Protein AF-A0A9P1CJS5-F1 (afdb_monomer_lite)

Foldseek 3Di:
DDDDDDDDDPPPPDDDFPDFLLDFPDQDFFDCLFFNADPFDALWFFALEPDPFAAFFQAQCLLCRTDNSQQFWGFLPQWIWGFDPVVQWTKIFIFGFDPVQKDWAADPPFFDHNLFTQKIFGDGFGFKIKTFPAGWDSSHWHFHDDDQFFTWTKIHHDPPDPWIWIFTGGRQAQKGKIFTDQTWIFIGGPFAWDDWADPDQQWTWTDGPVGWIKIKGWAAPQLHRHGPQWGADSRRTIPGGGGGMIIMHTADDPVLVVVCVQQVSWAFDDWDWGATFQLKIKIATDTRHPDPFFHKGKAFPLLVVFFDDDQKDFDPNDWGFHQFGATITIMGHRMTIGGDGLPLLLPDDQAAPFFFDPVCLVVLLVQLLVVLVCCVPPPVLCVQQFAQALQLNLLSLQQLLVSLVSNCVNVNLPDPSSVSSLVSSVLLLCCALVPDPDPNNPRHHPRWHQDRRNLAIFGSQLSDNHSCCPPNNNRVQVAALLLSLLSVLSSLLSSCVSPVVCLPVCSSSSVNSRSCQAQANSYPSRSRHPHRNFQRPRLLFGFGGTSPHDNLGTKDAQLVSNLSSLSSQLSNCVSNVVVSSNSSSSNSLRSSLSSCDQRAQADCPRNRDPNSHSLLRGQGIDTSGMTRQAHPVGSDSLCSVLSNQPPPGNSLCSNQDLRSLVSNCVSPVVPDPLDLQAQSSLRNLLRRVLQHPLVVSLVSLVPHDQNSHDSSHGSSSSNRSSSRNCVVVPVDDDDDDDDDDDDDDDDDDDWDFLQAQFDKQKPAFCDPQQGLSQQRPPFLVGWHWGDQVDAFIKMKGFSPAKFFWFKKKWAWAPAAAQKKFKWFDRDPPRIDTFDIGGDDNDTDIDTTPPRDIHRMIMITGHGGGRIIIRYMTITGDPPDDDDDDDDDDDDDDDDDDDDDDDDDDDDDDDDDDDDDDDDDDDDDDDDPPPPPPQADQLQAQFDKDKPAFPDPQQHLNLAHPPQLVGKNWGPFDFFIKMKGFSVAKFQWFKKKFQWDFDAQKKFKWFDQPVPDTDTPDIDGRDDRIDMDGDVRTDTHRMMMITRRGTTMTNYMTITGGDPPPPPPPPDDDDYDDDDDDDDDDDDDDDDDDDDDDDDDDDDDDDDDDDDDDDDDDDDDDDDDDDDDDPDDDDDDDDDDDDDDDDDDDDDDDDDDDDD

InterPro domains:
  IPR000421 Coagulation factor 5/8, C-terminal domain [PF00754] (761-863)
  IPR000421 Coagulation factor 5/8, C-terminal domain [PF00754] (947-1045)
  IPR000421 Coagulation factor 5/8, C-terminal domain [PS50022] (747-877)
  IPR000421 Coagulation factor 5/8, C-terminal domain [PS50022] (921-1041)
  IPR005200 Endo-1,3(4)-beta-glucanase [PS52008] (19-730)
  IPR005200 Endo-1,3(4)-beta-glucanase [PTHR31983] (24-727)
  IPR008979 Galactose-binding-like domain superfamily [SSF49785] (751-876)
  IPR008979 Galactose-binding-like domain superfamily [SSF49785] (932-1046)
  IPR040451 Glycosyl hydrolase family 81, N-terminal [PF03639] (53-354)
  IPR040720 Glycosyl hydrolase family 81, C-terminal domain [PF17652] (384-719)

Organism: NCBI:txid2562237

Structure (mmCIF, N/CA/C/O backbone):
data_AF-A0A9P1CJS5-F1
#
_entry.id   AF-A0A9P1CJS5-F1
#
loop_
_atom_site.group_PDB
_atom_site.id
_atom_site.type_symbol
_atom_site.label_atom_id
_atom_site.label_alt_id
_atom_site.label_comp_id
_atom_site.label_asym_id
_atom_site.label_entity_id
_atom_site.label_seq_id
_atom_site.pdbx_PDB_ins_code
_atom_site.Cartn_x
_atom_site.Cartn_y
_atom_site.Cartn_z
_atom_site.occupancy
_atom_site.B_iso_or_equiv
_atom_site.auth_seq_id
_atom_site.auth_comp_id
_atom_site.auth_asym_id
_atom_site.auth_atom_id
_atom_site.pdbx_PDB_model_num
ATOM 1 N N . MET A 1 1 ? 60.752 -6.953 -6.623 1.00 34.19 1 MET A N 1
ATOM 2 C CA . MET A 1 1 ? 60.991 -7.941 -5.544 1.00 34.19 1 MET A CA 1
ATOM 3 C C . MET A 1 1 ? 59.827 -8.919 -5.518 1.00 34.19 1 MET A C 1
ATOM 5 O O . MET A 1 1 ? 58.783 -8.591 -6.068 1.00 34.19 1 MET A O 1
ATOM 9 N N . THR A 1 2 ? 60.040 -10.127 -5.000 1.00 28.92 2 THR A N 1
ATOM 10 C CA . THR A 1 2 ? 59.172 -11.291 -5.263 1.00 28.92 2 THR A CA 1
ATOM 11 C C . THR A 1 2 ? 58.031 -11.426 -4.247 1.00 28.92 2 THR A C 1
ATOM 13 O O . THR A 1 2 ? 58.099 -10.876 -3.153 1.00 28.92 2 THR A O 1
ATOM 16 N N . ALA A 1 3 ? 56.974 -12.133 -4.647 1.00 32.31 3 ALA A N 1
ATOM 17 C CA . ALA A 1 3 ? 55.686 -12.224 -3.967 1.00 32.31 3 ALA A CA 1
ATOM 18 C C . ALA A 1 3 ? 55.709 -12.744 -2.516 1.00 32.31 3 ALA A C 1
ATOM 20 O O . ALA A 1 3 ? 56.396 -13.713 -2.200 1.00 32.31 3 ALA A O 1
ATOM 21 N N . VAL A 1 4 ? 54.794 -12.193 -1.711 1.00 30.88 4 VAL A N 1
ATOM 22 C CA . VAL A 1 4 ? 54.030 -12.917 -0.681 1.00 30.88 4 VAL A CA 1
ATOM 23 C C . VAL A 1 4 ? 52.556 -12.531 -0.869 1.00 30.88 4 VAL A C 1
ATOM 25 O O . VAL A 1 4 ? 52.252 -11.358 -1.083 1.00 30.88 4 VAL A O 1
ATOM 28 N N . ARG A 1 5 ? 51.644 -13.509 -0.856 1.00 32.09 5 ARG A N 1
ATOM 29 C CA . ARG A 1 5 ? 50.185 -13.338 -0.998 1.00 32.09 5 ARG A CA 1
ATOM 30 C C . ARG A 1 5 ? 49.501 -14.519 -0.296 1.00 32.09 5 ARG A C 1
ATOM 32 O O . ARG A 1 5 ? 50.047 -15.616 -0.364 1.00 32.09 5 ARG A O 1
ATOM 39 N N . PHE A 1 6 ? 48.318 -14.296 0.289 1.00 28.52 6 PHE A N 1
ATOM 40 C CA . PHE A 1 6 ? 47.577 -15.232 1.164 1.00 28.52 6 PHE A CA 1
ATOM 41 C C . PHE A 1 6 ? 48.285 -15.529 2.513 1.00 28.52 6 PHE A C 1
ATOM 43 O O . PHE A 1 6 ? 49.508 -15.501 2.588 1.00 28.52 6 PHE A O 1
ATOM 50 N N . LEU A 1 7 ? 47.591 -15.792 3.629 1.00 24.36 7 LEU A N 1
ATOM 51 C CA . LEU A 1 7 ? 46.142 -15.903 3.865 1.00 24.36 7 LEU A CA 1
ATOM 52 C C . LEU A 1 7 ? 45.671 -14.885 4.922 1.00 24.36 7 LEU A C 1
ATOM 54 O O . LEU A 1 7 ? 46.335 -14.698 5.937 1.00 24.36 7 LEU A O 1
ATOM 58 N N . VAL A 1 8 ? 44.460 -14.357 4.741 1.00 27.73 8 VAL A N 1
ATOM 59 C CA . VAL A 1 8 ? 43.546 -14.059 5.854 1.00 27.73 8 VAL A CA 1
ATOM 60 C C . VAL A 1 8 ? 42.393 -15.044 5.689 1.00 27.73 8 VAL A C 1
ATOM 62 O O . VAL A 1 8 ? 41.809 -15.115 4.609 1.00 27.73 8 VAL A O 1
ATOM 65 N N . PHE A 1 9 ? 42.130 -15.863 6.706 1.00 25.59 9 PHE A N 1
ATOM 66 C CA . PHE A 1 9 ? 40.959 -16.739 6.708 1.00 25.59 9 PHE A CA 1
ATOM 67 C C . PHE A 1 9 ? 39.704 -15.895 6.932 1.00 25.59 9 PHE A C 1
ATOM 69 O O . PHE A 1 9 ? 39.712 -15.011 7.788 1.00 25.59 9 PHE A O 1
ATOM 76 N N . PHE A 1 10 ? 38.623 -16.217 6.221 1.00 31.81 10 PHE A N 1
ATOM 77 C CA . PHE A 1 10 ? 37.289 -15.842 6.672 1.00 31.81 10 PHE A CA 1
ATOM 78 C C . PHE A 1 10 ? 37.037 -16.566 7.998 1.00 31.81 10 PHE A C 1
ATOM 80 O O . PHE A 1 10 ? 36.865 -17.783 8.030 1.00 31.81 10 PHE A O 1
ATOM 87 N N . LEU A 1 11 ? 37.071 -15.809 9.090 1.00 28.14 11 LEU A N 1
ATOM 88 C CA . LEU A 1 11 ? 36.311 -16.127 10.288 1.00 28.14 11 LEU A CA 1
ATOM 89 C C . LEU A 1 11 ? 35.049 -15.277 10.223 1.00 28.14 11 LEU A C 1
ATOM 91 O O . LEU A 1 11 ? 34.961 -14.222 10.847 1.00 28.14 11 LEU A O 1
ATOM 95 N N . GLU A 1 12 ? 34.089 -15.755 9.435 1.00 34.03 12 GLU A N 1
ATOM 96 C CA . GLU A 1 12 ? 32.687 -15.515 9.750 1.00 34.03 12 GLU A CA 1
ATOM 97 C C . GLU A 1 12 ? 32.494 -16.021 11.182 1.00 34.03 12 GLU A C 1
ATOM 99 O O . GLU A 1 12 ? 32.630 -17.215 11.461 1.00 34.03 12 GLU A O 1
ATOM 104 N N . VAL A 1 13 ? 32.283 -15.096 12.116 1.00 31.86 13 VAL A N 1
ATOM 105 C CA . VAL A 1 13 ? 31.702 -15.445 13.409 1.00 31.86 13 VAL A CA 1
ATOM 106 C C . VAL A 1 13 ? 30.217 -15.596 13.104 1.00 31.86 13 VAL A C 1
ATOM 108 O O . VAL A 1 13 ? 29.598 -14.575 12.807 1.00 31.86 13 VAL A O 1
ATOM 111 N N . PRO A 1 14 ? 29.652 -16.818 13.089 1.00 39.16 14 PRO A N 1
ATOM 112 C CA . PRO A 1 14 ? 28.232 -16.973 12.818 1.00 39.16 14 PRO A CA 1
ATOM 113 C C . PRO A 1 14 ? 27.455 -16.187 13.872 1.00 39.16 14 PRO A C 1
ATOM 115 O O . PRO A 1 14 ? 27.761 -16.285 15.066 1.00 39.16 14 PRO A O 1
ATOM 118 N N . PHE A 1 15 ? 26.483 -15.398 13.417 1.00 42.50 15 PHE A N 1
ATOM 119 C CA . PHE A 1 15 ? 25.594 -14.644 14.294 1.00 42.50 15 PHE A CA 1
ATOM 120 C C . PHE A 1 15 ? 24.927 -15.602 15.293 1.00 42.50 15 PHE A C 1
ATOM 122 O O . PHE A 1 15 ? 24.650 -16.764 14.969 1.00 42.50 15 PHE A O 1
ATOM 129 N N . ALA A 1 16 ? 24.725 -15.170 16.540 1.00 41.47 16 ALA A N 1
ATOM 130 C CA . ALA A 1 16 ? 24.176 -16.070 17.544 1.00 41.47 16 ALA A CA 1
ATOM 131 C C . ALA A 1 16 ? 22.695 -16.348 17.241 1.00 41.47 16 ALA A C 1
ATOM 133 O O . ALA A 1 16 ? 21.884 -15.427 17.146 1.00 41.47 16 ALA A O 1
ATOM 134 N N . ALA A 1 17 ? 22.336 -17.628 17.112 1.00 42.84 17 ALA A N 1
ATOM 135 C CA . ALA A 1 17 ? 20.954 -18.038 16.884 1.00 42.84 17 ALA A CA 1
ATOM 136 C C . ALA A 1 17 ? 20.052 -17.520 18.023 1.00 42.84 17 ALA A C 1
ATOM 138 O O . ALA A 1 17 ? 20.203 -17.939 19.173 1.00 42.84 17 ALA A O 1
ATOM 139 N N . GLY A 1 18 ? 19.136 -16.606 17.687 1.00 54.28 18 GLY A N 1
ATOM 140 C CA . GLY A 1 18 ? 18.289 -15.877 18.640 1.00 54.28 18 GLY A CA 1
ATOM 141 C C . GLY A 1 18 ? 18.577 -14.372 18.763 1.00 54.28 18 GLY A C 1
ATOM 142 O O . GLY A 1 18 ? 17.935 -13.709 19.573 1.00 54.28 18 GLY A O 1
ATOM 143 N N . GLU A 1 19 ? 19.510 -13.799 17.993 1.00 69.12 19 GLU A N 1
ATOM 144 C CA . GLU A 1 19 ? 19.609 -12.338 17.867 1.00 69.12 19 GLU A CA 1
ATOM 145 C C . GLU A 1 19 ? 18.550 -11.765 16.905 1.00 69.12 19 GLU A C 1
ATOM 147 O O . GLU A 1 19 ? 18.266 -12.321 15.842 1.00 69.12 19 GLU A O 1
ATOM 152 N N . SER A 1 20 ? 17.961 -10.628 17.291 1.00 86.94 20 SER A N 1
ATOM 153 C CA . SER A 1 20 ? 16.878 -9.972 16.550 1.00 86.94 20 SER A CA 1
ATOM 154 C C . SER A 1 20 ? 17.392 -9.181 15.346 1.00 86.94 20 SER A C 1
ATOM 156 O O . SER A 1 20 ? 18.383 -8.449 15.434 1.00 86.94 20 SER A O 1
ATOM 158 N N . LEU A 1 21 ? 16.655 -9.265 14.238 1.00 95.94 21 LEU A N 1
ATOM 159 C CA . LEU A 1 21 ? 16.904 -8.522 13.000 1.00 95.94 21 LEU A CA 1
ATOM 160 C C . LEU A 1 21 ? 16.448 -7.052 13.069 1.00 95.94 21 LEU A C 1
ATOM 162 O O . LEU A 1 21 ? 16.734 -6.271 12.163 1.00 95.94 21 LEU A O 1
ATOM 166 N N . LEU A 1 22 ? 15.741 -6.648 14.132 1.00 96.56 22 LEU A N 1
ATOM 167 C CA . LEU A 1 22 ? 15.126 -5.320 14.283 1.00 96.56 22 LEU A CA 1
ATOM 168 C C . LEU A 1 22 ? 16.132 -4.233 14.725 1.00 96.56 22 LEU A C 1
ATOM 170 O O . LEU A 1 22 ? 15.936 -3.528 15.721 1.00 96.56 22 LEU A O 1
ATOM 174 N N . GLN A 1 23 ? 17.234 -4.114 13.983 1.00 95.75 23 GLN A N 1
ATOM 175 C CA . GLN A 1 23 ? 18.389 -3.259 14.283 1.00 95.75 23 GLN A CA 1
ATOM 176 C C . GLN A 1 23 ? 18.343 -1.955 13.461 1.00 95.75 23 GLN A C 1
ATOM 178 O O . GLN A 1 23 ? 18.099 -2.017 12.256 1.00 95.75 23 GLN A O 1
ATOM 183 N N . PRO A 1 24 ? 18.562 -0.767 14.059 1.00 96.75 24 PRO A N 1
ATOM 184 C CA . PRO A 1 24 ? 18.448 0.505 13.343 1.00 96.75 24 PRO A CA 1
ATOM 185 C C . PRO A 1 24 ? 19.546 0.657 12.279 1.00 96.75 24 PRO A C 1
ATOM 187 O O . PRO A 1 24 ? 20.716 0.401 12.553 1.00 96.75 24 PRO A O 1
ATOM 190 N N . LEU A 1 25 ? 19.191 1.156 11.087 1.00 96.75 25 LEU A N 1
ATOM 191 C CA . LEU A 1 25 ? 20.178 1.505 10.051 1.00 96.75 25 LEU A CA 1
ATOM 192 C C . LEU A 1 25 ? 21.038 2.702 10.496 1.00 96.75 25 LEU A C 1
ATOM 194 O O . LEU A 1 25 ? 22.245 2.730 10.273 1.00 96.75 25 LEU A O 1
ATOM 198 N N . ALA A 1 26 ? 20.401 3.678 11.147 1.00 95.62 26 ALA A N 1
ATOM 199 C CA . ALA A 1 26 ? 21.025 4.786 11.858 1.00 95.62 26 ALA A CA 1
ATOM 200 C C . ALA A 1 26 ? 20.042 5.326 12.909 1.00 95.62 26 ALA A C 1
ATOM 202 O O . ALA A 1 26 ? 18.832 5.216 12.729 1.00 95.62 26 ALA A O 1
ATOM 203 N N . VAL A 1 27 ? 20.556 5.939 13.979 1.00 96.00 27 VAL A N 1
ATOM 204 C CA . VAL A 1 27 ? 19.747 6.627 15.012 1.00 96.00 27 VAL A CA 1
ATOM 205 C C . VAL A 1 27 ? 19.879 8.154 14.964 1.00 96.00 27 VAL A C 1
ATOM 207 O O . VAL A 1 27 ? 19.170 8.860 15.671 1.00 96.00 27 VAL A O 1
ATOM 210 N N . GLU A 1 28 ? 20.774 8.669 14.118 1.00 94.44 28 GLU A N 1
ATOM 211 C CA . GLU A 1 28 ? 21.018 10.103 13.936 1.00 94.44 28 GLU A CA 1
ATOM 212 C C . GLU A 1 28 ? 19.920 10.761 13.088 1.00 94.44 28 GLU A C 1
ATOM 214 O O . GLU A 1 28 ? 19.350 10.135 12.181 1.00 94.44 28 GLU A O 1
ATOM 219 N N . GLN A 1 29 ? 19.658 12.048 13.327 1.00 92.69 29 GLN A N 1
ATOM 220 C CA . GLN A 1 29 ? 18.736 12.836 12.507 1.00 92.69 29 GLN A CA 1
ATOM 221 C C . GLN A 1 29 ? 19.195 12.858 11.031 1.00 92.69 29 GLN A C 1
ATOM 223 O O . GLN A 1 29 ? 20.396 12.978 10.778 1.00 92.69 29 GLN A O 1
ATOM 228 N N . PRO A 1 30 ? 18.275 12.788 10.045 1.00 94.44 30 PRO A N 1
ATOM 229 C CA . PRO A 1 30 ? 18.603 13.017 8.638 1.00 94.44 30 PRO A CA 1
ATOM 230 C C . PRO A 1 30 ? 19.390 14.312 8.417 1.00 94.44 30 PRO A C 1
ATOM 232 O O . PRO A 1 30 ? 19.088 15.345 9.018 1.00 94.44 30 PRO A O 1
ATOM 235 N N . ASP A 1 31 ? 20.389 14.253 7.535 1.00 93.62 31 ASP A N 1
ATOM 236 C CA . ASP A 1 31 ? 21.273 15.383 7.247 1.00 93.62 31 ASP A CA 1
ATOM 237 C C . ASP A 1 31 ? 20.468 16.575 6.709 1.00 93.62 31 ASP A C 1
ATOM 239 O O . ASP A 1 31 ? 19.905 16.515 5.616 1.00 93.62 31 ASP A O 1
ATOM 243 N N . ALA A 1 32 ? 20.436 17.674 7.463 1.00 92.69 32 ALA A N 1
ATOM 244 C CA . ALA A 1 32 ? 19.642 18.857 7.139 1.00 92.69 32 ALA A CA 1
ATOM 245 C C . ALA A 1 32 ? 20.106 19.612 5.874 1.00 92.69 32 ALA A C 1
ATOM 247 O O . ALA A 1 32 ? 19.397 20.510 5.419 1.00 92.69 32 ALA A O 1
ATOM 248 N N . SER A 1 33 ? 21.269 19.277 5.299 1.00 90.00 33 SER A N 1
ATOM 249 C CA . SER A 1 33 ? 21.693 19.779 3.984 1.00 90.00 33 SER A CA 1
ATOM 250 C C . SER A 1 33 ? 21.061 18.998 2.824 1.00 90.00 33 SER A C 1
ATOM 252 O O . SER A 1 33 ? 20.747 19.588 1.790 1.00 90.00 33 SER A O 1
ATOM 254 N N . MET A 1 34 ? 20.802 17.701 3.021 1.00 92.19 34 MET A N 1
ATOM 255 C CA . MET A 1 34 ? 20.129 16.824 2.056 1.00 92.19 34 MET A CA 1
ATOM 256 C C . MET A 1 34 ? 18.600 16.903 2.222 1.00 92.19 34 MET A C 1
ATOM 258 O O . MET A 1 34 ? 17.858 17.099 1.256 1.00 92.19 34 MET A O 1
ATOM 262 N N . PHE A 1 35 ? 18.144 16.849 3.477 1.00 95.38 35 PHE A N 1
ATOM 263 C CA . PHE A 1 35 ? 16.749 16.828 3.918 1.00 95.38 35 PHE A CA 1
ATOM 264 C C . PHE A 1 35 ? 16.432 18.038 4.831 1.00 95.38 35 PHE A C 1
ATOM 266 O O . PHE A 1 35 ? 16.184 17.870 6.028 1.00 95.38 35 PHE A O 1
ATOM 273 N N . PRO A 1 36 ? 16.454 19.283 4.314 1.00 94.56 36 PRO A N 1
ATOM 274 C CA . PRO A 1 36 ? 16.090 20.468 5.088 1.00 94.56 36 PRO A CA 1
ATOM 275 C C . PRO A 1 36 ? 14.641 20.403 5.594 1.00 94.56 36 PRO A C 1
ATOM 277 O O . PRO A 1 36 ? 13.810 19.658 5.073 1.00 94.56 36 PRO A O 1
ATOM 280 N N . LEU A 1 37 ? 14.317 21.217 6.599 1.00 94.19 37 LEU A N 1
ATOM 281 C CA . LEU A 1 37 ? 12.940 21.370 7.076 1.00 94.19 37 LEU A CA 1
ATOM 282 C C . LEU A 1 37 ? 12.086 22.149 6.050 1.00 94.19 37 LEU A C 1
ATOM 284 O O . LEU A 1 37 ? 12.607 23.062 5.400 1.00 94.19 37 LEU A O 1
ATOM 288 N N . PRO A 1 38 ? 10.779 21.849 5.926 1.00 92.00 38 PRO A N 1
ATOM 289 C CA . PRO A 1 38 ? 9.878 22.605 5.062 1.00 92.00 38 PRO A CA 1
ATOM 290 C C . PRO A 1 38 ? 9.695 24.041 5.566 1.00 92.00 38 PRO A C 1
ATOM 292 O O . PRO A 1 38 ? 9.621 24.289 6.769 1.00 92.00 38 PRO A O 1
ATOM 295 N N . GLN A 1 39 ? 9.598 24.990 4.631 1.00 85.81 39 GLN A N 1
ATOM 296 C CA . GLN A 1 39 ? 9.404 26.416 4.940 1.00 85.81 39 GLN A CA 1
ATOM 297 C C . GLN A 1 39 ? 7.927 26.843 4.972 1.00 85.81 39 GLN A C 1
ATOM 299 O O . GLN A 1 39 ? 7.615 27.916 5.486 1.00 85.81 39 GLN A O 1
ATOM 304 N N . GLN A 1 40 ? 7.029 26.024 4.419 1.00 81.12 40 GLN A N 1
ATOM 305 C CA . GLN A 1 40 ? 5.585 26.272 4.368 1.00 81.12 40 GLN A CA 1
ATOM 306 C C . GLN A 1 40 ? 4.838 25.416 5.403 1.00 81.12 40 GLN A C 1
ATOM 308 O O . GLN A 1 40 ? 5.375 24.433 5.921 1.00 81.12 40 GLN A O 1
ATOM 313 N N . ALA A 1 41 ? 3.592 25.787 5.706 1.00 74.06 41 ALA A N 1
ATOM 314 C CA . ALA A 1 41 ? 2.707 24.971 6.533 1.00 74.06 41 ALA A CA 1
ATOM 315 C C . ALA A 1 41 ? 2.301 23.674 5.803 1.00 74.06 41 ALA A C 1
ATOM 317 O O . ALA A 1 41 ? 2.306 23.610 4.576 1.00 74.06 41 ALA A O 1
ATOM 318 N N . ARG A 1 42 ? 1.940 22.631 6.562 1.00 78.81 42 ARG A N 1
ATOM 319 C CA . ARG A 1 42 ? 1.446 21.359 6.006 1.00 78.81 42 ARG A CA 1
ATOM 320 C C . ARG A 1 42 ? -0.045 21.465 5.704 1.00 78.81 42 ARG A C 1
ATOM 322 O O . ARG A 1 42 ? -0.779 22.020 6.516 1.00 78.81 42 ARG A O 1
ATOM 329 N N . HIS A 1 43 ? -0.486 20.852 4.607 1.00 79.44 43 HIS A N 1
ATOM 330 C CA . HIS A 1 43 ? -1.911 20.718 4.291 1.00 79.44 43 HIS A CA 1
ATOM 331 C C . HIS A 1 43 ? -2.627 19.763 5.268 1.00 79.44 43 HIS A C 1
ATOM 333 O O . HIS A 1 43 ? -3.718 20.067 5.734 1.00 79.44 43 HIS A O 1
ATOM 339 N N . LEU A 1 44 ? -1.983 18.645 5.637 1.00 90.38 44 LEU A N 1
ATOM 340 C CA . LEU A 1 44 ? -2.468 17.689 6.643 1.00 90.38 44 LEU A CA 1
ATOM 341 C C . LEU A 1 44 ? -1.436 17.524 7.780 1.00 90.38 44 LEU A C 1
ATOM 343 O O . LEU A 1 44 ? -0.573 16.644 7.716 1.00 90.38 44 LEU A O 1
ATOM 347 N N . PRO A 1 45 ? -1.454 18.391 8.811 1.00 93.00 45 PRO A N 1
ATOM 348 C CA . PRO A 1 45 ? -0.659 18.202 10.023 1.00 93.00 45 PRO A CA 1
ATOM 349 C C . PRO A 1 45 ? -1.267 17.113 10.937 1.00 93.00 45 PRO A C 1
ATOM 351 O O . PRO A 1 45 ? -2.467 16.842 10.840 1.00 93.00 45 PRO A O 1
ATOM 354 N N . PRO A 1 46 ? -0.487 16.526 11.868 1.00 95.81 46 PRO A N 1
ATOM 355 C CA . PRO A 1 46 ? -1.033 15.633 12.887 1.00 95.81 46 PRO A CA 1
ATOM 356 C C . PRO A 1 46 ? -2.063 16.348 13.769 1.00 95.81 46 PRO A C 1
ATOM 358 O O . PRO A 1 46 ? -1.799 17.432 14.292 1.00 95.81 46 PRO A O 1
ATOM 361 N N . PHE A 1 47 ? -3.215 15.716 13.973 1.00 95.75 47 PHE A N 1
ATOM 362 C CA . PHE A 1 47 ? -4.338 16.228 14.757 1.00 95.75 47 PHE A CA 1
ATOM 363 C C . PHE A 1 47 ? -4.962 15.096 15.584 1.00 95.75 47 PHE A C 1
ATOM 365 O O . PHE A 1 47 ? -4.856 13.935 15.214 1.00 95.75 47 PHE A O 1
ATOM 372 N N . GLY A 1 48 ? -5.608 15.395 16.716 1.00 95.06 48 GLY A N 1
ATOM 373 C CA . GLY A 1 48 ? -6.257 14.355 17.535 1.00 95.06 48 GLY A CA 1
ATOM 374 C C . GLY A 1 48 ? -5.298 13.300 18.113 1.00 95.06 48 GLY A C 1
ATOM 375 O O . GLY A 1 48 ? -5.724 12.190 18.415 1.00 95.06 48 GLY A O 1
ATOM 376 N N . THR A 1 49 ? -4.011 13.622 18.270 1.00 96.50 49 THR A N 1
ATOM 377 C CA . THR A 1 49 ? -2.986 12.721 18.820 1.00 96.50 49 THR A CA 1
ATOM 378 C C . THR A 1 49 ? -2.092 13.447 19.825 1.00 96.50 49 THR A C 1
ATOM 380 O O . THR A 1 49 ? -1.685 14.587 19.604 1.00 96.50 49 THR A O 1
ATOM 383 N N . GLU A 1 50 ? -1.790 12.778 20.936 1.00 96.50 50 GLU A N 1
ATOM 384 C CA . GLU A 1 50 ? -0.820 13.205 21.954 1.00 96.50 50 GLU A CA 1
ATOM 385 C C . GLU A 1 50 ? 0.516 12.447 21.833 1.00 96.50 50 GLU A C 1
ATOM 387 O O . GLU A 1 50 ? 1.437 12.682 22.620 1.00 96.50 50 GLU A O 1
ATOM 392 N N . VAL A 1 51 ? 0.654 11.566 20.834 1.00 94.94 51 VAL A N 1
ATOM 393 C CA . VAL A 1 51 ? 1.867 10.772 20.596 1.00 94.94 51 VAL A CA 1
ATOM 394 C C . VAL A 1 51 ? 3.060 11.689 20.303 1.00 94.94 51 VAL A C 1
ATOM 396 O O . VAL A 1 51 ? 3.061 12.492 19.365 1.00 94.94 51 VAL A O 1
ATOM 399 N N . GLN A 1 52 ? 4.097 11.567 21.129 1.00 92.19 52 GLN A N 1
ATOM 400 C CA . GLN A 1 52 ? 5.348 12.311 20.992 1.00 92.19 52 GLN A CA 1
ATOM 401 C C . GLN A 1 52 ? 6.313 11.564 20.065 1.00 92.19 52 GLN A C 1
ATOM 403 O O . GLN A 1 52 ? 6.371 10.338 20.089 1.00 92.19 52 GLN A O 1
ATOM 408 N N . GLY A 1 53 ? 7.096 12.303 19.278 1.00 91.62 53 GLY A N 1
ATOM 409 C CA . GLY A 1 53 ? 7.986 11.722 18.272 1.00 91.62 53 GLY A CA 1
ATOM 410 C C . GLY A 1 53 ? 7.274 11.338 16.968 1.00 91.62 53 GLY A C 1
ATOM 411 O O . GLY A 1 53 ? 6.205 11.874 16.651 1.00 91.62 53 GLY A O 1
ATOM 412 N N . ALA A 1 54 ? 7.900 10.433 16.212 1.00 93.81 54 ALA A N 1
ATOM 413 C CA . ALA A 1 54 ? 7.436 9.978 14.904 1.00 93.81 54 ALA A CA 1
ATOM 414 C C . ALA A 1 54 ? 6.074 9.263 14.978 1.00 93.81 54 ALA A C 1
ATOM 416 O O . ALA A 1 54 ? 5.759 8.619 15.978 1.00 93.81 54 ALA A O 1
ATOM 417 N N . LYS A 1 55 ? 5.269 9.385 13.916 1.00 94.31 55 LYS A N 1
ATOM 418 C CA . LYS A 1 55 ? 3.869 8.929 13.865 1.00 94.31 55 LYS A CA 1
ATOM 419 C C . LYS A 1 55 ? 3.606 8.064 12.646 1.00 94.31 55 LYS A C 1
ATOM 421 O O . LYS A 1 55 ? 4.167 8.284 11.573 1.00 94.31 55 LYS A O 1
ATOM 426 N N . ALA A 1 56 ? 2.723 7.091 12.803 1.00 94.62 56 ALA A N 1
ATOM 427 C CA . ALA A 1 56 ? 2.351 6.171 11.747 1.00 94.62 56 ALA A CA 1
ATOM 428 C C . ALA A 1 56 ? 1.384 6.823 10.746 1.00 94.62 56 ALA A C 1
ATOM 430 O O . ALA A 1 56 ? 0.273 7.224 11.089 1.00 94.62 56 ALA A O 1
ATOM 431 N N . THR A 1 57 ? 1.794 6.883 9.480 1.00 97.25 57 THR A N 1
ATOM 432 C CA . THR A 1 57 ? 1.031 7.528 8.400 1.00 97.25 57 THR A CA 1
ATOM 433 C C . THR A 1 57 ? 0.232 6.528 7.556 1.00 97.25 57 THR A C 1
ATOM 435 O O . THR A 1 57 ? -0.880 6.830 7.124 1.00 97.25 57 THR A O 1
ATOM 438 N N . ASN A 1 58 ? 0.739 5.303 7.375 1.00 97.69 58 ASN A N 1
ATOM 439 C CA . ASN A 1 58 ? 0.201 4.304 6.440 1.00 97.69 58 ASN A CA 1
ATOM 440 C C . ASN A 1 58 ? -0.426 3.100 7.179 1.00 97.69 58 ASN A C 1
ATOM 442 O O . ASN A 1 58 ? -0.326 1.964 6.735 1.00 97.69 58 ASN A O 1
ATOM 446 N N . LYS A 1 59 ? -1.077 3.331 8.329 1.00 97.31 59 LYS A N 1
ATOM 447 C CA . LYS A 1 59 ? -1.724 2.282 9.149 1.00 97.31 59 LYS A CA 1
ATOM 448 C C . LYS A 1 59 ? -3.240 2.464 9.259 1.00 97.31 59 LYS A C 1
ATOM 450 O O . LYS A 1 59 ? -3.752 3.553 9.002 1.00 97.31 59 LYS A O 1
ATOM 455 N N . PHE A 1 60 ? -3.966 1.414 9.658 1.00 96.94 60 PHE A N 1
ATOM 456 C CA . PHE A 1 60 ? -5.442 1.368 9.619 1.00 96.94 60 PHE A CA 1
ATOM 457 C C . PHE A 1 60 ? -6.151 2.482 10.416 1.00 96.94 60 PHE A C 1
ATOM 459 O O . PHE A 1 60 ? -7.312 2.784 10.145 1.00 96.94 60 PHE A O 1
ATOM 466 N N . TRP A 1 61 ? -5.474 3.091 11.397 1.00 96.94 61 TRP A N 1
ATOM 467 C CA . TRP A 1 61 ? -5.994 4.182 12.230 1.00 96.94 61 TRP A CA 1
ATOM 468 C C . TRP A 1 61 ? -5.742 5.590 11.673 1.00 96.94 61 TRP A C 1
ATOM 470 O O . TRP A 1 61 ? -6.210 6.555 12.275 1.00 96.94 61 TRP A O 1
ATOM 480 N N . ALA A 1 62 ? -5.018 5.735 10.554 1.00 96.19 62 ALA A N 1
ATOM 481 C CA . ALA A 1 62 ? -4.509 7.031 10.088 1.00 96.19 62 ALA A CA 1
ATOM 482 C C . ALA A 1 62 ? -5.600 8.104 9.889 1.00 96.19 62 ALA A C 1
ATOM 484 O O . ALA A 1 62 ? -5.348 9.282 10.127 1.00 96.19 62 ALA A O 1
ATOM 485 N N . ASN A 1 63 ? -6.828 7.698 9.543 1.00 96.38 63 ASN A N 1
ATOM 486 C CA . ASN A 1 63 ? -7.994 8.585 9.466 1.00 96.38 63 ASN A CA 1
ATOM 487 C C . ASN A 1 63 ? -8.200 9.421 10.747 1.00 96.38 63 ASN A C 1
ATOM 489 O O . ASN A 1 63 ? -8.628 10.565 10.668 1.00 96.38 63 ASN A O 1
ATOM 493 N N . TRP A 1 64 ? -7.899 8.886 11.934 1.00 97.25 64 TRP A N 1
ATOM 494 C CA . TRP A 1 64 ? -8.142 9.581 13.204 1.00 97.25 64 TRP A CA 1
ATOM 495 C C . TRP A 1 64 ? -6.992 10.485 13.669 1.00 97.25 64 TRP A C 1
ATOM 497 O O . TRP A 1 64 ? -7.180 11.203 14.650 1.00 97.25 64 TRP A O 1
ATOM 507 N N . VAL A 1 65 ? -5.842 10.491 12.979 1.00 96.00 65 VAL A N 1
ATOM 508 C CA . VAL A 1 65 ? -4.708 11.391 13.286 1.00 96.00 65 VAL A CA 1
ATOM 509 C C . VAL A 1 65 ? -4.636 12.630 12.377 1.00 96.00 65 VAL A C 1
ATOM 511 O O . VAL A 1 65 ? -3.651 13.365 12.402 1.00 96.00 65 VAL A O 1
ATOM 514 N N . VAL A 1 66 ? -5.689 12.895 11.596 1.00 94.88 66 VAL A N 1
ATOM 515 C CA . VAL A 1 66 ? -5.887 14.104 10.772 1.00 94.88 66 VAL A CA 1
ATOM 516 C C . VAL A 1 66 ? -7.307 14.638 10.954 1.00 94.88 66 VAL A C 1
ATOM 518 O O . VAL A 1 66 ? -8.244 13.856 11.073 1.00 94.88 66 VAL A O 1
ATOM 521 N N . GLU A 1 67 ? -7.483 15.962 10.974 1.00 93.88 67 GLU A N 1
ATOM 522 C CA . GLU A 1 67 ? -8.755 16.613 11.343 1.00 93.88 67 GLU A CA 1
ATOM 523 C C . GLU A 1 67 ? -9.939 16.170 10.464 1.00 93.88 67 GLU A C 1
ATOM 525 O O . GLU A 1 67 ? -10.955 15.712 10.987 1.00 93.88 67 GLU A O 1
ATOM 530 N N . GLU A 1 68 ? -9.768 16.199 9.139 1.00 93.25 68 GLU A N 1
ATOM 531 C CA . GLU A 1 68 ? -10.778 15.790 8.147 1.00 93.25 68 GLU A CA 1
ATOM 532 C C . GLU A 1 68 ? -11.256 14.335 8.291 1.00 93.25 68 GLU A C 1
ATOM 534 O O . GLU A 1 68 ? -12.394 14.017 7.950 1.00 93.25 68 GLU A O 1
ATOM 539 N N . GLY A 1 69 ? -10.395 13.429 8.764 1.00 94.12 69 GLY A N 1
ATOM 540 C CA . GLY A 1 69 ? -10.682 11.993 8.793 1.00 94.12 69 GLY A CA 1
ATOM 541 C C . GLY A 1 69 ? -11.369 11.506 10.071 1.00 94.12 69 GLY A C 1
ATOM 542 O O . GLY A 1 69 ? -11.716 10.327 10.170 1.00 94.12 69 GLY A O 1
ATOM 543 N N . ARG A 1 70 ? -11.582 12.376 11.067 1.00 92.31 70 ARG A N 1
ATOM 544 C CA . ARG A 1 70 ? -11.931 11.953 12.434 1.00 92.31 70 ARG A CA 1
ATOM 545 C C . ARG A 1 70 ? -13.297 11.300 12.626 1.00 92.31 70 ARG A C 1
ATOM 547 O O . ARG A 1 70 ? -13.464 10.594 13.620 1.00 92.31 70 ARG A O 1
ATOM 554 N N . GLU A 1 71 ? -14.240 11.491 11.708 1.00 91.31 71 GLU A N 1
ATOM 555 C CA . GLU A 1 71 ? -15.534 10.784 11.716 1.00 91.31 71 GLU A CA 1
ATOM 556 C C . GLU A 1 71 ? -15.597 9.628 10.699 1.00 91.31 71 GLU A C 1
ATOM 558 O O . GLU A 1 71 ? -16.618 8.945 10.586 1.00 91.31 71 GLU A O 1
ATOM 563 N N . LEU A 1 72 ? -14.502 9.358 9.978 1.00 95.31 72 LEU A N 1
ATOM 564 C CA . LEU A 1 72 ? -14.390 8.181 9.122 1.00 95.31 72 LEU A CA 1
ATOM 565 C C . LEU A 1 72 ? -14.158 6.909 9.944 1.00 95.31 72 LEU A C 1
ATOM 567 O O . LEU A 1 72 ? -13.818 6.924 11.134 1.00 95.31 72 LEU A O 1
ATOM 571 N N . SER A 1 73 ? -14.367 5.779 9.278 1.00 95.81 73 SER A N 1
ATOM 572 C CA . SER A 1 73 ? -14.118 4.465 9.853 1.00 95.81 73 SER A CA 1
ATOM 573 C C . SER A 1 73 ? -12.625 4.135 9.933 1.00 95.81 73 SER A C 1
ATOM 575 O O . SER A 1 73 ? -11.816 4.667 9.177 1.00 95.81 73 SER A O 1
ATOM 577 N N . ILE A 1 74 ? -12.266 3.236 10.849 1.00 97.25 74 ILE A N 1
ATOM 578 C CA . ILE A 1 74 ? -10.956 2.572 10.881 1.00 97.25 74 ILE A CA 1
ATOM 579 C C . ILE A 1 74 ? -11.151 1.056 10.876 1.00 97.25 74 ILE A C 1
ATOM 581 O O . ILE A 1 74 ? -12.160 0.549 11.379 1.00 97.25 74 ILE A O 1
ATOM 585 N N . HIS A 1 75 ? -10.189 0.337 10.297 1.00 96.19 75 HIS A N 1
ATOM 586 C CA . HIS A 1 75 ? -10.390 -1.036 9.823 1.00 96.19 75 HIS A CA 1
ATOM 587 C C . HIS A 1 75 ? -9.388 -2.037 10.445 1.00 96.19 75 HIS A C 1
ATOM 589 O O . HIS A 1 75 ? -8.576 -2.606 9.722 1.00 96.19 75 HIS A O 1
ATOM 595 N N . PRO A 1 76 ? -9.423 -2.272 11.775 1.00 95.75 76 PRO A N 1
ATOM 596 C CA . PRO A 1 76 ? -8.569 -3.271 12.430 1.00 95.75 76 PRO A CA 1
ATOM 597 C C . PRO A 1 76 ? -8.913 -4.718 12.035 1.00 95.75 76 PRO A C 1
ATOM 599 O O . PRO A 1 76 ? -8.053 -5.591 12.096 1.00 95.75 76 PRO A O 1
ATOM 602 N N . MET A 1 77 ? -10.161 -4.983 11.634 1.00 94.00 77 MET A N 1
ATOM 603 C CA . MET A 1 77 ? -10.710 -6.316 11.346 1.00 94.00 77 MET A CA 1
ATOM 604 C C . MET A 1 77 ? -10.769 -7.269 12.562 1.00 94.00 77 MET A C 1
ATOM 606 O O . MET A 1 77 ? -10.012 -7.122 13.522 1.00 94.00 77 MET A O 1
ATOM 610 N N . PRO A 1 78 ? -11.702 -8.243 12.575 1.00 93.81 78 PRO A N 1
ATOM 611 C CA . PRO A 1 78 ? -12.871 -8.368 11.688 1.00 93.81 78 PRO A CA 1
ATOM 612 C C . PRO A 1 78 ? -13.939 -7.276 11.923 1.00 93.81 78 PRO A C 1
ATOM 614 O O . PRO A 1 78 ? -14.885 -7.154 11.146 1.00 93.81 78 PRO A O 1
ATOM 617 N N . TYR A 1 79 ? -13.780 -6.454 12.965 1.00 95.19 79 TYR A N 1
ATOM 618 C CA . TYR A 1 79 ? -14.616 -5.278 13.216 1.00 95.19 79 TYR A CA 1
ATOM 619 C C . TYR A 1 79 ? -14.127 -4.042 12.452 1.00 95.19 79 TYR A C 1
ATOM 621 O O . TYR A 1 79 ? -12.926 -3.831 12.274 1.00 95.19 79 TYR A O 1
ATOM 629 N N . VAL A 1 80 ? -15.073 -3.175 12.096 1.00 95.81 80 VAL A N 1
ATOM 630 C CA . VAL A 1 80 ? -14.825 -1.810 11.617 1.00 95.81 80 VAL A CA 1
ATOM 631 C C . VAL A 1 80 ? -15.356 -0.846 12.675 1.00 95.81 80 VAL A C 1
ATOM 633 O O . VAL A 1 80 ? -16.493 -0.990 13.130 1.00 95.81 80 VAL A O 1
ATOM 636 N N . LEU A 1 81 ? -14.549 0.131 13.085 1.00 97.12 81 LEU A N 1
ATOM 637 C CA . LEU A 1 81 ? -14.911 1.094 14.131 1.00 97.12 81 LEU A CA 1
ATOM 638 C C . LEU A 1 81 ? -15.207 2.474 13.547 1.00 97.12 81 LEU A C 1
ATOM 640 O O . LEU A 1 81 ? -14.673 2.831 12.499 1.00 97.12 81 LEU A O 1
ATOM 644 N N . ARG A 1 82 ? -16.024 3.267 14.245 1.00 96.00 82 ARG A N 1
ATOM 645 C CA . ARG A 1 82 ? -16.220 4.702 13.986 1.00 96.00 82 ARG A CA 1
ATOM 646 C C . ARG A 1 82 ? -16.512 5.423 15.301 1.00 96.00 82 ARG A C 1
ATOM 648 O O . ARG A 1 82 ? -17.324 4.939 16.086 1.00 96.00 82 ARG A O 1
ATOM 655 N N . TYR A 1 83 ? -15.888 6.571 15.542 1.00 95.19 83 TYR A N 1
ATOM 656 C CA . TYR A 1 83 ? -16.284 7.438 16.652 1.00 95.19 83 TYR A CA 1
ATOM 657 C C . TYR A 1 83 ? -17.409 8.377 16.198 1.00 95.19 83 TYR A C 1
ATOM 659 O O . TYR A 1 83 ? -17.326 8.954 15.118 1.00 95.19 83 TYR A O 1
ATOM 667 N N . GLU A 1 84 ? -18.461 8.524 17.003 1.00 91.00 84 GLU A N 1
ATOM 668 C CA . GLU A 1 84 ? -19.564 9.456 16.742 1.00 91.00 84 GLU A CA 1
ATOM 669 C C . GLU A 1 84 ? -19.489 10.639 17.717 1.00 91.00 84 GLU A C 1
ATOM 671 O O . GLU A 1 84 ? -19.721 10.469 18.914 1.00 91.00 84 GLU A O 1
ATOM 676 N N . SER A 1 85 ? -19.199 11.846 17.215 1.00 82.31 85 SER A N 1
ATOM 677 C CA . SER A 1 85 ? -19.147 13.057 18.052 1.00 82.31 85 SER A CA 1
ATOM 678 C C . SER A 1 85 ? -20.529 13.671 18.327 1.00 82.31 85 SER A C 1
ATOM 680 O O . SER A 1 85 ? -20.752 14.293 19.370 1.00 82.31 85 SER A O 1
ATOM 682 N N . SER A 1 86 ? -21.471 13.472 17.400 1.00 78.19 86 SER A N 1
ATOM 683 C CA . SER A 1 86 ? -22.708 14.253 17.247 1.00 78.19 86 SER A CA 1
ATOM 684 C C . SER A 1 86 ? -23.674 14.210 18.437 1.00 78.19 86 SER A C 1
ATOM 686 O O . SER A 1 86 ? -24.473 15.130 18.615 1.00 78.19 86 SER A O 1
ATOM 688 N N . THR A 1 87 ? -23.604 13.172 19.274 1.00 78.50 87 THR A N 1
ATOM 689 C CA . THR A 1 87 ? -24.470 13.022 20.457 1.00 78.50 87 THR A CA 1
ATOM 690 C C . THR A 1 87 ? -23.937 13.737 21.702 1.00 78.50 87 THR A C 1
ATOM 692 O O . THR A 1 87 ? -24.659 13.863 22.691 1.00 78.50 87 THR A O 1
ATOM 695 N N . GLY A 1 88 ? -22.673 14.179 21.694 1.00 86.00 88 GLY A N 1
ATOM 696 C CA . GLY A 1 88 ? -21.986 14.759 22.854 1.00 86.00 88 GLY A CA 1
ATOM 697 C C . GLY A 1 88 ? -21.672 13.769 23.987 1.00 86.00 88 GLY A C 1
ATOM 698 O O . GLY A 1 88 ? -20.995 14.141 24.946 1.00 86.00 88 GLY A O 1
ATOM 699 N N . ALA A 1 89 ? -22.132 12.519 23.899 1.00 91.00 89 ALA A N 1
ATOM 700 C CA . ALA A 1 89 ? -21.664 11.400 24.712 1.00 91.00 89 ALA A CA 1
ATOM 701 C C . ALA A 1 89 ? -20.481 10.717 24.003 1.00 91.00 89 ALA A C 1
ATOM 703 O O . ALA A 1 89 ? -20.419 10.750 22.773 1.00 91.00 89 ALA A O 1
ATOM 704 N N . PRO A 1 90 ? -19.554 10.063 24.725 1.00 94.25 90 PRO A N 1
ATOM 705 C CA . PRO A 1 90 ? -18.589 9.195 24.066 1.00 94.25 90 PRO A CA 1
ATOM 706 C C . PRO A 1 90 ? -19.355 8.033 23.419 1.00 94.25 90 PRO A C 1
ATOM 708 O O . PRO A 1 90 ? -20.210 7.425 24.071 1.00 94.25 90 PRO A O 1
ATOM 711 N N . ASN A 1 91 ? -19.090 7.723 22.148 1.00 95.38 91 ASN A N 1
ATOM 712 C CA . ASN A 1 91 ? -19.747 6.608 21.465 1.00 95.38 91 ASN A CA 1
ATOM 713 C C . ASN A 1 91 ? -18.828 5.971 20.409 1.00 95.38 91 ASN A C 1
ATOM 715 O O . ASN A 1 91 ? -18.694 6.469 19.290 1.00 95.38 91 ASN A O 1
ATOM 719 N N . MET A 1 92 ? -18.188 4.858 20.774 1.00 97.44 92 MET A N 1
ATOM 720 C CA . MET A 1 92 ? -17.380 4.048 19.863 1.00 97.44 92 MET A CA 1
ATOM 721 C C . MET A 1 92 ? -18.280 3.025 19.163 1.00 97.44 92 MET A C 1
ATOM 723 O O . MET A 1 92 ? -18.596 1.978 19.732 1.00 97.44 92 MET A O 1
ATOM 727 N N . LYS A 1 93 ? -18.726 3.341 17.944 1.00 96.75 93 LYS A N 1
ATOM 728 C CA . LYS A 1 93 ? -19.598 2.488 17.126 1.00 96.75 93 LYS A CA 1
ATOM 729 C C . LYS A 1 93 ? -18.818 1.286 16.606 1.00 96.75 93 LYS A C 1
ATOM 731 O O . LYS A 1 93 ? -17.715 1.431 16.078 1.00 96.75 93 LYS A O 1
ATOM 736 N N . VAL A 1 94 ? -19.442 0.118 16.681 1.00 96.06 94 VAL A N 1
ATOM 737 C CA . VAL A 1 94 ? -18.927 -1.151 16.170 1.00 96.06 94 VAL A CA 1
ATOM 738 C C . VAL A 1 94 ? -19.796 -1.608 15.005 1.00 96.06 94 VAL A C 1
ATOM 740 O O . VAL A 1 94 ? -21.008 -1.793 15.147 1.00 96.06 94 VAL A O 1
ATOM 743 N N . SER A 1 95 ? -19.154 -1.793 13.856 1.00 93.38 95 SER A N 1
ATOM 744 C CA . SER A 1 95 ? -19.715 -2.435 12.673 1.00 93.38 95 SER A CA 1
ATOM 745 C C . SER A 1 95 ? -19.021 -3.769 12.434 1.00 93.38 95 SER A C 1
ATOM 747 O O . SER A 1 95 ? -17.829 -3.930 12.715 1.00 93.38 95 SER A O 1
ATOM 749 N N . ARG A 1 96 ? -19.767 -4.723 11.880 1.00 90.38 96 ARG A N 1
ATOM 750 C CA . ARG A 1 96 ? -19.243 -6.014 11.441 1.00 90.38 96 ARG A CA 1
ATOM 751 C C . ARG A 1 96 ? -19.758 -6.322 10.040 1.00 90.38 96 ARG A C 1
ATOM 753 O O . ARG A 1 96 ? -20.965 -6.484 9.841 1.00 90.38 96 ARG A O 1
ATOM 760 N N . ALA A 1 97 ? -18.827 -6.440 9.098 1.00 71.69 97 ALA A N 1
ATOM 761 C CA . ALA A 1 97 ? -19.088 -6.763 7.702 1.00 71.69 97 ALA A CA 1
ATOM 762 C C . ALA A 1 97 ? -19.435 -8.250 7.537 1.00 71.69 97 ALA A C 1
ATOM 764 O O . ALA A 1 97 ? -18.577 -9.113 7.714 1.00 71.69 97 ALA A O 1
ATOM 765 N N . SER A 1 98 ? -20.689 -8.565 7.226 1.00 68.50 98 SER A N 1
ATOM 766 C CA . SER A 1 98 ? -21.111 -9.908 6.806 1.00 68.50 98 SER A CA 1
ATOM 767 C C . SER A 1 98 ? -21.016 -10.032 5.284 1.00 68.50 98 SER A C 1
ATOM 769 O O . SER A 1 98 ? -21.353 -9.080 4.580 1.00 68.50 98 SER A O 1
ATOM 771 N N . SER A 1 99 ? -20.602 -11.200 4.782 1.00 66.06 99 SER A N 1
ATOM 772 C CA . SER A 1 99 ? -20.582 -11.552 3.348 1.00 66.06 99 SER A CA 1
ATOM 773 C C . SER A 1 99 ? -21.880 -11.156 2.646 1.00 66.06 99 SER A C 1
ATOM 775 O O . SER A 1 99 ? -21.868 -10.449 1.645 1.00 66.06 99 SER A O 1
ATOM 777 N N . ASP A 1 100 ? -22.994 -11.521 3.271 1.00 66.50 100 ASP A N 1
ATOM 778 C CA . ASP A 1 100 ? -24.365 -11.409 2.776 1.00 66.50 100 ASP A CA 1
ATOM 779 C C . ASP A 1 100 ? -24.881 -9.953 2.758 1.00 66.50 100 ASP A C 1
ATOM 781 O O . ASP A 1 100 ? -26.012 -9.690 2.359 1.00 66.50 100 ASP A O 1
ATOM 785 N N . ALA A 1 101 ? -24.064 -9.006 3.234 1.00 73.75 101 ALA A N 1
ATOM 786 C CA . ALA A 1 101 ? -24.338 -7.571 3.245 1.00 73.75 101 ALA A CA 1
ATOM 787 C C . ALA A 1 101 ? -23.277 -6.754 2.480 1.00 73.75 101 ALA A C 1
ATOM 789 O O . ALA A 1 101 ? -23.270 -5.526 2.582 1.00 73.75 101 ALA A O 1
ATOM 790 N N . ARG A 1 102 ? -22.372 -7.408 1.733 1.00 86.25 102 ARG A N 1
ATOM 791 C CA . ARG A 1 102 ? -21.461 -6.723 0.804 1.00 86.25 102 ARG A CA 1
ATOM 792 C C . ARG A 1 102 ? -22.277 -6.053 -0.304 1.00 86.25 102 ARG A C 1
ATOM 794 O O . ARG A 1 102 ? -23.191 -6.657 -0.860 1.00 86.25 102 ARG A O 1
ATOM 801 N N . VAL A 1 103 ? -21.923 -4.819 -0.645 1.00 90.69 103 VAL A N 1
ATOM 802 C CA . VAL A 1 103 ? -22.389 -4.179 -1.879 1.00 90.69 103 VAL A CA 1
ATOM 803 C C . VAL A 1 103 ? -21.479 -4.662 -3.001 1.00 90.69 103 VAL A C 1
ATOM 805 O O . VAL A 1 103 ? -20.257 -4.596 -2.873 1.00 90.69 103 VAL A O 1
ATOM 808 N N . VAL A 1 104 ? -22.081 -5.163 -4.075 1.00 93.06 104 VAL A N 1
ATOM 809 C CA . VAL A 1 104 ? -21.405 -5.739 -5.240 1.00 93.06 104 VAL A CA 1
ATOM 810 C C . VAL A 1 104 ? -21.850 -4.968 -6.475 1.00 93.06 104 VAL A C 1
ATOM 812 O O . VAL A 1 104 ? -23.050 -4.805 -6.691 1.00 93.06 104 VAL A O 1
ATOM 815 N N . GLN A 1 105 ? -20.892 -4.518 -7.280 1.00 92.44 105 GLN A N 1
ATOM 816 C CA . GLN A 1 105 ? -21.128 -3.912 -8.583 1.00 92.44 105 GLN A CA 1
ATOM 817 C C . GLN A 1 105 ? -20.519 -4.813 -9.657 1.00 92.44 105 GLN A C 1
ATOM 819 O O . GLN A 1 105 ? -19.302 -4.999 -9.701 1.00 92.44 105 GLN A O 1
ATOM 824 N N . TYR A 1 106 ? -21.370 -5.358 -10.525 1.00 90.88 106 TYR A N 1
ATOM 825 C CA . TYR A 1 106 ? -20.930 -6.055 -11.732 1.00 90.88 106 TYR A CA 1
ATOM 826 C C . TYR A 1 106 ? -20.402 -5.060 -12.767 1.00 90.88 106 TYR A C 1
ATOM 828 O O . TYR A 1 106 ? -20.720 -3.867 -12.711 1.00 90.88 106 TYR A O 1
ATOM 836 N N . GLY A 1 107 ? -19.573 -5.547 -13.681 1.00 78.06 107 GLY A N 1
ATOM 837 C CA . GLY A 1 107 ? -19.128 -4.781 -14.830 1.00 78.06 107 GLY A CA 1
ATOM 838 C C . GLY A 1 107 ? -20.232 -4.554 -15.860 1.00 78.06 107 GLY A C 1
ATOM 839 O O . GLY A 1 107 ? -21.413 -4.854 -15.675 1.00 78.06 107 GLY A O 1
ATOM 840 N N . ASP A 1 108 ? -19.799 -4.017 -16.985 1.00 75.00 108 ASP A N 1
ATOM 841 C CA . ASP A 1 108 ? -20.577 -3.688 -18.172 1.00 75.00 108 ASP A CA 1
ATOM 842 C C . ASP A 1 108 ? -19.694 -3.948 -19.413 1.00 75.00 108 ASP A C 1
ATOM 844 O O . ASP A 1 108 ? -18.615 -4.538 -19.308 1.00 75.00 108 ASP A O 1
ATOM 848 N N . SER A 1 109 ? -20.141 -3.545 -20.605 1.00 61.81 109 SER A N 1
ATOM 849 C CA . SER A 1 109 ? -19.371 -3.701 -21.850 1.00 61.81 109 SER A CA 1
ATOM 850 C C . SER A 1 109 ? -18.139 -2.793 -21.963 1.00 61.81 109 SER A C 1
ATOM 852 O O . SER A 1 109 ? -17.368 -2.951 -22.906 1.00 61.81 109 SER A O 1
ATOM 854 N N . GLU A 1 110 ? -17.973 -1.837 -21.050 1.00 54.06 110 GLU A N 1
ATOM 855 C CA . GLU A 1 110 ? -16.942 -0.790 -21.080 1.00 54.06 110 GLU A CA 1
ATOM 856 C C . GLU A 1 110 ? -15.917 -0.963 -19.937 1.00 54.06 110 GLU A C 1
ATOM 858 O O . GLU A 1 110 ? -14.871 -0.315 -19.927 1.00 54.06 110 GLU A O 1
ATOM 863 N N . THR A 1 111 ? -16.196 -1.876 -19.000 1.00 63.19 111 THR A N 1
ATOM 864 C CA . THR A 1 111 ? -15.357 -2.242 -17.851 1.00 63.19 111 THR A CA 1
ATOM 865 C C . THR A 1 111 ? -14.943 -3.711 -17.935 1.00 63.19 111 THR A C 1
ATOM 867 O O . THR A 1 111 ? -14.164 -4.037 -18.820 1.00 63.19 111 THR A O 1
ATOM 870 N N . ASN A 1 112 ? -15.406 -4.625 -17.071 1.00 76.06 112 ASN A N 1
ATOM 871 C CA . ASN A 1 112 ? -14.936 -6.025 -17.030 1.00 76.06 112 ASN A CA 1
ATOM 872 C C . ASN A 1 112 ? -15.959 -7.104 -17.419 1.00 76.06 112 ASN A C 1
ATOM 874 O O . ASN A 1 112 ? -15.702 -8.284 -17.193 1.00 76.06 112 ASN A O 1
ATOM 878 N N . GLY A 1 113 ? -17.065 -6.725 -18.063 1.00 72.88 113 GLY A N 1
ATOM 879 C CA . GLY A 1 113 ? -18.134 -7.642 -18.456 1.00 72.88 113 GLY A CA 1
ATOM 880 C C . GLY A 1 113 ? -19.231 -7.753 -17.397 1.00 72.88 113 GLY A C 1
ATOM 881 O O . GLY A 1 113 ? -18.977 -7.720 -16.195 1.00 72.88 113 GLY A O 1
ATOM 882 N N . ALA A 1 114 ? -20.479 -7.888 -17.850 1.00 77.69 114 ALA A N 1
ATOM 883 C CA . ALA A 1 114 ? -21.655 -7.970 -16.974 1.00 77.69 114 ALA A CA 1
ATOM 884 C C . ALA A 1 114 ? -21.771 -9.301 -16.201 1.00 77.69 114 ALA A C 1
ATOM 886 O O . ALA A 1 114 ? -22.628 -9.440 -15.332 1.00 77.69 114 ALA A O 1
ATOM 887 N N . ASP A 1 115 ? -20.923 -10.275 -16.528 1.00 82.12 115 ASP A N 1
ATOM 888 C CA . ASP A 1 115 ? -20.744 -11.559 -15.852 1.00 82.12 115 ASP A CA 1
ATOM 889 C C . ASP A 1 115 ? -19.706 -11.514 -14.716 1.00 82.12 115 ASP A C 1
ATOM 891 O O . ASP A 1 115 ? -19.673 -12.430 -13.896 1.00 82.12 115 ASP A O 1
ATOM 895 N N . LYS A 1 116 ? -18.895 -10.450 -14.622 1.00 86.94 116 LYS A N 1
ATOM 896 C CA . LYS A 1 116 ? -17.846 -10.298 -13.604 1.00 86.94 116 LYS A CA 1
ATOM 897 C C . LYS A 1 116 ? -18.157 -9.191 -12.612 1.00 86.94 116 LYS A C 1
ATOM 899 O O . LYS A 1 116 ? -18.803 -8.196 -12.937 1.00 86.94 116 LYS A O 1
ATOM 904 N N . ILE A 1 117 ? -17.635 -9.317 -11.394 1.00 93.56 117 ILE A N 1
ATOM 905 C CA . ILE A 1 117 ? -17.692 -8.230 -10.410 1.00 93.56 117 ILE A CA 1
ATOM 906 C C . ILE A 1 117 ? -16.585 -7.220 -10.725 1.00 93.56 117 ILE A C 1
ATOM 908 O O . ILE A 1 117 ? -15.411 -7.584 -10.762 1.00 93.56 117 ILE A O 1
ATOM 912 N N . ARG A 1 118 ? -16.943 -5.948 -10.926 1.00 90.56 118 ARG A N 1
ATOM 913 C CA . ARG A 1 118 ? -16.005 -4.822 -11.068 1.00 90.56 118 ARG A CA 1
ATOM 914 C C . ARG A 1 118 ? -15.443 -4.423 -9.712 1.00 90.56 118 ARG A C 1
ATOM 916 O O . ARG A 1 118 ? -14.235 -4.384 -9.524 1.00 90.56 118 ARG A O 1
ATOM 923 N N . TYR A 1 119 ? -16.326 -4.184 -8.744 1.00 94.75 119 TYR A N 1
ATOM 924 C CA . TYR A 1 119 ? -15.927 -3.905 -7.369 1.00 94.75 119 TYR A CA 1
ATOM 925 C C . TYR A 1 119 ? -16.917 -4.462 -6.357 1.00 94.75 119 TYR A C 1
ATOM 927 O O . TYR A 1 119 ? -18.106 -4.640 -6.633 1.00 94.75 119 TYR A O 1
ATOM 935 N N . TYR A 1 120 ? -16.439 -4.677 -5.137 1.00 94.12 120 TYR A N 1
ATOM 936 C CA . TYR A 1 120 ? -17.303 -4.924 -3.990 1.00 94.12 120 TYR A CA 1
ATOM 937 C C . TYR A 1 120 ? -16.737 -4.274 -2.729 1.00 94.12 120 TYR A C 1
ATOM 939 O O . TYR A 1 120 ? -15.523 -4.161 -2.567 1.00 94.12 120 TYR A O 1
ATOM 947 N N . PHE A 1 121 ? -17.616 -3.854 -1.820 1.00 93.38 121 PHE A N 1
ATOM 948 C CA . PHE A 1 121 ? -17.240 -3.258 -0.536 1.00 93.38 121 PHE A CA 1
ATOM 949 C C . PHE A 1 121 ? -18.226 -3.627 0.574 1.00 93.38 121 PHE A C 1
ATOM 951 O O . PHE A 1 121 ? -19.305 -4.167 0.324 1.00 93.38 121 PHE A O 1
ATOM 958 N N . SER A 1 122 ? -17.863 -3.341 1.825 1.00 90.94 122 SER A N 1
ATOM 959 C CA . SER A 1 122 ? -18.752 -3.548 2.976 1.00 90.94 122 SER A CA 1
ATOM 960 C C . SER A 1 122 ? -19.285 -2.213 3.519 1.00 90.94 122 SER A C 1
ATOM 962 O O . SER A 1 122 ? -18.490 -1.363 3.920 1.00 90.94 122 SER A O 1
ATOM 964 N N . PRO A 1 123 ? -20.609 -1.983 3.567 1.00 89.81 123 PRO A N 1
ATOM 965 C CA . PRO A 1 123 ? -21.162 -0.758 4.136 1.00 89.81 123 PRO A CA 1
ATOM 966 C C . PRO A 1 123 ? -20.976 -0.729 5.661 1.00 89.81 123 PRO A C 1
ATOM 968 O O . PRO A 1 123 ? -21.081 -1.755 6.337 1.00 89.81 123 PRO A O 1
ATOM 971 N N . PHE A 1 124 ? -20.739 0.456 6.232 1.00 90.75 124 PHE A N 1
ATOM 972 C CA . PHE A 1 124 ? -20.675 0.609 7.687 1.00 90.75 124 PHE A CA 1
ATOM 973 C C . PHE A 1 124 ? -22.077 0.496 8.300 1.00 90.75 124 PHE A C 1
ATOM 975 O O . PHE A 1 124 ? -22.915 1.382 8.131 1.00 90.75 124 PHE A O 1
ATOM 982 N N . VAL A 1 125 ? -22.317 -0.579 9.048 1.00 88.69 125 VAL A N 1
ATOM 983 C CA . VAL A 1 125 ? -23.585 -0.872 9.720 1.00 88.69 125 VAL A CA 1
ATOM 984 C C . VAL A 1 125 ? -23.329 -0.884 11.222 1.00 88.69 125 VAL A C 1
ATOM 986 O O . VAL A 1 125 ? -22.729 -1.823 11.735 1.00 88.69 125 VAL A O 1
ATOM 989 N N . SER A 1 126 ? -23.781 0.143 11.949 1.00 90.62 126 SER A N 1
ATOM 990 C CA . SER A 1 126 ? -23.685 0.117 13.413 1.00 90.62 126 SER A CA 1
ATOM 991 C C . SER A 1 126 ? -24.582 -0.986 13.972 1.00 90.62 126 SER A C 1
ATOM 993 O O . SER A 1 126 ? -25.807 -0.927 13.857 1.00 90.62 126 SER A O 1
ATOM 995 N N . GLU A 1 127 ? -23.964 -1.987 14.595 1.00 93.12 127 GLU A N 1
ATOM 996 C CA . GLU A 1 127 ? -24.696 -3.015 15.333 1.00 93.12 127 GLU A CA 1
ATOM 997 C C . GLU A 1 127 ? -24.892 -2.572 16.783 1.00 93.12 127 GLU A C 1
ATOM 999 O O . GLU A 1 127 ? -26.014 -2.561 17.296 1.00 93.12 127 GLU A O 1
ATOM 1004 N N . PHE A 1 128 ? -23.808 -2.136 17.423 1.00 95.81 128 PHE A N 1
ATOM 1005 C CA . PHE A 1 128 ? -23.785 -1.598 18.781 1.00 95.81 128 PHE A CA 1
ATOM 1006 C C . PHE A 1 128 ? -22.696 -0.523 18.899 1.00 95.81 128 PHE A C 1
ATOM 1008 O O . PHE A 1 128 ? -21.885 -0.346 17.988 1.00 95.81 128 PHE A O 1
ATOM 1015 N N . GLY A 1 129 ? -22.635 0.174 20.029 1.00 95.75 129 GLY A N 1
ATOM 1016 C CA . GLY A 1 129 ? -21.500 1.023 20.378 1.00 95.75 129 GLY A CA 1
ATOM 1017 C C . GLY A 1 129 ? -21.190 1.017 21.871 1.00 95.75 129 GLY A C 1
ATOM 1018 O O . GLY A 1 129 ? -22.082 0.883 22.713 1.00 95.75 129 GLY A O 1
ATOM 1019 N N . LEU A 1 130 ? -19.905 1.154 22.195 1.00 97.81 130 LEU A N 1
ATOM 1020 C CA . LEU A 1 130 ? -19.429 1.337 23.563 1.00 97.81 130 LEU A CA 1
ATOM 1021 C C . LEU A 1 130 ? -19.518 2.827 23.906 1.00 97.81 130 LEU A C 1
ATOM 1023 O O . LEU A 1 130 ? -18.773 3.652 23.373 1.00 97.81 130 LEU A O 1
ATOM 1027 N N . SER A 1 131 ? -20.479 3.166 24.763 1.00 97.12 131 SER A N 1
ATOM 1028 C CA . SER A 1 131 ? -20.871 4.536 25.088 1.00 97.12 131 SER A CA 1
ATOM 1029 C C . SER A 1 131 ? -20.902 4.774 26.603 1.00 97.12 131 SER A C 1
ATOM 1031 O O . SER A 1 131 ? -20.633 3.862 27.391 1.00 97.12 131 SER A O 1
ATOM 1033 N N . ALA A 1 132 ? -21.226 5.994 27.028 1.00 97.31 132 ALA A N 1
ATOM 1034 C CA . ALA A 1 132 ? -21.534 6.332 28.415 1.00 97.31 132 ALA A CA 1
ATOM 1035 C C . ALA A 1 132 ? -22.890 7.050 28.531 1.00 97.31 132 ALA A C 1
ATOM 1037 O O . ALA A 1 132 ? -23.533 7.381 27.534 1.00 97.31 132 ALA A O 1
ATOM 1038 N N . VAL A 1 133 ? -23.342 7.282 29.765 1.00 97.00 133 VAL A N 1
ATOM 1039 C CA . VAL A 1 133 ? -24.516 8.120 30.061 1.00 97.00 133 VAL A CA 1
ATOM 1040 C C . VAL A 1 133 ? -24.136 9.603 30.136 1.00 97.00 133 VAL A C 1
ATOM 1042 O O . VAL A 1 133 ? -24.947 10.465 29.806 1.00 97.00 133 VAL A O 1
ATOM 1045 N N . GLU A 1 134 ? -22.919 9.910 30.581 1.00 96.44 134 GLU A N 1
ATOM 1046 C CA . GLU A 1 134 ? -22.407 11.272 30.721 1.00 96.44 134 GLU A CA 1
ATOM 1047 C C . GLU A 1 134 ? -21.694 11.767 29.453 1.00 96.44 134 GLU A C 1
ATOM 1049 O O . GLU A 1 134 ? -21.128 10.984 28.693 1.00 96.44 134 GLU A O 1
ATOM 1054 N N . SER A 1 135 ? -21.691 13.086 29.241 1.00 94.44 135 SER A N 1
ATOM 1055 C CA . SER A 1 135 ? -21.032 13.721 28.093 1.00 94.44 135 SER A CA 1
ATOM 1056 C C . SER A 1 135 ? -19.507 13.558 28.092 1.00 94.44 135 SER A C 1
ATOM 1058 O O . SER A 1 135 ? -18.884 13.470 29.154 1.00 94.44 135 SER A O 1
ATOM 1060 N N . ALA A 1 136 ? -18.916 13.589 26.897 1.00 94.38 136 ALA A N 1
ATOM 1061 C CA . ALA A 1 136 ? -17.473 13.675 26.666 1.00 94.38 136 ALA A CA 1
ATOM 1062 C C . ALA A 1 136 ? -16.977 15.139 26.638 1.00 94.38 136 ALA A C 1
ATOM 1064 O O . ALA A 1 136 ? -17.767 16.083 26.740 1.00 94.38 136 ALA A O 1
ATOM 1065 N N . SER A 1 137 ? -15.665 15.344 26.496 1.00 92.75 137 SER A N 1
ATOM 1066 C CA . SER A 1 137 ? -15.097 16.615 26.038 1.00 92.75 137 SER A CA 1
ATOM 1067 C C . SER A 1 137 ? -15.351 16.812 24.535 1.00 92.75 137 SER A C 1
ATOM 1069 O O . SER A 1 137 ? -15.606 15.863 23.792 1.00 92.75 137 SER A O 1
ATOM 1071 N N . GLN A 1 138 ? -15.250 18.057 24.063 1.00 89.44 138 GLN A N 1
ATOM 1072 C CA . GLN A 1 138 ? -15.339 18.378 22.629 1.00 89.44 138 GLN A CA 1
ATOM 1073 C C . GLN A 1 138 ? -14.089 17.949 21.837 1.00 89.44 138 GLN A C 1
ATOM 1075 O O . GLN A 1 138 ? -14.052 18.102 20.622 1.00 89.44 138 GLN A O 1
ATOM 1080 N N . GLU A 1 139 ? -13.078 17.386 22.505 1.00 89.19 139 GLU A N 1
ATOM 1081 C CA . GLU A 1 139 ? -11.861 16.865 21.874 1.00 89.19 139 GLU A CA 1
ATOM 1082 C C . GLU A 1 139 ? -12.106 15.500 21.209 1.00 89.19 139 GLU A C 1
ATOM 1084 O O . GLU A 1 139 ? -11.323 15.103 20.349 1.00 89.19 139 GLU A O 1
ATOM 1089 N N . GLY A 1 140 ? -13.186 14.791 21.573 1.00 92.12 140 GLY A N 1
ATOM 1090 C CA . GLY A 1 140 ? -13.560 13.474 21.040 1.00 92.12 140 GLY A CA 1
ATOM 1091 C C . GLY A 1 140 ? -12.543 12.373 21.365 1.00 92.12 140 GLY A C 1
ATOM 1092 O O . GLY A 1 140 ? -12.006 12.333 22.470 1.00 92.12 140 GLY A O 1
ATOM 1093 N N . GLN A 1 141 ? -12.289 11.470 20.411 1.00 94.69 141 GLN A N 1
ATOM 1094 C CA . GLN A 1 141 ? -11.205 10.489 20.508 1.00 94.69 141 GLN A CA 1
ATOM 1095 C C . GLN A 1 141 ? -9.823 11.114 20.259 1.00 94.69 141 GLN A C 1
ATOM 1097 O O . GLN A 1 141 ? -9.625 11.817 19.270 1.00 94.69 141 GLN A O 1
ATOM 1102 N N . ILE A 1 142 ? -8.870 10.820 21.144 1.00 97.00 142 ILE A N 1
ATOM 1103 C CA . ILE A 1 142 ? -7.472 11.258 21.079 1.00 97.00 142 ILE A CA 1
ATOM 1104 C C . ILE A 1 142 ? -6.579 10.015 21.054 1.00 97.00 142 ILE A C 1
ATOM 1106 O O . ILE A 1 142 ? -6.682 9.169 21.942 1.00 97.00 142 ILE A O 1
ATOM 1110 N N . ILE A 1 143 ? -5.678 9.888 20.081 1.00 97.81 143 ILE A N 1
ATOM 1111 C CA . ILE A 1 143 ? -4.667 8.823 20.081 1.00 97.81 143 ILE A CA 1
ATOM 1112 C C . ILE A 1 143 ? -3.590 9.162 21.119 1.00 97.81 143 ILE A C 1
ATOM 1114 O O . ILE A 1 143 ? -2.863 10.142 20.973 1.00 97.81 143 ILE A O 1
ATOM 1118 N N . VAL A 1 144 ? -3.495 8.359 22.181 1.00 97.62 144 VAL A N 1
ATOM 1119 C CA . VAL A 1 144 ? -2.528 8.553 23.284 1.00 97.62 144 VAL A CA 1
ATOM 1120 C C . VAL A 1 144 ? -1.351 7.575 23.224 1.00 97.62 144 VAL A C 1
ATOM 1122 O O . VAL A 1 144 ? -0.336 7.786 23.884 1.00 97.62 144 VAL A O 1
ATOM 1125 N N . LYS A 1 145 ? -1.465 6.515 22.414 1.00 95.88 145 LYS A N 1
ATOM 1126 C CA . LYS A 1 145 ? -0.384 5.569 22.116 1.00 95.88 145 LYS A CA 1
ATOM 1127 C C . LYS A 1 145 ? -0.530 5.024 20.697 1.00 95.88 145 LYS A C 1
ATOM 1129 O O . LYS A 1 145 ? -1.619 4.592 20.322 1.00 95.88 145 LYS A O 1
ATOM 1134 N N . GLU A 1 146 ? 0.581 4.965 19.974 1.00 94.44 146 GLU A N 1
ATOM 1135 C CA . GLU A 1 146 ? 0.748 4.193 18.739 1.00 94.44 146 GLU A CA 1
ATOM 1136 C C . GLU A 1 146 ? 1.706 3.017 18.988 1.00 94.44 146 GLU A C 1
ATOM 1138 O O . GLU A 1 146 ? 2.600 3.090 19.834 1.00 94.44 146 GLU A O 1
ATOM 1143 N N . GLY A 1 147 ? 1.502 1.921 18.262 1.00 92.00 147 GLY A N 1
ATOM 1144 C CA . GLY A 1 147 ? 2.370 0.749 18.226 1.00 92.00 147 GLY A CA 1
ATOM 1145 C C . GLY A 1 147 ? 2.171 0.001 16.908 1.00 92.00 147 GLY A C 1
ATOM 1146 O O . GLY A 1 147 ? 1.219 0.266 16.181 1.00 92.00 147 GLY A O 1
ATOM 1147 N N . LEU A 1 148 ? 3.054 -0.943 16.580 1.00 93.56 148 LEU A N 1
ATOM 1148 C CA . LEU A 1 148 ? 3.112 -1.534 15.233 1.00 93.56 148 LEU A CA 1
ATOM 1149 C C . LEU A 1 148 ? 1.812 -2.239 14.779 1.00 93.56 148 LEU A C 1
ATOM 1151 O O . LEU A 1 148 ? 1.541 -2.302 13.586 1.00 93.56 148 LEU A O 1
ATOM 1155 N N . PHE A 1 149 ? 0.996 -2.717 15.725 1.00 96.56 149 PHE A N 1
ATOM 1156 C CA . PHE A 1 149 ? -0.222 -3.507 15.480 1.00 96.56 149 PHE A CA 1
ATOM 1157 C C . PHE A 1 149 ? -1.523 -2.778 15.857 1.00 96.56 149 PHE A C 1
ATOM 1159 O O . PHE A 1 149 ? -2.594 -3.389 15.836 1.00 96.56 149 PHE A O 1
ATOM 1166 N N . GLY A 1 150 ? -1.458 -1.506 16.268 1.00 96.44 150 GLY A N 1
ATOM 1167 C CA . GLY A 1 150 ? -2.635 -0.787 16.753 1.00 96.44 150 GLY A CA 1
ATOM 1168 C C . GLY A 1 150 ? -2.362 0.450 17.607 1.00 96.44 150 GLY A C 1
ATOM 1169 O O . GLY A 1 150 ? -1.232 0.908 17.761 1.00 96.44 150 GLY A O 1
ATOM 1170 N N . VAL A 1 151 ? -3.436 0.983 18.188 1.00 97.50 151 VAL A N 1
ATOM 1171 C CA . VAL A 1 151 ? -3.457 2.250 18.936 1.00 97.50 151 VAL A CA 1
ATOM 1172 C C . VAL A 1 151 ? -4.227 2.143 20.242 1.00 97.50 151 VAL A C 1
ATOM 1174 O O . VAL A 1 151 ? -5.118 1.307 20.389 1.00 97.50 151 VAL A O 1
ATOM 1177 N N . HIS A 1 152 ? -3.934 3.040 21.184 1.00 98.12 152 HIS A N 1
ATOM 1178 C CA . HIS A 1 152 ? -4.846 3.350 22.286 1.00 98.12 152 HIS A CA 1
ATOM 1179 C C . HIS A 1 152 ? -5.485 4.715 22.021 1.00 98.12 152 HIS A C 1
ATOM 1181 O O . HIS A 1 152 ? -4.787 5.730 21.976 1.00 98.12 152 HIS A O 1
ATOM 1187 N N . ALA A 1 153 ? -6.808 4.737 21.862 1.00 97.94 153 ALA A N 1
ATOM 1188 C CA . ALA A 1 153 ? -7.599 5.958 21.735 1.00 97.94 153 ALA A CA 1
ATOM 1189 C C . ALA A 1 153 ? -8.294 6.272 23.070 1.00 97.94 153 ALA A C 1
ATOM 1191 O O . ALA A 1 153 ? -9.075 5.461 23.564 1.00 97.94 153 ALA A O 1
ATOM 1192 N N . GLU A 1 154 ? -8.032 7.433 23.667 1.00 97.88 154 GLU A N 1
ATOM 1193 C CA . GLU A 1 154 ? -8.716 7.904 24.876 1.00 97.88 154 GLU A CA 1
ATOM 1194 C C . GLU A 1 154 ? -9.851 8.872 24.509 1.00 97.88 154 GLU A C 1
ATOM 1196 O O . GLU A 1 154 ? -9.697 9.722 23.635 1.00 97.88 154 GLU A O 1
ATOM 1201 N N . VAL A 1 155 ? -10.993 8.765 25.191 1.00 97.25 155 VAL A N 1
ATOM 1202 C CA . VAL A 1 155 ? -12.079 9.755 25.145 1.00 97.25 155 VAL A CA 1
ATOM 1203 C C . VAL A 1 155 ? -12.310 10.277 26.557 1.00 97.25 155 VAL A C 1
ATOM 1205 O O . VAL A 1 155 ? -12.546 9.496 27.481 1.00 97.25 155 VAL A O 1
ATOM 1208 N N . ARG A 1 156 ? -12.235 11.595 26.740 1.00 96.81 156 ARG A N 1
ATOM 1209 C CA . ARG A 1 156 ? -12.255 12.256 28.056 1.00 96.81 156 ARG A CA 1
ATOM 1210 C C . ARG A 1 156 ? -13.636 12.809 28.392 1.00 96.81 156 ARG A C 1
ATOM 1212 O O . ARG A 1 156 ? -14.450 13.052 27.507 1.00 96.81 156 ARG A O 1
ATOM 1219 N N . GLY A 1 157 ? -13.914 13.016 29.676 1.00 96.50 157 GLY A N 1
ATOM 1220 C CA . GLY A 1 157 ? -15.035 13.846 30.123 1.00 96.50 157 GLY A CA 1
ATOM 1221 C C . GLY A 1 157 ? -14.703 15.347 30.079 1.00 96.50 157 GLY A C 1
ATOM 1222 O O . GLY A 1 157 ? -13.546 15.719 29.888 1.00 96.50 157 GLY A O 1
ATOM 1223 N N . PRO A 1 158 ? -15.690 16.234 30.305 1.00 93.75 158 PRO A N 1
ATOM 1224 C CA . PRO A 1 158 ? -15.466 17.673 30.402 1.00 93.75 158 PRO A CA 1
ATOM 1225 C C . PRO A 1 158 ? -14.407 18.062 31.444 1.00 93.75 158 PRO A C 1
ATOM 1227 O O . PRO A 1 158 ? -14.208 17.368 32.448 1.00 93.75 158 PRO A O 1
ATOM 1230 N N . SER A 1 159 ? -13.772 19.217 31.224 1.00 92.12 159 SER A N 1
ATOM 1231 C CA . SER A 1 159 ? -12.736 19.763 32.109 1.00 92.12 159 SER A CA 1
ATOM 1232 C C . SER A 1 159 ? -13.197 19.846 33.572 1.00 92.12 159 SER A C 1
ATOM 1234 O O . SER A 1 159 ? -14.344 20.184 33.868 1.00 92.12 159 SER A O 1
ATOM 1236 N N . GLY A 1 160 ? -12.296 19.496 34.493 1.00 91.38 160 GLY A N 1
ATOM 1237 C CA . GLY A 1 160 ? -12.585 19.353 35.923 1.00 91.38 160 GLY A CA 1
ATOM 1238 C C . GLY A 1 160 ? -13.166 17.992 36.332 1.00 91.38 160 GLY A C 1
ATOM 1239 O O . GLY A 1 160 ? -13.258 17.719 37.528 1.00 91.38 160 GLY A O 1
ATOM 1240 N N . THR A 1 161 ? -13.515 17.111 35.388 1.00 94.31 161 THR A N 1
ATOM 1241 C CA . THR A 1 161 ? -13.819 15.701 35.692 1.00 94.31 161 THR A CA 1
ATOM 1242 C C . THR A 1 161 ? -12.557 14.829 35.632 1.00 94.31 161 THR A C 1
ATOM 1244 O O . THR A 1 161 ? -11.517 15.244 35.128 1.00 94.31 161 THR A O 1
ATOM 1247 N N . GLN A 1 162 ? -12.631 13.613 36.178 1.00 94.25 162 GLN A N 1
ATOM 1248 C CA . GLN A 1 162 ? -11.600 12.569 36.035 1.00 94.25 162 GLN A CA 1
ATOM 1249 C C . GLN A 1 162 ? -12.092 11.420 35.139 1.00 94.25 162 GLN A C 1
ATOM 1251 O O . GLN A 1 162 ? -11.616 10.294 35.244 1.00 94.25 162 GLN A O 1
ATOM 1256 N N . ARG A 1 163 ? -13.106 11.682 34.303 1.00 96.75 163 ARG A N 1
ATOM 1257 C CA . ARG A 1 163 ? -13.736 10.651 33.477 1.00 96.75 163 ARG A CA 1
ATOM 1258 C C . ARG A 1 163 ? -12.930 10.391 32.212 1.00 96.75 163 ARG A C 1
ATOM 1260 O O . ARG A 1 163 ? -12.537 11.341 31.536 1.00 96.75 163 ARG A O 1
ATOM 1267 N N . ARG A 1 164 ? -12.757 9.118 31.865 1.00 97.56 164 ARG A N 1
ATOM 1268 C CA . ARG A 1 164 ? -12.123 8.676 30.615 1.00 97.56 164 ARG A CA 1
ATOM 1269 C C . ARG A 1 164 ? -12.626 7.300 30.188 1.00 97.56 164 ARG A C 1
ATOM 1271 O O . ARG A 1 164 ? -13.037 6.502 31.032 1.00 97.56 164 ARG A O 1
ATOM 1278 N N . ILE A 1 165 ? -12.544 7.020 28.893 1.00 98.31 165 ILE A N 1
ATOM 1279 C CA . ILE A 1 165 ? -12.619 5.668 28.338 1.00 98.31 165 ILE A CA 1
ATOM 1280 C C . ILE A 1 165 ? -11.384 5.459 27.462 1.00 98.31 165 ILE A C 1
ATOM 1282 O O . ILE A 1 165 ? -11.156 6.248 26.549 1.00 98.31 165 ILE A O 1
ATOM 1286 N N . LEU A 1 166 ? -10.594 4.421 27.738 1.00 98.38 166 LEU A N 1
ATOM 1287 C CA . LEU A 1 166 ? -9.417 4.056 26.946 1.00 98.38 166 LEU A CA 1
ATOM 1288 C C . LEU A 1 166 ? -9.730 2.838 26.072 1.00 98.38 166 LEU A C 1
ATOM 1290 O O . LEU A 1 166 ? -9.985 1.754 26.595 1.00 98.38 166 LEU A O 1
ATOM 1294 N N . PHE A 1 167 ? -9.687 3.009 24.754 1.00 98.19 167 PHE A N 1
ATOM 1295 C CA . PHE A 1 167 ? -9.934 1.971 23.756 1.00 98.19 167 PHE A CA 1
ATOM 1296 C C . PHE A 1 167 ? -8.605 1.479 23.152 1.00 98.19 167 PHE A C 1
ATOM 1298 O O . PHE A 1 167 ? -8.077 2.135 22.249 1.00 98.19 167 PHE A O 1
ATOM 1305 N N . PRO A 1 168 ? -8.035 0.349 23.613 1.00 97.56 168 PRO A N 1
ATOM 1306 C CA . PRO A 1 168 ? -6.997 -0.362 22.875 1.00 97.56 168 PRO A CA 1
ATOM 1307 C C . PRO A 1 168 ? -7.619 -1.048 21.651 1.00 97.56 168 PRO A C 1
ATOM 1309 O O . PRO A 1 168 ? -8.567 -1.827 21.770 1.00 97.56 168 PRO A O 1
ATOM 1312 N N . ILE A 1 169 ? -7.093 -0.741 20.469 1.00 98.19 169 ILE A N 1
ATOM 1313 C CA . ILE A 1 169 ? -7.617 -1.177 19.174 1.00 98.19 169 ILE A CA 1
ATOM 1314 C C . ILE A 1 169 ? -6.456 -1.794 18.396 1.00 98.19 169 ILE A C 1
ATOM 1316 O O . ILE A 1 169 ? -5.496 -1.097 18.075 1.00 98.19 169 ILE A O 1
ATOM 1320 N N . TYR A 1 170 ? -6.558 -3.086 18.086 1.00 97.81 170 TYR A N 1
ATOM 1321 C CA . TYR A 1 170 ? -5.500 -3.873 17.445 1.00 97.81 170 TYR A CA 1
ATOM 1322 C C . TYR A 1 170 ? -6.017 -4.605 16.212 1.00 97.81 170 TYR A C 1
ATOM 1324 O O . TYR A 1 170 ? -7.160 -5.073 16.219 1.00 97.81 170 TYR A O 1
ATOM 1332 N N . SER A 1 171 ? -5.165 -4.763 15.197 1.00 96.81 171 SER A N 1
ATOM 1333 C CA . SER A 1 171 ? -5.487 -5.564 14.014 1.00 96.81 171 SER A CA 1
ATOM 1334 C C . SER A 1 171 ? -5.853 -6.997 14.420 1.00 96.81 171 SER A C 1
ATOM 1336 O O . SER A 1 171 ? -5.097 -7.630 15.153 1.00 96.81 171 SER A O 1
ATOM 1338 N N . GLY A 1 172 ? -7.015 -7.509 14.002 1.00 96.38 172 GLY A N 1
ATOM 1339 C CA . GLY A 1 172 ? -7.499 -8.851 14.359 1.00 96.38 172 GLY A CA 1
ATOM 1340 C C . GLY A 1 172 ? -8.117 -9.011 15.756 1.00 96.38 172 GLY A C 1
ATOM 1341 O O . GLY A 1 172 ? -8.270 -10.137 16.225 1.00 96.38 172 GLY A O 1
ATOM 1342 N N . MET A 1 173 ? -8.472 -7.937 16.467 1.00 96.94 173 MET A N 1
ATOM 1343 C CA . MET A 1 173 ? -9.041 -8.066 17.819 1.00 96.94 173 MET A CA 1
ATOM 1344 C C . MET A 1 173 ? -10.359 -8.872 17.861 1.00 96.94 173 MET A C 1
ATOM 1346 O O . MET A 1 173 ? -11.318 -8.560 17.163 1.00 96.94 173 MET A O 1
ATOM 1350 N N . THR A 1 174 ? -10.451 -9.871 18.747 1.00 97.50 174 THR A N 1
ATOM 1351 C CA . THR A 1 174 ? -11.692 -10.655 18.973 1.00 97.50 174 THR A CA 1
ATOM 1352 C C . THR A 1 174 ? -12.769 -9.871 19.724 1.00 97.50 174 THR A C 1
ATOM 1354 O O . THR A 1 174 ? -13.961 -10.102 19.518 1.00 97.50 174 THR A O 1
ATOM 1357 N N . TYR A 1 175 ? -12.360 -8.924 20.575 1.00 98.06 175 TYR A N 1
ATOM 1358 C CA . TYR A 1 175 ? -13.256 -8.139 21.423 1.00 98.06 175 TYR A CA 1
ATOM 1359 C C . TYR A 1 175 ? -12.955 -6.648 21.280 1.00 98.06 175 TYR A C 1
ATOM 1361 O O . TYR A 1 175 ? -11.873 -6.200 21.677 1.00 98.06 175 TYR A O 1
ATOM 1369 N N . VAL A 1 176 ? -13.932 -5.858 20.833 1.00 98.19 176 VAL A N 1
ATOM 1370 C CA . VAL A 1 176 ? -13.852 -4.398 20.967 1.00 98.19 176 VAL A CA 1
ATOM 1371 C C . VAL A 1 176 ? -13.893 -4.075 22.457 1.00 98.19 176 VAL A C 1
ATOM 1373 O O . VAL A 1 176 ? -14.801 -4.519 23.159 1.00 98.19 176 VAL A O 1
ATOM 1376 N N . SER A 1 177 ? -12.885 -3.370 22.962 1.00 98.00 177 SER A N 1
ATOM 1377 C CA . SER A 1 177 ? -12.641 -3.230 24.403 1.00 98.00 177 SER A CA 1
ATOM 1378 C C . SER A 1 177 ? -12.454 -1.761 24.783 1.00 98.00 177 SER A C 1
ATOM 1380 O O . SER A 1 177 ? -11.770 -1.031 24.073 1.00 98.00 177 SER A O 1
ATOM 1382 N N . GLY A 1 178 ? -13.029 -1.333 25.908 1.00 98.19 178 GLY A N 1
ATOM 1383 C CA . GLY A 1 178 ? -12.822 0.001 26.476 1.00 98.19 178 GLY A CA 1
ATOM 1384 C C . GLY A 1 178 ? -12.684 -0.058 27.996 1.00 98.19 178 GLY A C 1
ATOM 1385 O O . GLY A 1 178 ? -13.529 -0.658 28.658 1.00 98.19 178 GLY A O 1
ATOM 1386 N N . PHE A 1 179 ? -11.633 0.543 28.555 1.00 98.44 179 PHE A N 1
ATOM 1387 C CA . PHE A 1 179 ? -11.454 0.695 30.002 1.00 98.44 179 PHE A CA 1
ATOM 1388 C C . PHE A 1 179 ? -12.100 1.996 30.473 1.00 98.44 179 PHE A C 1
ATOM 1390 O O . PHE A 1 179 ? -11.658 3.078 30.091 1.00 98.44 179 PHE A O 1
ATOM 1397 N N . TYR A 1 180 ? -13.134 1.894 31.299 1.00 98.62 180 TYR A N 1
ATOM 1398 C CA . TYR A 1 180 ? -13.884 3.018 31.845 1.00 98.62 180 TYR A CA 1
ATOM 1399 C C . TYR A 1 180 ? -13.291 3.456 33.187 1.00 98.62 180 TYR A C 1
ATOM 1401 O O . TYR A 1 180 ? -13.009 2.618 34.041 1.00 98.62 180 TYR A O 1
ATOM 1409 N N . THR A 1 181 ? -13.181 4.773 33.378 1.00 98.31 181 THR A N 1
ATOM 1410 C CA . THR A 1 181 ? -12.986 5.428 34.679 1.00 98.31 181 THR A CA 1
ATOM 1411 C C . THR A 1 181 ? -14.016 6.545 34.829 1.00 98.31 181 THR A C 1
ATOM 1413 O O . THR A 1 181 ? -14.160 7.390 33.942 1.00 98.31 181 THR A O 1
ATOM 1416 N N . GLY A 1 182 ? -14.750 6.560 35.943 1.00 96.12 182 GLY A N 1
ATOM 1417 C CA . GLY A 1 182 ? -15.708 7.597 36.347 1.00 96.12 182 GLY A CA 1
ATOM 1418 C C . GLY A 1 182 ? -16.960 7.782 35.471 1.00 96.12 182 GLY A C 1
ATOM 1419 O O . GLY A 1 182 ? -17.848 8.553 35.846 1.00 96.12 182 GLY A O 1
ATOM 1420 N N . PHE A 1 183 ? -17.043 7.119 34.317 1.00 98.06 183 PHE A N 1
ATOM 1421 C CA . PHE A 1 183 ? -18.214 7.077 33.438 1.00 98.06 183 PHE A CA 1
ATOM 1422 C C . PHE A 1 183 ? -19.170 5.946 33.842 1.00 98.06 183 PHE A C 1
ATOM 1424 O O . PHE A 1 183 ? -18.750 4.900 34.334 1.00 98.06 183 PHE A O 1
ATOM 1431 N N . THR A 1 184 ? -20.457 6.136 33.570 1.00 98.31 184 THR A N 1
ATOM 1432 C CA . THR A 1 184 ? -21.509 5.116 33.641 1.00 98.31 184 THR A CA 1
ATOM 1433 C C . THR A 1 184 ? -21.668 4.487 32.259 1.00 98.31 184 THR A C 1
ATOM 1435 O O . THR A 1 184 ? -22.157 5.175 31.359 1.00 98.31 184 THR A O 1
ATOM 1438 N N . PRO A 1 185 ? -21.257 3.222 32.037 1.00 98.50 185 PRO A N 1
ATOM 1439 C CA . PRO A 1 185 ? -21.303 2.629 30.706 1.00 98.50 185 PRO A CA 1
ATOM 1440 C C . PRO A 1 185 ? -22.715 2.557 30.126 1.00 98.50 185 PRO A C 1
ATOM 1442 O O . PRO A 1 185 ? -23.712 2.391 30.835 1.00 98.50 185 PRO A O 1
ATOM 1445 N N . LYS A 1 186 ? -22.787 2.647 28.802 1.00 97.75 186 LYS A N 1
ATOM 1446 C CA . LYS A 1 186 ? -24.001 2.442 28.027 1.00 97.75 186 LYS A CA 1
ATOM 1447 C C . LYS A 1 186 ? -23.673 1.632 26.776 1.00 97.75 186 LYS A C 1
ATOM 1449 O O . LYS A 1 186 ? -22.774 1.996 26.026 1.00 97.75 186 LYS A O 1
ATOM 1454 N N . ILE A 1 187 ? -24.442 0.582 26.518 1.00 97.62 187 ILE A N 1
ATOM 1455 C CA . ILE A 1 187 ? -24.508 -0.038 25.195 1.00 97.62 187 ILE A CA 1
ATOM 1456 C C . ILE A 1 187 ? -25.427 0.828 24.330 1.00 97.62 187 ILE A C 1
ATOM 1458 O O . ILE A 1 187 ? -26.617 0.967 24.621 1.00 97.62 187 ILE A O 1
ATOM 1462 N N . SER A 1 188 ? -24.875 1.456 23.295 1.00 94.38 188 SER A N 1
ATOM 1463 C CA . SER A 1 188 ? -25.658 2.139 22.264 1.00 94.38 188 SER A CA 1
ATOM 1464 C C . SER A 1 188 ? -25.992 1.173 21.122 1.00 94.38 188 SER A C 1
ATOM 1466 O O . SER A 1 188 ? -25.360 0.126 20.968 1.00 94.38 188 SER A O 1
ATOM 1468 N N . SER A 1 189 ? -27.004 1.509 20.328 1.00 92.94 189 SER A N 1
ATOM 1469 C CA . SER A 1 189 ? -27.288 0.896 19.030 1.00 92.94 189 SER A CA 1
ATOM 1470 C C . SER A 1 189 ? -28.186 1.850 18.247 1.00 92.94 189 SER A C 1
ATOM 1472 O O . SER A 1 189 ? -29.069 2.477 18.836 1.00 92.94 189 SER A O 1
ATOM 1474 N N . ASP A 1 190 ? -27.969 1.947 16.936 1.00 90.56 190 ASP A N 1
ATOM 1475 C CA . ASP A 1 190 ? -28.850 2.694 16.023 1.00 90.56 190 ASP A CA 1
ATOM 1476 C C . ASP A 1 190 ? -30.039 1.830 15.557 1.00 90.56 190 ASP A C 1
ATOM 1478 O O . ASP A 1 190 ? -30.996 2.306 14.944 1.00 90.56 190 ASP A O 1
ATOM 1482 N N . ARG A 1 191 ? -29.986 0.538 15.896 1.00 91.50 191 ARG A N 1
ATOM 1483 C CA . ARG A 1 191 ? -31.050 -0.455 15.777 1.00 91.50 191 ARG A CA 1
ATOM 1484 C C . ARG A 1 191 ? -31.817 -0.544 17.102 1.00 91.50 191 ARG A C 1
ATOM 1486 O O . ARG A 1 191 ? -31.313 -0.190 18.166 1.00 91.50 191 ARG A O 1
ATOM 1493 N N . ALA A 1 192 ? -33.044 -1.057 17.067 1.00 92.56 192 ALA A N 1
ATOM 1494 C CA . ALA A 1 192 ? -33.819 -1.254 18.291 1.00 92.56 192 ALA A CA 1
ATOM 1495 C C . ALA A 1 192 ? -33.182 -2.363 19.145 1.00 92.56 192 ALA A C 1
ATOM 1497 O O . ALA A 1 192 ? -33.072 -3.500 18.683 1.00 92.56 192 ALA A O 1
ATOM 1498 N N . LEU A 1 193 ? -32.785 -2.049 20.384 1.00 93.88 193 LEU A N 1
ATOM 1499 C CA . LEU A 1 193 ? -32.360 -3.050 21.368 1.00 93.88 193 LEU A CA 1
ATOM 1500 C C . LEU A 1 193 ? -33.552 -3.959 21.710 1.00 93.88 193 LEU A C 1
ATOM 1502 O O . LEU A 1 193 ? -34.615 -3.471 22.093 1.00 93.88 193 LEU A O 1
ATOM 1506 N N . LEU A 1 194 ? -33.376 -5.273 21.553 1.00 95.38 194 LEU A N 1
ATOM 1507 C CA . LEU A 1 194 ? -34.412 -6.284 21.796 1.00 95.38 194 LEU A CA 1
ATOM 1508 C C . LEU A 1 194 ? -34.119 -7.127 23.038 1.00 95.38 194 LEU A C 1
ATOM 1510 O O . LEU A 1 194 ? -35.039 -7.476 23.774 1.00 95.38 194 LEU A O 1
ATOM 1514 N N . VAL A 1 195 ? -32.846 -7.460 23.267 1.00 95.19 195 VAL A N 1
ATOM 1515 C CA . VAL A 1 195 ? -32.395 -8.230 24.431 1.00 95.19 195 VAL A CA 1
ATOM 1516 C C . VAL A 1 195 ? -31.124 -7.608 24.986 1.00 95.19 195 VAL A C 1
ATOM 1518 O O . VAL A 1 195 ? -30.178 -7.350 24.245 1.00 95.19 195 VAL A O 1
ATOM 1521 N N . ILE A 1 196 ? -31.106 -7.424 26.303 1.00 96.19 196 ILE A N 1
ATOM 1522 C CA . ILE A 1 196 ? -29.901 -7.249 27.110 1.00 96.19 196 ILE A CA 1
ATOM 1523 C C . ILE A 1 196 ? -30.104 -8.067 28.390 1.00 96.19 196 ILE A C 1
ATOM 1525 O O . ILE A 1 196 ? -30.855 -7.697 29.288 1.00 96.19 196 ILE A O 1
ATOM 1529 N N . GLU A 1 197 ? -29.538 -9.271 28.398 1.00 95.94 197 GLU A N 1
ATOM 1530 C CA . GLU A 1 197 ? -29.884 -10.353 29.325 1.00 95.94 197 GLU A CA 1
ATOM 1531 C C . GLU A 1 197 ? -28.630 -10.825 30.062 1.00 95.94 197 GLU A C 1
ATOM 1533 O O . GLU A 1 197 ? -27.670 -11.265 29.431 1.00 95.94 197 GLU A O 1
ATOM 1538 N N . ARG A 1 198 ? -28.613 -10.734 31.399 1.00 97.00 198 ARG A N 1
ATOM 1539 C CA . ARG A 1 198 ? -27.469 -11.194 32.198 1.00 97.00 198 ARG A CA 1
ATOM 1540 C C . ARG A 1 198 ? -27.417 -12.721 32.223 1.00 97.00 198 ARG A C 1
ATOM 1542 O O . ARG A 1 198 ? -28.283 -13.357 32.819 1.00 97.00 198 ARG A O 1
ATOM 1549 N N . VAL A 1 199 ? -26.362 -13.283 31.640 1.00 97.06 199 VAL A N 1
ATOM 1550 C CA . VAL A 1 199 ? -26.074 -14.725 31.620 1.00 97.06 199 VAL A CA 1
ATOM 1551 C C . VAL A 1 199 ? -25.425 -15.150 32.941 1.00 97.06 199 VAL A C 1
ATOM 1553 O O . VAL A 1 199 ? -25.819 -16.144 33.547 1.00 97.06 199 VAL A O 1
ATOM 1556 N N . SER A 1 200 ? -24.469 -14.357 33.427 1.00 96.94 200 SER A N 1
ATOM 1557 C CA . SER A 1 200 ? -23.808 -14.532 34.725 1.00 96.94 200 SER A CA 1
ATOM 1558 C C . SER A 1 200 ? -23.296 -13.190 35.254 1.00 96.94 200 SER A C 1
ATOM 1560 O O . SER A 1 200 ? -23.413 -12.164 34.586 1.00 96.94 200 SER A O 1
ATOM 1562 N N . ASN A 1 201 ? -22.689 -13.175 36.444 1.00 96.75 201 ASN A N 1
ATOM 1563 C CA . ASN A 1 201 ? -21.898 -12.022 36.890 1.00 96.75 201 ASN A CA 1
ATOM 1564 C C . ASN A 1 201 ? -20.894 -11.633 35.790 1.00 96.75 201 ASN A C 1
ATOM 1566 O O . ASN A 1 201 ? -20.206 -12.506 35.258 1.00 96.75 201 ASN A O 1
ATOM 1570 N N . GLY A 1 202 ? -20.862 -10.351 35.429 1.00 97.06 202 GLY A N 1
ATOM 1571 C CA . GLY A 1 202 ? -19.977 -9.800 34.407 1.00 97.06 202 GLY A CA 1
ATOM 1572 C C . GLY A 1 202 ? -20.223 -10.242 32.958 1.00 97.06 202 GLY A C 1
ATOM 1573 O O . GLY A 1 202 ? -19.404 -9.866 32.124 1.00 97.06 202 GLY A O 1
ATOM 1574 N N . ILE A 1 203 ? -21.288 -10.996 32.632 1.00 98.31 203 ILE A N 1
ATOM 1575 C CA . ILE A 1 203 ? -21.564 -11.475 31.260 1.00 98.31 203 ILE A CA 1
ATOM 1576 C C . ILE A 1 203 ? -23.035 -11.261 30.871 1.00 98.31 203 ILE A C 1
ATOM 1578 O O . ILE A 1 203 ? -23.948 -11.761 31.536 1.00 98.31 203 ILE A O 1
ATOM 1582 N N . TRP A 1 204 ? -23.265 -10.585 29.742 1.00 98.38 204 TRP A N 1
ATOM 1583 C CA . TRP A 1 204 ? -24.588 -10.347 29.155 1.00 98.38 204 TRP A CA 1
ATOM 1584 C C . TRP A 1 204 ? -24.658 -10.786 27.691 1.00 98.38 204 TRP A C 1
ATOM 1586 O O . TRP A 1 204 ? -23.684 -10.722 26.939 1.00 98.38 204 TRP A O 1
ATOM 1596 N N . ARG A 1 205 ? -25.859 -11.188 27.281 1.00 97.62 205 ARG A N 1
ATOM 1597 C CA . ARG A 1 205 ? -26.264 -11.470 25.906 1.00 97.62 205 ARG A CA 1
ATOM 1598 C C . ARG A 1 205 ? -27.001 -10.261 25.333 1.00 97.62 205 ARG A C 1
ATOM 1600 O O . ARG A 1 205 ? -27.923 -9.754 25.972 1.00 97.62 205 ARG A O 1
ATOM 1607 N N . LEU A 1 206 ? -26.621 -9.834 24.131 1.00 96.56 206 LEU A N 1
ATOM 1608 C CA . LEU A 1 206 ? -27.253 -8.749 23.383 1.00 96.56 206 LEU A CA 1
ATOM 1609 C C . LEU A 1 206 ? -27.952 -9.254 22.118 1.00 96.56 206 LEU A C 1
ATOM 1611 O O . LEU A 1 206 ? -27.403 -10.081 21.390 1.00 96.56 206 LEU A O 1
ATOM 1615 N N . LEU A 1 207 ? -29.108 -8.662 21.812 1.00 95.69 207 LEU A N 1
ATOM 1616 C CA . LEU A 1 207 ? -29.717 -8.665 20.479 1.00 95.69 207 LEU A CA 1
ATOM 1617 C C . LEU A 1 207 ? -30.275 -7.280 20.148 1.00 95.69 207 LEU A C 1
ATOM 1619 O O . LEU A 1 207 ? -30.940 -6.649 20.975 1.00 95.69 207 LEU A O 1
ATOM 1623 N N . ASN A 1 208 ? -30.072 -6.856 18.904 1.00 94.00 208 ASN A N 1
ATOM 1624 C CA . ASN A 1 208 ? -30.754 -5.727 18.276 1.00 94.00 208 ASN A CA 1
ATOM 1625 C C . ASN A 1 208 ? -31.723 -6.250 17.186 1.00 94.00 208 ASN A C 1
ATOM 1627 O O . ASN A 1 208 ? -31.716 -7.439 16.857 1.00 94.00 208 ASN A O 1
ATOM 1631 N N . ASN A 1 209 ? -32.540 -5.387 16.575 1.00 92.12 209 ASN A N 1
ATOM 1632 C CA . ASN A 1 209 ? -33.418 -5.782 15.460 1.00 92.12 209 ASN A CA 1
ATOM 1633 C C . ASN A 1 209 ? -32.702 -5.962 14.099 1.00 92.12 209 ASN A C 1
ATOM 1635 O O . ASN A 1 209 ? -33.364 -6.037 13.068 1.00 92.12 209 ASN A O 1
ATOM 1639 N N . GLY A 1 210 ? -31.368 -6.044 14.091 1.00 88.31 210 GLY A N 1
ATOM 1640 C CA . GLY A 1 210 ? -30.543 -6.556 12.990 1.00 88.31 210 GLY A CA 1
ATOM 1641 C C . GLY A 1 210 ? -30.241 -8.058 13.087 1.00 88.31 210 GLY A C 1
ATOM 1642 O O . GLY A 1 210 ? -29.749 -8.631 12.123 1.00 88.31 210 GLY A O 1
ATOM 1643 N N . GLY A 1 211 ? -30.559 -8.710 14.212 1.00 87.56 211 GLY A N 1
ATOM 1644 C CA . GLY A 1 211 ? -30.571 -10.174 14.345 1.00 87.56 211 GLY A CA 1
ATOM 1645 C C . GLY A 1 211 ? -29.246 -10.849 14.723 1.00 87.56 211 GLY A C 1
ATOM 1646 O O . GLY A 1 211 ? -29.276 -12.014 15.112 1.00 87.56 211 GLY A O 1
ATOM 1647 N N . LYS A 1 212 ? -28.109 -10.142 14.679 1.00 90.00 212 LYS A N 1
ATOM 1648 C CA . LYS A 1 212 ? -26.811 -10.652 15.161 1.00 90.00 212 LYS A CA 1
ATOM 1649 C C . LYS A 1 212 ? -26.784 -10.713 16.693 1.00 90.00 212 LYS A C 1
ATOM 1651 O O . LYS A 1 212 ? -27.159 -9.744 17.357 1.00 90.00 212 LYS A O 1
ATOM 1656 N N . GLU A 1 213 ? -26.315 -11.828 17.255 1.00 95.06 213 GLU A N 1
ATOM 1657 C CA . GLU A 1 213 ? -26.077 -11.958 18.697 1.00 95.06 213 GLU A CA 1
ATOM 1658 C C . GLU A 1 213 ? -24.682 -11.443 19.058 1.00 95.06 213 GLU A C 1
ATOM 1660 O O . GLU A 1 213 ? -23.706 -11.691 18.356 1.00 95.06 213 GLU A O 1
ATOM 1665 N N . PHE A 1 214 ? -24.588 -10.730 20.177 1.00 97.12 214 PHE A N 1
ATOM 1666 C CA . PHE A 1 214 ? -23.318 -10.278 20.737 1.00 97.12 214 PHE A CA 1
ATOM 1667 C C . PHE A 1 214 ? -23.230 -10.629 22.226 1.00 97.12 214 PHE A C 1
ATOM 1669 O O . PHE A 1 214 ? -24.236 -10.724 22.935 1.00 97.12 214 PHE A O 1
ATOM 1676 N N . ARG A 1 215 ? -22.003 -10.787 22.716 1.00 97.94 215 ARG A N 1
ATOM 1677 C CA . ARG A 1 215 ? -21.660 -10.883 24.135 1.00 97.94 215 ARG A CA 1
ATOM 1678 C C . ARG A 1 215 ? -21.083 -9.564 24.630 1.00 97.94 215 ARG A C 1
ATOM 1680 O O . ARG A 1 215 ? -20.210 -8.993 23.979 1.00 97.94 215 ARG A O 1
ATOM 1687 N N . VAL A 1 216 ? -21.528 -9.128 25.807 1.00 98.25 216 VAL A N 1
ATOM 1688 C CA . VAL A 1 216 ? -20.898 -8.049 26.579 1.00 98.25 216 VAL A CA 1
ATOM 1689 C C . VAL A 1 216 ? -20.293 -8.611 27.851 1.00 98.25 216 VAL A C 1
ATOM 1691 O O . VAL A 1 216 ? -20.937 -9.374 28.570 1.00 98.25 216 VAL A O 1
ATOM 1694 N N . TYR A 1 217 ? -19.079 -8.163 28.146 1.00 98.38 217 TYR A N 1
ATOM 1695 C CA . TYR A 1 217 ? -18.334 -8.500 29.348 1.00 98.38 217 TYR A CA 1
ATOM 1696 C C . TYR A 1 217 ? -18.050 -7.237 30.153 1.00 98.38 217 TYR A C 1
ATOM 1698 O O . TYR A 1 217 ? -17.615 -6.241 29.577 1.00 98.38 217 TYR A O 1
ATOM 1706 N N . ALA A 1 218 ? -18.244 -7.290 31.470 1.00 98.25 218 ALA A N 1
ATOM 1707 C CA . ALA A 1 218 ? -17.766 -6.274 32.404 1.00 98.25 218 ALA A CA 1
ATOM 1708 C C . ALA A 1 218 ? -16.763 -6.917 33.363 1.00 98.25 218 ALA A C 1
ATOM 1710 O O . ALA A 1 218 ? -17.100 -7.841 34.107 1.00 98.25 218 ALA A O 1
ATOM 1711 N N . ILE A 1 219 ? -15.526 -6.435 33.315 1.00 97.19 219 ILE A N 1
ATOM 1712 C CA . ILE A 1 219 ? -14.381 -6.952 34.065 1.00 97.19 219 ILE A CA 1
ATOM 1713 C C . ILE A 1 219 ? -13.782 -5.771 34.827 1.00 97.19 219 ILE A C 1
ATOM 1715 O O . ILE A 1 219 ? -13.491 -4.742 34.227 1.00 97.19 219 ILE A O 1
ATOM 1719 N N . ASP A 1 220 ? -13.646 -5.878 36.142 1.00 94.81 220 ASP A N 1
ATOM 1720 C CA . ASP A 1 220 ? -13.174 -4.787 36.993 1.00 94.81 220 ASP A CA 1
ATOM 1721 C C . ASP A 1 220 ? -11.692 -4.432 36.756 1.00 94.81 220 ASP A C 1
ATOM 1723 O O . ASP A 1 220 ? -10.946 -5.120 36.052 1.00 94.81 220 ASP A O 1
ATOM 1727 N N . ALA A 1 221 ? -11.240 -3.340 37.376 1.00 93.12 221 ALA A N 1
ATOM 1728 C CA . ALA A 1 221 ? -9.844 -2.910 37.333 1.00 93.12 221 ALA A CA 1
ATOM 1729 C C . ALA A 1 221 ? -8.833 -3.933 37.905 1.00 93.12 221 ALA A C 1
ATOM 1731 O O . ALA A 1 221 ? -7.635 -3.785 37.662 1.00 93.12 221 ALA A O 1
ATOM 1732 N N . LEU A 1 222 ? -9.278 -4.972 38.625 1.00 90.25 222 LEU A N 1
ATOM 1733 C CA . LEU A 1 222 ? -8.439 -6.070 39.125 1.00 90.25 222 LEU A CA 1
ATOM 1734 C C . LEU A 1 222 ? -8.385 -7.263 38.149 1.00 90.25 222 LEU A C 1
ATOM 1736 O O . LEU A 1 222 ? -7.574 -8.168 38.337 1.00 90.25 222 LEU A O 1
ATOM 1740 N N . GLY A 1 223 ? -9.193 -7.254 37.083 1.00 90.44 223 GLY A N 1
ATOM 1741 C CA . GLY A 1 223 ? -9.259 -8.305 36.068 1.00 90.44 223 GLY A CA 1
ATOM 1742 C C . GLY A 1 223 ? -10.289 -9.407 36.350 1.00 90.44 223 GLY A C 1
ATOM 1743 O O . GLY A 1 223 ? -10.220 -10.457 35.708 1.00 90.44 223 GLY A O 1
ATOM 1744 N N . ALA A 1 224 ? -11.216 -9.206 37.293 1.00 92.62 224 ALA A N 1
ATOM 1745 C CA . ALA A 1 224 ? -12.278 -10.154 37.638 1.00 92.62 224 ALA A CA 1
ATOM 1746 C C . ALA A 1 224 ? -13.641 -9.736 37.052 1.00 92.62 224 ALA A C 1
ATOM 1748 O O . ALA A 1 224 ? -13.916 -8.554 36.875 1.00 92.62 224 ALA A O 1
ATOM 1749 N N . PHE A 1 225 ? -14.525 -10.694 36.752 1.00 96.19 225 PHE A N 1
ATOM 1750 C CA . PHE A 1 225 ? -15.879 -10.385 36.269 1.00 96.19 225 PHE A CA 1
ATOM 1751 C C . PHE A 1 225 ? -16.700 -9.625 37.323 1.00 96.19 225 PHE A C 1
ATOM 1753 O O . PHE A 1 225 ? -16.763 -10.035 38.484 1.00 96.19 225 PHE A O 1
ATOM 1760 N N . ALA A 1 226 ? -17.359 -8.542 36.903 1.00 95.88 226 ALA A N 1
ATOM 1761 C CA . ALA A 1 226 ? -18.098 -7.640 37.784 1.00 95.88 226 ALA A CA 1
ATOM 1762 C C . ALA A 1 226 ? -19.254 -8.341 38.528 1.00 95.88 226 ALA A C 1
ATOM 1764 O O . ALA A 1 226 ? -19.993 -9.145 37.954 1.00 95.88 226 ALA A O 1
ATOM 1765 N N . ASP A 1 227 ? -19.436 -8.019 39.812 1.00 95.06 227 ASP A N 1
ATOM 1766 C CA . ASP A 1 227 ? -20.478 -8.629 40.644 1.00 95.06 227 ASP A CA 1
ATOM 1767 C C . ASP A 1 227 ? -21.910 -8.192 40.267 1.00 95.06 227 ASP A C 1
ATOM 1769 O O . ASP A 1 227 ? -22.126 -7.219 39.546 1.00 95.06 227 ASP A O 1
ATOM 1773 N N . ALA A 1 228 ? -22.914 -8.902 40.793 1.00 94.75 228 ALA A N 1
ATOM 1774 C CA . ALA A 1 228 ? -24.333 -8.693 40.480 1.00 94.75 228 ALA A CA 1
ATOM 1775 C C . ALA A 1 228 ? -24.927 -7.327 40.907 1.00 94.75 228 ALA A C 1
ATOM 1777 O O . ALA A 1 228 ? -26.093 -7.060 40.618 1.00 94.75 228 ALA A O 1
ATOM 1778 N N . SER A 1 229 ? -24.176 -6.459 41.595 1.00 95.50 229 SER A N 1
ATOM 1779 C CA . SER A 1 229 ? -24.560 -5.058 41.833 1.00 95.50 229 SER A CA 1
ATOM 1780 C C . SER A 1 229 ? -24.281 -4.147 40.628 1.00 95.50 229 SER A C 1
ATOM 1782 O O . SER A 1 229 ? -24.733 -2.997 40.600 1.00 95.50 229 SER A O 1
ATOM 1784 N N . PHE A 1 230 ? -23.546 -4.655 39.639 1.00 96.94 230 PHE A N 1
ATOM 1785 C CA . PHE A 1 230 ? -23.456 -4.118 38.292 1.00 96.94 230 PHE A CA 1
ATOM 1786 C C . PHE A 1 230 ? -24.427 -4.880 37.384 1.00 96.94 230 PHE A C 1
ATOM 1788 O O . PHE A 1 230 ? -24.422 -6.110 37.327 1.00 96.94 230 PHE A O 1
ATOM 1795 N N . ASP A 1 231 ? -25.287 -4.143 36.687 1.00 97.12 231 ASP A N 1
ATOM 1796 C CA . ASP A 1 231 ? -26.235 -4.701 35.724 1.00 97.12 231 ASP A CA 1
ATOM 1797 C C . ASP A 1 231 ? -26.549 -3.669 34.640 1.00 97.12 231 ASP A C 1
ATOM 1799 O O . ASP A 1 231 ? -26.264 -2.480 34.818 1.00 97.12 231 ASP A O 1
ATOM 1803 N N . PHE A 1 232 ? -27.163 -4.109 33.545 1.00 97.56 232 PHE A N 1
ATOM 1804 C CA . PHE A 1 232 ? -27.654 -3.224 32.492 1.00 97.56 232 PHE A CA 1
ATOM 1805 C C . PHE A 1 232 ? -29.184 -3.150 32.497 1.00 97.56 232 PHE A C 1
ATOM 1807 O O . PHE A 1 232 ? -29.885 -4.155 32.603 1.00 97.56 232 PHE A O 1
ATOM 1814 N N . HIS A 1 233 ? -29.712 -1.940 32.351 1.00 95.81 233 HIS A N 1
ATOM 1815 C CA . HIS A 1 233 ? -31.124 -1.692 32.100 1.00 95.81 233 HIS A CA 1
ATOM 1816 C C . HIS A 1 233 ? -31.498 -2.040 30.643 1.00 95.81 233 HIS A C 1
ATOM 1818 O O . HIS A 1 233 ? -30.631 -1.993 29.768 1.00 95.81 233 HIS A O 1
ATOM 1824 N N . PRO A 1 234 ? -32.788 -2.306 30.338 1.00 93.38 234 PRO A N 1
ATOM 1825 C CA . PRO A 1 234 ? -33.252 -2.632 28.981 1.00 93.38 234 PRO A CA 1
ATOM 1826 C C . PRO A 1 234 ? -32.930 -1.598 27.886 1.00 93.38 234 PRO A C 1
ATOM 1828 O O . PRO A 1 234 ? -32.994 -1.924 26.707 1.00 93.38 234 PRO A O 1
ATOM 1831 N N . ASP A 1 235 ? -32.581 -0.362 28.259 1.00 92.62 235 ASP A N 1
ATOM 1832 C CA . ASP A 1 235 ? -32.163 0.718 27.352 1.00 92.62 235 ASP A CA 1
ATOM 1833 C C . ASP A 1 235 ? -30.631 0.844 27.192 1.00 92.62 235 ASP A C 1
ATOM 1835 O O . ASP A 1 235 ? -30.119 1.870 26.731 1.00 92.62 235 ASP A O 1
ATOM 1839 N N . GLY A 1 236 ? -29.897 -0.196 27.596 1.00 96.12 236 GLY A N 1
ATOM 1840 C CA . GLY A 1 236 ? -28.448 -0.299 27.462 1.00 96.12 236 GLY A CA 1
ATOM 1841 C C . GLY A 1 236 ? -27.644 0.406 28.555 1.00 96.12 236 GLY A C 1
ATOM 1842 O O . GLY A 1 236 ? -26.422 0.307 28.532 1.00 96.12 236 GLY A O 1
ATOM 1843 N N . ARG A 1 237 ? -28.265 1.119 29.506 1.00 97.44 237 ARG A N 1
ATOM 1844 C CA . ARG A 1 237 ? -27.545 1.870 30.557 1.00 97.44 237 ARG A CA 1
ATOM 1845 C C . ARG A 1 237 ? -27.152 0.992 31.744 1.00 97.44 237 ARG A C 1
ATOM 1847 O O . ARG A 1 237 ? -27.985 0.263 32.272 1.00 97.44 237 ARG A O 1
ATOM 1854 N N . MET A 1 238 ? -25.910 1.105 32.204 1.00 97.94 238 MET A N 1
ATOM 1855 C CA . MET A 1 238 ? -25.413 0.411 33.395 1.00 97.94 238 MET A CA 1
ATOM 1856 C C . MET A 1 238 ? -25.957 1.049 34.687 1.00 97.94 238 MET A C 1
ATOM 1858 O O . MET A 1 238 ? -26.213 2.252 34.730 1.00 97.94 238 MET A O 1
ATOM 1862 N N . THR A 1 239 ? -26.121 0.263 35.756 1.00 97.31 239 THR A N 1
ATOM 1863 C CA . THR A 1 239 ? -26.733 0.714 37.027 1.00 97.31 239 THR A CA 1
ATOM 1864 C C . THR A 1 239 ? -25.986 1.840 37.753 1.00 97.31 239 THR A C 1
ATOM 1866 O O . THR A 1 239 ? -26.580 2.519 38.593 1.00 97.31 239 THR A O 1
ATOM 1869 N N . LYS A 1 240 ? -24.684 2.014 37.494 1.00 97.31 240 LYS A N 1
ATOM 1870 C CA . LYS A 1 240 ? -23.782 2.972 38.159 1.00 97.31 240 LYS A CA 1
ATOM 1871 C C . LYS A 1 240 ? -22.473 3.136 37.373 1.00 97.31 240 LYS A C 1
ATOM 1873 O O . LYS A 1 240 ? -22.179 2.325 36.495 1.00 97.31 240 LYS A O 1
ATOM 1878 N N . ALA A 1 241 ? -21.684 4.153 37.728 1.00 97.50 241 ALA A N 1
ATOM 1879 C CA . ALA A 1 241 ? -20.332 4.359 37.206 1.00 97.50 241 ALA A CA 1
ATOM 1880 C C . ALA A 1 241 ? -19.430 3.126 37.409 1.00 97.50 241 ALA A C 1
ATOM 1882 O O . ALA A 1 241 ? -19.566 2.417 38.412 1.00 97.50 241 ALA A O 1
ATOM 1883 N N . PHE A 1 242 ? -18.521 2.881 36.463 1.00 98.00 242 PHE A N 1
ATOM 1884 C CA . PHE A 1 242 ? -17.664 1.693 36.419 1.00 98.00 242 PHE A CA 1
ATOM 1885 C C . PHE A 1 242 ? -16.171 2.048 36.374 1.00 98.00 242 PHE A C 1
ATOM 1887 O O . PHE A 1 242 ? -15.785 3.070 35.810 1.00 98.00 242 PHE A O 1
ATOM 1894 N N . GLU A 1 243 ? -15.354 1.172 36.963 1.00 97.88 243 GLU A N 1
ATOM 1895 C CA . GLU A 1 243 ? -13.887 1.214 36.953 1.00 97.88 243 GLU A CA 1
ATOM 1896 C C . GLU A 1 243 ? -13.383 -0.146 36.453 1.00 97.88 243 GLU A C 1
ATOM 1898 O O . GLU A 1 243 ? -13.292 -1.109 37.222 1.00 97.88 243 GLU A O 1
ATOM 1903 N N . GLY A 1 244 ? -13.131 -0.254 35.148 1.00 97.75 244 GLY A N 1
ATOM 1904 C CA . GLY A 1 244 ? -12.829 -1.537 34.513 1.00 97.75 244 GLY A CA 1
ATOM 1905 C C . GLY A 1 244 ? -13.131 -1.602 33.017 1.00 97.75 244 GLY A C 1
ATOM 1906 O O . GLY A 1 244 ? -13.605 -0.650 32.398 1.00 97.75 244 GLY A O 1
ATOM 1907 N N . TRP A 1 245 ? -12.871 -2.767 32.434 1.00 98.31 245 TRP A N 1
ATOM 1908 C CA . TRP A 1 245 ? -13.106 -3.085 31.032 1.00 98.31 245 TRP A CA 1
ATOM 1909 C C . TRP A 1 245 ? -14.571 -3.421 30.751 1.00 98.31 245 TRP A C 1
ATOM 1911 O O . TRP A 1 245 ? -15.112 -4.371 31.318 1.00 98.31 245 TRP A O 1
ATOM 1921 N N . ILE A 1 246 ? -15.173 -2.722 29.790 1.00 98.62 246 ILE A N 1
ATOM 1922 C CA . ILE A 1 246 ? -16.321 -3.233 29.038 1.00 98.62 246 ILE A CA 1
ATOM 1923 C C . ILE A 1 246 ? -15.796 -3.785 27.711 1.00 98.62 246 ILE A C 1
ATOM 1925 O O . ILE A 1 246 ? -15.048 -3.104 27.005 1.00 98.62 246 ILE A O 1
ATOM 1929 N N . ARG A 1 247 ? -16.164 -5.023 27.370 1.00 98.25 247 ARG A N 1
ATOM 1930 C CA . ARG A 1 247 ? -15.768 -5.684 26.115 1.00 98.25 247 ARG A CA 1
ATOM 1931 C C . ARG A 1 247 ? -16.991 -6.193 25.360 1.00 98.25 247 ARG A C 1
ATOM 1933 O O . ARG A 1 247 ? -17.944 -6.643 25.989 1.00 98.25 247 ARG A O 1
ATOM 1940 N N . LEU A 1 248 ? -16.938 -6.159 24.033 1.00 97.88 248 LEU A N 1
ATOM 1941 C CA . LEU A 1 248 ? -17.998 -6.579 23.116 1.00 97.88 248 LEU A CA 1
ATOM 1942 C C . LEU A 1 248 ? -17.429 -7.551 22.071 1.00 97.88 248 LEU A C 1
ATOM 1944 O O . LEU A 1 248 ? -16.417 -7.235 21.447 1.00 97.88 248 LEU A O 1
ATOM 1948 N N . ALA A 1 249 ? -18.084 -8.695 21.854 1.00 97.81 249 ALA A N 1
ATOM 1949 C CA . ALA A 1 249 ? -17.745 -9.642 20.783 1.00 97.81 249 ALA A CA 1
ATOM 1950 C C . ALA A 1 249 ? -18.999 -10.227 20.111 1.00 97.81 249 ALA A C 1
ATOM 1952 O O . ALA A 1 249 ? -20.026 -10.395 20.769 1.00 97.81 249 ALA A O 1
ATOM 1953 N N . GLU A 1 250 ? -18.924 -10.526 18.814 1.00 95.88 250 GLU A N 1
ATOM 1954 C CA . GLU A 1 250 ? -20.008 -11.171 18.057 1.00 95.88 250 GLU A CA 1
ATOM 1955 C C . GLU A 1 250 ? -20.100 -12.679 18.361 1.00 95.88 250 GLU A C 1
ATOM 1957 O O . GLU A 1 250 ? -19.097 -13.326 18.651 1.00 95.88 250 GLU A O 1
ATOM 1962 N N . VAL A 1 251 ? -21.309 -13.235 18.277 1.00 96.62 251 VAL A N 1
ATOM 1963 C CA . VAL A 1 251 ? -21.613 -14.672 18.334 1.00 96.62 251 VAL A CA 1
ATOM 1964 C C . VAL A 1 251 ? -22.259 -15.065 17.001 1.00 96.62 251 VAL A C 1
ATOM 1966 O O . VAL A 1 251 ? -23.258 -14.465 16.601 1.00 96.62 251 VAL A O 1
ATOM 1969 N N . GLN A 1 252 ? -21.711 -16.055 16.295 1.00 93.81 252 GLN A N 1
ATOM 1970 C CA . GLN A 1 252 ? -22.289 -16.605 15.059 1.00 93.81 252 GLN A CA 1
ATOM 1971 C C . GLN A 1 252 ? -22.971 -17.953 15.323 1.00 93.81 252 GLN A C 1
ATOM 1973 O O . GLN A 1 252 ? -24.097 -18.175 14.877 1.00 93.81 252 GLN A O 1
ATOM 1978 N N . ALA A 1 253 ? -22.318 -18.826 16.091 1.00 95.38 253 ALA A N 1
ATOM 1979 C CA . ALA A 1 253 ? -22.807 -20.141 16.485 1.00 95.38 253 ALA A CA 1
ATOM 1980 C C . ALA A 1 253 ? -23.091 -20.214 17.999 1.00 95.38 253 ALA A C 1
ATOM 1982 O O . ALA A 1 253 ? -22.460 -19.503 18.789 1.00 95.38 253 ALA A O 1
ATOM 1983 N N . PRO A 1 254 ? -24.021 -21.078 18.454 1.00 95.50 254 PRO A N 1
ATOM 1984 C CA . PRO A 1 254 ? -24.270 -21.297 19.878 1.00 95.50 254 PRO A CA 1
ATOM 1985 C C . PRO A 1 254 ? -23.027 -21.636 20.711 1.00 95.50 254 PRO A C 1
ATOM 1987 O O . PRO A 1 254 ? -22.979 -21.261 21.884 1.00 95.50 254 PRO A O 1
ATOM 1990 N N . GLU A 1 255 ? -22.063 -22.319 20.097 1.00 96.44 255 GLU A N 1
ATOM 1991 C CA . GLU A 1 255 ? -20.820 -22.840 20.666 1.00 96.44 255 GLU A CA 1
ATOM 1992 C C . GLU A 1 255 ? -19.762 -21.744 20.886 1.00 96.44 255 GLU A C 1
ATOM 1994 O O . GLU A 1 255 ? -19.019 -21.806 21.869 1.00 96.44 255 GLU A O 1
ATOM 1999 N N . ASP A 1 256 ? -19.749 -20.687 20.056 1.00 98.19 256 ASP A N 1
ATOM 2000 C CA . ASP A 1 256 ? -18.830 -19.539 20.195 1.00 98.19 256 ASP A CA 1
ATOM 2001 C C . ASP A 1 256 ? -18.899 -18.931 21.600 1.00 98.19 256 ASP A C 1
ATOM 2003 O O . ASP A 1 256 ? -17.900 -18.455 22.139 1.00 98.19 256 ASP A O 1
ATOM 2007 N N . ARG A 1 257 ? -20.094 -18.961 22.204 1.00 97.88 257 ARG A N 1
ATOM 2008 C CA . ARG A 1 257 ? -20.372 -18.421 23.536 1.00 97.88 257 ARG A CA 1
ATOM 2009 C C . ARG A 1 257 ? -19.417 -18.972 24.586 1.00 97.88 257 ARG A C 1
ATOM 2011 O O . ARG A 1 257 ? -18.869 -18.188 25.347 1.00 97.88 257 ARG A O 1
ATOM 2018 N N . GLU A 1 258 ? -19.195 -20.286 24.626 1.00 97.00 258 GLU A N 1
ATOM 2019 C CA . GLU A 1 258 ? -18.337 -20.895 25.651 1.00 97.00 258 GLU A CA 1
ATOM 2020 C C . GLU A 1 258 ? -16.864 -20.518 25.446 1.00 97.00 258 GLU A C 1
ATOM 2022 O O . GLU A 1 258 ? -16.149 -20.268 26.416 1.00 97.00 258 GLU A O 1
ATOM 2027 N N . ILE A 1 259 ? -16.425 -20.404 24.189 1.00 97.94 259 ILE A N 1
ATOM 2028 C CA . ILE A 1 259 ? -15.056 -20.017 23.826 1.00 97.94 259 ILE A CA 1
ATOM 2029 C C . ILE A 1 259 ? -14.806 -18.544 24.190 1.00 97.94 259 ILE A C 1
ATOM 2031 O O . ILE A 1 259 ? -13.810 -18.219 24.843 1.00 97.94 259 ILE A O 1
ATOM 2035 N N . LEU A 1 260 ? -15.730 -17.652 23.828 1.00 98.38 260 LEU A N 1
ATOM 2036 C CA . LEU A 1 260 ? -15.639 -16.226 24.138 1.00 98.38 260 LEU A CA 1
ATOM 2037 C C . LEU A 1 260 ? -15.763 -15.972 25.652 1.00 98.38 260 LEU A C 1
ATOM 2039 O O . LEU A 1 260 ? -14.918 -15.280 26.218 1.00 98.38 260 LEU A O 1
ATOM 2043 N N . ASP A 1 261 ? -16.729 -16.594 26.340 1.00 97.25 261 ASP A N 1
ATOM 2044 C CA . ASP A 1 261 ? -16.904 -16.472 27.796 1.00 97.25 261 ASP A CA 1
ATOM 2045 C C . ASP A 1 261 ? -15.650 -16.965 28.559 1.00 97.25 261 ASP A C 1
ATOM 2047 O O . ASP A 1 261 ? -15.247 -16.372 29.564 1.00 97.25 261 ASP A O 1
ATOM 2051 N N . PHE A 1 262 ? -14.981 -18.021 28.070 1.00 95.81 262 PHE A N 1
ATOM 2052 C CA . PHE A 1 262 ? -13.757 -18.576 28.666 1.00 95.81 262 PHE A CA 1
ATOM 2053 C C . PHE A 1 262 ? -12.537 -17.653 28.526 1.00 95.81 262 PHE A C 1
ATOM 2055 O O . PHE A 1 262 ? -11.699 -17.622 29.437 1.00 95.81 262 PHE A O 1
ATOM 2062 N N . HIS A 1 263 ? -12.414 -16.939 27.402 1.00 97.06 263 HIS A N 1
ATOM 2063 C CA . HIS A 1 263 ? -11.257 -16.099 27.071 1.00 97.06 263 HIS A CA 1
ATOM 2064 C C . HIS A 1 263 ? -11.453 -14.601 27.368 1.00 97.06 263 HIS A C 1
ATOM 2066 O O . HIS A 1 263 ? -10.463 -13.875 27.456 1.00 97.06 263 HIS A O 1
ATOM 2072 N N . ALA A 1 264 ? -12.682 -14.122 27.589 1.00 96.81 264 ALA A N 1
ATOM 2073 C CA . ALA A 1 264 ? -12.983 -12.698 27.773 1.00 96.81 264 ALA A CA 1
ATOM 2074 C C . ALA A 1 264 ? -12.198 -12.006 28.905 1.00 96.81 264 ALA A C 1
ATOM 2076 O O . ALA A 1 264 ? -11.909 -10.813 28.801 1.00 96.81 264 ALA A O 1
ATOM 2077 N N . ALA A 1 265 ? -11.805 -12.741 29.952 1.00 94.69 265 ALA A N 1
ATOM 2078 C CA . ALA A 1 265 ? -10.995 -12.229 31.062 1.00 94.69 265 ALA A CA 1
ATOM 2079 C C . ALA A 1 265 ? -9.511 -11.967 30.711 1.00 94.69 265 ALA A C 1
ATOM 2081 O O . ALA A 1 265 ? -8.801 -11.371 31.518 1.00 94.69 265 ALA A O 1
ATOM 2082 N N . ALA A 1 266 ? -9.031 -12.394 29.535 1.00 95.75 266 ALA A N 1
ATOM 2083 C CA . ALA A 1 266 ? -7.704 -12.062 29.018 1.00 95.75 266 ALA A CA 1
ATOM 2084 C C . ALA A 1 266 ? -7.789 -10.837 28.095 1.00 95.75 266 ALA A C 1
ATOM 2086 O O . ALA A 1 266 ? -8.185 -10.935 26.928 1.00 95.75 266 ALA A O 1
ATOM 2087 N N . VAL A 1 267 ? -7.448 -9.660 28.623 1.00 95.44 267 VAL A N 1
ATOM 2088 C CA . VAL A 1 267 ? -7.492 -8.396 27.878 1.00 95.44 267 VAL A CA 1
ATOM 2089 C C . VAL A 1 267 ? -6.113 -8.080 27.314 1.00 95.44 267 VAL A C 1
ATOM 2091 O O . VAL A 1 267 ? -5.181 -7.853 28.077 1.00 95.44 267 VAL A O 1
ATOM 2094 N N . LEU A 1 268 ? -5.986 -8.050 25.985 1.00 94.75 268 LEU A N 1
ATOM 2095 C CA . LEU A 1 268 ? -4.778 -7.596 25.295 1.00 94.75 268 LEU A CA 1
ATOM 2096 C C . LEU A 1 268 ? -4.568 -6.098 25.563 1.00 94.75 268 LEU A C 1
ATOM 2098 O O . LEU A 1 268 ? -5.455 -5.292 25.279 1.00 94.75 268 LEU A O 1
ATOM 2102 N N . VAL A 1 269 ? -3.406 -5.732 26.107 1.00 92.38 269 VAL A N 1
ATOM 2103 C CA . VAL A 1 269 ? -3.041 -4.339 26.426 1.00 92.38 269 VAL A CA 1
ATOM 2104 C C . VAL A 1 269 ? -1.754 -3.881 25.741 1.00 92.38 269 VAL A C 1
ATOM 2106 O O . VAL A 1 269 ? -1.575 -2.674 25.596 1.00 92.38 269 VAL A O 1
ATOM 2109 N N . ASP A 1 270 ? -0.915 -4.801 25.252 1.00 92.25 270 ASP A N 1
ATOM 2110 C CA . ASP A 1 270 ? 0.201 -4.495 24.345 1.00 92.25 270 ASP A CA 1
ATOM 2111 C C . ASP A 1 270 ? 0.629 -5.704 23.495 1.00 92.25 270 ASP A C 1
ATOM 2113 O O . ASP A 1 270 ? 0.293 -6.842 23.821 1.00 92.25 270 ASP A O 1
ATOM 2117 N N . TRP A 1 271 ? 1.410 -5.460 22.442 1.00 92.31 271 TRP A N 1
ATOM 2118 C CA . TRP A 1 271 ? 1.976 -6.480 21.546 1.00 92.31 271 TRP A CA 1
ATOM 2119 C C . TRP A 1 271 ? 3.418 -6.095 21.188 1.00 92.31 271 TRP A C 1
ATOM 2121 O O . TRP A 1 271 ? 3.677 -4.944 20.841 1.00 92.31 271 TRP A O 1
ATOM 2131 N N . GLN A 1 272 ? 4.351 -7.051 21.225 1.00 93.31 272 GLN A N 1
ATOM 2132 C CA . GLN A 1 272 ? 5.730 -6.886 20.740 1.00 93.31 272 GLN A CA 1
ATOM 2133 C C . GLN A 1 272 ? 6.034 -7.819 19.557 1.00 93.31 272 GLN A C 1
ATOM 2135 O O . GLN A 1 272 ? 5.549 -8.950 19.510 1.00 93.31 272 GLN A O 1
ATOM 2140 N N . LEU A 1 273 ? 6.812 -7.320 18.591 1.00 96.62 273 LEU A N 1
ATOM 2141 C CA . LEU A 1 273 ? 7.327 -8.081 17.450 1.00 96.62 273 LEU A CA 1
ATOM 2142 C C . LEU A 1 273 ? 8.779 -8.479 17.713 1.00 96.62 273 LEU A C 1
ATOM 2144 O O . LEU A 1 273 ? 9.607 -7.622 18.019 1.00 96.62 273 LEU A O 1
ATOM 2148 N N . GLU A 1 274 ? 9.092 -9.747 17.479 1.00 96.00 274 GLU A N 1
ATOM 2149 C CA . GLU A 1 274 ? 10.459 -10.230 17.286 1.00 96.00 274 GLU A CA 1
ATOM 2150 C C . GLU A 1 274 ? 10.556 -10.843 15.882 1.00 96.00 274 GLU A C 1
ATOM 2152 O O . GLU A 1 274 ? 9.646 -11.551 15.445 1.00 96.00 274 GLU A O 1
ATOM 2157 N N . VAL A 1 275 ? 11.656 -10.574 15.178 1.00 97.19 275 VAL A N 1
ATOM 2158 C CA . VAL A 1 275 ? 11.999 -11.225 13.906 1.00 97.19 275 VAL A CA 1
ATOM 2159 C C . VAL A 1 275 ? 13.424 -11.743 14.044 1.00 97.19 275 VAL A C 1
ATOM 2161 O O . VAL A 1 275 ? 14.325 -10.978 14.393 1.00 97.19 275 VAL A O 1
ATOM 2164 N N . GLU A 1 276 ? 13.613 -13.033 13.808 1.00 95.12 276 GLU A N 1
ATOM 2165 C CA . GLU A 1 276 ? 14.885 -13.746 13.943 1.00 95.12 276 GLU A CA 1
ATOM 2166 C C . GLU A 1 276 ? 15.310 -14.324 12.582 1.00 95.12 276 GLU A C 1
ATOM 2168 O O . GLU A 1 276 ? 14.545 -14.316 11.614 1.00 95.12 276 GLU A O 1
ATOM 2173 N N . GLN A 1 277 ? 16.544 -14.827 12.505 1.00 91.56 277 GLN A N 1
ATOM 2174 C CA . GLN A 1 277 ? 17.060 -15.509 11.314 1.00 91.56 277 GLN A CA 1
ATOM 2175 C C . GLN A 1 277 ? 16.203 -16.724 10.905 1.00 91.56 277 GLN A C 1
ATOM 2177 O O . GLN A 1 277 ? 15.432 -17.273 11.692 1.00 91.56 277 GLN A O 1
ATOM 2182 N N . ASP A 1 278 ? 16.363 -17.146 9.649 1.00 90.81 278 ASP A N 1
ATOM 2183 C CA . ASP A 1 278 ? 15.632 -18.244 9.003 1.00 90.81 278 ASP A CA 1
ATOM 2184 C C . ASP A 1 278 ? 14.117 -17.999 8.878 1.00 90.81 278 ASP A C 1
ATOM 2186 O O . ASP A 1 278 ? 13.356 -18.937 8.652 1.00 90.81 278 ASP A O 1
ATOM 2190 N N . GLY A 1 279 ? 13.662 -16.744 8.960 1.00 94.50 279 GLY A N 1
ATOM 2191 C CA . GLY A 1 279 ? 12.252 -16.386 8.770 1.00 94.50 279 GLY A CA 1
ATOM 2192 C C . GLY A 1 279 ? 11.343 -16.765 9.942 1.00 94.50 279 GLY A C 1
ATOM 2193 O O . GLY A 1 279 ? 10.162 -17.057 9.730 1.00 94.50 279 GLY A O 1
ATOM 2194 N N . ILE A 1 280 ? 11.883 -16.784 11.164 1.00 96.31 280 ILE A N 1
ATOM 2195 C CA . ILE A 1 280 ? 11.112 -16.919 12.405 1.00 96.31 280 ILE A CA 1
ATOM 2196 C C . ILE A 1 280 ? 10.551 -15.544 12.790 1.00 96.31 280 ILE A C 1
ATOM 2198 O O . ILE A 1 280 ? 11.293 -14.570 12.915 1.00 96.31 280 ILE A O 1
ATOM 2202 N N . ILE A 1 281 ? 9.242 -15.470 13.037 1.00 97.12 281 ILE A N 1
ATOM 2203 C CA . ILE A 1 281 ? 8.570 -14.265 13.544 1.00 97.12 281 ILE A CA 1
ATOM 2204 C C . ILE A 1 281 ? 7.813 -14.628 14.819 1.00 97.12 281 ILE A C 1
ATOM 2206 O O . ILE A 1 281 ? 7.166 -15.675 14.876 1.00 97.12 281 ILE A O 1
ATOM 2210 N N . LYS A 1 282 ? 7.857 -13.774 15.844 1.00 96.69 282 LYS A N 1
ATOM 2211 C CA . LYS A 1 282 ? 7.071 -13.952 17.072 1.00 96.69 282 LYS A CA 1
ATOM 2212 C C . LYS A 1 282 ? 6.257 -12.705 17.377 1.00 96.69 282 LYS A C 1
ATOM 2214 O O . LYS A 1 282 ? 6.732 -11.575 17.262 1.00 96.69 282 LYS A O 1
ATOM 2219 N N . TYR A 1 283 ? 5.025 -12.942 17.800 1.00 97.25 283 TYR A N 1
ATOM 2220 C CA . TYR A 1 283 ? 4.077 -11.932 18.241 1.00 97.25 283 TYR A CA 1
ATOM 2221 C C . TYR A 1 283 ? 3.789 -12.157 19.726 1.00 97.25 283 TYR A C 1
ATOM 2223 O O . TYR A 1 283 ? 3.010 -13.044 20.070 1.00 97.25 283 TYR A O 1
ATOM 2231 N N . SER A 1 284 ? 4.442 -11.402 20.607 1.00 95.94 284 SER A N 1
ATOM 2232 C CA . SER A 1 284 ? 4.376 -11.586 22.064 1.00 95.94 284 SER A CA 1
ATOM 2233 C C . SER A 1 284 ? 3.321 -10.660 22.680 1.00 95.94 284 SER A C 1
ATOM 2235 O O . SER A 1 284 ? 3.397 -9.441 22.518 1.00 95.94 284 SER A O 1
ATOM 2237 N N . PHE A 1 285 ? 2.325 -11.213 23.382 1.00 95.62 285 PHE A N 1
ATOM 2238 C CA . PHE A 1 285 ? 1.160 -10.462 23.867 1.00 95.62 285 PHE A CA 1
ATOM 2239 C C . PHE A 1 285 ? 1.258 -10.096 25.355 1.00 95.62 285 PHE A C 1
ATOM 2241 O O . PHE A 1 285 ? 1.270 -10.958 26.236 1.00 95.62 285 PHE A O 1
ATOM 2248 N N . THR A 1 286 ? 1.192 -8.801 25.659 1.00 94.38 286 THR A N 1
ATOM 2249 C CA . THR A 1 286 ? 1.010 -8.302 27.027 1.00 94.38 286 THR A CA 1
ATOM 2250 C C . THR A 1 286 ? -0.481 -8.210 27.335 1.00 94.38 286 THR A C 1
ATOM 2252 O O . THR A 1 286 ? -1.233 -7.531 26.630 1.00 94.38 286 THR A O 1
ATOM 2255 N N . LYS A 1 287 ? -0.921 -8.855 28.420 1.00 92.44 287 LYS A N 1
ATOM 2256 C CA . LYS A 1 287 ? -2.333 -8.916 28.824 1.00 92.44 287 LYS A CA 1
ATOM 2257 C C . LYS A 1 287 ? -2.569 -8.500 30.275 1.00 92.44 287 LYS A C 1
ATOM 2259 O O . LYS A 1 287 ? -1.742 -8.763 31.144 1.00 92.44 287 LYS A O 1
ATOM 2264 N N . GLN A 1 288 ? -3.752 -7.958 30.547 1.00 91.06 288 GLN A N 1
ATOM 2265 C CA . GLN A 1 288 ? -4.339 -7.928 31.886 1.00 91.06 288 GLN A CA 1
ATOM 2266 C C . GLN A 1 288 ? -5.295 -9.119 32.045 1.00 91.06 288 GLN A C 1
ATOM 2268 O O . GLN A 1 288 ? -6.182 -9.313 31.215 1.00 91.06 288 GLN A O 1
ATOM 2273 N N . ALA A 1 289 ? -5.131 -9.900 33.117 1.00 82.56 289 ALA A N 1
ATOM 2274 C CA . ALA A 1 289 ? -6.049 -10.973 33.505 1.00 82.56 289 ALA A CA 1
ATOM 2275 C C . ALA A 1 289 ? -5.893 -11.315 34.999 1.00 82.56 289 ALA A C 1
ATOM 2277 O O . ALA A 1 289 ? -4.766 -11.421 35.479 1.00 82.56 289 ALA A O 1
ATOM 2278 N N . ALA A 1 290 ? -6.991 -11.572 35.722 1.00 72.69 290 ALA A N 1
ATOM 2279 C CA . ALA A 1 290 ? -6.930 -12.114 37.093 1.00 72.69 290 ALA A CA 1
ATOM 2280 C C . ALA A 1 290 ? -6.703 -13.642 37.145 1.00 72.69 290 ALA A C 1
ATOM 2282 O O . ALA A 1 290 ? -6.592 -14.232 38.219 1.00 72.69 290 ALA A O 1
ATOM 2283 N N . VAL A 1 291 ? -6.675 -14.302 35.984 1.00 71.25 291 VAL A N 1
ATOM 2284 C CA . VAL A 1 291 ? -6.591 -15.760 35.817 1.00 71.25 291 VAL A CA 1
ATOM 2285 C C . VAL A 1 291 ? -5.664 -16.108 34.645 1.00 71.25 291 VAL A C 1
ATOM 2287 O O . VAL A 1 291 ? -5.590 -15.331 33.692 1.00 71.25 291 VAL A O 1
ATOM 2290 N N . PRO A 1 292 ? -4.987 -17.274 34.647 1.00 83.81 292 PRO A N 1
ATOM 2291 C CA . PRO A 1 292 ? -4.084 -17.698 33.572 1.00 83.81 292 PRO A CA 1
ATOM 2292 C C . PRO A 1 292 ? -4.856 -18.190 32.330 1.00 83.81 292 PRO A C 1
ATOM 2294 O O . PRO A 1 292 ? -4.772 -19.348 31.928 1.00 83.81 292 PRO A O 1
ATOM 2297 N N . LYS A 1 293 ? -5.654 -17.301 31.735 1.00 90.56 293 LYS A N 1
ATOM 2298 C CA . LYS A 1 293 ? -6.340 -17.482 30.449 1.00 90.56 293 LYS A CA 1
ATOM 2299 C C . LYS A 1 293 ? -5.480 -16.888 29.342 1.00 90.56 293 LYS A C 1
ATOM 2301 O O . LYS A 1 293 ? -4.936 -15.801 29.529 1.00 90.56 293 LYS A O 1
ATOM 2306 N N . GLN A 1 294 ? -5.350 -17.583 28.218 1.00 94.94 294 GLN A N 1
ATOM 2307 C CA . GLN A 1 294 ? -4.633 -17.067 27.048 1.00 94.94 294 GLN A CA 1
ATOM 2308 C C . GLN A 1 294 ? -5.444 -15.973 26.342 1.00 94.94 294 GLN A C 1
ATOM 2310 O O . GLN A 1 294 ? -6.678 -15.989 26.413 1.00 94.94 294 GLN A O 1
ATOM 2315 N N . VAL A 1 295 ? -4.778 -15.054 25.641 1.00 96.69 295 VAL A N 1
ATOM 2316 C CA . VAL A 1 295 ? -5.466 -14.130 24.724 1.00 96.69 295 VAL A CA 1
ATOM 2317 C C . VAL A 1 295 ? -6.114 -14.938 23.593 1.00 96.69 295 VAL A C 1
ATOM 2319 O O . VAL A 1 295 ? -5.543 -15.916 23.117 1.00 96.69 295 VAL A O 1
ATOM 2322 N N . LEU A 1 296 ? -7.317 -14.543 23.174 1.00 97.88 296 LEU A N 1
ATOM 2323 C CA . LEU A 1 296 ? -7.992 -15.067 21.985 1.00 97.88 296 LEU A CA 1
ATOM 2324 C C . LEU A 1 296 ? -8.070 -13.949 20.950 1.00 97.88 296 LEU A C 1
ATOM 2326 O O . LEU A 1 296 ? -8.697 -12.920 21.214 1.00 97.88 296 LEU A O 1
ATOM 2330 N N . HIS A 1 297 ? -7.446 -14.139 19.790 1.00 97.50 297 HIS A N 1
ATOM 2331 C CA . HIS A 1 297 ? -7.245 -13.096 18.775 1.00 97.50 297 HIS A CA 1
ATOM 2332 C C . HIS A 1 297 ? -7.416 -13.683 17.362 1.00 97.50 297 HIS A C 1
ATOM 2334 O O . HIS A 1 297 ? -7.106 -14.855 17.150 1.00 97.50 297 HIS A O 1
ATOM 2340 N N . PHE A 1 298 ? -7.953 -12.927 16.401 1.00 98.06 298 PHE A N 1
ATOM 2341 C CA . PHE A 1 298 ? -8.247 -13.435 15.055 1.00 98.06 298 PHE A CA 1
ATOM 2342 C C . PHE A 1 298 ? -7.027 -13.393 14.133 1.00 98.06 298 PHE A C 1
ATOM 2344 O O . PHE A 1 298 ? -6.306 -12.402 14.077 1.00 98.06 298 PHE A O 1
ATOM 2351 N N . ALA A 1 299 ? -6.843 -14.452 13.346 1.00 97.62 299 ALA A N 1
ATOM 2352 C CA . ALA A 1 299 ? -5.768 -14.610 12.375 1.00 97.62 299 ALA A CA 1
ATOM 2353 C C . ALA A 1 299 ? -6.323 -14.788 10.951 1.00 97.62 299 ALA A C 1
ATOM 2355 O O . ALA A 1 299 ? -7.111 -15.704 10.703 1.00 97.62 299 ALA A O 1
ATOM 2356 N N . TYR A 1 300 ? -5.872 -13.952 10.008 1.00 97.31 300 TYR A N 1
ATOM 2357 C CA . TYR A 1 300 ? -6.073 -14.137 8.564 1.00 97.31 300 TYR A CA 1
ATOM 2358 C C . TYR A 1 300 ? -5.569 -15.505 8.057 1.00 97.31 300 TYR A C 1
ATOM 2360 O O . TYR A 1 300 ? -4.858 -16.234 8.755 1.00 97.31 300 TYR A O 1
ATOM 2368 N N . ALA A 1 301 ? -5.914 -15.852 6.815 1.00 94.38 301 ALA A N 1
ATOM 2369 C CA . ALA A 1 301 ? -5.489 -17.102 6.187 1.00 94.38 301 ALA A CA 1
ATOM 2370 C C . ALA A 1 301 ? -3.959 -17.239 6.055 1.00 94.38 301 ALA A C 1
ATOM 2372 O O . ALA A 1 301 ? -3.428 -18.322 6.302 1.00 94.38 301 ALA A O 1
ATOM 2373 N N . HIS A 1 302 ? -3.237 -16.154 5.749 1.00 96.19 302 HIS A N 1
ATOM 2374 C CA . HIS A 1 302 ? -1.771 -16.178 5.658 1.00 96.19 302 HIS A CA 1
ATOM 2375 C C . HIS A 1 302 ? -1.110 -16.525 6.992 1.00 96.19 302 HIS A C 1
ATOM 2377 O O . HIS A 1 302 ? -0.240 -17.389 7.032 1.00 96.19 302 HIS A O 1
ATOM 2383 N N . HIS A 1 303 ? -1.580 -15.946 8.102 1.00 97.62 303 HIS A N 1
ATOM 2384 C CA . HIS A 1 303 ? -1.114 -16.320 9.437 1.00 97.62 303 HIS A CA 1
ATOM 2385 C C . HIS A 1 303 ? -1.331 -17.814 9.692 1.00 97.62 303 HIS A C 1
ATOM 2387 O O . HIS A 1 303 ? -0.406 -18.489 10.123 1.00 97.62 303 HIS A O 1
ATOM 2393 N N . GLN A 1 304 ? -2.507 -18.360 9.358 1.00 94.25 304 GLN A N 1
ATOM 2394 C CA . GLN A 1 304 ? -2.797 -19.792 9.529 1.00 94.25 304 GLN A CA 1
ATOM 2395 C C . GLN A 1 304 ? -1.854 -20.702 8.724 1.00 94.25 304 GLN A C 1
ATOM 2397 O O . GLN A 1 304 ? -1.522 -21.782 9.206 1.00 94.25 304 GLN A O 1
ATOM 2402 N N . LYS A 1 305 ? -1.398 -20.271 7.538 1.00 94.94 305 LYS A N 1
ATOM 2403 C CA . LYS A 1 305 ? -0.390 -20.980 6.725 1.00 94.94 305 LYS A CA 1
ATOM 2404 C C . LYS A 1 305 ? 1.032 -20.893 7.305 1.00 94.94 305 LYS A C 1
ATOM 2406 O O . LYS A 1 305 ? 1.863 -21.730 6.969 1.00 94.94 305 LYS A O 1
ATOM 2411 N N . LEU A 1 306 ? 1.298 -19.914 8.173 1.00 97.50 306 LEU A N 1
ATOM 2412 C CA . LEU A 1 306 ? 2.606 -19.640 8.780 1.00 97.50 306 LEU A CA 1
ATOM 2413 C C . LEU A 1 306 ? 2.729 -20.086 10.252 1.00 97.50 306 LEU A C 1
ATOM 2415 O O . LEU A 1 306 ? 3.844 -20.119 10.767 1.00 97.50 306 LEU A O 1
ATOM 2419 N N . LEU A 1 307 ? 1.625 -20.401 10.948 1.00 96.50 307 LEU A N 1
ATOM 2420 C CA . LEU A 1 307 ? 1.625 -20.797 12.367 1.00 96.50 307 LEU A CA 1
ATOM 2421 C C . LEU A 1 307 ? 2.546 -22.003 12.623 1.00 96.50 307 LEU A C 1
ATOM 2423 O O . LEU A 1 307 ? 2.350 -23.082 12.064 1.00 96.50 307 LEU A O 1
ATOM 2427 N N . ALA A 1 308 ? 3.501 -21.834 13.537 1.00 94.50 308 ALA A N 1
ATOM 2428 C CA . ALA A 1 308 ? 4.490 -22.840 13.904 1.00 94.50 308 ALA A CA 1
ATOM 2429 C C . ALA A 1 308 ? 4.593 -23.026 15.427 1.00 94.50 308 ALA A C 1
ATOM 2431 O O . ALA A 1 308 ? 4.248 -22.142 16.211 1.00 94.50 308 ALA A O 1
ATOM 2432 N N . GLY A 1 309 ? 5.104 -24.183 15.855 1.00 89.31 309 GLY A N 1
ATOM 2433 C CA . GLY A 1 309 ? 5.270 -24.509 17.274 1.00 89.31 309 GLY A CA 1
ATOM 2434 C C . GLY A 1 309 ? 3.954 -24.805 18.007 1.00 89.31 309 GLY A C 1
ATOM 2435 O O . GLY A 1 309 ? 2.938 -25.117 17.395 1.00 89.31 309 GLY A O 1
ATOM 2436 N N . ASN A 1 310 ? 4.005 -24.747 19.343 1.00 88.12 310 ASN A N 1
ATOM 2437 C CA . ASN A 1 310 ? 2.916 -25.154 20.246 1.00 88.12 310 ASN A CA 1
ATOM 2438 C C . ASN A 1 310 ? 2.525 -24.057 21.268 1.00 88.12 310 ASN A C 1
ATOM 2440 O O . ASN A 1 310 ? 1.904 -24.369 22.284 1.00 88.12 310 ASN A O 1
ATOM 2444 N N . ALA A 1 311 ? 2.933 -22.795 21.071 1.00 86.88 311 ALA A N 1
ATOM 2445 C CA . ALA A 1 311 ? 2.630 -21.702 22.013 1.00 86.88 311 ALA A CA 1
ATOM 2446 C C . ALA A 1 311 ? 1.178 -21.187 21.889 1.00 86.88 311 ALA A C 1
ATOM 2448 O O . ALA A 1 311 ? 0.646 -20.555 22.808 1.00 86.88 311 ALA A O 1
ATOM 2449 N N . GLN A 1 312 ? 0.539 -21.510 20.764 1.00 94.06 312 GLN A N 1
ATOM 2450 C CA . GLN A 1 312 ? -0.769 -21.046 20.338 1.00 94.06 312 GLN A CA 1
ATOM 2451 C C . GLN A 1 312 ? -1.580 -22.176 19.685 1.00 94.06 312 GLN A C 1
ATOM 2453 O O . GLN A 1 312 ? -1.018 -23.117 19.127 1.00 94.06 312 GLN A O 1
ATOM 2458 N N . VAL A 1 313 ? -2.908 -22.084 19.755 1.00 94.88 313 VAL A N 1
ATOM 2459 C CA . VAL A 1 313 ? -3.856 -23.124 19.332 1.00 94.88 313 VAL A CA 1
ATOM 2460 C C . VAL A 1 313 ? -4.963 -22.500 18.483 1.00 94.88 313 VAL A C 1
ATOM 2462 O O . VAL A 1 313 ? -5.599 -21.535 18.906 1.00 94.88 313 VAL A O 1
ATOM 2465 N N . VAL A 1 314 ? -5.221 -23.056 17.295 1.00 96.31 314 VAL A N 1
ATOM 2466 C CA . VAL A 1 314 ? -6.410 -22.709 16.495 1.00 96.31 314 VAL A CA 1
ATOM 2467 C C . VAL A 1 314 ? -7.652 -23.172 17.258 1.00 96.31 314 VAL A C 1
ATOM 2469 O O . VAL A 1 314 ? -7.726 -24.331 17.656 1.00 96.31 314 VAL A O 1
ATOM 2472 N N . THR A 1 315 ? -8.608 -22.275 17.490 1.00 97.19 315 THR A N 1
ATOM 2473 C CA . THR A 1 315 ? -9.845 -22.591 18.222 1.00 97.19 315 THR A CA 1
ATOM 2474 C C . THR A 1 315 ? -10.994 -22.933 17.279 1.00 97.19 315 THR A C 1
ATOM 2476 O O . THR A 1 315 ? -11.014 -22.495 16.131 1.00 97.19 315 THR A O 1
ATOM 2479 N N . GLU A 1 316 ? -11.999 -23.634 17.805 1.00 97.00 316 GLU A N 1
ATOM 2480 C CA . GLU A 1 316 ? -13.275 -23.910 17.125 1.00 97.00 316 GLU A CA 1
ATOM 2481 C C . GLU A 1 316 ? -14.223 -22.685 17.096 1.00 97.00 316 GLU A C 1
ATOM 2483 O O . GLU A 1 316 ? -15.424 -22.838 16.890 1.00 97.00 316 GLU A O 1
ATOM 2488 N N . LEU A 1 317 ? -13.716 -21.465 17.335 1.00 97.88 317 LEU A N 1
ATOM 2489 C CA . LEU A 1 317 ? -14.504 -20.235 17.214 1.00 97.88 317 LEU A CA 1
ATOM 2490 C C . LEU A 1 317 ? -14.890 -20.019 15.748 1.00 97.88 317 LEU A C 1
ATOM 2492 O O . LEU A 1 317 ? -14.018 -20.049 14.872 1.00 97.88 317 LEU A O 1
ATOM 2496 N N . THR A 1 318 ? -16.171 -19.747 15.489 1.00 97.00 318 THR A N 1
ATOM 2497 C CA . THR A 1 318 ? -16.695 -19.578 14.129 1.00 97.00 318 THR A CA 1
ATOM 2498 C C . THR A 1 318 ? -15.884 -18.528 13.353 1.00 97.00 318 THR A C 1
ATOM 2500 O O . THR A 1 318 ? -15.747 -17.393 13.822 1.00 97.00 318 THR A O 1
ATOM 2503 N N . PRO A 1 319 ? -15.332 -18.867 12.169 1.00 95.25 319 PRO A N 1
ATOM 2504 C CA . PRO A 1 319 ? -14.504 -17.939 11.407 1.00 95.25 319 PRO A CA 1
ATOM 2505 C C . PRO A 1 319 ? -15.292 -16.712 10.936 1.00 95.25 319 PRO A C 1
ATOM 2507 O O . PRO A 1 319 ? -16.409 -16.841 10.435 1.00 95.25 319 PRO A O 1
ATOM 2510 N N . LEU A 1 320 ? -14.697 -15.522 11.038 1.00 92.44 320 LEU A N 1
ATOM 2511 C CA . LEU A 1 320 ? -15.332 -14.272 10.617 1.00 92.44 320 LEU A CA 1
ATOM 2512 C C . LEU A 1 320 ? -14.687 -13.761 9.325 1.00 92.44 320 LEU A C 1
ATOM 2514 O O . LEU A 1 320 ? -13.472 -13.576 9.260 1.00 92.44 320 LEU A O 1
ATOM 2518 N N . ALA A 1 321 ? -15.506 -13.511 8.303 1.00 88.62 321 ALA A N 1
ATOM 2519 C CA . ALA A 1 321 ? -15.095 -12.837 7.074 1.00 88.62 321 ALA A CA 1
ATOM 2520 C C . ALA A 1 321 ? -14.899 -11.322 7.303 1.00 88.62 321 ALA A C 1
ATOM 2522 O O . ALA A 1 321 ? -15.897 -10.636 7.557 1.00 88.62 321 ALA A O 1
ATOM 2523 N N . PRO A 1 322 ? -13.673 -10.774 7.189 1.00 89.81 322 PRO A N 1
ATOM 2524 C CA . PRO A 1 322 ? -13.440 -9.381 6.806 1.00 89.81 322 PRO A CA 1
ATOM 2525 C C . PRO A 1 322 ? -13.983 -9.062 5.392 1.00 89.81 322 PRO A C 1
ATOM 2527 O O . PRO A 1 322 ? -14.384 -9.960 4.641 1.00 89.81 322 PRO A O 1
ATOM 2530 N N . PRO A 1 323 ? -13.966 -7.782 4.978 1.00 87.19 323 PRO A N 1
ATOM 2531 C CA . PRO A 1 323 ? -14.295 -7.381 3.615 1.00 87.19 323 PRO A CA 1
ATOM 2532 C C . PRO A 1 323 ? -13.397 -8.028 2.547 1.00 87.19 323 PRO A C 1
ATOM 2534 O O . PRO A 1 323 ? -13.936 -8.629 1.624 1.00 87.19 323 PRO A O 1
ATOM 2537 N N . THR A 1 324 ? -12.062 -7.957 2.666 1.00 91.12 324 THR A N 1
ATOM 2538 C CA . THR A 1 324 ? -11.152 -8.218 1.523 1.00 91.12 324 THR A CA 1
ATOM 2539 C C . THR A 1 324 ? -10.130 -9.355 1.677 1.00 91.12 324 THR A C 1
ATOM 2541 O O . THR A 1 324 ? -9.459 -9.673 0.705 1.00 91.12 324 THR A O 1
ATOM 2544 N N . LYS A 1 325 ? -10.019 -10.012 2.845 1.00 92.75 325 LYS A N 1
ATOM 2545 C CA . LYS A 1 325 ? -9.006 -11.066 3.119 1.00 92.75 325 LYS A CA 1
ATOM 2546 C C . LYS A 1 325 ? -9.592 -12.400 3.624 1.00 92.75 325 LYS A C 1
ATOM 2548 O O . LYS A 1 325 ? -9.211 -12.892 4.690 1.00 92.75 325 LYS A O 1
ATOM 2553 N N . GLY A 1 326 ? -10.538 -12.979 2.881 1.00 90.50 326 GLY A N 1
ATOM 2554 C CA . GLY A 1 326 ? -11.078 -14.322 3.149 1.00 90.50 326 GLY A CA 1
ATOM 2555 C C . GLY A 1 326 ? -11.719 -14.492 4.534 1.00 90.50 326 GLY A C 1
ATOM 2556 O O . GLY A 1 326 ? -12.471 -13.627 4.979 1.00 90.50 326 GLY A O 1
ATOM 2557 N N . LEU A 1 327 ? -11.442 -15.616 5.211 1.00 92.81 327 LEU A N 1
ATOM 2558 C CA . LEU A 1 327 ? -11.930 -15.933 6.565 1.00 92.81 327 LEU A CA 1
ATOM 2559 C C . LEU A 1 327 ? -10.813 -15.854 7.619 1.00 92.81 327 LEU A C 1
ATOM 2561 O O . LEU A 1 327 ? -9.789 -16.536 7.512 1.00 92.81 327 LEU A O 1
ATOM 2565 N N . MET A 1 328 ? -11.053 -15.106 8.700 1.00 96.00 328 MET A N 1
ATOM 2566 C CA . MET A 1 328 ? -10.189 -15.091 9.884 1.00 96.00 328 MET A CA 1
ATOM 2567 C C . MET A 1 328 ? -10.643 -16.135 10.913 1.00 96.00 328 MET A C 1
ATOM 2569 O O . MET A 1 328 ? -11.838 -16.247 11.182 1.00 96.00 328 MET A O 1
ATOM 2573 N N . LYS A 1 329 ? -9.709 -16.855 11.550 1.00 97.06 329 LYS A N 1
ATOM 2574 C CA . LYS A 1 329 ? -9.999 -17.810 12.644 1.00 97.06 329 LYS A CA 1
ATOM 2575 C C . LYS A 1 329 ? -9.483 -17.318 13.991 1.00 97.06 329 LYS A C 1
ATOM 2577 O O . LYS A 1 329 ? -8.435 -16.680 14.042 1.00 97.06 329 LYS A O 1
ATOM 2582 N N . GLY A 1 330 ? -10.186 -17.640 15.077 1.00 97.81 330 GLY A N 1
ATOM 2583 C CA . GLY A 1 330 ? -9.727 -17.338 16.434 1.00 97.81 330 GLY A CA 1
ATOM 2584 C C . GLY A 1 330 ? -8.570 -18.248 16.852 1.00 97.81 330 GLY A C 1
ATOM 2585 O O . GLY A 1 330 ? -8.701 -19.472 16.810 1.00 97.81 330 GLY A O 1
ATOM 2586 N N . ILE A 1 331 ? -7.454 -17.666 17.284 1.00 97.88 331 ILE A N 1
ATOM 2587 C CA . ILE A 1 331 ? -6.289 -18.372 17.829 1.00 97.88 331 ILE A CA 1
ATOM 2588 C C . ILE A 1 331 ? -6.142 -18.012 19.310 1.00 97.88 331 ILE A C 1
ATOM 2590 O O . ILE A 1 331 ? -6.112 -16.832 19.668 1.00 97.88 331 ILE A O 1
ATOM 2594 N N . ALA A 1 332 ? -6.023 -19.023 20.168 1.00 97.25 332 ALA A N 1
ATOM 2595 C CA . ALA A 1 332 ? -5.728 -18.867 21.586 1.00 97.25 332 ALA A CA 1
ATOM 2596 C C . ALA A 1 332 ? -4.215 -18.972 21.829 1.00 97.25 332 ALA A C 1
ATOM 2598 O O . ALA A 1 332 ? -3.604 -19.979 21.483 1.00 97.25 332 ALA A O 1
ATOM 2599 N N . GLY A 1 333 ? -3.602 -17.959 22.435 1.00 95.94 333 GLY A N 1
ATOM 2600 C CA . GLY A 1 333 ? -2.175 -17.949 22.765 1.00 95.94 333 GLY A CA 1
ATOM 2601 C C . GLY A 1 333 ? -1.768 -16.690 23.528 1.00 95.94 333 GLY A C 1
ATOM 2602 O O . GLY A 1 333 ? -2.490 -15.699 23.521 1.00 95.94 333 GLY A O 1
ATOM 2603 N N . ASP A 1 334 ? -0.614 -16.731 24.190 1.00 95.06 334 ASP A N 1
ATOM 2604 C CA . ASP A 1 334 ? 0.032 -15.536 24.772 1.00 95.06 334 ASP A CA 1
ATOM 2605 C C . ASP A 1 334 ? 1.245 -15.070 23.950 1.00 95.06 334 ASP A C 1
ATOM 2607 O O . ASP A 1 334 ? 1.763 -13.974 24.143 1.00 95.06 334 ASP A O 1
ATOM 2611 N N . MET A 1 335 ? 1.676 -15.906 23.009 1.00 95.88 335 MET A N 1
ATOM 2612 C CA . MET A 1 335 ? 2.602 -15.577 21.939 1.00 95.88 335 MET A CA 1
ATOM 2613 C C . MET A 1 335 ? 2.203 -16.418 20.721 1.00 95.88 335 MET A C 1
ATOM 2615 O O . MET A 1 335 ? 1.816 -17.577 20.895 1.00 95.88 335 MET A O 1
ATOM 2619 N N . TRP A 1 336 ? 2.248 -15.859 19.511 1.00 97.06 336 TRP A N 1
ATOM 2620 C CA . TRP A 1 336 ? 2.179 -16.647 18.273 1.00 97.06 336 TRP A CA 1
ATOM 2621 C C . TRP A 1 336 ? 3.563 -16.714 17.640 1.00 97.06 336 TRP A C 1
ATOM 2623 O O . TRP A 1 336 ? 4.160 -15.671 17.377 1.00 97.06 336 TRP A O 1
ATOM 2633 N N . GLN A 1 337 ? 4.037 -17.923 17.342 1.00 97.12 337 GLN A N 1
ATOM 2634 C CA . GLN A 1 337 ? 5.216 -18.114 16.505 1.00 97.12 337 GLN A CA 1
ATOM 2635 C C . GLN A 1 337 ? 4.771 -18.401 15.068 1.00 97.12 337 GLN A C 1
ATOM 2637 O O . GLN A 1 337 ? 3.947 -19.286 14.823 1.00 97.12 337 GLN A O 1
ATOM 2642 N N . LEU A 1 338 ? 5.329 -17.653 14.122 1.00 97.69 338 LEU A N 1
ATOM 2643 C CA . LEU A 1 338 ? 5.210 -17.882 12.689 1.00 97.69 338 LEU A CA 1
ATOM 2644 C C . LEU A 1 338 ? 6.561 -18.327 12.113 1.00 97.69 338 LEU A C 1
ATOM 2646 O O . LEU A 1 338 ? 7.620 -17.980 12.639 1.00 97.69 338 LEU A O 1
ATOM 2650 N N . GLN A 1 339 ? 6.512 -19.073 11.014 1.00 96.88 339 GLN A N 1
ATOM 2651 C CA . GLN A 1 339 ? 7.678 -19.545 10.275 1.00 96.88 339 GLN A CA 1
ATOM 2652 C C . GLN A 1 339 ? 7.430 -19.408 8.772 1.00 96.88 339 GLN A C 1
ATOM 2654 O O . GLN A 1 339 ? 6.478 -19.987 8.250 1.00 96.88 339 GLN A O 1
ATOM 2659 N N . VAL A 1 340 ? 8.319 -18.712 8.064 1.00 97.44 340 VAL A N 1
ATOM 2660 C CA . VAL A 1 340 ? 8.356 -18.686 6.592 1.00 97.44 340 VAL A CA 1
ATOM 2661 C C . VAL A 1 340 ? 9.667 -19.291 6.078 1.00 97.44 340 VAL A C 1
ATOM 2663 O O . VAL A 1 340 ? 10.655 -19.339 6.805 1.00 97.44 340 VAL A O 1
ATOM 2666 N N . ASN A 1 341 ? 9.690 -19.791 4.839 1.00 96.88 341 ASN A N 1
ATOM 2667 C CA . ASN A 1 341 ? 10.905 -20.311 4.204 1.00 96.88 341 ASN A CA 1
ATOM 2668 C C . ASN A 1 341 ? 11.559 -19.233 3.323 1.00 96.88 341 ASN A C 1
ATOM 2670 O O . ASN A 1 341 ? 11.205 -19.084 2.157 1.00 96.88 341 ASN A O 1
ATOM 2674 N N . VAL A 1 342 ? 12.546 -18.523 3.869 1.00 97.00 342 VAL A N 1
ATOM 2675 C CA . VAL A 1 342 ? 13.251 -17.412 3.197 1.00 97.00 342 VAL A CA 1
ATOM 2676 C C . VAL A 1 342 ? 14.277 -17.834 2.131 1.00 97.00 342 VAL A C 1
ATOM 2678 O O . VAL A 1 342 ? 14.941 -16.978 1.551 1.00 97.00 342 VAL A O 1
ATOM 2681 N N . SER A 1 343 ? 14.452 -19.134 1.856 1.00 95.94 343 SER A N 1
ATOM 2682 C CA . SER A 1 343 ? 15.516 -19.619 0.951 1.00 95.94 343 SER A CA 1
ATOM 2683 C C . SER A 1 343 ? 15.403 -19.110 -0.493 1.00 95.94 343 SER A C 1
ATOM 2685 O O . SER A 1 343 ? 16.431 -18.859 -1.120 1.00 95.94 343 SER A O 1
ATOM 2687 N N . GLU A 1 344 ? 14.183 -18.898 -0.996 1.00 95.19 344 GLU A N 1
ATOM 2688 C CA . GLU A 1 344 ? 13.934 -18.305 -2.315 1.00 95.19 344 GLU A CA 1
ATOM 2689 C C . GLU A 1 344 ? 14.442 -16.854 -2.366 1.00 95.19 344 GLU A C 1
ATOM 2691 O O . GLU A 1 344 ? 15.338 -16.548 -3.154 1.00 95.19 344 GLU A O 1
ATOM 2696 N N . ALA A 1 345 ? 13.972 -15.991 -1.457 1.00 96.50 345 ALA A N 1
ATOM 2697 C CA . ALA A 1 345 ? 14.393 -14.591 -1.373 1.00 96.50 345 ALA A CA 1
ATOM 2698 C C . ALA A 1 345 ? 15.906 -14.437 -1.140 1.00 96.50 345 ALA A C 1
ATOM 2700 O O . ALA A 1 345 ? 16.559 -13.669 -1.848 1.00 96.50 345 ALA A O 1
ATOM 2701 N N . ARG A 1 346 ? 16.490 -15.236 -0.233 1.00 94.81 346 ARG A N 1
ATOM 2702 C CA . ARG A 1 346 ? 17.943 -15.268 0.015 1.00 94.81 346 ARG A CA 1
ATOM 2703 C C . ARG A 1 346 ? 18.755 -15.563 -1.249 1.00 94.81 346 ARG A C 1
ATOM 2705 O O . ARG A 1 346 ? 19.881 -15.085 -1.366 1.00 94.81 346 ARG A O 1
ATOM 2712 N N . SER A 1 347 ? 18.205 -16.350 -2.179 1.00 93.75 347 SER A N 1
ATOM 2713 C CA . SER A 1 347 ? 18.869 -16.720 -3.435 1.00 93.75 347 SER A CA 1
ATOM 2714 C C . SER A 1 347 ? 18.784 -15.650 -4.533 1.00 93.75 347 SER A C 1
ATOM 2716 O O . SER A 1 347 ? 19.521 -15.737 -5.518 1.00 93.75 347 SER A O 1
ATOM 2718 N N . LEU A 1 348 ? 17.929 -14.629 -4.379 1.00 95.19 348 LEU A N 1
ATOM 2719 C CA . LEU A 1 348 ? 17.766 -13.580 -5.384 1.00 95.19 348 LEU A CA 1
ATOM 2720 C C . LEU A 1 348 ? 19.015 -12.699 -5.489 1.00 95.19 348 LEU A C 1
ATOM 2722 O O . LEU A 1 348 ? 19.370 -11.960 -4.568 1.00 95.19 348 LEU A O 1
ATOM 2726 N N . GLY A 1 349 ? 19.644 -12.744 -6.661 1.00 94.94 349 GLY A N 1
ATOM 2727 C CA . GLY A 1 349 ? 20.691 -11.817 -7.072 1.00 94.94 349 GLY A CA 1
ATOM 2728 C C . GLY A 1 349 ? 20.162 -10.655 -7.918 1.00 94.94 349 GLY A C 1
ATOM 2729 O O . GLY A 1 349 ? 18.961 -10.434 -8.064 1.00 94.94 349 GLY A O 1
ATOM 2730 N N . PHE A 1 350 ? 21.095 -9.917 -8.518 1.00 97.56 350 PHE A N 1
ATOM 2731 C CA . PHE A 1 350 ? 20.827 -8.771 -9.400 1.00 97.56 350 PHE A CA 1
ATOM 2732 C C . PHE A 1 350 ? 20.287 -9.136 -10.795 1.00 97.56 350 PHE A C 1
ATOM 2734 O O . PHE A 1 350 ? 19.850 -8.257 -11.531 1.00 97.56 350 PHE A O 1
ATOM 2741 N N . LEU A 1 351 ? 20.371 -10.406 -11.187 1.00 96.56 351 LEU A N 1
ATOM 2742 C CA . LEU A 1 351 ? 20.012 -10.924 -12.509 1.00 96.56 351 LEU A CA 1
ATOM 2743 C C . LEU A 1 351 ? 19.117 -12.165 -12.335 1.00 96.56 351 LEU A C 1
ATOM 2745 O O . LEU A 1 351 ? 19.160 -12.778 -11.263 1.00 96.56 351 LEU A O 1
ATOM 2749 N N . PRO A 1 352 ? 18.341 -12.570 -13.358 1.00 93.56 352 PRO A N 1
ATOM 2750 C CA . PRO A 1 352 ? 17.686 -13.876 -13.377 1.00 93.56 352 PRO A CA 1
ATOM 2751 C C . PRO A 1 352 ? 18.691 -15.015 -13.151 1.00 93.56 352 PRO A C 1
ATOM 2753 O O . PRO A 1 352 ? 19.844 -14.933 -13.570 1.00 93.56 352 PRO A O 1
ATOM 2756 N N . ALA A 1 353 ? 18.251 -16.103 -12.516 1.00 89.00 353 ALA A N 1
ATOM 2757 C CA . ALA A 1 353 ? 19.135 -17.210 -12.132 1.00 89.00 353 ALA A CA 1
ATOM 2758 C C . ALA A 1 353 ? 19.657 -18.061 -13.312 1.00 89.00 353 ALA A C 1
ATOM 2760 O O . ALA A 1 353 ? 20.572 -18.862 -13.129 1.00 89.00 353 ALA A O 1
ATOM 2761 N N . SER A 1 354 ? 19.075 -17.910 -14.506 1.00 91.56 354 SER A N 1
ATOM 2762 C CA . SER A 1 354 ? 19.495 -18.588 -15.740 1.00 91.56 354 SER A CA 1
ATOM 2763 C C . SER A 1 354 ? 20.047 -17.594 -16.756 1.00 91.56 354 SER A C 1
ATOM 2765 O O . SER A 1 354 ? 19.600 -16.453 -16.839 1.00 91.56 354 SER A O 1
ATOM 2767 N N . GLU A 1 355 ? 21.022 -18.035 -17.542 1.00 91.06 355 GLU A N 1
ATOM 2768 C CA . GLU A 1 355 ? 21.714 -17.215 -18.539 1.00 91.06 355 GLU A CA 1
ATOM 2769 C C . GLU A 1 355 ? 21.101 -17.410 -19.933 1.00 91.06 355 GLU A C 1
ATOM 2771 O O . GLU A 1 355 ? 20.765 -18.547 -20.267 1.00 91.06 355 GLU A O 1
ATOM 2776 N N . PRO A 1 356 ? 21.005 -16.362 -20.773 1.00 93.31 356 PRO A N 1
ATOM 2777 C CA . PRO A 1 356 ? 20.583 -16.501 -22.165 1.00 93.31 356 PRO A CA 1
ATOM 2778 C C . PRO A 1 356 ? 21.440 -17.495 -22.956 1.00 93.31 356 PRO A C 1
ATOM 2780 O O . PRO A 1 356 ? 22.648 -17.610 -22.728 1.00 93.31 356 PRO A O 1
ATOM 2783 N N . ASP A 1 357 ? 20.835 -18.152 -23.949 1.00 90.12 357 ASP A N 1
ATOM 2784 C CA . ASP A 1 357 ? 21.575 -19.017 -24.870 1.00 90.12 357 ASP A CA 1
ATOM 2785 C C . ASP A 1 357 ? 22.708 -18.258 -25.591 1.00 90.12 357 ASP A C 1
ATOM 2787 O O . ASP A 1 357 ? 22.581 -17.086 -25.965 1.00 90.12 357 ASP A O 1
ATOM 2791 N N . ALA A 1 358 ? 23.824 -18.953 -25.825 1.00 88.44 358 ALA A N 1
ATOM 2792 C CA . ALA A 1 358 ? 25.030 -18.379 -26.415 1.00 88.44 358 ALA A CA 1
ATOM 2793 C C . ALA A 1 358 ? 24.812 -17.777 -27.819 1.00 88.44 358 ALA A C 1
ATOM 2795 O O . ALA A 1 358 ? 25.555 -16.877 -28.207 1.00 88.44 358 ALA A O 1
ATOM 2796 N N . SER A 1 359 ? 23.794 -18.224 -28.565 1.00 90.88 359 SER A N 1
ATOM 2797 C CA . SER A 1 359 ? 23.406 -17.636 -29.856 1.00 90.88 359 SER A CA 1
ATOM 2798 C C . SER A 1 359 ? 22.793 -16.235 -29.737 1.00 90.88 359 SER A C 1
ATOM 2800 O O . SER A 1 359 ? 22.932 -15.438 -30.663 1.00 90.88 359 SER A O 1
ATOM 2802 N N . LYS A 1 360 ? 22.166 -15.907 -28.598 1.00 93.31 360 LYS A N 1
ATOM 2803 C CA . LYS A 1 360 ? 21.546 -14.597 -28.316 1.00 93.31 360 LYS A CA 1
ATOM 2804 C C . LYS A 1 360 ? 22.485 -13.639 -27.574 1.00 93.31 360 LYS A C 1
ATOM 2806 O O . LYS A 1 360 ? 22.268 -12.431 -27.585 1.00 93.31 360 LYS A O 1
ATOM 2811 N N . ALA A 1 361 ? 23.535 -14.160 -26.938 1.00 91.31 361 ALA A N 1
ATOM 2812 C CA . ALA A 1 361 ? 24.406 -13.401 -26.039 1.00 91.31 361 ALA A CA 1
ATOM 2813 C C . ALA A 1 361 ? 25.100 -12.183 -26.687 1.00 91.31 361 ALA A C 1
ATOM 2815 O O . ALA A 1 361 ? 25.180 -11.131 -26.055 1.00 91.31 361 ALA A O 1
ATOM 2816 N N . GLU A 1 362 ? 25.587 -12.292 -27.929 1.00 91.56 362 GLU A N 1
ATOM 2817 C CA . GLU A 1 362 ? 26.283 -11.175 -28.596 1.00 91.56 362 GLU A CA 1
ATOM 2818 C C . GLU A 1 362 ? 25.303 -10.073 -29.046 1.00 91.56 362 GLU A C 1
ATOM 2820 O O . GLU A 1 362 ? 25.593 -8.895 -28.865 1.00 91.56 362 GLU A O 1
ATOM 2825 N N . ASP A 1 363 ? 24.102 -10.433 -29.512 1.00 94.50 363 ASP A N 1
ATOM 2826 C CA . ASP A 1 363 ? 23.041 -9.474 -29.862 1.00 94.50 363 ASP A CA 1
ATOM 2827 C C . ASP A 1 363 ? 22.523 -8.707 -28.630 1.00 94.50 363 ASP A C 1
ATOM 2829 O O . ASP A 1 363 ? 22.421 -7.480 -28.642 1.00 94.50 363 ASP A O 1
ATOM 2833 N N . LEU A 1 364 ? 22.273 -9.407 -27.517 1.00 97.25 364 LEU A N 1
ATOM 2834 C CA . LEU A 1 364 ? 21.857 -8.792 -26.249 1.00 97.25 364 LEU A CA 1
ATOM 2835 C C . LEU A 1 364 ? 22.926 -7.838 -25.683 1.00 97.25 364 LEU A C 1
ATOM 2837 O O . LEU A 1 364 ? 22.603 -6.815 -25.072 1.00 97.25 364 LEU A O 1
ATOM 2841 N N . LYS A 1 365 ? 24.202 -8.157 -25.905 1.00 95.88 365 LYS A N 1
ATOM 2842 C CA . LYS A 1 365 ? 25.364 -7.329 -25.562 1.00 95.88 365 LYS A CA 1
ATOM 2843 C C . LYS A 1 365 ? 25.478 -6.094 -26.459 1.00 95.88 365 LYS A C 1
ATOM 2845 O O . LYS A 1 365 ? 25.699 -5.001 -25.935 1.00 95.88 365 LYS A O 1
ATOM 2850 N N . GLU A 1 366 ? 25.291 -6.236 -27.773 1.00 95.38 366 GLU A N 1
ATOM 2851 C CA . GLU A 1 366 ? 25.237 -5.104 -28.706 1.00 95.38 366 GLU A CA 1
ATOM 2852 C C . GLU A 1 366 ? 24.062 -4.173 -28.381 1.00 95.38 366 GLU A C 1
ATOM 2854 O O . GLU A 1 366 ? 24.258 -2.961 -28.289 1.00 95.38 366 GLU A O 1
ATOM 2859 N N . LYS A 1 367 ? 22.876 -4.722 -28.081 1.00 95.56 367 LYS A N 1
ATOM 2860 C CA . LYS A 1 367 ? 21.706 -3.964 -27.605 1.00 95.56 367 LYS A CA 1
ATOM 2861 C C . LYS A 1 367 ? 22.010 -3.178 -26.327 1.00 95.56 367 LYS A C 1
ATOM 2863 O O . LYS A 1 367 ? 21.780 -1.973 -26.304 1.00 95.56 367 LYS A O 1
ATOM 2868 N N . ALA A 1 368 ? 22.597 -3.803 -25.302 1.00 96.75 368 ALA A N 1
ATOM 2869 C CA . ALA A 1 368 ? 22.991 -3.104 -24.071 1.00 96.75 368 ALA A CA 1
ATOM 2870 C C . ALA A 1 368 ? 24.025 -1.989 -24.317 1.00 96.75 368 ALA A C 1
ATOM 2872 O O . ALA A 1 368 ? 23.941 -0.909 -23.724 1.00 96.75 368 ALA A O 1
ATOM 2873 N N . TYR A 1 369 ? 24.995 -2.224 -25.205 1.00 96.25 369 TYR A N 1
ATOM 2874 C CA . TYR A 1 369 ? 25.977 -1.209 -25.582 1.00 96.25 369 TYR A CA 1
ATOM 2875 C C . TYR A 1 369 ? 25.342 -0.049 -26.365 1.00 96.25 369 TYR A C 1
ATOM 2877 O O . TYR A 1 369 ? 25.639 1.111 -26.071 1.00 96.25 369 TYR A O 1
ATOM 2885 N N . GLY A 1 370 ? 24.418 -0.338 -27.284 1.00 94.44 370 GLY A N 1
ATOM 2886 C CA . GLY A 1 370 ? 23.614 0.652 -28.001 1.00 94.44 370 GLY A CA 1
ATOM 2887 C C . GLY A 1 370 ? 22.760 1.505 -27.060 1.00 94.44 370 GLY A C 1
ATOM 2888 O O . GLY A 1 370 ? 22.788 2.729 -27.160 1.00 94.44 370 GLY A O 1
ATOM 2889 N N . THR A 1 371 ? 22.094 0.893 -26.074 1.00 95.06 371 THR A N 1
ATOM 2890 C CA . THR A 1 371 ? 21.343 1.612 -25.028 1.00 95.06 371 THR A CA 1
ATOM 2891 C C . THR A 1 371 ? 22.248 2.557 -24.221 1.00 95.06 371 THR A C 1
ATOM 2893 O O . THR A 1 371 ? 21.866 3.694 -23.950 1.00 95.06 371 THR A O 1
ATOM 2896 N N . LEU A 1 372 ? 23.489 2.158 -23.911 1.00 94.88 372 LEU A N 1
ATOM 2897 C CA . LEU A 1 372 ? 24.474 3.070 -23.315 1.00 94.88 372 LEU A CA 1
ATOM 2898 C C . LEU A 1 372 ? 24.903 4.193 -24.272 1.00 94.88 372 LEU A C 1
ATOM 2900 O O . LEU A 1 372 ? 25.067 5.324 -23.821 1.00 94.88 372 LEU A O 1
ATOM 2904 N N . GLN A 1 373 ? 25.113 3.914 -25.564 1.00 93.25 373 GLN A N 1
ATOM 2905 C CA . GLN A 1 373 ? 25.466 4.968 -26.527 1.00 93.25 373 GLN A CA 1
ATOM 2906 C C . GLN A 1 373 ? 24.336 5.990 -26.676 1.00 93.25 373 GLN A C 1
ATOM 2908 O O . GLN A 1 373 ? 24.627 7.181 -26.741 1.00 93.25 373 GLN A O 1
ATOM 2913 N N . PHE A 1 374 ? 23.076 5.547 -26.632 1.00 91.31 374 PHE A N 1
ATOM 2914 C CA . PHE A 1 374 ? 21.918 6.432 -26.540 1.00 91.31 374 PHE A CA 1
ATOM 2915 C C . PHE A 1 374 ? 22.006 7.328 -25.297 1.00 91.31 374 PHE A C 1
ATOM 2917 O O . PHE A 1 374 ? 22.068 8.540 -25.455 1.00 91.31 374 PHE A O 1
ATOM 2924 N N . PHE A 1 375 ? 22.134 6.775 -24.080 1.00 91.94 375 PHE A N 1
ATOM 2925 C CA . PHE A 1 375 ? 22.238 7.586 -22.852 1.00 91.94 375 PHE A CA 1
ATOM 2926 C C . PHE A 1 375 ? 23.424 8.575 -22.855 1.00 91.94 375 PHE A C 1
ATOM 2928 O O . PHE A 1 375 ? 23.321 9.673 -22.305 1.00 91.94 375 PHE A O 1
ATOM 2935 N N . LEU A 1 376 ? 24.558 8.201 -23.456 1.00 89.06 376 LEU A N 1
ATOM 2936 C CA . LEU A 1 376 ? 25.744 9.059 -23.569 1.00 89.06 376 LEU A CA 1
ATOM 2937 C C . LEU A 1 376 ? 25.620 10.146 -24.651 1.00 89.06 376 LEU A C 1
ATOM 2939 O O . LEU A 1 376 ? 26.399 11.102 -24.632 1.00 89.06 376 LEU A O 1
ATOM 2943 N N . HIS A 1 377 ? 24.679 10.021 -25.587 1.00 87.81 377 HIS A N 1
ATOM 2944 C CA . HIS A 1 377 ? 24.424 11.025 -26.612 1.00 87.81 377 HIS A CA 1
ATOM 2945 C C . HIS A 1 377 ? 23.638 12.209 -26.030 1.00 87.81 377 HIS A C 1
ATOM 2947 O O . HIS A 1 377 ? 22.715 12.008 -25.250 1.00 87.81 377 HIS A O 1
ATOM 2953 N N . SER A 1 378 ? 23.999 13.439 -26.416 1.00 69.31 378 SER A N 1
ATOM 2954 C CA . SER A 1 378 ? 23.219 14.686 -26.260 1.00 69.31 378 SER A CA 1
ATOM 2955 C C . SER A 1 378 ? 22.273 14.754 -25.043 1.00 69.31 378 SER A C 1
ATOM 2957 O O . SER A 1 378 ? 21.066 14.932 -25.189 1.00 69.31 378 SER A O 1
ATOM 2959 N N . ASP A 1 379 ? 22.836 14.582 -23.840 1.00 72.62 379 ASP A N 1
ATOM 2960 C CA . ASP A 1 379 ? 22.141 14.627 -22.540 1.00 72.62 379 ASP A CA 1
ATOM 2961 C C . ASP A 1 379 ? 20.973 13.638 -22.320 1.00 72.62 379 ASP A C 1
ATOM 2963 O O . ASP A 1 379 ? 20.241 13.747 -21.334 1.00 72.62 379 ASP A O 1
ATOM 2967 N N . GLN A 1 380 ? 20.836 12.606 -23.155 1.00 84.56 380 GLN A N 1
ATOM 2968 C CA . GLN A 1 380 ? 19.751 11.621 -23.071 1.00 84.56 380 GLN A CA 1
ATOM 2969 C C . GLN A 1 380 ? 19.710 10.850 -21.746 1.00 84.56 380 GLN A C 1
ATOM 2971 O O . GLN A 1 380 ? 18.624 10.507 -21.286 1.00 84.56 380 GLN A O 1
ATOM 2976 N N . TRP A 1 381 ? 20.842 10.637 -21.060 1.00 89.06 381 TRP A N 1
ATOM 2977 C CA . TRP A 1 381 ? 20.842 10.074 -19.700 1.00 89.06 381 TRP A CA 1
ATOM 2978 C C . TRP A 1 381 ? 19.978 10.884 -18.719 1.00 89.06 381 TRP A C 1
ATOM 2980 O O . TRP A 1 381 ? 19.373 10.303 -17.822 1.00 89.06 381 TRP A O 1
ATOM 2990 N N . ARG A 1 382 ? 19.865 12.207 -18.908 1.00 88.81 382 ARG A N 1
ATOM 2991 C CA . ARG A 1 382 ? 19.013 13.073 -18.081 1.00 88.81 382 ARG A CA 1
ATOM 2992 C C . ARG A 1 382 ? 17.550 12.869 -18.423 1.00 88.81 382 ARG A C 1
ATOM 2994 O O . ARG A 1 382 ? 16.771 12.576 -17.533 1.00 88.81 382 ARG A O 1
ATOM 3001 N N . GLN A 1 383 ? 17.191 12.892 -19.704 1.00 85.81 383 GLN A N 1
ATOM 3002 C CA . GLN A 1 383 ? 15.820 12.598 -20.151 1.00 85.81 383 GLN A CA 1
ATOM 3003 C C . GLN A 1 383 ? 15.378 11.166 -19.771 1.00 85.81 383 GLN A C 1
ATOM 3005 O O . GLN A 1 383 ? 14.200 10.909 -19.520 1.00 85.81 383 GLN A O 1
ATOM 3010 N N . ALA A 1 384 ? 16.331 10.236 -19.654 1.00 87.81 384 ALA A N 1
ATOM 3011 C CA . ALA A 1 384 ? 16.095 8.884 -19.173 1.00 87.81 384 ALA A CA 1
ATOM 3012 C C . ALA A 1 384 ? 15.851 8.797 -17.654 1.00 87.81 384 ALA A C 1
ATOM 3014 O O . ALA A 1 384 ? 15.006 7.990 -17.271 1.00 87.81 384 ALA A O 1
ATOM 3015 N N . MET A 1 385 ? 16.566 9.577 -16.824 1.00 93.50 385 MET A N 1
ATOM 3016 C CA . MET A 1 385 ? 16.620 9.453 -15.349 1.00 93.50 385 MET A CA 1
ATOM 3017 C C . MET A 1 385 ? 15.913 10.565 -14.555 1.00 93.50 385 MET A C 1
ATOM 3019 O O . MET A 1 385 ? 15.655 10.387 -13.368 1.00 93.50 385 MET A O 1
ATOM 3023 N N . PHE A 1 386 ? 15.646 11.719 -15.161 1.00 91.81 386 PHE A N 1
ATOM 3024 C CA . PHE A 1 386 ? 15.163 12.932 -14.503 1.00 91.81 386 PHE A CA 1
ATOM 3025 C C . PHE A 1 386 ? 13.852 13.390 -15.154 1.00 91.81 386 PHE A C 1
ATOM 3027 O O . PHE A 1 386 ? 13.843 13.906 -16.272 1.00 91.81 386 PHE A O 1
ATOM 3034 N N . LYS A 1 387 ? 12.734 13.175 -14.453 1.00 84.00 387 LYS A N 1
ATOM 3035 C CA . LYS A 1 387 ? 11.366 13.374 -14.959 1.00 84.00 387 LYS A CA 1
ATOM 3036 C C . LYS A 1 387 ? 10.486 14.176 -13.983 1.00 84.00 387 LYS A C 1
ATOM 3038 O O . LYS A 1 387 ? 9.317 13.848 -13.779 1.00 84.00 387 LYS A O 1
ATOM 3043 N N . GLY A 1 388 ? 11.057 15.207 -13.351 1.00 76.06 388 GLY A N 1
ATOM 3044 C CA . GLY A 1 388 ? 10.378 16.037 -12.344 1.00 76.06 388 GLY A CA 1
ATOM 3045 C C . GLY A 1 388 ? 10.126 15.272 -11.043 1.00 76.06 388 GLY A C 1
ATOM 3046 O O . GLY A 1 388 ? 10.963 15.293 -10.152 1.00 76.06 388 GLY A O 1
ATOM 3047 N N . SER A 1 389 ? 9.018 14.534 -10.983 1.00 88.88 389 SER A N 1
ATOM 3048 C CA . SER A 1 389 ? 8.618 13.664 -9.862 1.00 88.88 389 SER A CA 1
ATOM 3049 C C . SER A 1 389 ? 9.707 12.683 -9.395 1.00 88.88 389 SER A C 1
ATOM 3051 O O . SER A 1 389 ? 10.524 12.214 -10.203 1.00 88.88 389 SER A O 1
ATOM 3053 N N . TYR A 1 390 ? 9.670 12.274 -8.120 1.00 94.81 390 TYR A N 1
ATOM 3054 C CA . TYR A 1 390 ? 10.463 11.132 -7.651 1.00 94.81 390 TYR A CA 1
ATOM 3055 C C . TYR A 1 390 ? 10.017 9.824 -8.312 1.00 94.81 390 TYR A C 1
ATOM 3057 O O . TYR A 1 390 ? 10.883 9.018 -8.644 1.00 94.81 390 TYR A O 1
ATOM 3065 N N . TYR A 1 391 ? 8.718 9.632 -8.572 1.00 96.56 391 TYR A N 1
ATOM 3066 C CA . TYR A 1 391 ? 8.188 8.413 -9.198 1.00 96.56 391 TYR A CA 1
ATOM 3067 C C . TYR A 1 391 ? 8.819 8.105 -10.569 1.00 96.56 391 TYR A C 1
ATOM 3069 O O . TYR A 1 391 ? 9.560 7.130 -10.726 1.00 96.56 391 TYR A O 1
ATOM 3077 N N . PHE A 1 392 ? 8.597 8.970 -11.567 1.00 94.62 392 PHE A N 1
ATOM 3078 C CA . PHE A 1 392 ? 9.085 8.730 -12.931 1.00 94.62 392 PHE A CA 1
ATOM 3079 C C . PHE A 1 392 ? 10.614 8.828 -13.029 1.00 94.62 392 PHE A C 1
ATOM 3081 O O . PHE A 1 392 ? 11.232 8.148 -13.852 1.00 94.62 392 PHE A O 1
ATOM 3088 N N . SER A 1 393 ? 11.251 9.632 -12.170 1.00 96.12 393 SER A N 1
ATOM 3089 C CA . SER A 1 393 ? 12.714 9.642 -12.059 1.00 96.12 393 SER A CA 1
ATOM 3090 C C . SER A 1 393 ? 13.233 8.307 -11.508 1.00 96.12 393 SER A C 1
ATOM 3092 O O . SER A 1 393 ? 14.216 7.781 -12.021 1.00 96.12 393 SER A O 1
ATOM 3094 N N . GLY A 1 394 ? 12.538 7.697 -10.543 1.00 98.12 394 GLY A N 1
ATOM 3095 C CA . GLY A 1 394 ? 12.835 6.363 -10.017 1.00 98.12 394 GLY A CA 1
ATOM 3096 C C . GLY A 1 394 ? 12.844 5.297 -11.114 1.00 98.12 394 GLY A C 1
ATOM 3097 O O . GLY A 1 394 ? 13.883 4.671 -11.349 1.00 98.12 394 GLY A O 1
ATOM 3098 N N . LYS A 1 395 ? 11.739 5.166 -11.865 1.00 98.12 395 LYS A N 1
ATOM 3099 C CA . LYS A 1 395 ? 11.660 4.296 -13.060 1.00 98.12 395 LYS A CA 1
ATOM 3100 C C . LYS A 1 395 ? 12.853 4.519 -14.001 1.00 98.12 395 LYS A C 1
ATOM 3102 O O . LYS A 1 395 ? 13.494 3.571 -14.465 1.00 98.12 395 LYS A O 1
ATOM 3107 N N . GLY A 1 396 ? 13.213 5.785 -14.209 1.00 97.12 396 GLY A N 1
ATOM 3108 C CA . GLY A 1 396 ? 14.380 6.206 -14.976 1.00 97.12 396 GLY A CA 1
ATOM 3109 C C . GLY A 1 396 ? 15.739 5.746 -14.429 1.00 97.12 396 GLY A C 1
ATOM 3110 O O . GLY A 1 396 ? 16.594 5.319 -15.205 1.00 97.12 396 GLY A O 1
ATOM 3111 N N . PHE A 1 397 ? 15.956 5.783 -13.113 1.00 98.50 397 PHE A N 1
ATOM 3112 C CA . PHE A 1 397 ? 17.188 5.294 -12.485 1.00 98.50 397 PHE A CA 1
ATOM 3113 C C . PHE A 1 397 ? 17.339 3.773 -12.640 1.00 98.50 397 PHE A C 1
ATOM 3115 O O . PHE A 1 397 ? 18.411 3.307 -13.037 1.00 98.50 397 PHE A O 1
ATOM 3122 N N . GLN A 1 398 ? 16.276 2.997 -12.396 1.00 98.56 398 GLN A N 1
ATOM 3123 C CA . GLN A 1 398 ? 16.363 1.531 -12.402 1.00 98.56 398 GLN A CA 1
ATOM 3124 C C . GLN A 1 398 ? 16.585 0.953 -13.806 1.00 98.56 398 GLN A C 1
ATOM 3126 O O . GLN A 1 398 ? 17.383 0.027 -13.963 1.00 98.56 398 GLN A O 1
ATOM 3131 N N . LYS A 1 399 ? 15.994 1.546 -14.851 1.00 95.62 399 LYS A N 1
ATOM 3132 C CA . LYS A 1 399 ? 16.225 1.110 -16.241 1.00 95.62 399 LYS A CA 1
ATOM 3133 C C . LYS A 1 399 ? 17.671 1.353 -16.704 1.00 95.62 399 LYS A C 1
ATOM 3135 O O . LYS A 1 399 ? 18.255 0.528 -17.416 1.00 95.62 399 LYS A O 1
ATOM 3140 N N . VAL A 1 400 ? 18.295 2.444 -16.243 1.00 98.12 400 VAL A N 1
ATOM 3141 C CA . VAL A 1 400 ? 19.735 2.685 -16.442 1.00 98.12 400 VAL A CA 1
ATOM 3142 C C . VAL A 1 400 ? 20.546 1.681 -15.625 1.00 98.12 400 VAL A C 1
ATOM 3144 O O . VAL A 1 400 ? 21.469 1.075 -16.164 1.00 98.12 400 VAL A O 1
ATOM 3147 N N . ALA A 1 401 ? 20.171 1.422 -14.369 1.00 98.75 401 ALA A N 1
ATOM 3148 C CA . ALA A 1 401 ? 20.863 0.467 -13.506 1.00 98.75 401 ALA A CA 1
ATOM 3149 C C . ALA A 1 401 ? 20.903 -0.948 -14.110 1.00 98.75 401 ALA A C 1
ATOM 3151 O O . ALA A 1 401 ? 21.970 -1.560 -14.172 1.00 98.75 401 ALA A O 1
ATOM 3152 N N . TYR A 1 402 ? 19.784 -1.439 -14.640 1.00 98.44 402 TYR A N 1
ATOM 3153 C CA . TYR A 1 402 ? 19.711 -2.750 -15.292 1.00 98.44 402 TYR A CA 1
ATOM 3154 C C . TYR A 1 402 ? 20.483 -2.795 -16.618 1.00 98.44 402 TYR A C 1
ATOM 3156 O O . TYR A 1 402 ? 21.175 -3.777 -16.891 1.00 98.44 402 TYR A O 1
ATOM 3164 N N . THR A 1 403 ? 20.515 -1.695 -17.377 1.00 98.31 403 THR A N 1
ATOM 3165 C CA . THR A 1 403 ? 21.429 -1.558 -18.527 1.00 98.31 403 THR A CA 1
ATOM 3166 C C . THR A 1 403 ? 22.899 -1.675 -18.086 1.00 98.31 403 THR A C 1
ATOM 3168 O O . THR A 1 403 ? 23.694 -2.365 -18.728 1.00 98.31 403 THR A O 1
ATOM 3171 N N . CYS A 1 404 ? 23.276 -1.078 -16.949 1.00 98.56 404 CYS A N 1
ATOM 3172 C CA . CYS A 1 404 ? 24.631 -1.200 -16.404 1.00 98.56 404 CYS A CA 1
ATOM 3173 C C . CYS A 1 404 ? 24.957 -2.617 -15.894 1.00 98.56 404 CYS A C 1
ATOM 3175 O O . CYS A 1 404 ? 26.106 -3.049 -16.016 1.00 98.56 404 CYS A O 1
ATOM 3177 N N . LEU A 1 405 ? 23.972 -3.360 -15.374 1.00 98.44 405 LEU A N 1
ATOM 3178 C CA . LEU A 1 405 ? 24.132 -4.775 -15.020 1.00 98.44 405 LEU A CA 1
ATOM 3179 C C . LEU A 1 405 ? 24.390 -5.649 -16.254 1.00 98.44 405 LEU A C 1
ATOM 3181 O O . LEU A 1 405 ? 25.300 -6.472 -16.222 1.00 98.44 405 LEU A O 1
ATOM 3185 N N . MET A 1 406 ? 23.660 -5.444 -17.358 1.00 98.31 406 MET A N 1
ATOM 3186 C CA . MET A 1 406 ? 23.918 -6.163 -18.616 1.00 98.31 406 MET A CA 1
ATOM 3187 C C . MET A 1 406 ? 25.336 -5.901 -19.147 1.00 98.31 406 MET A C 1
ATOM 3189 O O . MET A 1 406 ? 26.018 -6.815 -19.609 1.00 98.31 406 MET A O 1
ATOM 3193 N N . LEU A 1 407 ? 25.821 -4.662 -19.043 1.00 98.50 407 LEU A N 1
ATOM 3194 C CA . LEU A 1 407 ? 27.191 -4.327 -19.435 1.00 98.50 407 LEU A CA 1
ATOM 3195 C C . LEU A 1 407 ? 28.234 -5.010 -18.545 1.00 98.50 407 LEU A C 1
ATOM 3197 O O . LEU A 1 407 ? 29.222 -5.531 -19.060 1.00 98.50 407 LEU A O 1
ATOM 3201 N N . GLU A 1 408 ? 28.010 -5.074 -17.230 1.00 98.31 408 GLU A N 1
ATOM 3202 C CA . GLU A 1 408 ? 28.887 -5.829 -16.329 1.00 98.31 408 GLU A CA 1
ATOM 3203 C C . GLU A 1 408 ? 28.866 -7.329 -16.631 1.00 98.31 408 GLU A C 1
ATOM 3205 O O . GLU A 1 408 ? 29.925 -7.957 -16.665 1.00 98.31 408 GLU A O 1
ATOM 3210 N N . LYS A 1 409 ? 27.688 -7.877 -16.940 1.00 96.56 409 LYS A N 1
ATOM 3211 C CA . LYS A 1 409 ? 27.486 -9.276 -17.316 1.00 96.56 409 LYS A CA 1
ATOM 3212 C C . LYS A 1 409 ? 28.267 -9.676 -18.574 1.00 96.56 409 LYS A C 1
ATOM 3214 O O . LYS A 1 409 ? 28.826 -10.772 -18.602 1.00 96.56 409 LYS A O 1
ATOM 3219 N N . TYR A 1 410 ? 28.321 -8.811 -19.592 1.00 97.00 410 TYR A N 1
ATOM 3220 C CA . TYR A 1 410 ? 28.945 -9.128 -20.886 1.00 97.00 410 TYR A CA 1
ATOM 3221 C C . TYR A 1 410 ? 30.383 -8.623 -21.070 1.00 97.00 410 TYR A C 1
ATOM 3223 O O . TYR A 1 410 ? 31.155 -9.251 -21.793 1.00 97.00 410 TYR A O 1
ATOM 3231 N N . TYR A 1 411 ? 30.764 -7.510 -20.438 1.00 97.56 411 TYR A N 1
ATOM 3232 C CA . TYR A 1 411 ? 32.105 -6.920 -20.564 1.00 97.56 411 TYR A CA 1
ATOM 3233 C C . TYR A 1 411 ? 32.948 -7.022 -19.282 1.00 97.56 411 TYR A C 1
ATOM 3235 O O . TYR A 1 411 ? 34.159 -6.800 -19.323 1.00 97.56 411 TYR A O 1
ATOM 3243 N N . GLY A 1 412 ? 32.339 -7.354 -18.141 1.00 97.75 412 GLY A N 1
ATOM 3244 C CA . GLY A 1 412 ? 32.970 -7.310 -16.823 1.00 97.75 412 GLY A CA 1
ATOM 3245 C C . GLY A 1 412 ? 32.921 -5.920 -16.176 1.00 97.75 412 GLY A C 1
ATOM 3246 O O . GLY A 1 412 ? 32.791 -4.888 -16.841 1.00 97.75 412 GLY A O 1
ATOM 3247 N N . ARG A 1 413 ? 33.044 -5.886 -14.842 1.00 97.44 413 ARG A N 1
ATOM 3248 C CA . ARG A 1 413 ? 32.896 -4.662 -14.030 1.00 97.44 413 ARG A CA 1
ATOM 3249 C C . ARG A 1 413 ? 33.899 -3.563 -14.378 1.00 97.44 413 ARG A C 1
ATOM 3251 O O . ARG A 1 413 ? 33.533 -2.395 -14.431 1.00 97.44 413 ARG A O 1
ATOM 3258 N N . GLU A 1 414 ? 35.152 -3.936 -14.626 1.00 97.62 414 GLU A N 1
ATOM 3259 C CA . GLU A 1 414 ? 36.258 -2.995 -14.869 1.00 97.62 414 GLU A CA 1
ATOM 3260 C C . GLU A 1 414 ? 36.282 -2.429 -16.304 1.00 97.62 414 GLU A C 1
ATOM 3262 O O . GLU A 1 414 ? 37.140 -1.609 -16.632 1.00 97.62 414 GLU A O 1
ATOM 3267 N N . HIS A 1 415 ? 35.379 -2.870 -17.190 1.00 98.38 415 HIS A N 1
ATOM 3268 C CA . HIS A 1 415 ? 35.375 -2.422 -18.582 1.00 98.38 415 HIS A CA 1
ATOM 3269 C C . HIS A 1 415 ? 34.879 -0.978 -18.727 1.00 98.38 415 HIS A C 1
ATOM 3271 O O . HIS A 1 415 ? 34.007 -0.517 -17.988 1.00 98.38 415 HIS A O 1
ATOM 3277 N N . SER A 1 416 ? 35.399 -0.264 -19.729 1.00 97.44 416 SER A N 1
ATOM 3278 C CA . SER A 1 416 ? 35.117 1.162 -19.940 1.00 97.44 416 SER A CA 1
ATOM 3279 C C . SER A 1 416 ? 33.630 1.457 -20.155 1.00 97.44 416 SER A C 1
ATOM 3281 O O . SER A 1 416 ? 33.137 2.464 -19.660 1.00 97.44 416 SER A O 1
ATOM 3283 N N . HIS A 1 417 ? 32.896 0.575 -20.840 1.00 97.44 417 HIS A N 1
ATOM 3284 C CA . HIS A 1 417 ? 31.451 0.727 -21.053 1.00 97.44 417 HIS A CA 1
ATOM 3285 C C . HIS A 1 417 ? 30.676 0.588 -19.733 1.00 97.44 417 HIS A C 1
ATOM 3287 O O . HIS A 1 417 ? 29.886 1.465 -19.385 1.00 97.44 417 HIS A O 1
ATOM 3293 N N . THR A 1 418 ? 30.972 -0.455 -18.955 1.00 98.38 418 THR A N 1
ATOM 3294 C CA . THR A 1 418 ? 30.388 -0.703 -17.630 1.00 98.38 418 THR A CA 1
ATOM 3295 C C . THR A 1 418 ? 30.654 0.458 -16.673 1.00 98.38 418 THR A C 1
ATOM 3297 O O . THR A 1 418 ? 29.732 0.971 -16.041 1.00 98.38 418 THR A O 1
ATOM 3300 N N . GLN A 1 419 ? 31.901 0.934 -16.616 1.00 98.06 419 GLN A N 1
ATOM 3301 C CA . GLN A 1 419 ? 32.284 2.061 -15.768 1.00 98.06 419 GLN A CA 1
ATOM 3302 C C . GLN A 1 419 ? 31.685 3.391 -16.242 1.00 98.06 419 GLN A C 1
ATOM 3304 O O . GLN A 1 419 ? 31.273 4.184 -15.401 1.00 98.06 419 GLN A O 1
ATOM 3309 N N . SER A 1 420 ? 31.548 3.631 -17.552 1.00 97.31 420 SER A N 1
ATOM 3310 C CA . SER A 1 420 ? 30.795 4.785 -18.065 1.00 97.31 420 SER A CA 1
ATOM 3311 C C . SER A 1 420 ? 29.324 4.742 -17.654 1.00 97.31 420 SER A C 1
ATOM 3313 O O . SER A 1 420 ? 28.801 5.764 -17.222 1.00 97.31 420 SER A O 1
ATOM 3315 N N . CYS A 1 421 ? 28.676 3.575 -17.706 1.00 97.94 421 CYS A N 1
ATOM 3316 C CA . CYS A 1 421 ? 27.293 3.414 -17.251 1.00 97.94 421 CYS A CA 1
ATOM 3317 C C . CYS A 1 421 ? 27.159 3.669 -15.737 1.00 97.94 421 CYS A C 1
ATOM 3319 O O . CYS A 1 421 ? 26.344 4.484 -15.306 1.00 97.94 421 CYS A O 1
ATOM 3321 N N . ALA A 1 422 ? 28.040 3.081 -14.920 1.00 98.12 422 ALA A N 1
ATOM 3322 C CA . ALA A 1 422 ? 28.082 3.335 -13.478 1.00 98.12 422 ALA A CA 1
ATOM 3323 C C . ALA A 1 422 ? 28.397 4.809 -13.131 1.00 98.12 422 ALA A C 1
ATOM 3325 O O . ALA A 1 422 ? 27.939 5.320 -12.111 1.00 98.12 422 ALA A O 1
ATOM 3326 N N . ASN A 1 423 ? 29.142 5.523 -13.984 1.00 96.25 423 ASN A N 1
ATOM 3327 C CA . ASN A 1 423 ? 29.374 6.962 -13.842 1.00 96.25 423 ASN A CA 1
ATOM 3328 C C . ASN A 1 423 ? 28.122 7.812 -14.161 1.00 96.25 423 ASN A C 1
ATOM 3330 O O . ASN A 1 423 ? 28.034 8.931 -13.660 1.00 96.25 423 ASN A O 1
ATOM 3334 N N . LEU A 1 424 ? 27.157 7.316 -14.951 1.00 95.56 424 LEU A N 1
ATOM 3335 C CA . LEU A 1 424 ? 25.858 7.982 -15.146 1.00 95.56 424 LEU A CA 1
ATOM 3336 C C . LEU A 1 424 ? 24.981 7.848 -13.896 1.00 95.56 424 LEU A C 1
ATOM 3338 O O . LEU A 1 424 ? 24.513 8.861 -13.383 1.00 95.56 424 LEU A O 1
ATOM 3342 N N . LEU A 1 425 ? 24.858 6.631 -13.346 1.00 96.19 425 LEU A N 1
ATOM 3343 C CA . LEU A 1 425 ? 24.172 6.391 -12.066 1.00 96.19 425 LEU A CA 1
ATOM 3344 C C . LEU A 1 425 ? 24.723 7.293 -10.954 1.00 96.19 425 LEU A C 1
ATOM 3346 O O . LEU A 1 425 ? 23.960 7.948 -10.248 1.00 96.19 425 LEU A O 1
ATOM 3350 N N . LEU A 1 426 ? 26.053 7.370 -10.841 1.00 95.44 426 LEU A N 1
ATOM 3351 C CA . LEU A 1 426 ? 26.742 8.232 -9.883 1.00 95.44 426 LEU A CA 1
ATOM 3352 C C . LEU A 1 426 ? 26.327 9.708 -10.009 1.00 95.44 426 LEU A C 1
ATOM 3354 O O . LEU A 1 426 ? 25.967 10.322 -9.007 1.00 95.44 426 LEU A O 1
ATOM 3358 N N . ARG A 1 427 ? 26.341 10.268 -11.226 1.00 92.62 427 ARG A N 1
ATOM 3359 C CA . ARG A 1 427 ? 25.908 11.656 -11.476 1.00 92.62 427 ARG A CA 1
ATOM 3360 C C . ARG A 1 427 ? 24.439 11.859 -11.115 1.00 92.62 427 ARG A C 1
ATOM 3362 O O . ARG A 1 427 ? 24.110 12.851 -10.473 1.00 92.62 427 ARG A O 1
ATOM 3369 N N . GLY A 1 428 ? 23.586 10.895 -11.469 1.00 94.38 428 GLY A N 1
ATOM 3370 C CA . GLY A 1 428 ? 22.178 10.869 -11.079 1.00 94.38 428 GLY A CA 1
ATOM 3371 C C . GLY A 1 428 ? 22.006 11.020 -9.568 1.00 94.38 428 GLY A C 1
ATOM 3372 O O . GLY A 1 428 ? 21.371 11.968 -9.113 1.00 94.38 428 GLY A O 1
ATOM 3373 N N . PHE A 1 429 ? 22.624 10.134 -8.781 1.00 95.56 429 PHE A N 1
ATOM 3374 C CA . PHE A 1 429 ? 22.531 10.186 -7.319 1.00 95.56 429 PHE A CA 1
ATOM 3375 C C . PHE A 1 429 ? 23.123 11.468 -6.723 1.00 95.56 429 PHE A C 1
ATOM 3377 O O . PHE A 1 429 ? 22.517 12.041 -5.820 1.00 95.56 429 PHE A O 1
ATOM 3384 N N . GLN A 1 430 ? 24.255 11.956 -7.242 1.00 92.50 430 GLN A N 1
ATOM 3385 C CA . GLN A 1 430 ? 24.865 13.211 -6.787 1.00 92.50 430 GLN A CA 1
ATOM 3386 C C . GLN A 1 430 ? 23.897 14.400 -6.888 1.00 92.50 430 GLN A C 1
ATOM 3388 O O . GLN A 1 430 ? 23.861 15.220 -5.974 1.00 92.50 430 GLN A O 1
ATOM 3393 N N . CYS A 1 431 ? 23.059 14.458 -7.926 1.00 92.12 431 CYS A N 1
ATOM 3394 C CA . CYS A 1 431 ? 22.035 15.495 -8.060 1.00 92.12 431 CYS A CA 1
ATOM 3395 C C . CYS A 1 431 ? 20.890 15.390 -7.037 1.00 92.12 431 CYS A C 1
ATOM 3397 O O . CYS A 1 431 ? 20.280 16.409 -6.724 1.00 92.12 431 CYS A O 1
ATOM 3399 N N . LEU A 1 432 ? 20.606 14.198 -6.494 1.00 92.00 432 LEU A N 1
ATOM 3400 C CA . LEU A 1 432 ? 19.558 13.998 -5.483 1.00 92.00 432 LEU A CA 1
ATOM 3401 C C . LEU A 1 432 ? 20.027 14.384 -4.074 1.00 92.00 432 LEU A C 1
ATOM 3403 O O . LEU A 1 432 ? 19.299 15.056 -3.345 1.00 92.00 432 LEU A O 1
ATOM 3407 N N . TYR A 1 433 ? 21.235 13.954 -3.688 1.00 84.94 433 TYR A N 1
ATOM 3408 C CA . TYR A 1 433 ? 21.739 14.113 -2.317 1.00 84.94 433 TYR A CA 1
ATOM 3409 C C . TYR A 1 433 ? 22.690 15.307 -2.130 1.00 84.94 433 TYR A C 1
ATOM 3411 O O . TYR A 1 433 ? 22.897 15.750 -1.005 1.00 84.94 433 TYR A O 1
ATOM 3419 N N . ALA A 1 434 ? 23.242 15.877 -3.205 1.00 78.81 434 ALA A N 1
ATOM 3420 C CA . ALA A 1 434 ? 24.008 17.126 -3.171 1.00 78.81 434 ALA A CA 1
ATOM 3421 C C . ALA A 1 434 ? 23.436 18.184 -4.150 1.00 78.81 434 ALA A C 1
ATOM 3423 O O . ALA A 1 434 ? 24.160 18.656 -5.033 1.00 78.81 434 ALA A O 1
ATOM 3424 N N . PRO A 1 435 ? 22.147 18.574 -4.018 1.00 62.44 435 PRO A N 1
ATOM 3425 C CA . PRO A 1 435 ? 21.456 19.449 -4.967 1.00 62.44 435 PRO A CA 1
ATOM 3426 C C . PRO A 1 435 ? 21.966 20.901 -4.910 1.00 62.44 435 PRO A C 1
ATOM 3428 O O . PRO A 1 435 ? 21.424 21.760 -4.213 1.00 62.44 435 PRO A O 1
ATOM 3431 N N . GLY A 1 436 ? 23.016 21.189 -5.677 1.00 60.16 436 GLY A N 1
ATOM 3432 C CA . GLY A 1 436 ? 23.391 22.549 -6.064 1.00 60.16 436 GLY A CA 1
ATOM 3433 C C . GLY A 1 436 ? 22.666 23.004 -7.342 1.00 60.16 436 GLY A C 1
ATOM 3434 O O . GLY A 1 436 ? 22.106 22.175 -8.057 1.00 60.16 436 GLY A O 1
ATOM 3435 N N . PRO A 1 437 ? 22.735 24.300 -7.707 1.00 59.88 437 PRO A N 1
ATOM 3436 C CA . PRO A 1 437 ? 22.253 24.824 -8.992 1.00 59.88 437 PRO A CA 1
ATOM 3437 C C . PRO A 1 437 ? 23.218 24.464 -10.145 1.00 59.88 437 PRO A C 1
ATOM 3439 O O . PRO A 1 437 ? 23.604 25.310 -10.951 1.00 59.88 437 PRO A O 1
ATOM 3442 N N . ALA A 1 438 ? 23.687 23.217 -10.161 1.00 72.50 438 ALA A N 1
ATOM 3443 C CA . ALA A 1 438 ? 24.671 22.698 -11.095 1.00 72.50 438 ALA A CA 1
ATOM 3444 C C . ALA A 1 438 ? 23.972 22.376 -12.433 1.00 72.50 438 ALA A C 1
ATOM 3446 O O . ALA A 1 438 ? 23.005 21.609 -12.415 1.00 72.50 438 ALA A O 1
ATOM 3447 N N . PRO A 1 439 ? 24.397 22.936 -13.585 1.00 77.06 439 PRO A N 1
ATOM 3448 C CA . PRO A 1 439 ? 23.701 22.756 -14.864 1.00 77.06 439 PRO A CA 1
ATOM 3449 C C . PRO A 1 439 ? 23.528 21.299 -15.313 1.00 77.06 439 PRO A C 1
ATOM 3451 O O . PRO A 1 439 ? 22.622 21.005 -16.091 1.00 77.06 439 PRO A O 1
ATOM 3454 N N . GLU A 1 440 ? 24.370 20.383 -14.832 1.00 79.00 440 GLU A N 1
ATOM 3455 C CA . GLU A 1 440 ? 24.254 18.932 -15.009 1.00 79.00 440 GLU A CA 1
ATOM 3456 C C . GLU A 1 440 ? 23.034 18.313 -14.299 1.00 79.00 440 GLU A C 1
ATOM 3458 O O . GLU A 1 440 ? 22.537 17.285 -14.749 1.00 79.00 440 GLU A O 1
ATOM 3463 N N . CYS A 1 441 ? 22.496 18.952 -13.259 1.00 86.75 441 CYS A N 1
ATOM 3464 C CA . CYS A 1 441 ? 21.353 18.469 -12.478 1.00 86.75 441 CYS A CA 1
ATOM 3465 C C . CYS A 1 441 ? 19.993 19.023 -12.938 1.00 86.75 441 CYS A C 1
ATOM 3467 O O . CYS A 1 441 ? 18.970 18.722 -12.325 1.00 86.75 441 CYS A O 1
ATOM 3469 N N . ASN A 1 442 ? 19.947 19.812 -14.020 1.00 84.69 442 ASN A N 1
ATOM 3470 C CA . ASN A 1 442 ? 18.685 20.310 -14.577 1.00 84.69 442 ASN A CA 1
ATOM 3471 C C . ASN A 1 442 ? 17.712 19.154 -14.886 1.00 84.69 442 ASN A C 1
ATOM 3473 O O . ASN A 1 442 ? 18.093 18.182 -15.541 1.00 84.69 442 ASN A O 1
ATOM 3477 N N . GLY A 1 443 ? 16.459 19.300 -14.444 1.00 84.50 443 GLY A N 1
ATOM 3478 C CA . GLY A 1 443 ? 15.379 18.319 -14.608 1.00 84.50 443 GLY A CA 1
ATOM 3479 C C . GLY A 1 443 ? 15.251 17.300 -13.469 1.00 84.50 443 GLY A C 1
ATOM 3480 O O . GLY A 1 443 ? 14.218 16.636 -13.379 1.00 84.50 443 GLY A O 1
ATOM 3481 N N . ALA A 1 444 ? 16.267 17.168 -12.605 1.00 88.75 444 ALA A N 1
ATOM 3482 C CA . ALA A 1 444 ? 16.206 16.284 -11.444 1.00 88.75 444 ALA A CA 1
ATOM 3483 C C . ALA A 1 444 ? 15.105 16.731 -10.458 1.00 88.75 444 ALA A C 1
ATOM 3485 O O . ALA A 1 444 ? 14.830 17.934 -10.374 1.00 88.75 444 ALA A O 1
ATOM 3486 N N . PRO A 1 445 ? 14.514 15.802 -9.679 1.00 90.25 445 PRO A N 1
ATOM 3487 C CA . PRO A 1 445 ? 13.550 16.152 -8.643 1.00 90.25 445 PRO A CA 1
ATOM 3488 C C . PRO A 1 445 ? 14.091 17.216 -7.694 1.00 90.25 445 PRO A C 1
ATOM 3490 O O . PRO A 1 445 ? 15.227 17.124 -7.227 1.00 90.25 445 PRO A O 1
ATOM 3493 N N . ILE A 1 446 ? 13.261 18.203 -7.346 1.00 87.62 446 ILE A N 1
ATOM 3494 C CA . ILE A 1 446 ? 13.680 19.403 -6.595 1.00 87.62 446 ILE A CA 1
ATOM 3495 C C . ILE A 1 446 ? 14.132 19.137 -5.140 1.00 87.62 446 ILE A C 1
ATOM 3497 O O . ILE A 1 446 ? 14.465 20.073 -4.407 1.00 87.62 446 ILE A O 1
ATOM 3501 N N . GLY A 1 447 ? 14.168 17.868 -4.725 1.00 91.31 447 GLY A N 1
ATOM 3502 C CA . GLY A 1 447 ? 14.640 17.363 -3.436 1.00 91.31 447 GLY A CA 1
ATOM 3503 C C . GLY A 1 447 ? 13.514 16.895 -2.508 1.00 91.31 447 GLY A C 1
ATOM 3504 O O . GLY A 1 447 ? 12.332 17.071 -2.800 1.00 91.31 447 GLY A O 1
ATOM 3505 N N . LEU A 1 448 ? 13.899 16.329 -1.363 1.00 94.94 448 LEU A N 1
ATOM 3506 C CA . LEU A 1 448 ? 12.997 15.971 -0.260 1.00 94.94 448 LEU A CA 1
ATOM 3507 C C . LEU A 1 448 ? 13.136 16.977 0.902 1.00 94.94 448 LEU A C 1
ATOM 3509 O O . LEU A 1 448 ? 14.180 17.622 1.057 1.00 94.94 448 LEU A O 1
ATOM 3513 N N . TYR A 1 449 ? 12.095 17.129 1.718 1.00 95.50 449 TYR A N 1
ATOM 3514 C CA . TYR A 1 449 ? 12.163 17.771 3.039 1.00 95.50 449 TYR A CA 1
ATOM 3515 C C . TYR A 1 449 ? 12.118 16.714 4.145 1.00 95.50 449 TYR A C 1
ATOM 3517 O O . TYR A 1 449 ? 11.445 15.704 3.971 1.00 95.50 449 TYR A O 1
ATOM 3525 N N . TYR A 1 450 ? 12.747 16.970 5.299 1.00 96.75 450 TYR A N 1
ATOM 3526 C CA . TYR A 1 450 ? 12.466 16.229 6.536 1.00 96.75 450 TYR A CA 1
ATOM 3527 C C . TYR A 1 450 ? 11.294 16.878 7.289 1.00 96.75 450 TYR A C 1
ATOM 3529 O O . TYR A 1 450 ? 11.349 18.030 7.726 1.00 96.75 450 TYR A O 1
ATOM 3537 N N . ASP A 1 451 ? 10.214 16.125 7.446 1.00 94.81 451 ASP A N 1
ATOM 3538 C CA . ASP A 1 451 ? 9.009 16.488 8.177 1.00 94.81 451 ASP A CA 1
ATOM 3539 C C . ASP A 1 451 ? 9.145 16.104 9.653 1.00 94.81 451 ASP A C 1
ATOM 3541 O O . ASP A 1 451 ? 8.912 14.964 10.051 1.00 94.81 451 ASP A O 1
ATOM 3545 N N . SER A 1 452 ? 9.462 17.091 10.485 1.00 92.88 452 SER A N 1
ATOM 3546 C CA . SER A 1 452 ? 9.589 16.951 11.938 1.00 92.88 452 SER A CA 1
ATOM 3547 C C . SER A 1 452 ? 8.271 16.834 12.727 1.00 92.88 452 SER A C 1
ATOM 3549 O O . SER A 1 452 ? 8.323 16.851 13.954 1.00 92.88 452 SER A O 1
ATOM 3551 N N . ALA A 1 453 ? 7.096 16.737 12.089 1.00 93.06 453 ALA A N 1
ATOM 3552 C CA . ALA A 1 453 ? 5.814 16.526 12.782 1.00 93.06 453 ALA A CA 1
ATOM 3553 C C . ALA A 1 453 ? 5.284 15.094 12.611 1.00 93.06 453 ALA A C 1
ATOM 3555 O O . ALA A 1 453 ? 4.804 14.499 13.580 1.00 93.06 453 ALA A O 1
ATOM 3556 N N . TRP A 1 454 ? 5.402 14.551 11.397 1.00 95.44 454 TRP A N 1
ATOM 3557 C CA . TRP A 1 454 ? 5.073 13.163 11.071 1.00 95.44 454 TRP A CA 1
ATOM 3558 C C . TRP A 1 454 ? 6.245 12.202 11.314 1.00 95.44 454 TRP A C 1
ATOM 3560 O O . TRP A 1 454 ? 6.013 11.035 11.623 1.00 95.44 454 TRP A O 1
ATOM 3570 N N . HIS A 1 455 ? 7.494 12.673 11.244 1.00 96.31 455 HIS A N 1
ATOM 3571 C CA . HIS A 1 455 ? 8.674 11.823 11.422 1.00 96.31 455 HIS A CA 1
ATOM 3572 C C . HIS A 1 455 ? 9.076 11.169 10.087 1.00 96.31 455 HIS A C 1
ATOM 3574 O O . HIS A 1 455 ? 9.007 9.946 9.971 1.00 96.31 455 HIS A O 1
ATOM 3580 N N . GLY A 1 456 ? 9.361 11.946 9.035 1.00 96.94 456 GLY A N 1
ATOM 3581 C CA . GLY A 1 456 ? 9.603 11.375 7.701 1.00 96.94 456 GLY A CA 1
ATOM 3582 C C . GLY A 1 456 ? 10.334 12.270 6.704 1.00 96.94 456 GLY A C 1
ATOM 3583 O O . GLY A 1 456 ? 10.598 13.430 7.004 1.00 96.94 456 GLY A O 1
ATOM 3584 N N . VAL A 1 457 ? 10.628 11.758 5.505 1.00 96.94 457 VAL A N 1
ATOM 3585 C CA . VAL A 1 457 ? 11.114 12.540 4.354 1.00 96.94 457 VAL A CA 1
ATOM 3586 C C . VAL A 1 457 ? 10.139 12.460 3.183 1.00 96.94 457 VAL A C 1
ATOM 3588 O O . VAL A 1 457 ? 9.695 11.373 2.840 1.00 96.94 457 VAL A O 1
ATOM 3591 N N . ALA A 1 458 ? 9.792 13.602 2.584 1.00 95.44 458 ALA A N 1
ATOM 3592 C CA . ALA A 1 458 ? 8.742 13.678 1.562 1.00 95.44 458 ALA A CA 1
ATOM 3593 C C . ALA A 1 458 ? 9.037 14.741 0.484 1.00 95.44 458 ALA A C 1
ATOM 3595 O O . ALA A 1 458 ? 9.801 15.686 0.717 1.00 95.44 458 ALA A O 1
ATOM 3596 N N . SER A 1 459 ? 8.445 14.576 -0.700 1.00 94.06 459 SER A N 1
ATOM 3597 C CA . SER A 1 459 ? 8.712 15.369 -1.907 1.00 94.06 459 SER A CA 1
ATOM 3598 C C . SER A 1 459 ? 8.355 16.843 -1.740 1.00 94.06 459 SER A C 1
ATOM 3600 O O . SER A 1 459 ? 7.237 17.190 -1.355 1.00 94.06 459 SER A O 1
ATOM 3602 N N . ARG A 1 460 ? 9.306 17.738 -2.051 1.00 92.00 460 ARG A N 1
ATOM 3603 C CA . ARG A 1 460 ? 9.126 19.194 -1.895 1.00 92.00 460 ARG A CA 1
ATOM 3604 C C . ARG A 1 460 ? 8.011 19.757 -2.781 1.00 92.00 460 ARG A C 1
ATOM 3606 O O . ARG A 1 460 ? 7.447 20.788 -2.430 1.00 92.00 460 ARG A O 1
ATOM 3613 N N . GLU A 1 461 ? 7.671 19.088 -3.885 1.00 88.06 461 GLU A N 1
ATOM 3614 C CA . GLU A 1 461 ? 6.635 19.530 -4.832 1.00 88.06 461 GLU A CA 1
ATOM 3615 C C . GLU A 1 461 ? 5.248 19.627 -4.173 1.00 88.06 461 GLU A C 1
ATOM 3617 O O . GLU A 1 461 ? 4.473 20.542 -4.459 1.00 88.06 461 GLU A O 1
ATOM 3622 N N . GLY A 1 462 ? 4.955 18.734 -3.221 1.00 89.06 462 GLY A N 1
ATOM 3623 C CA . GLY A 1 462 ? 3.680 18.723 -2.506 1.00 89.06 462 GLY A CA 1
ATOM 3624 C C . GLY A 1 462 ? 3.577 19.706 -1.331 1.00 89.06 462 GLY A C 1
ATOM 3625 O O . GLY A 1 462 ? 2.505 19.820 -0.738 1.00 89.06 462 GLY A O 1
ATOM 3626 N N . PHE A 1 463 ? 4.636 20.456 -1.000 1.00 88.56 463 PHE A N 1
ATOM 3627 C CA . PHE A 1 463 ? 4.601 21.503 0.034 1.00 88.56 463 PHE A CA 1
ATOM 3628 C C . PHE A 1 463 ? 4.113 22.839 -0.544 1.00 88.56 463 PHE A C 1
ATOM 3630 O O . PHE A 1 463 ? 4.829 23.841 -0.565 1.00 88.56 463 PHE A O 1
ATOM 3637 N N . THR A 1 464 ? 2.870 22.815 -1.026 1.00 82.19 464 THR A N 1
ATOM 3638 C CA . THR A 1 464 ? 2.086 23.949 -1.536 1.00 82.19 464 THR A CA 1
ATOM 3639 C C . THR A 1 464 ? 0.616 23.775 -1.129 1.00 82.19 464 THR A C 1
ATOM 3641 O O . THR A 1 464 ? 0.215 22.676 -0.737 1.00 82.19 464 THR A O 1
ATOM 3644 N N . ASP A 1 465 ? -0.204 24.828 -1.245 1.00 71.31 465 ASP A N 1
ATOM 3645 C CA . ASP A 1 465 ? -1.598 24.878 -0.753 1.00 71.31 465 ASP A CA 1
ATOM 3646 C C . ASP A 1 465 ? -2.483 23.676 -1.149 1.00 71.31 465 ASP A C 1
ATOM 3648 O O . ASP A 1 465 ? -3.375 23.294 -0.389 1.00 71.31 465 ASP A O 1
ATOM 3652 N N . THR A 1 466 ? -2.238 23.067 -2.317 1.00 69.94 466 THR A N 1
ATOM 3653 C CA . THR A 1 466 ? -2.962 21.879 -2.822 1.00 69.94 466 THR A CA 1
ATOM 3654 C C . THR A 1 466 ? -2.057 20.707 -3.220 1.00 69.94 466 THR A C 1
ATOM 3656 O O . THR A 1 466 ? -2.550 19.588 -3.395 1.00 69.94 466 THR A O 1
ATOM 3659 N N . GLY A 1 467 ? -0.738 20.916 -3.329 1.00 78.56 467 GLY A N 1
ATOM 3660 C CA . GLY A 1 467 ? 0.192 19.927 -3.883 1.00 78.56 467 GLY A CA 1
ATOM 3661 C C . GLY A 1 467 ? 0.253 18.617 -3.099 1.00 78.56 467 GLY A C 1
ATOM 3662 O O . GLY A 1 467 ? 0.478 17.571 -3.696 1.00 78.56 467 GLY A O 1
ATOM 3663 N N . CYS A 1 468 ? -0.021 18.634 -1.791 1.00 85.44 468 CYS A N 1
ATOM 3664 C CA . CYS A 1 468 ? 0.083 17.451 -0.927 1.00 85.44 468 CYS A CA 1
ATOM 3665 C C . CYS A 1 468 ? -0.777 16.265 -1.394 1.00 85.44 468 CYS A C 1
ATOM 3667 O O . CYS A 1 468 ? -0.435 15.126 -1.109 1.00 85.44 468 CYS A O 1
ATOM 3669 N N . ARG A 1 469 ? -1.868 16.512 -2.136 1.00 85.19 469 ARG A N 1
ATOM 3670 C CA . ARG A 1 469 ? -2.769 15.462 -2.650 1.00 85.19 469 ARG A CA 1
ATOM 3671 C C . ARG A 1 469 ? -2.558 15.105 -4.127 1.00 85.19 469 ARG A C 1
ATOM 3673 O O . ARG A 1 469 ? -3.271 14.243 -4.623 1.00 85.19 469 ARG A O 1
ATOM 3680 N N . THR A 1 470 ? -1.677 15.806 -4.843 1.00 80.75 470 THR A N 1
ATOM 3681 C CA . THR A 1 470 ? -1.647 15.792 -6.323 1.00 80.75 470 THR A CA 1
ATOM 3682 C C . THR A 1 470 ? -0.245 15.791 -6.928 1.00 80.75 470 THR A C 1
ATOM 3684 O O . THR A 1 470 ? -0.015 15.100 -7.916 1.00 80.75 470 THR A O 1
ATOM 3687 N N . ALA A 1 471 ? 0.703 16.529 -6.349 1.00 86.62 471 ALA A N 1
ATOM 3688 C CA . ALA A 1 471 ? 2.091 16.522 -6.788 1.00 86.62 471 ALA A CA 1
ATOM 3689 C C . ALA A 1 471 ? 2.776 15.225 -6.340 1.00 86.62 471 ALA A C 1
ATOM 3691 O O . ALA A 1 471 ? 2.586 14.792 -5.199 1.00 86.62 471 ALA A O 1
ATOM 3692 N N . ASP A 1 472 ? 3.567 14.622 -7.235 1.00 90.06 472 ASP A N 1
ATOM 3693 C CA . ASP A 1 472 ? 4.315 13.383 -6.974 1.00 90.06 472 ASP A CA 1
ATOM 3694 C C . ASP A 1 472 ? 3.397 12.310 -6.333 1.00 90.06 472 ASP A C 1
ATOM 3696 O O . ASP A 1 472 ? 3.689 11.787 -5.263 1.00 90.06 472 ASP A O 1
ATOM 3700 N N . PHE A 1 473 ? 2.208 12.093 -6.918 1.00 92.00 473 PHE A N 1
ATOM 3701 C CA . PHE A 1 473 ? 1.161 11.139 -6.483 1.00 92.00 473 PHE A CA 1
ATOM 3702 C C . PHE A 1 473 ? 0.670 11.277 -5.021 1.00 92.00 473 PHE A C 1
ATOM 3704 O O . PHE A 1 473 ? 0.003 10.405 -4.462 1.00 92.00 473 PHE A O 1
ATOM 3711 N N . GLY A 1 474 ? 0.931 12.429 -4.396 1.00 93.69 474 GLY A N 1
ATOM 3712 C CA . GLY A 1 474 ? 0.599 12.694 -2.996 1.00 93.69 474 GLY A CA 1
ATOM 3713 C C . GLY A 1 474 ? 1.703 12.297 -2.010 1.00 93.69 474 GLY A C 1
ATOM 3714 O O . GLY A 1 474 ? 1.435 12.143 -0.817 1.00 93.69 474 GLY A O 1
ATOM 3715 N N . ASN A 1 475 ? 2.948 12.155 -2.478 1.00 95.50 475 ASN A N 1
ATOM 3716 C CA . ASN A 1 475 ? 4.117 11.816 -1.663 1.00 95.50 475 ASN A CA 1
ATOM 3717 C C . ASN A 1 475 ? 4.281 12.759 -0.452 1.00 95.50 475 ASN A C 1
ATOM 3719 O O . ASN A 1 475 ? 4.472 12.298 0.663 1.00 95.50 475 ASN A O 1
ATOM 3723 N N . ALA A 1 476 ? 4.058 14.074 -0.584 1.00 94.12 476 ALA A N 1
ATOM 3724 C CA . ALA A 1 476 ? 4.109 14.982 0.579 1.00 94.12 476 ALA A CA 1
ATOM 3725 C C . ALA A 1 476 ? 3.034 14.714 1.662 1.00 94.12 476 ALA A C 1
ATOM 3727 O O . ALA A 1 476 ? 3.157 15.208 2.782 1.00 94.12 476 ALA A O 1
ATOM 3728 N N . CYS A 1 477 ? 2.003 13.926 1.346 1.00 94.75 477 CYS A N 1
ATOM 3729 C CA . CYS A 1 477 ? 0.996 13.409 2.274 1.00 94.75 477 CYS A CA 1
ATOM 3730 C C . CYS A 1 477 ? 1.230 11.918 2.630 1.00 94.75 477 CYS A C 1
ATOM 3732 O O . CYS A 1 477 ? 0.324 11.271 3.155 1.00 94.75 477 CYS A O 1
ATOM 3734 N N . TYR A 1 478 ? 2.436 11.380 2.412 1.00 97.56 478 TYR A N 1
ATOM 3735 C CA . TYR A 1 478 ? 2.871 9.999 2.694 1.00 97.56 478 TYR A CA 1
ATOM 3736 C C . TYR A 1 478 ? 2.246 8.894 1.837 1.00 97.56 478 TYR A C 1
ATOM 3738 O O . TYR A 1 478 ? 2.309 7.720 2.211 1.00 97.56 478 TYR A O 1
ATOM 3746 N N . ASN A 1 479 ? 1.656 9.238 0.691 1.00 97.19 479 ASN A N 1
ATOM 3747 C CA . ASN A 1 479 ? 1.348 8.224 -0.313 1.00 97.19 479 ASN A CA 1
ATOM 3748 C C . ASN A 1 479 ? 2.645 7.658 -0.901 1.00 97.19 479 ASN A C 1
ATOM 3750 O O . ASN A 1 479 ? 3.580 8.408 -1.172 1.00 97.19 479 ASN A O 1
ATOM 3754 N N . ASP A 1 480 ? 2.668 6.353 -1.150 1.00 97.88 480 ASP A N 1
ATOM 3755 C CA . ASP A 1 480 ? 3.477 5.733 -2.206 1.00 97.88 480 ASP A CA 1
ATOM 3756 C C . ASP A 1 480 ? 5.008 5.852 -2.050 1.00 97.88 480 ASP A C 1
ATOM 3758 O O . ASP A 1 480 ? 5.771 5.503 -2.950 1.00 97.88 480 ASP A O 1
ATOM 3762 N N . HIS A 1 481 ? 5.489 6.262 -0.869 1.00 98.69 481 HIS A N 1
ATOM 3763 C CA . HIS A 1 481 ? 6.918 6.350 -0.534 1.00 98.69 481 HIS A CA 1
ATOM 3764 C C . HIS A 1 481 ? 7.670 5.047 -0.830 1.00 98.69 481 HIS A C 1
ATOM 3766 O O . HIS A 1 481 ? 8.802 5.080 -1.309 1.00 98.69 481 HIS A O 1
ATOM 3772 N N . HIS A 1 482 ? 7.050 3.896 -0.560 1.00 98.44 482 HIS A N 1
ATOM 3773 C CA . HIS A 1 482 ? 7.638 2.585 -0.823 1.00 98.44 482 HIS A CA 1
ATOM 3774 C C . HIS A 1 482 ? 7.788 2.317 -2.323 1.00 98.44 482 HIS A C 1
ATOM 3776 O O . HIS A 1 482 ? 8.876 1.903 -2.718 1.00 98.44 482 HIS A O 1
ATOM 3782 N N . TYR A 1 483 ? 6.794 2.645 -3.160 1.00 98.44 483 TYR A N 1
ATOM 3783 C CA . TYR A 1 483 ? 6.949 2.582 -4.619 1.00 98.44 483 TYR A CA 1
ATOM 3784 C C . TYR A 1 483 ? 8.052 3.547 -5.087 1.00 98.44 483 TYR A C 1
ATOM 3786 O O . TYR A 1 483 ? 9.046 3.115 -5.670 1.00 98.44 483 TYR A O 1
ATOM 3794 N N . HIS A 1 484 ? 7.929 4.844 -4.767 1.00 98.56 484 HIS A N 1
ATOM 3795 C CA . HIS A 1 484 ? 8.814 5.911 -5.257 1.00 98.56 484 HIS A CA 1
ATOM 3796 C C . HIS A 1 484 ? 10.276 5.643 -4.889 1.00 98.56 484 HIS A C 1
ATOM 3798 O O . HIS A 1 484 ? 11.175 5.806 -5.715 1.00 98.56 484 HIS A O 1
ATOM 3804 N N . PHE A 1 485 ? 10.530 5.237 -3.643 1.00 98.75 485 PHE A N 1
ATOM 3805 C CA . PHE A 1 485 ? 11.885 5.054 -3.138 1.00 98.75 485 PHE A CA 1
ATOM 3806 C C . PHE A 1 485 ? 12.482 3.679 -3.478 1.00 98.75 485 PHE A C 1
ATOM 3808 O O . PHE A 1 485 ? 13.710 3.577 -3.527 1.00 98.75 485 PHE A O 1
ATOM 3815 N N . SER A 1 486 ? 11.664 2.661 -3.797 1.00 98.50 486 SER A N 1
ATOM 3816 C CA . SER A 1 486 ? 12.137 1.324 -4.210 1.00 98.50 486 SER A CA 1
ATOM 3817 C C . SER A 1 486 ? 13.209 1.398 -5.300 1.00 98.50 486 SER A C 1
ATOM 3819 O O . SER A 1 486 ? 14.306 0.850 -5.161 1.00 98.50 486 SER A O 1
ATOM 3821 N N . TYR A 1 487 ? 12.922 2.178 -6.342 1.00 98.81 487 TYR A N 1
ATOM 3822 C CA . TYR A 1 487 ? 13.762 2.354 -7.512 1.00 98.81 487 TYR A CA 1
ATOM 3823 C C . TYR A 1 487 ? 15.147 2.902 -7.185 1.00 98.81 487 TYR A C 1
ATOM 3825 O O . TYR A 1 487 ? 16.155 2.445 -7.733 1.00 98.81 487 TYR A O 1
ATOM 3833 N N . PHE A 1 488 ? 15.214 3.877 -6.277 1.00 98.75 488 PHE A N 1
ATOM 3834 C CA . PHE A 1 488 ? 16.473 4.479 -5.853 1.00 98.75 488 PHE A CA 1
ATOM 3835 C C . PHE A 1 488 ? 17.272 3.520 -4.968 1.00 98.75 488 PHE A C 1
ATOM 3837 O O . PHE A 1 488 ? 18.488 3.449 -5.125 1.00 98.75 488 PHE A O 1
ATOM 3844 N N . VAL A 1 489 ? 16.622 2.721 -4.114 1.00 98.88 489 VAL A N 1
ATOM 3845 C CA . VAL A 1 489 ? 17.299 1.699 -3.295 1.00 98.88 489 VAL A CA 1
ATOM 3846 C C . VAL A 1 489 ? 17.893 0.586 -4.173 1.00 98.88 489 VAL A C 1
ATOM 3848 O O . VAL A 1 489 ? 19.080 0.278 -4.051 1.00 98.88 489 VAL A O 1
ATOM 3851 N N . VAL A 1 490 ? 17.127 0.037 -5.125 1.00 98.94 490 VAL A N 1
ATOM 3852 C CA . VAL A 1 490 ? 17.625 -0.974 -6.083 1.00 98.94 490 VAL A CA 1
ATOM 3853 C C . VAL A 1 490 ? 18.770 -0.409 -6.931 1.00 98.94 490 VAL A C 1
ATOM 3855 O O . VAL A 1 490 ? 19.827 -1.034 -7.057 1.00 98.94 490 VAL A O 1
ATOM 3858 N N . SER A 1 491 ? 18.610 0.805 -7.465 1.00 98.88 491 SER A N 1
ATOM 3859 C CA . SER A 1 491 ? 19.638 1.464 -8.285 1.00 98.88 491 SER A CA 1
ATOM 3860 C C . SER A 1 491 ? 20.908 1.797 -7.494 1.00 98.88 491 SER A C 1
ATOM 3862 O O . SER A 1 491 ? 22.011 1.734 -8.041 1.00 98.88 491 SER A O 1
ATOM 3864 N N . ALA A 1 492 ? 20.780 2.108 -6.201 1.00 98.81 492 ALA A N 1
ATOM 3865 C CA . ALA A 1 492 ? 21.909 2.339 -5.308 1.00 98.81 492 ALA A CA 1
ATOM 3866 C C . ALA A 1 492 ? 22.680 1.043 -5.028 1.00 98.81 492 ALA A C 1
ATOM 3868 O O . ALA A 1 492 ? 23.911 1.038 -5.096 1.00 98.81 492 ALA A O 1
ATOM 3869 N N . ALA A 1 493 ? 21.978 -0.070 -4.792 1.00 98.88 493 ALA A N 1
ATOM 3870 C CA . ALA A 1 493 ? 22.618 -1.369 -4.615 1.00 98.88 493 ALA A CA 1
ATOM 3871 C C . ALA A 1 493 ? 23.377 -1.812 -5.882 1.00 98.88 493 ALA A C 1
ATOM 3873 O O . ALA A 1 493 ? 24.507 -2.302 -5.793 1.00 98.88 493 ALA A O 1
ATOM 3874 N N . VAL A 1 494 ? 22.813 -1.558 -7.071 1.00 98.88 494 VAL A N 1
ATOM 3875 C CA . VAL A 1 494 ? 23.516 -1.757 -8.351 1.00 98.88 494 VAL A CA 1
ATOM 3876 C C . VAL A 1 494 ? 24.765 -0.876 -8.444 1.00 98.88 494 VAL A C 1
ATOM 3878 O O . VAL A 1 494 ? 25.833 -1.378 -8.798 1.00 98.88 494 VAL A O 1
ATOM 3881 N N . LEU A 1 495 ? 24.677 0.413 -8.093 1.00 98.75 495 LEU A N 1
ATOM 3882 C CA . LEU A 1 495 ? 25.834 1.311 -8.116 1.00 98.75 495 LEU A CA 1
ATOM 3883 C C . LEU A 1 495 ? 26.971 0.797 -7.216 1.00 98.75 495 LEU A C 1
ATOM 3885 O O . LEU A 1 495 ? 28.111 0.758 -7.671 1.00 98.75 495 LEU A O 1
ATOM 3889 N N . VAL A 1 496 ? 26.682 0.320 -5.999 1.00 98.75 496 VAL A N 1
ATOM 3890 C CA . VAL A 1 496 ? 27.709 -0.250 -5.104 1.00 98.75 496 VAL A CA 1
ATOM 3891 C C . VAL A 1 496 ? 28.294 -1.557 -5.654 1.00 98.75 496 VAL A C 1
ATOM 3893 O O . VAL A 1 496 ? 29.509 -1.740 -5.603 1.00 98.75 496 VAL A O 1
ATOM 3896 N N . LYS A 1 497 ? 27.495 -2.445 -6.267 1.00 98.25 497 LYS A N 1
ATOM 3897 C CA . LYS A 1 497 ? 28.024 -3.640 -6.963 1.00 98.25 497 LYS A CA 1
ATOM 3898 C C . LYS A 1 497 ? 29.026 -3.269 -8.068 1.00 98.25 497 LYS A C 1
ATOM 3900 O O . LYS A 1 497 ? 30.049 -3.942 -8.228 1.00 98.25 497 LYS A O 1
ATOM 3905 N N . LEU A 1 498 ? 28.740 -2.211 -8.828 1.00 98.44 498 LEU A N 1
ATOM 3906 C CA . LEU A 1 498 ? 29.575 -1.745 -9.943 1.00 98.44 498 LEU A CA 1
ATOM 3907 C C . LEU A 1 498 ? 30.767 -0.876 -9.501 1.00 98.44 498 LEU A C 1
ATOM 3909 O O . LEU A 1 498 ? 31.770 -0.810 -10.218 1.00 98.44 498 LEU A O 1
ATOM 3913 N N . LYS A 1 499 ? 30.660 -0.238 -8.331 1.00 97.31 499 LYS A N 1
ATOM 3914 C CA . LYS A 1 499 ? 31.653 0.642 -7.701 1.00 97.31 499 LYS A CA 1
ATOM 3915 C C . LYS A 1 499 ? 31.704 0.417 -6.177 1.00 97.31 499 LYS A C 1
ATOM 3917 O O . LYS A 1 499 ? 31.125 1.204 -5.419 1.00 97.31 499 LYS A O 1
ATOM 3922 N N . PRO A 1 500 ? 32.379 -0.646 -5.695 1.00 96.50 500 PRO A N 1
ATOM 3923 C CA . PRO A 1 500 ? 32.376 -1.015 -4.275 1.00 96.50 500 PRO A CA 1
ATOM 3924 C C . PRO A 1 500 ? 32.912 0.065 -3.327 1.00 96.50 500 PRO A C 1
ATOM 3926 O O . PRO A 1 500 ? 32.586 0.059 -2.143 1.00 96.50 500 PRO A O 1
ATOM 3929 N N . GLU A 1 501 ? 33.694 1.025 -3.826 1.00 94.25 501 GLU A N 1
ATOM 3930 C CA . GLU A 1 501 ? 34.148 2.183 -3.057 1.00 94.25 501 GLU A CA 1
ATOM 3931 C C . GLU A 1 501 ? 32.992 3.060 -2.534 1.00 94.25 501 GLU A C 1
ATOM 3933 O O . GLU A 1 501 ? 33.148 3.739 -1.518 1.00 94.25 501 GLU A O 1
ATOM 3938 N N . PHE A 1 502 ? 31.806 3.000 -3.155 1.00 93.62 502 PHE A N 1
ATOM 3939 C CA . PHE A 1 502 ? 30.627 3.752 -2.711 1.00 93.62 502 PHE A CA 1
ATOM 3940 C C . PHE A 1 502 ? 29.947 3.181 -1.464 1.00 93.62 502 PHE A C 1
ATOM 3942 O O . PHE A 1 502 ? 29.225 3.924 -0.804 1.00 93.62 502 PHE A O 1
ATOM 3949 N N . ALA A 1 503 ? 30.262 1.947 -1.050 1.00 96.25 503 ALA A N 1
ATOM 3950 C CA . ALA A 1 503 ? 29.856 1.422 0.260 1.00 96.25 503 ALA A CA 1
ATOM 3951 C C . ALA A 1 503 ? 30.427 2.237 1.443 1.00 96.25 503 ALA A C 1
ATOM 3953 O O . ALA A 1 503 ? 29.953 2.108 2.567 1.00 96.25 503 ALA A O 1
ATOM 3954 N N . GLN A 1 504 ? 31.447 3.072 1.199 1.00 96.00 504 GLN A N 1
ATOM 3955 C CA . GLN A 1 504 ? 32.084 3.949 2.190 1.00 96.00 504 GLN A CA 1
ATOM 3956 C C . GLN A 1 504 ? 31.805 5.446 1.929 1.00 96.00 504 GLN A C 1
ATOM 3958 O O . GLN A 1 504 ? 32.416 6.315 2.551 1.00 96.00 504 GLN A O 1
ATOM 3963 N N . ASN A 1 505 ? 30.900 5.779 1.001 1.00 95.81 505 ASN A N 1
ATOM 3964 C CA . ASN A 1 505 ? 30.535 7.161 0.689 1.00 95.81 505 ASN A CA 1
ATOM 3965 C C . ASN A 1 505 ? 29.409 7.627 1.626 1.00 95.81 505 ASN A C 1
ATOM 3967 O O . ASN A 1 505 ? 28.235 7.406 1.341 1.00 95.81 505 ASN A O 1
ATOM 3971 N N . THR A 1 506 ? 29.764 8.254 2.754 1.00 94.25 506 THR A N 1
ATOM 3972 C CA . THR A 1 506 ? 28.806 8.572 3.828 1.00 94.25 506 THR A CA 1
ATOM 3973 C C . THR A 1 506 ? 27.582 9.381 3.371 1.00 94.25 506 THR A C 1
ATOM 3975 O O . THR A 1 506 ? 26.486 8.967 3.735 1.00 94.25 506 THR A O 1
ATOM 3978 N N . PRO A 1 507 ? 27.682 10.462 2.562 1.00 94.44 507 PRO A N 1
ATOM 3979 C CA . PRO A 1 507 ? 26.494 11.164 2.059 1.00 94.44 507 PRO A CA 1
ATOM 3980 C C . PRO A 1 507 ? 25.563 10.276 1.220 1.00 94.44 507 PRO A C 1
ATOM 3982 O O . PRO A 1 507 ? 24.359 10.267 1.450 1.00 94.44 507 PRO A O 1
ATOM 3985 N N . PHE A 1 508 ? 26.117 9.483 0.297 1.00 96.50 508 PHE A N 1
ATOM 3986 C CA . PHE A 1 508 ? 25.337 8.574 -0.549 1.00 96.50 508 PHE A CA 1
ATOM 3987 C C . PHE A 1 508 ? 24.673 7.450 0.262 1.00 96.50 508 PHE A C 1
ATOM 3989 O O . PHE A 1 508 ? 23.477 7.213 0.117 1.00 96.50 508 PHE A O 1
ATOM 3996 N N . VAL A 1 509 ? 25.425 6.792 1.153 1.00 97.56 509 VAL A N 1
ATOM 3997 C CA . VAL A 1 509 ? 24.894 5.727 2.020 1.00 97.56 509 VAL A CA 1
ATOM 3998 C C . VAL A 1 509 ? 23.837 6.282 2.977 1.00 97.56 509 VAL A C 1
ATOM 4000 O O . VAL A 1 509 ? 22.780 5.680 3.108 1.00 97.56 509 VAL A O 1
ATOM 4003 N N . SER A 1 510 ? 24.073 7.457 3.570 1.00 97.00 510 SER A N 1
ATOM 4004 C CA . SER A 1 510 ? 23.114 8.144 4.447 1.00 97.00 510 SER A CA 1
ATOM 4005 C C . SER A 1 510 ? 21.822 8.513 3.711 1.00 97.00 510 SER A C 1
ATOM 4007 O O . SER A 1 510 ? 20.741 8.268 4.232 1.00 97.00 510 SER A O 1
ATOM 4009 N N . PHE A 1 511 ? 21.906 9.010 2.470 1.00 97.75 511 PHE A N 1
ATOM 4010 C CA . PHE A 1 511 ? 20.724 9.283 1.646 1.00 97.75 511 PHE A CA 1
ATOM 4011 C C . PHE A 1 511 ? 19.869 8.024 1.430 1.00 97.75 511 PHE A C 1
ATOM 4013 O O . PHE A 1 511 ? 18.668 8.050 1.693 1.00 97.75 511 PHE A O 1
ATOM 4020 N N . VAL A 1 512 ? 20.481 6.913 1.007 1.00 98.56 512 VAL A N 1
ATOM 4021 C CA . VAL A 1 512 ? 19.770 5.651 0.729 1.00 98.56 512 VAL A CA 1
ATOM 4022 C C . VAL A 1 512 ? 19.237 5.011 2.016 1.00 98.56 512 VAL A C 1
ATOM 4024 O O . VAL A 1 512 ? 18.078 4.601 2.059 1.00 98.56 512 VAL A O 1
ATOM 4027 N N . ASP A 1 513 ? 20.032 4.999 3.090 1.00 98.69 513 ASP A N 1
ATOM 4028 C CA . ASP A 1 513 ? 19.594 4.543 4.412 1.00 98.69 513 ASP A CA 1
ATOM 4029 C C . ASP A 1 513 ? 18.416 5.380 4.929 1.00 98.69 513 ASP A C 1
ATOM 4031 O O . ASP A 1 513 ? 17.500 4.825 5.527 1.00 98.69 513 ASP A O 1
ATOM 4035 N N . THR A 1 514 ? 18.375 6.691 4.668 1.00 98.75 514 THR A N 1
ATOM 4036 C CA . THR A 1 514 ? 17.235 7.550 5.023 1.00 98.75 514 THR A CA 1
ATOM 4037 C C . THR A 1 514 ? 15.958 7.193 4.253 1.00 98.75 514 THR A C 1
ATOM 4039 O O . THR A 1 514 ? 14.890 7.190 4.863 1.00 98.75 514 THR A O 1
ATOM 4042 N N . LEU A 1 515 ? 16.036 6.821 2.970 1.00 98.75 515 LEU A N 1
ATOM 4043 C CA . LEU A 1 515 ? 14.861 6.350 2.216 1.00 98.75 515 LEU A CA 1
ATOM 4044 C C . LEU A 1 515 ? 14.309 5.015 2.761 1.00 98.75 515 LEU A C 1
ATOM 4046 O O . LEU A 1 515 ? 13.092 4.817 2.823 1.00 98.75 515 LEU A O 1
ATOM 4050 N N . ILE A 1 516 ? 15.195 4.113 3.198 1.00 98.88 516 ILE A N 1
ATOM 4051 C CA . ILE A 1 516 ? 14.808 2.838 3.825 1.00 98.88 516 ILE A CA 1
ATOM 4052 C C . ILE A 1 516 ? 14.253 3.068 5.237 1.00 98.88 516 ILE A C 1
ATOM 4054 O O . ILE A 1 516 ? 13.246 2.467 5.598 1.00 98.88 516 ILE A O 1
ATOM 4058 N N . ARG A 1 517 ? 14.858 3.959 6.034 1.00 98.69 517 ARG A N 1
ATOM 4059 C CA . ARG A 1 517 ? 14.335 4.344 7.358 1.00 98.69 517 ARG A CA 1
ATOM 4060 C C . ARG A 1 517 ? 12.928 4.928 7.241 1.00 98.69 517 ARG A C 1
ATOM 4062 O O . ARG A 1 517 ? 12.053 4.553 8.012 1.00 98.69 517 ARG A O 1
ATOM 4069 N N . ASP A 1 518 ? 12.677 5.778 6.249 1.00 98.69 518 ASP A N 1
ATOM 4070 C CA . ASP A 1 518 ? 11.354 6.372 6.072 1.00 98.69 518 ASP A CA 1
ATOM 4071 C C . ASP A 1 518 ? 10.249 5.352 5.785 1.00 98.69 518 ASP A C 1
ATOM 4073 O O . ASP A 1 518 ? 9.179 5.422 6.382 1.00 98.69 518 ASP A O 1
ATOM 4077 N N . THR A 1 519 ? 10.513 4.399 4.896 1.00 98.31 519 THR A N 1
ATOM 4078 C CA . THR A 1 519 ? 9.522 3.411 4.441 1.00 98.31 519 THR A CA 1
ATOM 4079 C C . THR A 1 519 ? 9.408 2.211 5.380 1.00 98.31 519 THR A C 1
ATOM 4081 O O . THR A 1 519 ? 8.312 1.686 5.605 1.00 98.31 519 THR A O 1
ATOM 4084 N N . ALA A 1 520 ? 10.539 1.784 5.940 1.00 97.69 520 ALA A N 1
ATOM 4085 C CA . ALA A 1 520 ? 10.724 0.492 6.584 1.00 97.69 520 ALA A CA 1
ATOM 4086 C C . ALA A 1 520 ? 11.725 0.530 7.764 1.00 97.69 520 ALA A C 1
ATOM 4088 O O . ALA A 1 520 ? 12.427 -0.459 7.975 1.00 97.69 520 ALA A O 1
ATOM 4089 N N . ASN A 1 521 ? 11.804 1.622 8.553 1.00 98.19 521 ASN A N 1
ATOM 4090 C CA . ASN A 1 521 ? 12.615 1.647 9.786 1.00 98.19 521 ASN A CA 1
ATOM 4091 C C . ASN A 1 521 ? 12.308 0.404 10.648 1.00 98.19 521 ASN A C 1
ATOM 4093 O O . ASN A 1 521 ? 11.181 0.269 11.133 1.00 98.19 521 ASN A O 1
ATOM 4097 N N . PRO A 1 522 ? 13.285 -0.483 10.891 1.00 96.88 522 PRO A N 1
ATOM 4098 C CA . PRO A 1 522 ? 13.030 -1.728 11.594 1.00 96.88 522 PRO A CA 1
ATOM 4099 C C . PRO A 1 522 ? 13.020 -1.579 13.118 1.00 96.88 522 PRO A C 1
ATOM 4101 O O . PRO A 1 522 ? 12.589 -2.504 13.803 1.00 96.88 522 PRO A O 1
ATOM 4104 N N . SER A 1 523 ? 13.490 -0.457 13.680 1.00 95.75 523 SER A N 1
ATOM 4105 C CA . SER A 1 523 ? 13.810 -0.364 15.107 1.00 95.75 523 SER A CA 1
ATOM 4106 C C . SER A 1 523 ? 13.287 0.900 15.785 1.00 95.75 523 SER A C 1
ATOM 4108 O O . SER A 1 523 ? 13.561 2.022 15.366 1.00 95.75 523 SER A O 1
ATOM 4110 N N . VAL A 1 524 ? 12.640 0.715 16.938 1.00 93.12 524 VAL A N 1
ATOM 4111 C CA . VAL A 1 524 ? 12.182 1.802 17.827 1.00 93.12 524 VAL A CA 1
ATOM 4112 C C . VAL A 1 524 ? 13.323 2.630 18.444 1.00 93.12 524 VAL A C 1
ATOM 4114 O O . VAL A 1 524 ? 13.064 3.627 19.113 1.00 93.12 524 VAL A O 1
ATOM 4117 N N . GLN A 1 525 ? 14.583 2.228 18.239 1.00 95.38 525 GLN A N 1
ATOM 4118 C CA . GLN A 1 525 ? 15.762 3.013 18.621 1.00 95.38 525 GLN A CA 1
ATOM 4119 C C . GLN A 1 525 ? 15.959 4.245 17.723 1.00 95.38 525 GLN A C 1
ATOM 4121 O O . GLN A 1 525 ? 16.517 5.247 18.168 1.00 95.38 525 GLN A O 1
ATOM 4126 N N . ASP A 1 526 ? 15.486 4.195 16.475 1.00 96.69 526 ASP A N 1
ATOM 4127 C CA . ASP A 1 526 ? 15.476 5.346 15.579 1.00 96.69 526 ASP A CA 1
ATOM 4128 C C . ASP A 1 526 ? 14.207 6.180 15.802 1.00 96.69 526 ASP A C 1
ATOM 4130 O O . ASP A 1 526 ? 13.141 5.901 15.257 1.00 96.69 526 ASP A O 1
ATOM 4134 N N . SER A 1 527 ? 14.326 7.232 16.615 1.00 94.38 527 SER A N 1
ATOM 4135 C CA . SER A 1 527 ? 13.212 8.149 16.912 1.00 94.38 527 SER A CA 1
ATOM 4136 C C . SER A 1 527 ? 12.870 9.126 15.772 1.00 94.38 527 SER A C 1
ATOM 4138 O O . SER A 1 527 ? 11.922 9.912 15.889 1.00 94.38 527 SER A O 1
ATOM 4140 N N . HIS A 1 528 ? 13.617 9.097 14.662 1.00 96.69 528 HIS A N 1
ATOM 4141 C CA . HIS A 1 528 ? 13.406 9.981 13.516 1.00 96.69 528 HIS A CA 1
ATOM 4142 C C . HIS A 1 528 ? 12.443 9.418 12.466 1.00 96.69 528 HIS A C 1
ATOM 4144 O O . HIS A 1 528 ? 12.025 10.176 11.598 1.00 96.69 528 HIS A O 1
ATOM 4150 N N . PHE A 1 529 ? 12.038 8.147 12.557 1.00 97.94 529 PHE A N 1
ATOM 4151 C CA . PHE A 1 529 ? 11.085 7.534 11.626 1.00 97.94 529 PHE A CA 1
ATOM 4152 C C . PHE A 1 529 ? 10.181 6.516 12.336 1.00 97.94 529 PHE A C 1
ATOM 4154 O O . PHE A 1 529 ? 10.663 5.786 13.203 1.00 97.94 529 PHE A O 1
ATOM 4161 N N . PRO A 1 530 ? 8.879 6.424 12.002 1.00 96.50 530 PRO A N 1
ATOM 4162 C CA . PRO A 1 530 ? 7.992 5.441 12.616 1.00 96.50 530 PRO A CA 1
ATOM 4163 C C . PRO A 1 530 ? 8.425 4.027 12.215 1.00 96.50 530 PRO A C 1
ATOM 4165 O O . PRO A 1 530 ? 8.809 3.790 11.069 1.00 96.50 530 PRO A O 1
ATOM 4168 N N . GLN A 1 531 ? 8.346 3.078 13.149 1.00 96.31 531 GLN A N 1
ATOM 4169 C CA . GLN A 1 531 ? 8.723 1.693 12.871 1.00 96.31 531 GLN A CA 1
ATOM 4170 C C . GLN A 1 531 ? 7.815 1.118 11.768 1.00 96.31 531 GLN A C 1
ATOM 4172 O O . GLN A 1 531 ? 6.594 1.115 11.915 1.00 96.31 531 GLN A O 1
ATOM 4177 N N . PHE A 1 532 ? 8.422 0.664 10.669 1.00 98.12 532 PHE A N 1
ATOM 4178 C CA . PHE A 1 532 ? 7.773 0.174 9.449 1.00 98.12 532 PHE A CA 1
ATOM 4179 C C . PHE A 1 532 ? 6.585 1.036 8.978 1.00 98.12 532 PHE A C 1
ATOM 4181 O O . PHE A 1 532 ? 5.435 0.593 9.055 1.00 98.12 532 PHE A O 1
ATOM 4188 N N . ARG A 1 533 ? 6.841 2.256 8.468 1.00 98.19 533 ARG A N 1
ATOM 4189 C CA . ARG A 1 533 ? 5.796 3.164 7.945 1.00 98.19 533 ARG A CA 1
ATOM 4190 C C . ARG A 1 533 ? 4.803 2.424 7.050 1.00 98.19 533 ARG A C 1
ATOM 4192 O O . ARG A 1 533 ? 3.623 2.352 7.394 1.00 98.19 533 ARG A O 1
ATOM 4199 N N . SER A 1 534 ? 5.286 1.884 5.931 1.00 97.38 534 SER A N 1
ATOM 4200 C CA . SER A 1 534 ? 4.449 1.298 4.879 1.00 97.38 534 SER A CA 1
ATOM 4201 C C . SER A 1 534 ? 4.107 -0.162 5.179 1.00 97.38 534 SER A C 1
ATOM 4203 O O . SER A 1 534 ? 2.925 -0.489 5.278 1.00 97.38 534 SER A O 1
ATOM 4205 N N . PHE A 1 535 ? 5.113 -1.016 5.404 1.00 98.50 535 PHE A N 1
ATOM 4206 C CA . PHE A 1 535 ? 4.930 -2.460 5.615 1.00 98.50 535 PHE A CA 1
ATOM 4207 C C . PHE A 1 535 ? 4.177 -2.764 6.917 1.00 98.50 535 PHE A C 1
ATOM 4209 O O . PHE A 1 535 ? 4.587 -2.337 7.998 1.00 98.50 535 PHE A O 1
ATOM 4216 N N . ASP A 1 536 ? 3.055 -3.474 6.837 1.00 98.31 536 ASP A N 1
ATOM 4217 C CA . ASP A 1 536 ? 2.239 -3.853 7.987 1.00 98.31 536 ASP A CA 1
ATOM 4218 C C . ASP A 1 536 ? 2.502 -5.309 8.388 1.00 98.31 536 ASP A C 1
ATOM 4220 O O . ASP A 1 536 ? 2.274 -6.244 7.623 1.00 98.31 536 ASP A O 1
ATOM 4224 N N . TRP A 1 537 ? 2.978 -5.513 9.618 1.00 98.06 537 TRP A N 1
ATOM 4225 C CA . TRP A 1 537 ? 3.373 -6.833 10.116 1.00 98.06 537 TRP A CA 1
ATOM 4226 C C . TRP A 1 537 ? 2.200 -7.742 10.517 1.00 98.06 537 TRP A C 1
ATOM 4228 O O . TRP A 1 537 ? 2.448 -8.830 11.036 1.00 98.06 537 TRP A O 1
ATOM 4238 N N . PHE A 1 538 ? 0.948 -7.337 10.273 1.00 97.94 538 PHE A N 1
ATOM 4239 C CA . PHE A 1 538 ? -0.252 -8.164 10.436 1.00 97.94 538 PHE A CA 1
ATOM 4240 C C . PHE A 1 538 ? -0.984 -8.413 9.109 1.00 97.94 538 PHE A C 1
ATOM 4242 O O . PHE A 1 538 ? -1.471 -9.518 8.869 1.00 97.94 538 PHE A O 1
ATOM 4249 N N . ASP A 1 539 ? -1.049 -7.426 8.214 1.00 97.69 539 ASP A N 1
ATOM 4250 C CA . ASP A 1 539 ? -1.500 -7.662 6.836 1.00 97.69 539 ASP A CA 1
ATOM 4251 C C . ASP A 1 539 ? -0.430 -8.383 5.983 1.00 97.69 539 ASP A C 1
ATOM 4253 O O . ASP A 1 539 ? -0.779 -8.993 4.975 1.00 97.69 539 ASP A O 1
ATOM 4257 N N . LEU A 1 540 ? 0.842 -8.361 6.415 1.00 98.38 540 LEU A N 1
ATOM 4258 C CA . LEU A 1 540 ? 2.038 -8.903 5.742 1.00 98.38 540 LEU A CA 1
ATOM 4259 C C . LEU A 1 540 ? 2.239 -8.395 4.304 1.00 98.38 540 LEU A C 1
ATOM 4261 O O . LEU A 1 540 ? 2.781 -9.096 3.452 1.00 98.38 540 LEU A O 1
ATOM 4265 N N . HIS A 1 541 ? 1.807 -7.164 4.058 1.00 98.31 541 HIS A N 1
ATOM 4266 C CA . HIS A 1 541 ? 2.132 -6.342 2.896 1.00 98.31 541 HIS A CA 1
ATOM 4267 C C . HIS A 1 541 ? 2.088 -4.868 3.329 1.00 98.31 541 HIS A C 1
ATOM 4269 O O . HIS A 1 541 ? 1.791 -4.550 4.485 1.00 98.31 541 HIS A O 1
ATOM 4275 N N . SER A 1 542 ? 2.379 -3.951 2.420 1.00 98.31 542 SER A N 1
ATOM 4276 C CA . SER A 1 542 ? 2.402 -2.516 2.669 1.00 98.31 542 SER A CA 1
ATOM 4277 C C . SER A 1 542 ? 1.091 -1.852 2.284 1.00 98.31 542 SER A C 1
ATOM 4279 O O . SER A 1 542 ? 0.354 -2.327 1.419 1.00 98.31 542 SER A O 1
ATOM 4281 N N . TRP A 1 543 ? 0.831 -0.709 2.909 1.00 98.44 543 TRP A N 1
ATOM 4282 C CA . TRP A 1 543 ? -0.265 0.185 2.558 1.00 98.44 543 TRP A CA 1
ATOM 4283 C C . TRP A 1 543 ? 0.289 1.459 1.906 1.00 98.44 543 TRP A C 1
ATOM 4285 O O . TRP A 1 543 ? 1.188 2.110 2.448 1.00 98.44 543 TRP A O 1
ATOM 4295 N N . SER A 1 544 ? -0.238 1.806 0.733 1.00 97.44 544 SER A N 1
ATOM 4296 C CA . SER A 1 544 ? 0.276 2.874 -0.128 1.00 97.44 544 SER A CA 1
ATOM 4297 C C . SER A 1 544 ? -0.124 4.256 0.381 1.00 97.44 544 SER A C 1
ATOM 4299 O O . SER A 1 544 ? 0.743 5.093 0.621 1.00 97.44 544 SER A O 1
ATOM 4301 N N . ARG A 1 545 ? -1.414 4.471 0.662 1.00 95.88 545 ARG A N 1
ATOM 4302 C CA . ARG A 1 545 ? -1.950 5.762 1.111 1.00 95.88 545 ARG A CA 1
ATOM 4303 C C . ARG A 1 545 ? -1.412 6.191 2.467 1.00 95.88 545 ARG A C 1
ATOM 4305 O O . ARG A 1 545 ? -1.533 5.478 3.470 1.00 95.88 545 ARG A O 1
ATOM 4312 N N . GLY A 1 546 ? -0.927 7.424 2.511 1.00 96.69 546 GLY A N 1
ATOM 4313 C CA . GLY A 1 546 ? -0.515 8.116 3.722 1.00 96.69 546 GLY A CA 1
ATOM 4314 C C . GLY A 1 546 ? -1.685 8.771 4.451 1.00 96.69 546 GLY A C 1
ATOM 4315 O O . GLY A 1 546 ? -2.741 8.172 4.643 1.00 96.69 546 GLY A O 1
ATOM 4316 N N . VAL A 1 547 ? -1.510 10.013 4.887 1.00 95.50 547 VAL A N 1
ATOM 4317 C CA . VAL A 1 547 ? -2.439 10.690 5.807 1.00 95.50 547 VAL A CA 1
ATOM 4318 C C . VAL A 1 547 ? -3.695 11.257 5.136 1.00 95.50 547 VAL A C 1
ATOM 4320 O O . VAL A 1 547 ? -4.524 11.854 5.815 1.00 95.50 547 VAL A O 1
ATOM 4323 N N . ILE A 1 548 ? -3.873 11.060 3.824 1.00 93.75 548 ILE A N 1
ATOM 4324 C CA . ILE A 1 548 ? -5.106 11.427 3.113 1.00 93.75 548 ILE A CA 1
ATOM 4325 C C . ILE A 1 548 ? -6.265 10.551 3.630 1.00 93.75 548 ILE A C 1
ATOM 4327 O O . ILE A 1 548 ? -6.174 9.324 3.519 1.00 93.75 548 ILE A O 1
ATOM 4331 N N . PRO A 1 549 ? -7.359 11.134 4.163 1.00 92.62 549 PRO A N 1
ATOM 4332 C CA . PRO A 1 549 ? -8.485 10.359 4.675 1.00 92.62 549 PRO A CA 1
ATOM 4333 C C . PRO A 1 549 ? -9.154 9.483 3.604 1.00 92.62 549 PRO A C 1
ATOM 4335 O O . PRO A 1 549 ? -9.233 9.862 2.435 1.00 92.62 549 PRO A O 1
ATOM 4338 N N . SER A 1 550 ? -9.677 8.324 4.009 1.00 94.00 550 SER A N 1
ATOM 4339 C CA . SER A 1 550 ? -10.383 7.385 3.124 1.00 94.00 550 SER A CA 1
ATOM 4340 C C . SER A 1 550 ? -11.517 6.663 3.854 1.00 94.00 550 SER A C 1
ATOM 4342 O O . SER A 1 550 ? -11.327 6.141 4.953 1.00 94.00 550 SER A O 1
ATOM 4344 N N . ALA A 1 551 ? -12.703 6.609 3.242 1.00 92.25 551 ALA A N 1
ATOM 4345 C CA . ALA A 1 551 ? -13.869 5.925 3.809 1.00 92.25 551 ALA A CA 1
ATOM 4346 C C . ALA A 1 551 ? -13.746 4.388 3.783 1.00 92.25 551 ALA A C 1
ATOM 4348 O O . ALA A 1 551 ? -14.372 3.723 4.608 1.00 92.25 551 ALA A O 1
ATOM 4349 N N . ASP A 1 552 ? -12.920 3.849 2.879 1.00 94.31 552 ASP A N 1
ATOM 4350 C CA . ASP A 1 552 ? -12.652 2.414 2.710 1.00 94.31 552 ASP A CA 1
ATOM 4351 C C . ASP A 1 552 ? -11.359 1.947 3.415 1.00 94.31 552 ASP A C 1
ATOM 4353 O O . ASP A 1 552 ? -10.922 0.804 3.255 1.00 94.31 552 ASP A O 1
ATOM 4357 N N . GLY A 1 553 ? -10.749 2.826 4.217 1.00 95.06 553 GLY A N 1
ATOM 4358 C CA . GLY A 1 553 ? -9.476 2.581 4.888 1.00 95.06 553 GLY A CA 1
ATOM 4359 C C . GLY A 1 553 ? -8.280 2.708 3.942 1.00 95.06 553 GLY A C 1
ATOM 4360 O O . GLY A 1 553 ? -8.298 3.498 2.997 1.00 95.06 553 GLY A O 1
ATOM 4361 N N . LYS A 1 554 ? -7.214 1.963 4.236 1.00 97.44 554 LYS A N 1
ATOM 4362 C CA . LYS A 1 554 ? -5.988 1.934 3.426 1.00 97.44 554 LYS A CA 1
ATOM 4363 C C . LYS A 1 554 ? -6.129 1.102 2.158 1.00 97.44 554 LYS A C 1
ATOM 4365 O O . LYS A 1 554 ? -6.986 0.229 2.095 1.00 97.44 554 LYS A O 1
ATOM 4370 N N . ASP A 1 555 ? -5.251 1.373 1.202 1.00 97.62 555 ASP A N 1
ATOM 4371 C CA . ASP A 1 555 ? -5.186 0.795 -0.137 1.00 97.62 555 ASP A CA 1
ATOM 4372 C C . ASP A 1 555 ? -3.753 0.498 -0.601 1.00 97.62 555 ASP A C 1
ATOM 4374 O O . ASP A 1 555 ? -2.781 1.047 -0.079 1.00 97.62 555 ASP A O 1
ATOM 4378 N N . GLN A 1 556 ? -3.650 -0.439 -1.540 1.00 97.38 556 GLN A N 1
ATOM 4379 C CA . GLN A 1 556 ? -2.448 -0.950 -2.198 1.00 97.38 556 GLN A CA 1
ATOM 4380 C C . GLN A 1 556 ? -2.871 -1.333 -3.630 1.00 97.38 556 GLN A C 1
ATOM 4382 O O . GLN A 1 556 ? -3.907 -1.970 -3.815 1.00 97.38 556 GLN A O 1
ATOM 4387 N N . GLU A 1 557 ? -2.114 -0.898 -4.634 1.00 96.25 557 GLU A N 1
ATOM 4388 C CA . GLU A 1 557 ? -2.394 -1.128 -6.061 1.00 96.25 557 GLU A CA 1
ATOM 4389 C C . GLU A 1 557 ? -1.206 -1.862 -6.692 1.00 96.25 557 GLU A C 1
ATOM 4391 O O . GLU A 1 557 ? -1.344 -3.001 -7.127 1.00 96.25 557 GLU A O 1
ATOM 4396 N N . SER A 1 558 ? -0.022 -1.246 -6.683 1.00 97.88 558 SER A N 1
ATOM 4397 C CA . SER A 1 558 ? 1.175 -1.749 -7.361 1.00 97.88 558 SER A CA 1
ATOM 4398 C C . SER A 1 558 ? 1.968 -2.731 -6.488 1.00 97.88 558 SER A C 1
ATOM 4400 O O . SER A 1 558 ? 2.930 -2.383 -5.792 1.00 97.88 558 SER A O 1
ATOM 4402 N N . THR A 1 559 ? 1.568 -4.006 -6.515 1.00 97.44 559 THR A N 1
ATOM 4403 C CA . THR A 1 559 ? 2.215 -5.049 -5.696 1.00 97.44 559 THR A CA 1
ATOM 4404 C C . THR A 1 559 ? 3.670 -5.315 -6.100 1.00 97.44 559 THR A C 1
ATOM 4406 O O . THR A 1 559 ? 4.512 -5.611 -5.248 1.00 97.44 559 THR A O 1
ATOM 4409 N N . SER A 1 560 ? 4.005 -5.153 -7.382 1.00 98.19 560 SER A N 1
ATOM 4410 C CA . SER A 1 560 ? 5.364 -5.326 -7.901 1.00 98.19 560 SER A CA 1
ATOM 4411 C C . SER A 1 560 ? 6.317 -4.193 -7.499 1.00 98.19 560 SER A C 1
ATOM 4413 O O . SER A 1 560 ? 7.505 -4.453 -7.291 1.00 98.19 560 SER A O 1
ATOM 4415 N N . GLU A 1 561 ? 5.826 -2.968 -7.287 1.00 98.69 561 GLU A N 1
ATOM 4416 C CA . GLU A 1 561 ? 6.642 -1.869 -6.749 1.00 98.69 561 GLU A CA 1
ATOM 4417 C C . GLU A 1 561 ? 6.894 -2.004 -5.240 1.00 98.69 561 GLU A C 1
ATOM 4419 O O . GLU A 1 561 ? 7.972 -1.637 -4.765 1.00 98.69 561 GLU A O 1
ATOM 4424 N N . GLU A 1 562 ? 5.973 -2.616 -4.484 1.00 97.62 562 GLU A N 1
ATOM 4425 C CA . GLU A 1 562 ? 6.270 -3.027 -3.105 1.00 97.62 562 GLU A CA 1
ATOM 4426 C C . GLU A 1 562 ? 7.388 -4.079 -3.063 1.00 97.62 562 GLU A C 1
ATOM 4428 O O . GLU A 1 562 ? 8.373 -3.894 -2.339 1.00 97.62 562 GLU A O 1
ATOM 4433 N N . LEU A 1 563 ? 7.283 -5.157 -3.854 1.00 98.12 563 LEU A N 1
ATOM 4434 C CA . LEU A 1 563 ? 8.346 -6.166 -3.932 1.00 98.12 563 LEU A CA 1
ATOM 4435 C C . LEU A 1 563 ? 9.690 -5.538 -4.306 1.00 98.12 563 LEU A C 1
ATOM 4437 O O . LEU A 1 563 ? 10.717 -5.927 -3.749 1.00 98.12 563 LEU A O 1
ATOM 4441 N N . ASN A 1 564 ? 9.692 -4.549 -5.204 1.00 98.81 564 ASN A N 1
ATOM 4442 C CA . ASN A 1 564 ? 10.898 -3.839 -5.612 1.00 98.81 564 ASN A CA 1
ATOM 4443 C C . ASN A 1 564 ? 11.587 -3.126 -4.430 1.00 98.81 564 ASN A C 1
ATOM 4445 O O . ASN A 1 564 ? 12.818 -3.122 -4.372 1.00 98.81 564 ASN A O 1
ATOM 4449 N N . LEU A 1 565 ? 10.843 -2.590 -3.447 1.00 98.81 565 LEU A N 1
ATOM 4450 C CA . LEU A 1 565 ? 11.446 -2.027 -2.229 1.00 98.81 565 LEU A CA 1
ATOM 4451 C C . LEU A 1 565 ? 12.096 -3.122 -1.383 1.00 98.81 565 LEU A C 1
ATOM 4453 O O . LEU A 1 565 ? 13.247 -2.982 -0.974 1.00 98.81 565 LEU A O 1
ATOM 4457 N N . LEU A 1 566 ? 11.368 -4.204 -1.109 1.00 98.81 566 LEU A N 1
ATOM 4458 C CA . LEU A 1 566 ? 11.819 -5.265 -0.201 1.00 98.81 566 LEU A CA 1
ATOM 4459 C C . LEU A 1 566 ? 13.024 -6.026 -0.790 1.00 98.81 566 LEU A C 1
ATOM 4461 O O . LEU A 1 566 ? 13.996 -6.316 -0.088 1.00 98.81 566 LEU A O 1
ATOM 4465 N N . TYR A 1 567 ? 13.015 -6.232 -2.109 1.00 98.88 567 TYR A N 1
ATOM 4466 C CA . TYR A 1 567 ? 14.152 -6.680 -2.913 1.00 98.88 567 TYR A CA 1
ATOM 4467 C C . TYR A 1 567 ? 15.316 -5.684 -2.859 1.00 98.88 567 TYR A C 1
ATOM 4469 O O . TYR A 1 567 ? 16.454 -6.089 -2.629 1.00 98.88 567 TYR A O 1
ATOM 4477 N N . GLY A 1 568 ? 15.046 -4.381 -2.981 1.00 98.81 568 GLY A N 1
ATOM 4478 C CA . GLY A 1 568 ? 16.038 -3.323 -2.793 1.00 98.81 568 GLY A CA 1
ATOM 4479 C C . GLY A 1 568 ? 16.716 -3.370 -1.420 1.00 98.81 568 GLY A C 1
ATOM 4480 O O . GLY A 1 568 ? 17.939 -3.286 -1.352 1.00 98.81 568 GLY A O 1
ATOM 4481 N N . ILE A 1 569 ? 15.957 -3.568 -0.338 1.00 98.88 569 ILE A N 1
ATOM 4482 C CA . ILE A 1 569 ? 16.484 -3.685 1.034 1.00 98.88 569 ILE A CA 1
ATOM 4483 C C . ILE A 1 569 ? 17.390 -4.919 1.172 1.00 98.88 569 ILE A C 1
ATOM 4485 O O . ILE A 1 569 ? 18.494 -4.809 1.709 1.00 98.88 569 ILE A O 1
ATOM 4489 N N . HIS A 1 570 ? 16.976 -6.069 0.625 1.00 98.75 570 HIS A N 1
ATOM 4490 C CA . HIS A 1 570 ? 17.802 -7.283 0.545 1.00 98.75 570 HIS A CA 1
ATOM 4491 C C . HIS A 1 570 ? 19.112 -7.042 -0.226 1.00 98.75 570 HIS A C 1
ATOM 4493 O O . HIS A 1 570 ? 20.198 -7.305 0.296 1.00 98.75 570 HIS A O 1
ATOM 4499 N N . LEU A 1 571 ? 19.035 -6.464 -1.432 1.00 98.88 571 LEU A N 1
ATOM 4500 C CA . LEU A 1 571 ? 20.210 -6.123 -2.242 1.00 98.88 571 LEU A CA 1
ATOM 4501 C C . LEU A 1 571 ? 21.142 -5.125 -1.531 1.00 98.88 571 LEU A C 1
ATOM 4503 O O . LEU A 1 571 ? 22.362 -5.262 -1.617 1.00 98.88 571 LEU A O 1
ATOM 4507 N N . TRP A 1 572 ? 20.586 -4.129 -0.835 1.00 98.81 572 TRP A N 1
ATOM 4508 C C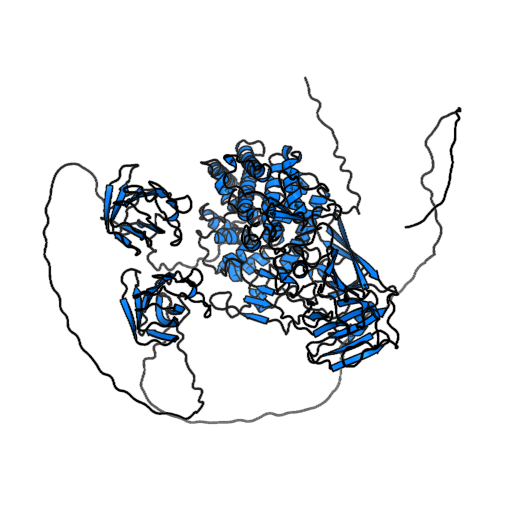A . TRP A 1 572 ? 21.338 -3.104 -0.106 1.00 98.81 572 TRP A CA 1
ATOM 4509 C C . TRP A 1 572 ? 22.068 -3.689 1.107 1.00 98.81 572 TRP A C 1
ATOM 4511 O O . TRP A 1 572 ? 23.262 -3.440 1.288 1.00 98.81 572 TRP A O 1
ATOM 4521 N N . GLY A 1 573 ? 21.390 -4.544 1.880 1.00 98.50 573 GLY A N 1
ATOM 4522 C CA . GLY A 1 573 ? 22.007 -5.328 2.949 1.00 98.50 573 GLY A CA 1
ATOM 4523 C C . GLY A 1 573 ? 23.174 -6.175 2.436 1.00 98.50 573 GLY A C 1
ATOM 4524 O O . GLY A 1 573 ? 24.267 -6.113 3.001 1.00 98.50 573 GLY A O 1
ATOM 4525 N N . MET A 1 574 ? 22.983 -6.874 1.311 1.00 98.19 574 MET A N 1
ATOM 4526 C CA . MET A 1 574 ? 24.016 -7.697 0.675 1.00 98.19 574 MET A CA 1
ATOM 4527 C C . MET A 1 574 ? 25.255 -6.887 0.257 1.00 98.19 574 MET A C 1
ATOM 4529 O O . MET A 1 574 ? 26.377 -7.268 0.594 1.00 98.19 574 MET A O 1
ATOM 4533 N N . VAL A 1 575 ? 25.100 -5.767 -0.464 1.00 98.56 575 VAL A N 1
ATOM 4534 C CA . VAL A 1 575 ? 26.269 -5.006 -0.964 1.00 98.56 575 VAL A CA 1
ATOM 4535 C C . VAL A 1 575 ? 26.998 -4.209 0.115 1.00 98.56 575 VAL A C 1
ATOM 4537 O O . VAL A 1 575 ? 28.190 -3.946 -0.041 1.00 98.56 575 VAL A O 1
ATOM 4540 N N . LEU A 1 576 ? 26.320 -3.855 1.211 1.00 98.25 576 LEU A N 1
ATOM 4541 C CA . LEU A 1 576 ? 26.948 -3.247 2.388 1.00 98.25 576 LEU A CA 1
ATOM 4542 C C . LEU A 1 576 ? 27.441 -4.274 3.422 1.00 98.25 576 LEU A C 1
ATOM 4544 O O . LEU A 1 576 ? 27.993 -3.869 4.443 1.00 98.25 576 LEU A O 1
ATOM 4548 N N . GLN A 1 577 ? 27.255 -5.578 3.178 1.00 96.88 577 GLN A N 1
ATOM 4549 C CA . GLN A 1 577 ? 27.595 -6.668 4.108 1.00 96.88 577 GLN A CA 1
ATOM 4550 C C . GLN A 1 577 ? 26.907 -6.523 5.484 1.00 96.88 577 GLN A C 1
ATOM 4552 O O . GLN A 1 577 ? 27.457 -6.877 6.525 1.00 96.88 577 GLN A O 1
ATOM 4557 N N . ARG A 1 578 ? 25.676 -5.997 5.484 1.00 96.25 578 ARG A N 1
ATOM 4558 C CA . ARG A 1 578 ? 24.805 -5.848 6.658 1.00 96.25 578 ARG A CA 1
ATOM 4559 C C . ARG A 1 578 ? 23.842 -7.037 6.730 1.00 96.25 578 ARG A C 1
ATOM 4561 O O . ARG A 1 578 ? 22.673 -6.908 6.368 1.00 96.25 578 ARG A O 1
ATOM 4568 N N . GLU A 1 579 ? 24.336 -8.184 7.194 1.00 94.81 579 GLU A N 1
ATOM 4569 C CA . GLU A 1 579 ? 23.580 -9.450 7.266 1.00 94.81 579 GLU A CA 1
ATOM 4570 C C . GLU A 1 579 ? 22.171 -9.305 7.892 1.00 94.81 579 GLU A C 1
ATOM 4572 O O . GLU A 1 579 ? 21.218 -9.740 7.242 1.00 94.81 579 GLU A O 1
ATOM 4577 N N . PRO A 1 580 ? 21.959 -8.616 9.040 1.00 95.94 580 PRO A N 1
ATOM 4578 C CA . PRO A 1 580 ? 20.613 -8.469 9.607 1.00 95.94 580 PRO A CA 1
ATOM 4579 C C . PRO A 1 580 ? 19.635 -7.706 8.700 1.00 95.94 580 PRO A C 1
ATOM 4581 O O . PRO A 1 580 ? 18.447 -8.016 8.679 1.00 95.94 580 PRO A O 1
ATOM 4584 N N . LEU A 1 581 ? 20.126 -6.739 7.914 1.00 97.75 581 LEU A N 1
ATOM 4585 C CA . LEU A 1 581 ? 19.312 -5.968 6.969 1.00 97.75 581 LEU A CA 1
ATOM 4586 C C . LEU A 1 581 ? 18.977 -6.786 5.714 1.00 97.75 581 LEU A C 1
ATOM 4588 O O . LEU A 1 581 ? 17.855 -6.710 5.215 1.00 97.75 581 LEU A O 1
ATOM 4592 N N . GLN A 1 582 ? 19.929 -7.590 5.230 1.00 97.62 582 GLN A N 1
ATOM 4593 C CA . GLN A 1 582 ? 19.709 -8.512 4.114 1.00 97.62 582 GLN A CA 1
ATOM 4594 C C . GLN A 1 582 ? 18.660 -9.571 4.478 1.00 97.62 582 GLN A C 1
ATOM 4596 O O . GLN A 1 582 ? 17.711 -9.789 3.727 1.00 97.62 582 GLN A O 1
ATOM 4601 N N . GLU A 1 583 ? 18.807 -10.190 5.650 1.00 97.56 583 GLU A N 1
ATOM 4602 C CA . GLU A 1 583 ? 17.903 -11.227 6.148 1.00 97.56 583 GLU A CA 1
ATOM 4603 C C . GLU A 1 583 ? 16.504 -10.674 6.460 1.00 97.56 583 GLU A C 1
ATOM 4605 O O . GLU A 1 583 ? 15.501 -11.311 6.128 1.00 97.56 583 GLU A O 1
ATOM 4610 N N . LEU A 1 584 ? 16.404 -9.46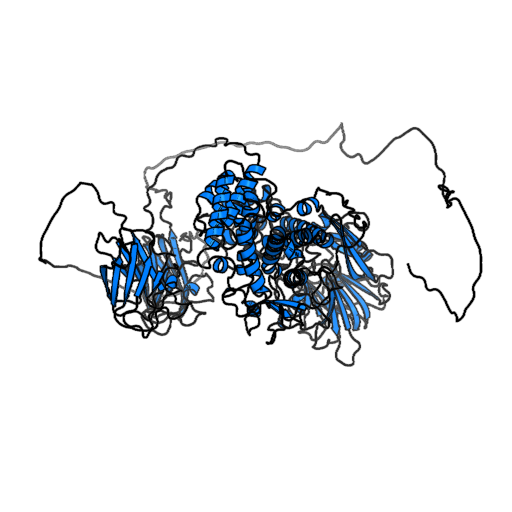3 7.025 1.00 98.50 584 LEU A N 1
ATOM 4611 C CA . LEU A 1 584 ? 15.115 -8.799 7.224 1.00 98.50 584 LEU A CA 1
ATOM 4612 C C . LEU A 1 584 ? 14.443 -8.469 5.883 1.00 98.50 584 LEU A C 1
ATOM 4614 O O . LEU A 1 584 ? 13.245 -8.708 5.733 1.00 98.50 584 LEU A O 1
ATOM 4618 N N . GLY A 1 585 ? 15.208 -7.985 4.897 1.00 98.44 585 GLY A N 1
ATOM 4619 C CA . GLY A 1 585 ? 14.736 -7.771 3.527 1.00 98.44 585 GLY A CA 1
ATOM 4620 C C . GLY A 1 585 ? 14.205 -9.059 2.894 1.00 98.44 585 GLY A C 1
ATOM 4621 O O . GLY A 1 585 ? 13.064 -9.088 2.439 1.00 98.44 585 GLY A O 1
ATOM 4622 N N . SER A 1 586 ? 14.979 -10.149 2.954 1.00 98.62 586 SER A N 1
ATOM 4623 C CA . SER A 1 586 ? 14.557 -11.487 2.508 1.00 98.62 586 SER A CA 1
ATOM 4624 C C . SER A 1 586 ? 13.290 -11.976 3.221 1.00 98.62 586 SER A C 1
ATOM 4626 O O . SER A 1 586 ? 12.391 -12.526 2.582 1.00 98.62 586 SER A O 1
ATOM 4628 N N . THR A 1 587 ? 13.180 -11.746 4.531 1.00 98.69 587 THR A N 1
ATOM 4629 C CA . THR A 1 587 ? 12.013 -12.139 5.332 1.00 98.69 587 THR A CA 1
ATOM 4630 C C . THR A 1 587 ? 10.765 -11.368 4.907 1.00 98.69 587 THR A C 1
ATOM 4632 O O . THR A 1 587 ? 9.772 -11.990 4.533 1.00 98.69 587 THR A O 1
ATOM 4635 N N . MET A 1 588 ? 10.816 -10.031 4.877 1.00 98.81 588 MET A N 1
ATOM 4636 C CA . MET A 1 588 ? 9.687 -9.199 4.437 1.00 98.81 588 MET A CA 1
ATOM 4637 C C . MET A 1 588 ? 9.281 -9.513 2.992 1.00 98.81 588 MET A C 1
ATOM 4639 O O . MET A 1 588 ? 8.094 -9.677 2.721 1.00 98.81 588 MET A O 1
ATOM 4643 N N . LEU A 1 589 ? 10.251 -9.669 2.082 1.00 98.75 589 LEU A N 1
ATOM 4644 C CA . LEU A 1 589 ? 10.008 -10.008 0.678 1.00 98.75 589 LEU A CA 1
ATOM 4645 C C . LEU A 1 589 ? 9.267 -11.347 0.532 1.00 98.75 589 LEU A C 1
ATOM 4647 O O . LEU A 1 589 ? 8.318 -11.443 -0.242 1.00 98.75 589 LEU A O 1
ATOM 4651 N N . THR A 1 590 ? 9.646 -12.363 1.315 1.00 98.81 590 THR A N 1
ATOM 4652 C CA . THR A 1 590 ? 8.985 -13.680 1.289 1.00 98.81 590 THR A CA 1
ATOM 4653 C C . THR A 1 590 ? 7.558 -13.621 1.849 1.00 98.81 590 THR A C 1
ATOM 4655 O O . THR A 1 590 ? 6.657 -14.260 1.306 1.00 98.81 590 THR A O 1
ATOM 4658 N N . LEU A 1 591 ? 7.330 -12.844 2.915 1.00 98.81 591 LEU A N 1
ATOM 4659 C CA . LEU A 1 591 ? 6.004 -12.664 3.524 1.00 98.81 591 LEU A CA 1
ATOM 4660 C C . LEU A 1 591 ? 5.057 -11.882 2.592 1.00 98.81 591 LEU A C 1
ATOM 4662 O O . LEU A 1 591 ? 3.916 -12.297 2.401 1.00 98.81 591 LEU A O 1
ATOM 4666 N N . CYS A 1 592 ? 5.563 -10.827 1.947 1.00 98.75 592 CYS A N 1
ATOM 4667 C CA . CYS A 1 592 ? 4.863 -10.049 0.923 1.00 98.75 592 CYS A CA 1
ATOM 4668 C C . CYS A 1 592 ? 4.508 -10.912 -0.301 1.00 98.75 592 CYS A C 1
ATOM 4670 O O . CYS A 1 592 ? 3.357 -10.976 -0.727 1.00 98.75 592 CYS A O 1
ATOM 4672 N N . ALA A 1 593 ? 5.471 -11.681 -0.821 1.00 98.75 593 ALA A N 1
ATOM 4673 C CA . ALA A 1 593 ? 5.225 -12.583 -1.941 1.00 98.75 593 ALA A CA 1
ATOM 4674 C C . ALA A 1 593 ? 4.224 -13.706 -1.609 1.00 98.75 593 ALA A C 1
ATOM 4676 O O . ALA A 1 593 ? 3.585 -14.253 -2.507 1.00 98.75 593 ALA A O 1
ATOM 4677 N N . LEU A 1 594 ? 4.063 -14.083 -0.336 1.00 98.25 594 LEU A N 1
ATOM 4678 C CA . LEU A 1 594 ? 2.985 -14.974 0.092 1.00 98.25 594 LEU A CA 1
ATOM 4679 C C . LEU A 1 594 ? 1.627 -14.262 0.006 1.00 98.25 594 LEU A C 1
ATOM 4681 O O . LEU A 1 594 ? 0.735 -14.769 -0.665 1.00 98.25 594 LEU A O 1
ATOM 4685 N N . THR A 1 595 ? 1.459 -13.093 0.626 1.00 98.12 595 THR A N 1
ATOM 4686 C CA . THR A 1 595 ? 0.151 -12.411 0.687 1.00 98.12 595 THR A CA 1
ATOM 4687 C C . THR A 1 595 ? -0.327 -11.856 -0.649 1.00 98.12 595 THR A C 1
ATOM 4689 O O . THR A 1 595 ? -1.531 -11.880 -0.903 1.00 98.12 595 THR A O 1
ATOM 4692 N N . ILE A 1 596 ? 0.581 -11.462 -1.545 1.00 98.69 596 ILE A N 1
ATOM 4693 C CA . ILE A 1 596 ? 0.240 -11.097 -2.928 1.00 98.69 596 ILE A CA 1
ATOM 4694 C C . ILE A 1 596 ? -0.423 -12.280 -3.660 1.00 98.69 596 ILE A C 1
ATOM 4696 O O . ILE A 1 596 ? -1.446 -12.096 -4.314 1.00 98.69 596 ILE A O 1
ATOM 4700 N N . ARG A 1 597 ? 0.086 -13.508 -3.490 1.00 97.25 597 ARG A N 1
ATOM 4701 C CA . ARG A 1 597 ? -0.511 -14.729 -4.074 1.00 97.25 597 ARG A CA 1
ATOM 4702 C C . ARG A 1 597 ? -1.786 -15.204 -3.362 1.00 97.25 597 ARG A C 1
ATOM 4704 O O . ARG A 1 597 ? -2.533 -15.991 -3.928 1.00 97.25 597 ARG A O 1
ATOM 4711 N N . GLU A 1 598 ? -2.057 -14.749 -2.137 1.00 95.00 598 GLU A N 1
ATOM 4712 C CA . GLU A 1 598 ? -3.340 -15.018 -1.470 1.00 95.00 598 GLU A CA 1
ATOM 4713 C C . GLU A 1 598 ? -4.431 -14.017 -1.889 1.00 95.00 598 GLU A C 1
ATOM 4715 O O . GLU A 1 598 ? -5.563 -14.431 -2.118 1.00 95.00 598 GLU A O 1
ATOM 4720 N N . PHE A 1 599 ? -4.129 -12.714 -1.966 1.00 97.38 599 PHE A N 1
ATOM 4721 C CA . PHE A 1 599 ? -5.162 -11.661 -1.989 1.00 97.38 599 PHE A CA 1
ATOM 4722 C C . PHE A 1 599 ? -5.055 -10.645 -3.133 1.00 97.38 599 PHE A C 1
ATOM 4724 O O . PHE A 1 599 ? -5.782 -9.657 -3.110 1.00 97.38 599 PHE A O 1
ATOM 4731 N N . PHE A 1 600 ? -4.134 -10.818 -4.087 1.00 98.56 600 PHE A N 1
ATOM 4732 C CA . PHE A 1 600 ? -3.926 -9.849 -5.173 1.00 98.56 600 PHE A CA 1
ATOM 4733 C C . PHE A 1 600 ? -3.811 -10.510 -6.548 1.00 98.56 600 PHE A C 1
ATOM 4735 O O . PHE A 1 600 ? -4.504 -10.094 -7.471 1.00 98.56 600 PHE A O 1
ATOM 4742 N N . LEU A 1 601 ? -2.973 -11.544 -6.676 1.00 98.25 601 LEU A N 1
ATOM 4743 C CA . LEU A 1 601 ? -2.837 -12.372 -7.876 1.00 98.25 601 LEU A CA 1
ATOM 4744 C C . LEU A 1 601 ? -3.547 -13.710 -7.635 1.00 98.25 601 LEU A C 1
ATOM 4746 O O . LEU A 1 601 ? -3.026 -14.595 -6.958 1.00 98.25 601 LEU A O 1
ATOM 4750 N N . MET A 1 602 ? -4.771 -13.816 -8.143 1.00 97.88 602 MET A N 1
ATOM 4751 C CA . MET A 1 602 ? -5.721 -14.894 -7.887 1.00 97.88 602 MET A CA 1
ATOM 4752 C C . MET A 1 602 ? -5.653 -15.978 -8.970 1.00 97.88 602 MET A C 1
ATOM 4754 O O . MET A 1 602 ? -5.881 -15.715 -10.155 1.00 97.88 602 MET A O 1
ATOM 4758 N N . THR A 1 603 ? -5.404 -17.216 -8.550 1.00 97.81 603 THR A N 1
ATOM 4759 C CA . THR A 1 603 ? -5.706 -18.411 -9.345 1.00 97.81 603 THR A CA 1
ATOM 4760 C C . THR A 1 603 ? -7.210 -18.704 -9.354 1.00 97.81 603 THR A C 1
ATOM 4762 O O . THR A 1 603 ? -7.934 -18.250 -8.467 1.00 97.81 603 THR A O 1
ATOM 4765 N N . ASP A 1 604 ? -7.681 -19.492 -10.327 1.00 96.62 604 ASP A N 1
ATOM 4766 C CA . ASP A 1 604 ? -9.096 -19.889 -10.482 1.00 96.62 604 ASP A CA 1
ATOM 4767 C C . ASP A 1 604 ? -9.716 -20.539 -9.219 1.00 96.62 604 ASP A C 1
ATOM 4769 O O . ASP A 1 604 ? -10.934 -20.541 -9.057 1.00 96.62 604 ASP A O 1
ATOM 4773 N N . ASP A 1 605 ? -8.899 -21.095 -8.316 1.00 95.31 605 ASP A N 1
ATOM 4774 C CA . ASP A 1 605 ? -9.319 -21.749 -7.069 1.00 95.31 605 ASP A CA 1
ATOM 4775 C C . ASP A 1 605 ? -9.260 -20.842 -5.819 1.00 95.31 605 ASP A C 1
ATOM 4777 O O . ASP A 1 605 ? -9.420 -21.330 -4.695 1.00 95.31 605 ASP A O 1
ATOM 4781 N N . ASN A 1 606 ? -9.031 -19.532 -5.982 1.00 96.44 606 ASN A N 1
ATOM 4782 C CA . ASN A 1 606 ? -8.839 -18.608 -4.862 1.00 96.44 606 ASN A CA 1
ATOM 4783 C C . ASN A 1 606 ? -10.074 -18.544 -3.924 1.00 96.44 606 ASN A C 1
ATOM 4785 O O . ASN A 1 606 ? -11.152 -18.127 -4.347 1.00 96.44 606 ASN A O 1
ATOM 4789 N N . PRO A 1 607 ? -9.938 -18.876 -2.623 1.00 93.94 607 PRO A N 1
ATOM 4790 C CA . PRO A 1 607 ? -11.073 -18.987 -1.703 1.00 93.94 607 PRO A CA 1
ATOM 4791 C C . PRO A 1 607 ? -11.383 -17.696 -0.919 1.00 93.94 607 PRO A C 1
ATOM 4793 O O . PRO A 1 607 ? -12.189 -17.726 0.014 1.00 93.94 607 PRO A O 1
ATOM 4796 N N . HIS A 1 608 ? -10.699 -16.580 -1.205 1.00 93.62 608 HIS A N 1
ATOM 4797 C CA . HIS A 1 608 ? -10.739 -15.368 -0.371 1.00 93.62 608 HIS A CA 1
ATOM 4798 C C . HIS A 1 608 ? -11.650 -14.266 -0.922 1.00 93.62 608 HIS A C 1
ATOM 4800 O O . HIS A 1 608 ? -12.162 -13.445 -0.149 1.00 93.62 608 HIS A O 1
ATOM 4806 N N . HIS A 1 609 ? -11.871 -14.271 -2.236 1.00 94.50 609 HIS A N 1
ATOM 4807 C CA . HIS A 1 609 ? -12.712 -13.332 -2.978 1.00 94.50 609 HIS A CA 1
ATOM 4808 C C . HIS A 1 609 ? -14.021 -14.012 -3.440 1.00 94.50 609 HIS A C 1
ATOM 4810 O O . HIS A 1 609 ? -14.121 -15.237 -3.398 1.00 94.50 609 HIS A O 1
ATOM 4816 N N . PRO A 1 610 ? -15.064 -13.256 -3.838 1.00 93.00 610 PRO A N 1
ATOM 4817 C CA . PRO A 1 610 ? -16.240 -13.834 -4.495 1.00 93.00 610 PRO A CA 1
ATOM 4818 C C . PRO A 1 610 ? -15.863 -14.532 -5.812 1.00 93.00 610 PRO A C 1
ATOM 4820 O O . PRO A 1 610 ? -15.039 -14.000 -6.549 1.00 93.00 610 PRO A O 1
ATOM 4823 N N . GLU A 1 611 ? -16.502 -15.660 -6.133 1.00 92.50 611 GLU A N 1
ATOM 4824 C CA . GLU A 1 611 ? -16.222 -16.487 -7.327 1.00 92.50 611 GLU A CA 1
ATOM 4825 C C . GLU A 1 611 ? -16.216 -15.652 -8.626 1.00 92.50 611 GLU A C 1
ATOM 4827 O O . GLU A 1 611 ? -15.201 -15.580 -9.316 1.00 92.50 611 GLU A O 1
ATOM 4832 N N . ASP A 1 612 ? -17.279 -14.879 -8.871 1.00 93.50 612 ASP A N 1
ATOM 4833 C CA . ASP A 1 612 ? -17.410 -13.957 -10.010 1.00 93.50 612 ASP A CA 1
ATOM 4834 C C . ASP A 1 612 ? -16.304 -12.874 -10.076 1.00 93.50 612 ASP A C 1
ATOM 4836 O O . ASP A 1 612 ? -16.041 -12.319 -11.145 1.00 93.50 612 ASP A O 1
ATOM 4840 N N . PHE A 1 613 ? -15.649 -12.549 -8.951 1.00 95.50 613 PHE A N 1
ATOM 4841 C CA . PHE A 1 613 ? -14.515 -11.616 -8.898 1.00 95.50 613 PHE A CA 1
ATOM 4842 C C . PHE A 1 613 ? -13.170 -12.313 -9.154 1.00 95.50 613 PHE A C 1
ATOM 4844 O O . PHE A 1 613 ? -12.285 -11.714 -9.759 1.00 95.50 613 PHE A O 1
ATOM 4851 N N . VAL A 1 614 ? -13.003 -13.575 -8.735 1.00 96.88 614 VAL A N 1
ATOM 4852 C CA . VAL A 1 614 ? -11.768 -14.356 -8.967 1.00 96.88 614 VAL A CA 1
ATOM 4853 C C . VAL A 1 614 ? -11.445 -14.445 -10.461 1.00 96.88 614 VAL A C 1
ATOM 4855 O O . VAL A 1 614 ? -10.281 -14.345 -10.843 1.00 96.88 614 VAL A O 1
ATOM 4858 N N . THR A 1 615 ? -12.472 -14.487 -11.317 1.00 93.75 615 THR A N 1
ATOM 4859 C CA . THR A 1 615 ? -12.341 -14.480 -12.788 1.00 93.75 615 THR A CA 1
ATOM 4860 C C . THR A 1 615 ? -11.647 -13.236 -13.378 1.00 93.75 615 THR A C 1
ATOM 4862 O O . THR A 1 615 ? -11.362 -13.201 -14.579 1.00 93.75 615 THR A O 1
ATOM 4865 N N . ASN A 1 616 ? -11.370 -12.200 -12.577 1.00 95.31 616 ASN A N 1
ATOM 4866 C CA . ASN A 1 616 ? -10.538 -11.054 -12.958 1.00 95.31 616 ASN A CA 1
ATOM 4867 C C . ASN A 1 616 ? -9.027 -11.348 -12.900 1.00 95.31 616 ASN A C 1
ATOM 4869 O O . ASN A 1 616 ? -8.249 -10.599 -13.485 1.00 95.31 616 ASN A O 1
ATOM 4873 N N . HIS A 1 617 ? -8.605 -12.397 -12.185 1.00 97.25 617 HIS A N 1
ATOM 4874 C CA . HIS A 1 617 ? -7.222 -12.756 -11.822 1.00 97.25 617 HIS A CA 1
ATOM 4875 C C . HIS A 1 617 ? -6.428 -11.726 -11.010 1.00 97.25 617 HIS A C 1
ATOM 4877 O O . HIS A 1 617 ? -5.660 -12.125 -10.142 1.00 97.25 617 HIS A O 1
ATOM 4883 N N . VAL A 1 618 ? -6.614 -10.424 -11.213 1.00 98.19 618 VAL A N 1
ATOM 4884 C CA . VAL A 1 618 ? -6.006 -9.378 -10.378 1.00 98.19 618 VAL A CA 1
ATOM 4885 C C . VAL A 1 618 ? -7.064 -8.569 -9.643 1.00 98.19 618 VAL A C 1
ATOM 4887 O O . VAL A 1 618 ? -8.213 -8.482 -10.073 1.00 98.19 618 VAL A O 1
ATOM 4890 N N . THR A 1 619 ? -6.688 -7.977 -8.514 1.00 96.75 619 THR A N 1
ATOM 4891 C CA . THR A 1 619 ? -7.598 -7.177 -7.685 1.00 96.75 619 THR A CA 1
ATOM 4892 C C . THR A 1 619 ? -7.759 -5.725 -8.125 1.00 96.75 619 THR A C 1
ATOM 4894 O O . THR A 1 619 ? -8.742 -5.103 -7.731 1.00 96.75 619 THR A O 1
ATOM 4897 N N . GLY A 1 620 ? -6.836 -5.185 -8.928 1.00 95.81 620 GLY A N 1
ATOM 4898 C CA . GLY A 1 620 ? -6.770 -3.749 -9.212 1.00 95.81 620 GLY A CA 1
ATOM 4899 C C . GLY A 1 620 ? -6.377 -2.965 -7.958 1.00 95.81 620 GLY A C 1
ATOM 4900 O O . GLY A 1 620 ? -5.352 -3.256 -7.341 1.00 95.81 620 GLY A O 1
ATOM 4901 N N . ILE A 1 621 ? -7.204 -2.003 -7.549 1.00 96.88 621 ILE A N 1
ATOM 4902 C CA . ILE A 1 621 ? -7.009 -1.240 -6.313 1.00 96.88 621 ILE A CA 1
ATOM 4903 C C . ILE A 1 621 ? -7.604 -2.032 -5.138 1.00 96.88 621 ILE A C 1
ATOM 4905 O O . ILE A 1 621 ? -8.825 -2.158 -4.984 1.00 96.88 621 ILE A O 1
ATOM 4909 N N . PHE A 1 622 ? -6.738 -2.556 -4.272 1.00 98.31 622 PHE A N 1
ATOM 4910 C CA . PHE A 1 622 ? -7.124 -3.326 -3.093 1.00 98.31 622 PHE A CA 1
ATOM 4911 C C . PHE A 1 622 ? -7.177 -2.424 -1.857 1.00 98.31 622 PHE A C 1
ATOM 4913 O O . PHE A 1 622 ? -6.144 -1.928 -1.414 1.00 98.31 622 PHE A O 1
ATOM 4920 N N . PHE A 1 623 ? -8.353 -2.255 -1.251 1.00 97.69 623 PHE A N 1
ATOM 4921 C CA . PHE A 1 623 ? -8.541 -1.529 0.008 1.00 97.69 623 PHE A CA 1
ATOM 4922 C C . PHE A 1 623 ? -8.735 -2.486 1.202 1.00 97.69 623 PHE A C 1
ATOM 4924 O O . PHE A 1 623 ? -8.979 -3.688 1.073 1.00 97.69 623 PHE A O 1
ATOM 4931 N N . GLN A 1 624 ? -8.728 -1.932 2.413 1.00 95.56 624 GLN A N 1
ATOM 4932 C CA . GLN A 1 624 ? -9.168 -2.632 3.621 1.00 95.56 624 GLN A CA 1
ATOM 4933 C C . GLN A 1 624 ? -10.668 -2.972 3.576 1.00 95.56 624 GLN A C 1
ATOM 4935 O O . GLN A 1 624 ? -11.071 -4.037 4.040 1.00 95.56 624 GLN A O 1
ATOM 4940 N N . ASN A 1 625 ? -11.510 -2.100 3.014 1.00 94.81 625 ASN A N 1
ATOM 4941 C CA . ASN A 1 625 ? -12.967 -2.284 2.988 1.00 94.81 625 ASN A CA 1
ATOM 4942 C C . ASN A 1 625 ? -13.554 -2.721 1.631 1.00 94.81 625 ASN A C 1
ATOM 4944 O O . ASN A 1 625 ? -14.701 -3.177 1.582 1.00 94.81 625 ASN A O 1
ATOM 4948 N N . LYS A 1 626 ? -12.784 -2.564 0.551 1.00 94.38 626 LYS A N 1
ATOM 4949 C CA . LYS A 1 626 ? -13.220 -2.621 -0.851 1.00 94.38 626 LYS A CA 1
ATOM 4950 C C . LYS A 1 626 ? -12.162 -3.295 -1.730 1.00 94.38 626 LYS A C 1
ATOM 4952 O O . LYS A 1 626 ? -10.977 -3.162 -1.459 1.00 94.38 626 LYS A O 1
ATOM 4957 N N . VAL A 1 627 ? -12.570 -3.960 -2.803 1.00 96.69 627 VAL A N 1
ATOM 4958 C CA . VAL A 1 627 ? -11.675 -4.315 -3.920 1.00 96.69 627 VAL A CA 1
ATOM 4959 C C . VAL A 1 627 ? -12.281 -3.749 -5.201 1.00 96.69 627 VAL A C 1
ATOM 4961 O O . VAL A 1 627 ? -13.498 -3.853 -5.361 1.00 96.69 627 VAL A O 1
ATOM 4964 N N . ASP A 1 628 ? -11.477 -3.117 -6.061 1.00 94.75 628 ASP A N 1
ATOM 4965 C CA . ASP A 1 628 ? -11.924 -2.447 -7.292 1.00 94.75 628 ASP A CA 1
ATOM 4966 C C . ASP A 1 628 ? -11.003 -2.778 -8.474 1.00 94.75 628 ASP A C 1
ATOM 4968 O O . ASP A 1 628 ? -9.848 -2.352 -8.508 1.00 94.75 628 ASP A O 1
ATOM 4972 N N . TYR A 1 629 ? -11.520 -3.529 -9.448 1.00 95.12 629 TYR A N 1
ATOM 4973 C CA . TYR A 1 629 ? -10.817 -3.905 -10.672 1.00 95.12 629 TYR A CA 1
ATOM 4974 C C . TYR A 1 629 ? -10.713 -2.687 -11.610 1.00 95.12 629 TYR A C 1
ATOM 4976 O O . TYR A 1 629 ? -11.538 -2.456 -12.498 1.00 95.12 629 TYR A O 1
ATOM 4984 N N . ALA A 1 630 ? -9.709 -1.863 -11.322 1.00 87.75 630 ALA A N 1
ATOM 4985 C CA . ALA A 1 630 ? -9.475 -0.524 -11.847 1.00 87.75 630 ALA A CA 1
ATOM 4986 C C . ALA A 1 630 ? -7.996 -0.137 -11.665 1.00 87.75 630 ALA A C 1
ATOM 4988 O O . ALA A 1 630 ? -7.258 -0.848 -10.979 1.00 87.75 630 ALA A O 1
ATOM 4989 N N . THR A 1 631 ? -7.586 1.015 -12.204 1.00 84.00 631 THR A N 1
ATOM 4990 C CA . THR A 1 631 ? -6.416 1.753 -11.698 1.00 84.00 631 THR A CA 1
ATOM 4991 C C . THR A 1 631 ? -6.769 3.205 -11.382 1.00 84.00 631 THR A C 1
ATOM 4993 O O . THR A 1 631 ? -7.786 3.728 -11.847 1.00 84.00 631 THR A O 1
ATOM 4996 N N . TRP A 1 632 ? -5.903 3.906 -10.646 1.00 82.69 632 TRP A N 1
ATOM 4997 C CA . TRP A 1 632 ? -6.044 5.350 -10.387 1.00 82.69 632 TRP A CA 1
ATOM 4998 C C . TRP A 1 632 ? -6.004 6.244 -11.643 1.00 82.69 632 TRP A C 1
ATOM 5000 O O . TRP A 1 632 ? -6.257 7.446 -11.547 1.00 82.69 632 TRP A O 1
ATOM 5010 N N . PHE A 1 633 ? -5.695 5.680 -12.814 1.00 76.81 633 PHE A N 1
ATOM 5011 C CA . PHE A 1 633 ? -5.488 6.395 -14.077 1.00 76.81 633 PHE A CA 1
ATOM 5012 C C . PHE A 1 633 ? -6.262 5.800 -15.271 1.00 76.81 633 PHE A C 1
ATOM 5014 O O . PHE A 1 633 ? -6.130 6.302 -16.388 1.00 76.81 633 PHE A O 1
ATOM 5021 N N . GLY A 1 634 ? -7.091 4.767 -15.074 1.00 70.50 634 GLY A N 1
ATOM 5022 C CA . GLY A 1 634 ? -7.972 4.246 -16.121 1.00 70.50 634 GLY A CA 1
ATOM 5023 C C . GLY A 1 634 ? -8.602 2.882 -15.825 1.00 70.50 634 GLY A C 1
ATOM 5024 O O . GLY A 1 634 ? -8.419 2.295 -14.762 1.00 70.50 634 GLY A O 1
ATOM 5025 N N . TRP A 1 635 ? -9.349 2.373 -16.810 1.00 75.06 635 TRP A N 1
ATOM 5026 C CA . TRP A 1 635 ? -10.090 1.102 -16.724 1.00 75.06 635 TRP A CA 1
ATOM 5027 C C . TRP A 1 635 ? -9.667 0.077 -17.795 1.00 75.06 635 TRP A C 1
ATOM 5029 O O . TRP A 1 635 ? -10.271 -0.987 -17.900 1.00 75.06 635 TRP A O 1
ATOM 5039 N N . ARG A 1 636 ? -8.642 0.379 -18.609 1.00 84.62 636 ARG A N 1
ATOM 5040 C CA . ARG A 1 636 ? -8.122 -0.563 -19.614 1.00 84.62 636 ARG A CA 1
ATOM 5041 C C . ARG A 1 636 ? -7.508 -1.783 -18.920 1.00 84.62 636 ARG A C 1
ATOM 5043 O O . ARG A 1 636 ? -6.700 -1.630 -18.006 1.00 84.62 636 ARG A O 1
ATOM 5050 N N . TYR A 1 637 ? -7.820 -2.988 -19.393 1.00 87.56 637 TYR A N 1
ATOM 5051 C CA . TYR A 1 637 ? -7.293 -4.233 -18.818 1.00 87.56 637 TYR A CA 1
ATOM 5052 C C . TYR A 1 637 ? -5.758 -4.291 -18.786 1.00 87.56 637 TYR A C 1
ATOM 5054 O O . TYR A 1 637 ? -5.174 -4.790 -17.829 1.00 87.56 637 TYR A O 1
ATOM 5062 N N . ASP A 1 638 ? -5.090 -3.757 -19.808 1.00 85.81 638 ASP A N 1
ATOM 5063 C CA . ASP A 1 638 ? -3.627 -3.726 -19.869 1.00 85.81 638 ASP A CA 1
ATOM 5064 C C . ASP A 1 638 ? -2.988 -2.804 -18.818 1.00 85.81 638 ASP A C 1
ATOM 5066 O O . ASP A 1 638 ? -1.909 -3.129 -18.325 1.00 85.81 638 ASP A O 1
ATOM 5070 N N . PHE A 1 639 ? -3.682 -1.749 -18.379 1.00 91.12 639 PHE A N 1
ATOM 5071 C CA . PHE A 1 639 ? -3.299 -0.964 -17.202 1.00 91.12 639 PHE A CA 1
ATOM 5072 C C . PHE A 1 639 ? -3.481 -1.792 -15.919 1.00 91.12 639 PHE A C 1
ATOM 5074 O O . PHE A 1 639 ? -2.543 -1.936 -15.134 1.00 91.12 639 PHE A O 1
ATOM 5081 N N . ILE A 1 640 ? -4.678 -2.365 -15.725 1.00 93.62 640 ILE A N 1
ATOM 5082 C CA . ILE A 1 640 ? -5.090 -3.061 -14.488 1.00 93.62 640 ILE A CA 1
ATOM 5083 C C . ILE A 1 640 ? -4.216 -4.293 -14.204 1.00 93.62 640 ILE A C 1
ATOM 5085 O O . ILE A 1 640 ? -3.871 -4.564 -13.055 1.00 93.62 640 ILE A O 1
ATOM 5089 N N . HIS A 1 641 ? -3.819 -5.021 -15.249 1.00 97.25 641 HIS A N 1
ATOM 5090 C CA . HIS A 1 641 ? -2.890 -6.143 -15.130 1.00 97.25 641 HIS A CA 1
ATOM 5091 C C . HIS A 1 641 ? -1.421 -5.698 -15.187 1.00 97.25 641 HIS A C 1
ATOM 5093 O O . HIS A 1 641 ? -0.602 -6.189 -14.411 1.00 97.25 641 HIS A O 1
ATOM 5099 N N . GLY A 1 642 ? -1.061 -4.767 -16.077 1.00 96.75 642 GLY A N 1
ATOM 5100 C CA . GLY A 1 642 ? 0.329 -4.352 -16.295 1.00 96.75 642 GLY A CA 1
ATOM 5101 C C . GLY A 1 642 ? 0.965 -3.633 -15.103 1.00 96.75 642 GLY A C 1
ATOM 5102 O O . GLY A 1 642 ? 2.173 -3.760 -14.898 1.00 96.75 642 GLY A O 1
ATOM 5103 N N . ILE A 1 643 ? 0.169 -2.952 -14.268 1.00 97.25 643 ILE A N 1
ATOM 5104 C CA . ILE A 1 643 ? 0.646 -2.342 -13.015 1.00 97.25 643 ILE A CA 1
ATOM 5105 C C . ILE A 1 643 ? 1.196 -3.397 -12.035 1.00 97.25 643 ILE A C 1
ATOM 5107 O O . ILE A 1 643 ? 2.113 -3.105 -11.279 1.00 97.25 643 ILE A O 1
ATOM 5111 N N . GLN A 1 644 ? 0.744 -4.656 -12.130 1.00 98.12 644 GLN A N 1
ATOM 5112 C CA . GLN A 1 644 ? 1.236 -5.800 -11.342 1.00 98.12 644 GLN A CA 1
ATOM 5113 C C . GLN A 1 644 ? 2.499 -6.465 -11.935 1.00 98.12 644 GLN A C 1
ATOM 5115 O O . GLN A 1 644 ? 2.832 -7.608 -11.596 1.00 98.12 644 GLN A O 1
ATOM 5120 N N . MET A 1 645 ? 3.164 -5.807 -12.893 1.00 97.75 645 MET A N 1
ATOM 5121 C CA . MET A 1 645 ? 4.318 -6.343 -13.632 1.00 97.75 645 MET A CA 1
ATOM 5122 C C . MET A 1 645 ? 5.521 -5.393 -13.678 1.00 97.75 645 MET A C 1
ATOM 5124 O O . MET A 1 645 ? 6.576 -5.776 -14.190 1.00 97.75 645 MET A O 1
ATOM 5128 N N . LEU A 1 646 ? 5.386 -4.169 -13.156 1.00 96.25 646 LEU A N 1
ATOM 5129 C CA . LEU A 1 646 ? 6.429 -3.144 -13.189 1.00 96.25 646 LEU A CA 1
ATOM 5130 C C . LEU A 1 646 ? 6.994 -2.860 -11.780 1.00 96.25 646 LEU A C 1
ATOM 5132 O O . LEU A 1 646 ? 6.228 -2.829 -10.821 1.00 96.25 646 LEU A O 1
ATOM 5136 N N . PRO A 1 647 ? 8.317 -2.656 -11.628 1.00 97.94 647 PRO A N 1
ATOM 5137 C CA . PRO A 1 647 ? 9.364 -2.928 -12.611 1.00 97.94 647 PRO A CA 1
ATOM 5138 C C . PRO A 1 647 ? 9.650 -4.431 -12.771 1.00 97.94 647 PRO A C 1
ATOM 5140 O O . PRO A 1 647 ? 9.659 -5.196 -11.804 1.00 97.94 647 PRO A O 1
ATOM 5143 N N . VAL A 1 648 ? 10.001 -4.833 -13.997 1.00 97.31 648 VAL A N 1
ATOM 5144 C CA . VAL A 1 648 ? 10.437 -6.200 -14.328 1.00 97.31 648 VAL A CA 1
ATOM 5145 C C . VAL A 1 648 ? 11.779 -6.503 -13.649 1.00 97.31 648 VAL A C 1
ATOM 5147 O O . VAL A 1 648 ? 12.846 -6.203 -14.187 1.00 97.31 648 VAL A O 1
ATOM 5150 N N . SER A 1 649 ? 11.728 -7.090 -12.455 1.00 95.81 649 SER A N 1
ATOM 5151 C CA . SER A 1 649 ? 12.878 -7.409 -11.597 1.00 95.81 649 SER A CA 1
ATOM 5152 C C . SER A 1 649 ? 12.891 -8.897 -11.213 1.00 95.81 649 SER A C 1
ATOM 5154 O O . SER A 1 649 ? 11.834 -9.527 -11.219 1.00 95.81 649 SER A O 1
ATOM 5156 N N . PRO A 1 650 ? 14.038 -9.493 -10.822 1.00 96.00 650 PRO A N 1
ATOM 5157 C CA . PRO A 1 650 ? 14.099 -10.899 -10.396 1.00 96.00 650 PRO A CA 1
ATOM 5158 C C . PRO A 1 650 ? 13.109 -11.284 -9.283 1.00 96.00 650 PRO A C 1
ATOM 5160 O O . PRO A 1 650 ? 12.645 -12.421 -9.257 1.00 96.00 650 PRO A O 1
ATOM 5163 N N . ALA A 1 651 ? 12.735 -10.343 -8.408 1.00 96.69 651 ALA A N 1
ATOM 5164 C CA . ALA A 1 651 ? 11.740 -10.560 -7.357 1.00 96.69 651 ALA A CA 1
ATOM 5165 C C . ALA A 1 651 ? 10.311 -10.796 -7.884 1.00 96.69 651 ALA A C 1
ATOM 5167 O O . ALA A 1 651 ? 9.514 -11.443 -7.209 1.00 96.69 651 ALA A O 1
ATOM 5168 N N . LEU A 1 652 ? 9.993 -10.339 -9.101 1.00 96.50 652 LEU A N 1
ATOM 5169 C CA . LEU A 1 652 ? 8.675 -10.509 -9.722 1.00 96.50 652 LEU A CA 1
ATOM 5170 C C . LEU A 1 652 ? 8.289 -11.993 -9.884 1.00 96.50 652 LEU A C 1
ATOM 5172 O O . LEU A 1 652 ? 7.113 -12.348 -9.786 1.00 96.50 652 LEU A O 1
ATOM 5176 N N . LEU A 1 653 ? 9.282 -12.874 -10.056 1.00 95.12 653 LEU A N 1
ATOM 5177 C CA . LEU A 1 653 ? 9.091 -14.323 -10.185 1.00 95.12 653 LEU A CA 1
ATOM 5178 C C . LEU A 1 653 ? 8.546 -14.983 -8.904 1.00 95.12 653 LEU A C 1
ATOM 5180 O O . LEU A 1 653 ? 7.928 -16.040 -8.997 1.00 95.12 653 LEU A O 1
ATOM 5184 N N . MET A 1 654 ? 8.708 -14.355 -7.730 1.00 96.38 654 MET A N 1
ATOM 5185 C CA . MET A 1 654 ? 8.170 -14.881 -6.466 1.00 96.38 654 MET A CA 1
ATOM 5186 C C . MET A 1 654 ? 6.634 -14.811 -6.391 1.00 96.38 654 MET A C 1
ATOM 5188 O O . MET A 1 654 ? 6.022 -15.561 -5.627 1.00 96.38 654 MET A O 1
ATOM 5192 N N . ILE A 1 655 ? 6.005 -13.912 -7.162 1.00 97.12 655 ILE A N 1
ATOM 5193 C CA . ILE A 1 655 ? 4.540 -13.744 -7.210 1.00 97.12 655 ILE A CA 1
ATOM 5194 C C . ILE A 1 655 ? 3.933 -14.193 -8.540 1.00 97.12 655 ILE A C 1
ATOM 5196 O O . ILE A 1 655 ? 2.870 -14.812 -8.540 1.00 97.12 655 ILE A O 1
ATOM 5200 N N . ARG A 1 656 ? 4.613 -13.948 -9.666 1.00 97.31 656 ARG A N 1
ATOM 5201 C CA . ARG A 1 656 ? 4.129 -14.282 -11.011 1.00 97.31 656 ARG A CA 1
ATOM 5202 C C . ARG A 1 656 ? 4.458 -15.739 -11.343 1.00 97.31 656 ARG A C 1
ATOM 5204 O O . ARG A 1 656 ? 5.352 -16.036 -12.130 1.00 97.31 656 ARG A O 1
ATOM 5211 N N . THR A 1 657 ? 3.751 -16.668 -10.694 1.00 96.56 657 THR A N 1
ATOM 5212 C CA . THR A 1 657 ? 3.952 -18.111 -10.908 1.00 96.56 657 THR A CA 1
ATOM 5213 C C . THR A 1 657 ? 3.540 -18.518 -12.334 1.00 96.56 657 THR A C 1
ATOM 5215 O O . THR A 1 657 ? 2.624 -17.910 -12.895 1.00 96.56 657 THR A O 1
ATOM 5218 N N . PRO A 1 658 ? 4.146 -19.560 -12.940 1.00 96.88 658 PRO A N 1
ATOM 5219 C CA . PRO A 1 658 ? 3.763 -20.016 -14.283 1.00 96.88 658 PRO A CA 1
ATOM 5220 C C . PRO A 1 658 ? 2.306 -20.493 -14.399 1.00 96.88 658 PRO A C 1
ATOM 5222 O O . PRO A 1 658 ? 1.738 -20.469 -15.487 1.00 96.88 658 PRO A O 1
ATOM 5225 N N . GLU A 1 659 ? 1.704 -20.926 -13.288 1.00 97.62 659 GLU A N 1
ATOM 5226 C CA . GLU A 1 659 ? 0.293 -21.314 -13.201 1.00 97.62 659 GLU A CA 1
ATOM 5227 C C . GLU A 1 659 ? -0.626 -20.089 -13.261 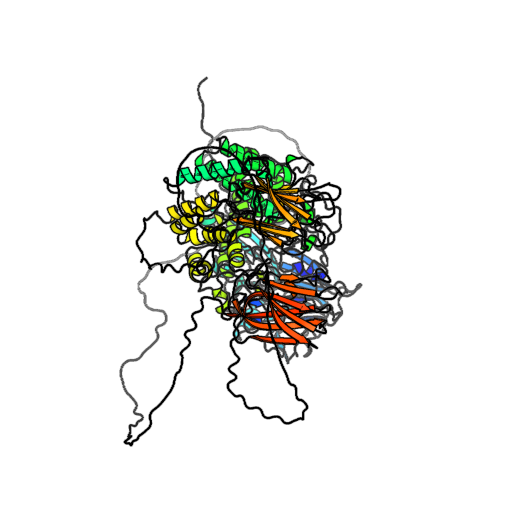1.00 97.62 659 GLU A C 1
ATOM 5229 O O . GLU A 1 659 ? -1.457 -19.999 -14.165 1.00 97.62 659 GLU A O 1
ATOM 5234 N N . PHE A 1 660 ? -0.400 -19.105 -12.380 1.00 98.50 660 PHE A N 1
ATOM 5235 C CA . PHE A 1 660 ? -1.126 -17.835 -12.389 1.00 98.50 660 PHE A CA 1
ATOM 5236 C C . PHE A 1 660 ? -0.997 -17.127 -13.746 1.00 98.50 660 PHE A C 1
ATOM 5238 O O . PHE A 1 660 ? -1.997 -16.749 -14.349 1.00 98.50 660 PHE A O 1
ATOM 5245 N N . CYS A 1 661 ? 0.229 -17.017 -14.266 1.00 98.62 661 CYS A N 1
ATOM 5246 C CA . CYS A 1 661 ? 0.498 -16.351 -15.540 1.00 98.62 661 CYS A CA 1
ATOM 5247 C C . CYS A 1 661 ? -0.219 -17.017 -16.718 1.00 98.62 661 CYS A C 1
ATOM 5249 O O . CYS A 1 661 ? -0.614 -16.322 -17.648 1.00 98.62 661 CYS A O 1
ATOM 5251 N N . ARG A 1 662 ? -0.396 -18.347 -16.702 1.00 98.44 662 ARG A N 1
ATOM 5252 C CA . ARG A 1 662 ? -1.122 -19.050 -17.767 1.00 98.44 662 ARG A CA 1
ATOM 5253 C C . ARG A 1 662 ? -2.630 -18.830 -17.654 1.00 98.44 662 ARG A C 1
ATOM 5255 O O . ARG A 1 662 ? -3.245 -18.514 -18.663 1.00 98.44 662 ARG A O 1
ATOM 5262 N N . GLN A 1 663 ? -3.200 -18.908 -16.449 1.00 98.38 663 GLN A N 1
ATOM 5263 C CA . GLN A 1 663 ? -4.622 -18.608 -16.223 1.00 98.38 663 GLN A CA 1
ATOM 5264 C C . GLN A 1 663 ? -4.956 -17.162 -16.627 1.00 98.38 663 GLN A C 1
ATOM 5266 O O . GLN A 1 663 ? -5.822 -16.944 -17.469 1.00 98.38 663 GLN A O 1
ATOM 5271 N N . GLU A 1 664 ? -4.200 -16.178 -16.132 1.00 98.25 664 GLU A N 1
ATOM 5272 C CA . GLU A 1 664 ? -4.365 -14.757 -16.471 1.00 98.25 664 GLU A CA 1
ATOM 5273 C C . GLU A 1 664 ? -4.213 -14.490 -17.984 1.00 98.25 664 GLU A C 1
ATOM 5275 O O . GLU A 1 664 ? -4.986 -13.727 -18.575 1.00 98.25 664 GLU A O 1
ATOM 5280 N N . TRP A 1 665 ? -3.251 -15.148 -18.641 1.00 97.75 665 TRP A N 1
ATOM 5281 C CA . TRP A 1 665 ? -3.044 -15.014 -20.082 1.00 97.75 665 TRP A CA 1
ATOM 5282 C C . TRP A 1 665 ? -4.188 -15.620 -20.900 1.00 97.75 665 TRP A C 1
ATOM 5284 O O . TRP A 1 665 ? -4.741 -14.945 -21.771 1.00 97.75 665 TRP A O 1
ATOM 5294 N N . ASP A 1 666 ? -4.581 -16.859 -20.613 1.00 96.62 666 ASP A N 1
ATOM 5295 C CA . ASP A 1 666 ? -5.615 -17.579 -21.362 1.00 96.62 666 ASP A CA 1
ATOM 5296 C C . ASP A 1 666 ? -7.018 -16.986 -21.117 1.00 96.62 666 ASP A C 1
ATOM 5298 O O . ASP A 1 666 ? -7.859 -16.975 -22.028 1.00 96.62 666 ASP A O 1
ATOM 5302 N N . ASN A 1 667 ? -7.271 -16.431 -19.923 1.00 93.75 667 ASN A N 1
ATOM 5303 C CA . ASN A 1 667 ? -8.555 -15.837 -19.538 1.00 93.75 667 ASN A CA 1
ATOM 5304 C C . ASN A 1 667 ? -8.698 -14.342 -19.855 1.00 93.75 667 ASN A C 1
ATOM 5306 O O . ASN A 1 667 ? -9.823 -13.907 -20.125 1.00 93.75 667 ASN A O 1
ATOM 5310 N N . VAL A 1 668 ? -7.608 -13.564 -19.870 1.00 92.69 668 VAL A N 1
ATOM 5311 C CA . VAL A 1 668 ? -7.648 -12.114 -20.139 1.00 92.69 668 VAL A CA 1
ATOM 5312 C C . VAL A 1 668 ? -6.644 -11.694 -21.215 1.00 92.69 668 VAL A C 1
ATOM 5314 O O . VAL A 1 668 ? -7.057 -11.264 -22.291 1.00 92.69 668 VAL A O 1
ATOM 5317 N N . LEU A 1 669 ? -5.336 -11.797 -20.957 1.00 95.62 669 LEU A N 1
ATOM 5318 C CA . LEU A 1 669 ? -4.337 -11.007 -21.701 1.00 95.62 669 LEU A CA 1
ATOM 5319 C C . LEU A 1 669 ? -4.209 -11.390 -23.183 1.00 95.62 669 LEU A C 1
ATOM 5321 O O . LEU A 1 669 ? -4.018 -10.520 -24.031 1.00 95.62 669 LEU A O 1
ATOM 5325 N N . SER A 1 670 ? -4.379 -12.671 -23.517 1.00 93.88 670 SER A N 1
ATOM 5326 C CA . SER A 1 670 ? -4.376 -13.175 -24.901 1.00 93.88 670 SER A CA 1
ATOM 5327 C C . SER A 1 670 ? -5.511 -12.625 -25.774 1.00 93.88 670 SER A C 1
ATOM 5329 O O . SER A 1 670 ? -5.448 -12.728 -26.999 1.00 93.88 670 SER A O 1
ATOM 5331 N N . ARG A 1 671 ? -6.550 -12.056 -25.149 1.00 91.75 671 ARG A N 1
ATOM 5332 C CA . ARG A 1 671 ? -7.775 -11.553 -25.787 1.00 91.75 671 ARG A CA 1
ATOM 5333 C C . ARG A 1 671 ? -7.718 -10.041 -26.041 1.00 91.75 671 ARG A C 1
ATOM 5335 O O . ARG A 1 671 ? -8.635 -9.492 -26.647 1.00 91.75 671 ARG A O 1
ATOM 5342 N N . LEU A 1 672 ? -6.658 -9.375 -25.576 1.00 87.62 672 LEU A N 1
ATOM 5343 C CA . LEU A 1 672 ? -6.454 -7.934 -25.708 1.00 87.62 672 LEU A CA 1
ATOM 5344 C C . LEU A 1 672 ? -5.877 -7.564 -27.089 1.00 87.62 672 LEU A C 1
ATOM 5346 O O . LEU A 1 672 ? -5.110 -8.342 -27.664 1.00 87.62 672 LEU A O 1
ATOM 5350 N N . PRO A 1 673 ? -6.163 -6.357 -27.614 1.00 84.69 673 PRO A N 1
ATOM 5351 C CA . PRO A 1 673 ? -5.518 -5.826 -28.813 1.00 84.69 673 PRO A CA 1
ATOM 5352 C C . PRO A 1 673 ? -4.084 -5.355 -28.495 1.00 84.69 673 PRO A C 1
ATOM 5354 O O . PRO A 1 673 ? -3.797 -4.162 -28.459 1.00 84.69 673 PRO A O 1
ATOM 5357 N N . LEU A 1 674 ? -3.181 -6.309 -28.240 1.00 85.56 674 LEU A N 1
ATOM 5358 C CA . LEU A 1 674 ? -1.785 -6.081 -27.843 1.00 85.56 674 LEU A CA 1
ATOM 5359 C C . LEU A 1 674 ? -0.946 -5.450 -28.973 1.00 85.56 674 LEU A C 1
ATOM 5361 O O . LEU A 1 674 ? -0.205 -6.142 -29.675 1.00 85.56 674 LEU A O 1
ATOM 5365 N N . SER A 1 675 ? -1.064 -4.133 -29.160 1.00 88.25 675 SER A N 1
ATOM 5366 C CA . SER A 1 675 ? -0.294 -3.396 -30.169 1.00 88.25 675 SER A CA 1
ATOM 5367 C C . SER A 1 675 ? 1.205 -3.381 -29.834 1.00 88.25 675 SER A C 1
ATOM 5369 O O . SER A 1 675 ? 1.557 -3.012 -28.712 1.00 88.25 675 SER A O 1
ATOM 5371 N N . PRO A 1 676 ? 2.114 -3.666 -30.790 1.00 84.19 676 PRO A N 1
ATOM 5372 C CA . PRO A 1 676 ? 3.562 -3.532 -30.600 1.00 84.19 676 PRO A CA 1
ATOM 5373 C C . PRO A 1 676 ? 4.042 -2.068 -30.512 1.00 84.19 676 PRO A C 1
ATOM 5375 O O . PRO A 1 676 ? 5.244 -1.830 -30.381 1.00 84.19 676 PRO A O 1
ATOM 5378 N N . THR A 1 677 ? 3.125 -1.096 -30.602 1.00 85.06 677 THR A N 1
ATOM 5379 C CA . THR A 1 677 ? 3.383 0.333 -30.359 1.00 85.06 677 THR A CA 1
ATOM 5380 C C . THR A 1 677 ? 2.953 0.813 -28.972 1.00 85.06 677 THR A C 1
ATOM 5382 O O . THR A 1 677 ? 3.338 1.909 -28.577 1.00 85.06 677 THR A O 1
ATOM 5385 N N . ASP A 1 678 ? 2.177 0.023 -28.217 1.00 87.25 678 ASP A N 1
ATOM 5386 C CA . ASP A 1 678 ? 1.708 0.422 -26.886 1.00 87.25 678 ASP A CA 1
ATOM 5387 C C . ASP A 1 678 ? 2.716 -0.014 -25.797 1.00 87.25 678 ASP A C 1
ATOM 5389 O O . ASP A 1 678 ? 3.016 -1.212 -25.691 1.00 87.25 678 ASP A O 1
ATOM 5393 N N . PRO A 1 679 ? 3.222 0.911 -24.955 1.00 90.56 679 PRO A N 1
ATOM 5394 C CA . PRO A 1 679 ? 4.134 0.592 -23.857 1.00 90.56 679 PRO A CA 1
ATOM 5395 C C . PRO A 1 679 ? 3.636 -0.503 -22.906 1.00 90.56 679 PRO A C 1
ATOM 5397 O O . PRO A 1 679 ? 4.447 -1.296 -22.417 1.00 90.56 679 PRO A O 1
ATOM 5400 N N . TRP A 1 680 ? 2.324 -0.620 -22.673 1.00 94.06 680 TRP A N 1
ATOM 5401 C CA . TRP A 1 680 ? 1.762 -1.652 -21.797 1.00 94.06 680 TRP A CA 1
ATOM 5402 C C . TRP A 1 680 ? 1.883 -3.056 -22.397 1.00 94.06 680 TRP A C 1
ATOM 5404 O O . TRP A 1 680 ? 2.123 -4.011 -21.657 1.00 94.06 680 TRP A O 1
ATOM 5414 N N . THR A 1 681 ? 1.859 -3.201 -23.729 1.00 96.25 681 THR A N 1
ATOM 5415 C CA . THR A 1 681 ? 2.166 -4.481 -24.395 1.00 96.25 681 THR A CA 1
ATOM 5416 C C . THR A 1 681 ? 3.567 -4.973 -24.028 1.00 96.25 681 THR A C 1
ATOM 5418 O O . THR A 1 681 ? 3.749 -6.172 -23.802 1.00 96.25 681 THR A O 1
ATOM 5421 N N . SER A 1 682 ? 4.552 -4.071 -23.897 1.00 97.00 682 SER A N 1
ATOM 5422 C CA . SER A 1 682 ? 5.911 -4.458 -23.490 1.00 97.00 682 SER A CA 1
ATOM 5423 C C . SER A 1 682 ? 5.934 -5.075 -22.084 1.00 97.00 682 SER A C 1
ATOM 5425 O O . SER A 1 682 ? 6.623 -6.077 -21.874 1.00 97.00 682 SER A O 1
ATOM 5427 N N . LEU A 1 683 ? 5.126 -4.559 -21.148 1.00 97.75 683 LEU A N 1
ATOM 5428 C CA . LEU A 1 683 ? 4.987 -5.102 -19.793 1.00 97.75 683 LEU A CA 1
ATOM 5429 C C . LEU A 1 683 ? 4.237 -6.433 -19.786 1.00 97.75 683 LEU A C 1
ATOM 5431 O O . LEU A 1 683 ? 4.735 -7.391 -19.205 1.00 97.75 683 LEU A O 1
ATOM 5435 N N . LEU A 1 684 ? 3.090 -6.533 -20.465 1.00 98.06 684 LEU A N 1
ATOM 5436 C CA . LEU A 1 684 ? 2.296 -7.768 -20.489 1.00 98.06 684 LEU A CA 1
ATOM 5437 C C . LEU A 1 684 ? 3.068 -8.941 -21.112 1.00 98.06 684 LEU A C 1
ATOM 5439 O O . LEU A 1 684 ? 3.033 -10.061 -20.593 1.00 98.06 684 LEU A O 1
ATOM 5443 N N . VAL A 1 685 ? 3.814 -8.685 -22.193 1.00 98.31 685 VAL A N 1
ATOM 5444 C CA . VAL A 1 685 ? 4.668 -9.697 -22.824 1.00 98.31 685 VAL A CA 1
ATOM 5445 C C . VAL A 1 685 ? 5.845 -10.059 -21.912 1.00 98.31 685 VAL A C 1
ATOM 5447 O O . VAL A 1 685 ? 6.040 -11.241 -21.638 1.00 98.31 685 VAL A O 1
ATOM 5450 N N . THR A 1 686 ? 6.585 -9.080 -21.380 1.00 98.19 686 THR A N 1
ATOM 5451 C CA . THR A 1 686 ? 7.792 -9.341 -20.565 1.00 98.19 686 THR A CA 1
ATOM 5452 C C . THR A 1 686 ? 7.472 -9.943 -19.188 1.00 98.19 686 THR A C 1
ATOM 5454 O O . THR A 1 686 ? 8.198 -10.803 -18.689 1.00 98.19 686 THR A O 1
ATOM 5457 N N . GLY A 1 687 ? 6.387 -9.497 -18.554 1.00 96.62 687 GLY A N 1
ATOM 5458 C CA . GLY A 1 687 ? 5.963 -9.905 -17.214 1.00 96.62 687 GLY A CA 1
ATOM 5459 C C . GLY A 1 687 ? 5.120 -11.180 -17.172 1.00 96.62 687 GLY A C 1
ATOM 5460 O O . GLY A 1 687 ? 5.038 -11.800 -16.115 1.00 96.62 687 GLY A O 1
ATOM 5461 N N . THR A 1 688 ? 4.515 -11.598 -18.291 1.00 97.88 688 THR A N 1
ATOM 5462 C CA . THR A 1 688 ? 3.650 -12.796 -18.341 1.00 97.88 688 THR A CA 1
ATOM 5463 C C . THR A 1 688 ? 4.078 -13.769 -19.422 1.00 97.88 688 THR A C 1
ATOM 5465 O O . THR A 1 688 ? 4.452 -14.900 -19.111 1.00 97.88 688 THR A O 1
ATOM 5468 N N . LEU A 1 689 ? 4.067 -13.345 -20.690 1.00 97.88 689 LEU A N 1
ATOM 5469 C CA . LEU A 1 689 ? 4.323 -14.257 -21.805 1.00 97.88 689 LEU A CA 1
ATOM 5470 C C . LEU A 1 689 ? 5.741 -14.841 -21.747 1.00 97.88 689 LEU A C 1
ATOM 5472 O O . LEU A 1 689 ? 5.922 -16.020 -22.028 1.00 97.88 689 LEU A O 1
ATOM 5476 N N . SER A 1 690 ? 6.728 -14.069 -21.283 1.00 98.06 690 SER A N 1
ATOM 5477 C CA . SER A 1 690 ? 8.102 -14.544 -21.068 1.00 98.06 690 SER A CA 1
ATOM 5478 C C . SER A 1 690 ? 8.242 -15.633 -19.998 1.00 98.06 690 SER A C 1
ATOM 5480 O O . SER A 1 690 ? 9.252 -16.330 -19.986 1.00 98.06 690 SER A O 1
ATOM 5482 N N . ILE A 1 691 ? 7.258 -15.803 -19.109 1.00 97.12 691 ILE A N 1
ATOM 5483 C CA . ILE A 1 691 ? 7.252 -16.857 -18.082 1.00 97.12 691 ILE A CA 1
ATOM 5484 C C . ILE A 1 691 ? 6.654 -18.155 -18.650 1.00 97.12 691 ILE A C 1
ATOM 5486 O O . ILE A 1 691 ? 7.166 -19.241 -18.371 1.00 97.12 691 ILE A O 1
ATOM 5490 N N . ILE A 1 692 ? 5.597 -18.051 -19.465 1.00 97.50 692 ILE A N 1
ATOM 5491 C CA . ILE A 1 692 ? 4.818 -19.208 -19.945 1.00 97.50 692 ILE A CA 1
ATOM 5492 C C . ILE A 1 692 ? 5.201 -19.696 -21.351 1.00 97.50 692 ILE A C 1
ATOM 5494 O O . ILE A 1 692 ? 5.225 -20.904 -21.565 1.00 97.50 692 ILE A O 1
ATOM 5498 N N . GLU A 1 693 ? 5.542 -18.792 -22.276 1.00 97.31 693 GLU A N 1
ATOM 5499 C CA . GLU A 1 693 ? 5.887 -19.064 -23.685 1.00 97.31 693 GLU A CA 1
ATOM 5500 C C . GLU A 1 693 ? 7.068 -18.167 -24.155 1.00 97.31 693 GLU A C 1
ATOM 5502 O O . GLU A 1 693 ? 6.926 -17.345 -25.072 1.00 97.31 693 GLU A O 1
ATOM 5507 N N . PRO A 1 694 ? 8.267 -18.281 -23.542 1.00 96.56 694 PRO A N 1
ATOM 5508 C CA . PRO A 1 694 ? 9.375 -17.339 -23.749 1.00 96.56 694 PRO A CA 1
ATOM 5509 C C . PRO A 1 694 ? 9.869 -17.194 -25.196 1.00 96.56 694 PRO A C 1
ATOM 5511 O O . PRO A 1 694 ? 10.349 -16.124 -25.563 1.00 96.56 694 PRO A O 1
ATOM 5514 N N . GLN A 1 695 ? 9.735 -18.223 -26.041 1.00 96.06 695 GLN A N 1
ATOM 5515 C CA . GLN A 1 695 ? 10.122 -18.141 -27.458 1.00 96.06 695 GLN A CA 1
ATOM 5516 C C . GLN A 1 695 ? 9.242 -17.148 -28.238 1.00 96.06 695 GLN A C 1
ATOM 5518 O O . GLN A 1 695 ? 9.758 -16.329 -29.001 1.00 96.06 695 GLN A O 1
ATOM 5523 N N . GLU A 1 696 ? 7.927 -17.171 -28.004 1.00 96.75 696 GLU A N 1
ATOM 5524 C CA . GLU A 1 696 ? 6.974 -16.240 -28.619 1.00 96.75 696 GLU A CA 1
ATOM 5525 C C . GLU A 1 696 ? 7.117 -14.832 -28.024 1.00 96.75 696 GLU A C 1
ATOM 5527 O O . GLU A 1 696 ? 7.124 -13.843 -28.758 1.00 96.75 696 GLU A O 1
ATOM 5532 N N . ALA A 1 697 ? 7.325 -14.722 -26.708 1.00 98.06 697 ALA A N 1
ATOM 5533 C CA . ALA A 1 697 ? 7.614 -13.438 -26.073 1.00 98.06 697 ALA A CA 1
ATOM 5534 C C . ALA A 1 697 ? 8.882 -12.783 -26.645 1.00 98.06 697 ALA A C 1
ATOM 5536 O O . ALA A 1 697 ? 8.867 -11.599 -26.981 1.00 98.06 697 ALA A O 1
ATOM 5537 N N . TYR A 1 698 ? 9.959 -13.556 -26.829 1.00 97.44 698 TYR A N 1
ATOM 5538 C CA . TYR A 1 698 ? 11.201 -13.059 -27.419 1.00 97.44 698 TYR A CA 1
ATOM 5539 C C . TYR A 1 698 ? 10.989 -12.613 -28.871 1.00 97.44 698 TYR A C 1
ATOM 5541 O O . TYR A 1 698 ? 11.523 -11.581 -29.272 1.00 97.44 698 TYR A O 1
ATOM 5549 N N . SER A 1 699 ? 10.183 -13.348 -29.645 1.00 96.94 699 SER A N 1
ATOM 5550 C CA . SER A 1 699 ? 9.801 -12.981 -31.015 1.00 96.94 699 SER A CA 1
ATOM 5551 C C . SER A 1 699 ? 9.075 -11.630 -31.054 1.00 96.94 699 SER A C 1
ATOM 5553 O O . SER A 1 699 ? 9.521 -10.710 -31.741 1.00 96.94 699 SER A O 1
ATOM 5555 N N . ARG A 1 700 ? 8.021 -11.464 -30.240 1.00 97.12 700 ARG A N 1
ATOM 5556 C CA . ARG A 1 700 ? 7.232 -10.221 -30.158 1.00 97.12 700 ARG A CA 1
ATOM 5557 C C . ARG A 1 700 ? 8.069 -9.030 -29.709 1.00 97.12 700 ARG A C 1
ATOM 5559 O O . ARG A 1 700 ? 8.071 -8.006 -30.384 1.00 97.12 700 ARG A O 1
ATOM 5566 N N . LEU A 1 701 ? 8.824 -9.173 -28.619 1.00 97.56 701 LEU A N 1
ATOM 5567 C CA . LEU A 1 701 ? 9.711 -8.117 -28.123 1.00 97.56 701 LEU A CA 1
ATOM 5568 C C . LEU A 1 701 ? 10.784 -7.749 -29.158 1.00 97.56 701 LEU A C 1
ATOM 5570 O O . LEU A 1 701 ? 11.103 -6.573 -29.295 1.00 97.56 701 LEU A O 1
ATOM 5574 N N . SER A 1 702 ? 11.298 -8.709 -29.936 1.00 95.44 702 SER A N 1
ATOM 5575 C CA . SER A 1 702 ? 12.280 -8.430 -31.001 1.00 95.44 702 SER A CA 1
ATOM 5576 C C . SER A 1 702 ? 11.706 -7.629 -32.174 1.00 95.44 702 SER A C 1
ATOM 5578 O O . SER A 1 702 ? 12.479 -7.059 -32.940 1.00 95.44 702 SER A O 1
ATOM 5580 N N . ALA A 1 703 ? 10.377 -7.585 -32.314 1.00 93.69 703 ALA A N 1
ATOM 5581 C CA . ALA A 1 703 ? 9.669 -6.802 -33.325 1.00 93.69 703 ALA A CA 1
ATOM 5582 C C . ALA A 1 703 ? 9.172 -5.432 -32.814 1.00 93.69 703 ALA A C 1
ATOM 5584 O O . ALA A 1 703 ? 8.716 -4.620 -33.616 1.00 93.69 703 ALA A O 1
ATOM 5585 N N . MET A 1 704 ? 9.251 -5.162 -31.505 1.00 93.44 704 MET A N 1
ATOM 5586 C CA . MET A 1 704 ? 8.968 -3.841 -30.930 1.00 93.44 704 MET A CA 1
ATOM 5587 C C . MET A 1 704 ? 10.184 -2.912 -31.057 1.00 93.44 704 MET A C 1
ATOM 5589 O O . MET A 1 704 ? 11.328 -3.369 -31.086 1.00 93.44 704 MET A O 1
ATOM 5593 N N . LEU A 1 705 ? 9.936 -1.600 -31.079 1.00 88.44 705 LEU A N 1
ATOM 5594 C CA . LEU A 1 705 ? 10.981 -0.572 -31.077 1.00 88.44 705 LEU A CA 1
ATOM 5595 C C . LEU A 1 705 ? 11.301 -0.106 -29.638 1.00 88.44 705 LEU A C 1
ATOM 5597 O O . LEU A 1 705 ? 10.422 -0.183 -28.773 1.00 88.44 705 LEU A O 1
ATOM 5601 N N . PRO A 1 706 ? 12.525 0.381 -29.345 1.00 86.00 706 PRO A N 1
ATOM 5602 C CA . PRO A 1 706 ? 12.914 0.841 -28.006 1.00 86.00 706 PRO A CA 1
ATOM 5603 C C . PRO A 1 706 ? 12.022 1.934 -27.397 1.00 86.00 706 PRO A C 1
ATOM 5605 O O . PRO A 1 706 ? 11.860 1.978 -26.180 1.00 86.00 706 PRO A O 1
ATOM 5608 N N . GLU A 1 707 ? 11.450 2.795 -28.233 1.00 83.25 707 GLU A N 1
ATOM 5609 C CA . GLU A 1 707 ? 10.511 3.866 -27.890 1.00 83.25 707 GLU A CA 1
ATOM 5610 C C . GLU A 1 707 ? 9.105 3.365 -27.510 1.00 83.25 707 GLU A C 1
ATOM 5612 O O . GLU A 1 707 ? 8.365 4.089 -26.850 1.00 83.25 707 GLU A O 1
ATOM 5617 N N . HIS A 1 708 ? 8.756 2.118 -27.850 1.00 88.62 708 HIS A N 1
ATOM 5618 C CA . HIS A 1 708 ? 7.484 1.467 -27.496 1.00 88.62 708 HIS A CA 1
ATOM 5619 C C . HIS A 1 708 ? 7.589 0.589 -26.232 1.00 88.62 708 HIS A C 1
ATOM 5621 O O . HIS A 1 708 ? 6.757 -0.288 -25.999 1.00 88.62 708 HIS A O 1
ATOM 5627 N N . MET A 1 709 ? 8.637 0.772 -25.427 1.00 93.56 709 MET A N 1
ATOM 5628 C CA . MET A 1 709 ? 8.778 0.131 -24.115 1.00 93.56 709 MET A CA 1
ATOM 5629 C C . MET A 1 709 ? 8.096 0.969 -23.024 1.00 93.56 709 MET A C 1
ATOM 5631 O O . MET A 1 709 ? 7.987 2.188 -23.151 1.00 93.56 709 MET A O 1
ATOM 5635 N N . ASP A 1 710 ? 7.705 0.337 -21.912 1.00 95.94 710 ASP A N 1
ATOM 5636 C CA . ASP A 1 710 ? 7.390 1.064 -20.675 1.00 95.94 710 ASP A CA 1
ATOM 5637 C C . ASP A 1 710 ? 8.532 2.011 -20.285 1.00 95.94 710 ASP A C 1
ATOM 5639 O O . ASP A 1 710 ? 9.713 1.715 -20.470 1.00 95.94 710 ASP A O 1
ATOM 5643 N N . ASP A 1 711 ? 8.194 3.158 -19.700 1.00 90.75 711 ASP A N 1
ATOM 5644 C CA . ASP A 1 711 ? 9.161 4.225 -19.468 1.00 90.75 711 ASP A CA 1
ATOM 5645 C C . ASP A 1 711 ? 10.217 3.902 -18.385 1.00 90.75 711 ASP A C 1
ATOM 5647 O O . ASP A 1 711 ? 11.213 4.629 -18.278 1.00 90.75 711 ASP A O 1
ATOM 5651 N N . GLY A 1 712 ? 10.029 2.811 -17.629 1.00 94.56 712 GLY A N 1
ATOM 5652 C CA . GLY A 1 712 ? 10.984 2.173 -16.715 1.00 94.56 712 GLY A CA 1
ATOM 5653 C C . GLY A 1 712 ? 11.596 0.859 -17.228 1.00 94.56 712 GLY A C 1
ATOM 5654 O O . GLY A 1 712 ? 12.404 0.254 -16.523 1.00 94.56 712 GLY A O 1
ATOM 5655 N N . LEU A 1 713 ? 11.261 0.416 -18.442 1.00 97.00 713 LEU A N 1
ATOM 5656 C CA . LEU A 1 713 ? 11.796 -0.784 -19.089 1.00 97.00 713 LEU A CA 1
ATOM 5657 C C . LEU A 1 713 ? 12.763 -0.391 -20.220 1.00 97.00 713 LEU A C 1
ATOM 5659 O O . LEU A 1 713 ? 12.585 0.619 -20.894 1.00 97.00 713 LEU A O 1
ATOM 5663 N N . THR A 1 714 ? 13.814 -1.183 -20.454 1.00 97.38 714 THR A N 1
ATOM 5664 C CA . THR A 1 714 ? 14.613 -1.069 -21.687 1.00 97.38 714 THR A CA 1
ATOM 5665 C C . THR A 1 714 ? 14.421 -2.307 -22.547 1.00 97.38 714 THR A C 1
ATOM 5667 O O . THR A 1 714 ? 14.343 -3.424 -22.038 1.00 97.38 714 THR A O 1
ATOM 5670 N N . TRP A 1 715 ? 14.404 -2.117 -23.865 1.00 97.06 715 TRP A N 1
ATOM 5671 C CA . TRP A 1 715 ? 14.287 -3.198 -24.849 1.00 97.06 715 TRP A CA 1
ATOM 5672 C C . TRP A 1 715 ? 15.371 -4.273 -24.676 1.00 97.06 715 TRP A C 1
ATOM 5674 O O . TRP A 1 715 ? 15.092 -5.471 -24.722 1.00 97.06 715 TRP A O 1
ATOM 5684 N N . ALA A 1 716 ? 16.603 -3.844 -24.376 1.00 97.31 716 ALA A N 1
ATOM 5685 C CA . ALA A 1 716 ? 17.708 -4.738 -24.046 1.00 97.31 716 ALA A CA 1
ATOM 5686 C C . ALA A 1 716 ? 17.407 -5.600 -22.804 1.00 97.31 716 ALA A C 1
ATOM 5688 O O . ALA A 1 716 ? 17.645 -6.808 -22.836 1.00 97.31 716 ALA A O 1
ATOM 5689 N N . TRP A 1 717 ? 16.844 -5.012 -21.739 1.00 98.31 717 TRP A N 1
ATOM 5690 C CA . TRP A 1 717 ? 16.471 -5.750 -20.530 1.00 98.31 717 TRP A CA 1
ATOM 5691 C C . TRP A 1 717 ? 15.299 -6.705 -20.770 1.00 98.31 717 TRP A C 1
ATOM 5693 O O . TRP A 1 717 ? 15.385 -7.861 -20.368 1.00 98.31 717 TRP A O 1
ATOM 5703 N N . ALA A 1 718 ? 14.253 -6.271 -21.480 1.00 98.56 718 ALA A N 1
ATOM 5704 C CA . ALA A 1 718 ? 13.093 -7.102 -21.813 1.00 98.56 718 ALA A CA 1
ATOM 5705 C C . ALA A 1 718 ? 13.491 -8.374 -22.587 1.00 98.56 718 ALA A C 1
ATOM 5707 O O . ALA A 1 718 ? 13.058 -9.484 -22.264 1.00 98.56 718 ALA A O 1
ATOM 5708 N N . LEU A 1 719 ? 14.383 -8.232 -23.572 1.00 98.38 719 LEU A N 1
ATOM 5709 C CA . LEU A 1 719 ? 14.912 -9.356 -24.346 1.00 98.38 719 LEU A CA 1
ATOM 5710 C C . LEU A 1 719 ? 15.872 -10.240 -23.538 1.00 98.38 719 LEU A C 1
ATOM 5712 O O . LEU A 1 719 ? 15.829 -11.462 -23.677 1.00 98.38 719 LEU A O 1
ATOM 5716 N N . TYR A 1 720 ? 16.711 -9.654 -22.678 1.00 98.25 720 TYR A N 1
ATOM 5717 C CA . TYR A 1 720 ? 17.617 -10.402 -21.801 1.00 98.25 720 TYR A CA 1
ATOM 5718 C C . TYR A 1 720 ? 16.855 -11.244 -20.776 1.00 98.25 720 TYR A C 1
ATOM 5720 O O . TYR A 1 720 ? 17.067 -12.451 -20.702 1.00 98.25 720 TYR A O 1
ATOM 5728 N N . TRP A 1 721 ? 15.914 -10.622 -20.063 1.00 97.62 721 TRP A N 1
ATOM 5729 C CA . TRP A 1 721 ? 14.967 -11.266 -19.155 1.00 97.62 721 TRP A CA 1
ATOM 5730 C C . TRP A 1 721 ? 14.288 -12.471 -19.811 1.00 97.62 721 TRP A C 1
ATOM 5732 O O . TRP A 1 721 ? 14.332 -13.586 -19.294 1.00 97.62 721 TRP A O 1
ATOM 5742 N N . THR A 1 722 ? 13.730 -12.263 -21.002 1.00 98.12 722 THR A N 1
ATOM 5743 C CA . THR A 1 722 ? 12.994 -13.301 -21.726 1.00 98.12 722 THR A CA 1
ATOM 5744 C C . THR A 1 722 ? 13.899 -14.450 -22.179 1.00 98.12 722 THR A C 1
ATOM 5746 O O . THR A 1 722 ? 13.537 -15.612 -22.013 1.00 98.12 722 THR A O 1
ATOM 5749 N N . ALA A 1 723 ? 15.102 -14.158 -22.684 1.00 97.31 723 ALA A N 1
ATOM 5750 C CA . ALA A 1 723 ? 16.062 -15.193 -23.073 1.00 97.31 723 ALA A CA 1
ATOM 5751 C C . ALA A 1 723 ? 16.642 -15.966 -21.868 1.00 97.31 723 ALA A C 1
ATOM 5753 O O . ALA A 1 723 ? 16.935 -17.155 -21.990 1.00 97.31 723 ALA A O 1
ATOM 5754 N N . SER A 1 724 ? 16.766 -15.329 -20.699 1.00 96.00 724 SER A N 1
ATOM 5755 C CA . SER A 1 724 ? 17.084 -16.008 -19.436 1.00 96.00 724 SER A CA 1
ATOM 5756 C C . SER A 1 724 ? 15.994 -17.003 -19.019 1.00 96.00 724 SER A C 1
ATOM 5758 O O . SER A 1 724 ? 16.314 -18.116 -18.602 1.00 96.00 724 SER A O 1
ATOM 5760 N N . LEU A 1 725 ? 14.713 -16.638 -19.150 1.00 95.25 725 LEU A N 1
ATOM 5761 C CA . LEU A 1 725 ? 13.589 -17.531 -18.835 1.00 95.25 725 LEU A CA 1
ATOM 5762 C C . LEU A 1 725 ? 13.441 -18.669 -19.862 1.00 95.25 725 LEU A C 1
ATOM 5764 O O . LEU A 1 725 ? 13.146 -19.805 -19.494 1.00 95.25 725 LEU A O 1
ATOM 5768 N N . GLU A 1 726 ? 13.744 -18.414 -21.137 1.00 93.62 726 GLU A N 1
ATOM 5769 C CA . GLU A 1 726 ? 13.814 -19.448 -22.180 1.00 93.62 726 GLU A CA 1
ATOM 5770 C C . GLU A 1 726 ? 14.835 -20.548 -21.851 1.00 93.62 726 GLU A C 1
ATOM 5772 O O . GLU A 1 726 ? 14.549 -21.740 -21.994 1.00 93.62 726 GLU A O 1
ATOM 5777 N N . ALA A 1 727 ? 16.015 -20.150 -21.366 1.00 89.44 727 ALA A N 1
ATOM 5778 C CA . ALA A 1 727 ? 17.059 -21.074 -20.941 1.00 89.44 727 ALA A CA 1
ATOM 5779 C C . ALA A 1 727 ? 16.669 -21.850 -19.670 1.00 89.44 727 ALA A C 1
ATOM 5781 O O . ALA A 1 727 ? 16.932 -23.053 -19.589 1.00 89.44 727 ALA A O 1
ATOM 5782 N N . ALA A 1 728 ? 15.987 -21.202 -18.716 1.00 85.31 728 ALA A N 1
ATOM 5783 C CA . ALA A 1 728 ? 15.449 -21.859 -17.520 1.00 85.31 728 ALA A CA 1
ATOM 5784 C C . ALA A 1 728 ? 14.456 -22.984 -17.874 1.00 85.31 728 ALA A C 1
ATOM 5786 O O . ALA A 1 728 ? 14.502 -24.062 -17.282 1.00 85.31 728 ALA A O 1
ATOM 5787 N N . ASN A 1 729 ? 13.627 -22.770 -18.902 1.00 77.25 729 ASN A N 1
ATOM 5788 C CA . ASN A 1 729 ? 12.661 -23.748 -19.414 1.00 77.25 729 ASN A CA 1
ATOM 5789 C C . ASN A 1 729 ? 13.294 -24.859 -20.291 1.00 77.25 729 ASN A C 1
ATOM 5791 O O . ASN A 1 729 ? 12.588 -25.634 -20.939 1.00 77.25 729 ASN A O 1
ATOM 5795 N N . GLY A 1 730 ? 14.627 -24.991 -20.293 1.00 58.25 730 GLY A N 1
ATOM 5796 C CA . GLY A 1 730 ? 15.329 -26.181 -20.783 1.00 58.25 730 GLY A CA 1
ATOM 5797 C C . GLY A 1 730 ? 15.608 -26.234 -22.288 1.00 58.25 730 GLY A C 1
ATOM 5798 O O . GLY A 1 730 ? 16.015 -27.288 -22.778 1.00 58.25 730 GLY A O 1
ATOM 5799 N N . GLY A 1 731 ? 15.413 -25.133 -23.024 1.00 50.53 731 GLY A N 1
ATOM 5800 C CA . GLY A 1 731 ? 15.930 -24.968 -24.392 1.00 50.53 731 GLY A CA 1
ATOM 5801 C C . GLY A 1 731 ? 15.439 -25.992 -25.426 1.00 50.53 731 GLY A C 1
ATOM 5802 O O . GLY A 1 731 ? 16.158 -26.305 -26.376 1.00 50.53 731 GLY A O 1
ATOM 5803 N N . THR A 1 732 ? 14.241 -26.557 -25.250 1.00 34.56 732 THR A N 1
ATOM 5804 C CA . THR A 1 732 ? 13.693 -27.517 -26.221 1.00 34.56 732 THR A CA 1
ATOM 5805 C C . THR A 1 732 ? 13.242 -26.816 -27.507 1.00 34.56 732 THR A C 1
ATOM 5807 O O . THR A 1 732 ? 12.531 -25.812 -27.483 1.00 34.56 732 THR A O 1
ATOM 5810 N N . GLY A 1 733 ? 13.695 -27.340 -28.651 1.00 35.28 733 GLY A N 1
ATOM 5811 C CA . GLY A 1 733 ? 13.298 -26.852 -29.974 1.00 35.28 733 GLY A CA 1
ATOM 5812 C C . GLY A 1 733 ? 11.823 -27.146 -30.296 1.00 35.28 733 GLY A C 1
ATOM 5813 O O . GLY A 1 733 ? 11.207 -27.998 -29.651 1.00 35.28 733 GLY A O 1
ATOM 5814 N N . PRO A 1 734 ? 11.250 -26.470 -31.307 1.00 37.59 734 PRO A N 1
ATOM 5815 C CA . PRO A 1 734 ? 9.805 -26.398 -31.497 1.00 37.59 734 PRO A CA 1
ATOM 5816 C C . PRO A 1 734 ? 9.161 -27.758 -31.795 1.00 37.59 734 PRO A C 1
ATOM 5818 O O . PRO A 1 734 ? 9.531 -28.451 -32.747 1.00 37.59 734 PRO A O 1
ATOM 5821 N N . SER A 1 735 ? 8.119 -28.092 -31.030 1.00 26.09 735 SER A N 1
ATOM 5822 C CA . SER A 1 735 ? 7.134 -29.099 -31.438 1.00 26.09 735 SER A CA 1
ATOM 5823 C C . SER A 1 735 ? 6.109 -28.452 -32.379 1.00 26.09 735 SER A C 1
ATOM 5825 O O . SER A 1 735 ? 5.564 -27.405 -32.036 1.00 26.09 735 SER A O 1
ATOM 5827 N N . PRO A 1 736 ? 5.820 -29.032 -33.557 1.00 37.47 736 PRO A N 1
ATOM 5828 C CA . PRO A 1 736 ? 4.931 -28.404 -34.530 1.00 37.47 736 PRO A CA 1
ATOM 5829 C C . PRO A 1 736 ? 3.454 -28.574 -34.146 1.00 37.47 736 PRO A C 1
ATOM 5831 O O . PRO A 1 736 ? 2.920 -29.684 -34.200 1.00 37.47 736 PRO A O 1
ATOM 5834 N N . SER A 1 737 ? 2.767 -27.472 -33.843 1.00 28.55 737 SER A N 1
ATOM 5835 C CA . SER A 1 737 ? 1.308 -27.424 -33.702 1.00 28.55 737 SER A CA 1
ATOM 5836 C C . SER A 1 737 ? 0.647 -26.694 -34.881 1.00 28.55 737 SER A C 1
ATOM 5838 O O . SER A 1 737 ? 0.889 -25.524 -35.149 1.00 28.55 737 SER A O 1
ATOM 5840 N N . THR A 1 738 ? -0.194 -27.441 -35.602 1.00 26.48 738 THR A N 1
ATOM 5841 C CA . THR A 1 738 ? -1.367 -26.982 -36.377 1.00 26.48 738 THR A CA 1
ATOM 5842 C C . THR A 1 738 ? -1.332 -25.585 -37.015 1.00 26.48 738 THR A C 1
ATOM 5844 O O . THR A 1 738 ? -1.756 -24.597 -36.422 1.00 26.48 738 THR A O 1
ATOM 5847 N N . SER A 1 739 ? -1.020 -25.539 -38.312 1.00 27.17 739 SER A N 1
ATOM 5848 C CA . SER A 1 739 ? -1.379 -24.411 -39.176 1.00 27.17 739 SER A CA 1
ATOM 5849 C C . SER A 1 739 ? -2.904 -24.249 -39.288 1.00 27.17 739 SER A C 1
ATOM 5851 O O . SER A 1 739 ? -3.567 -25.123 -39.856 1.00 27.17 739 SER A O 1
ATOM 5853 N N . LEU A 1 740 ? -3.450 -23.110 -38.855 1.00 28.20 740 LEU A N 1
ATOM 5854 C CA . LEU A 1 740 ? -4.682 -22.579 -39.448 1.00 28.20 740 LEU A CA 1
ATOM 5855 C C . LEU A 1 740 ? -4.310 -21.752 -40.686 1.00 28.20 740 LEU A C 1
ATOM 5857 O O . LEU A 1 740 ? -3.296 -21.056 -40.701 1.00 28.20 740 LEU A O 1
ATOM 5861 N N . ALA A 1 741 ? -5.108 -21.863 -41.747 1.00 26.81 741 ALA A N 1
ATOM 5862 C CA . ALA A 1 741 ? -4.864 -21.143 -42.992 1.00 26.81 741 ALA A CA 1
ATOM 5863 C C . ALA A 1 741 ? -5.320 -19.682 -42.877 1.00 26.81 741 ALA A C 1
ATOM 5865 O O . ALA A 1 741 ? -6.435 -19.417 -42.427 1.00 26.81 741 ALA A O 1
ATOM 5866 N N . SER A 1 742 ? -4.496 -18.740 -43.338 1.00 24.81 742 SER A N 1
ATOM 5867 C CA . SER A 1 742 ? -4.897 -17.341 -43.463 1.00 24.81 742 SER A CA 1
ATOM 5868 C C . SER A 1 742 ? -5.845 -17.150 -44.651 1.00 24.81 742 SER A C 1
ATOM 5870 O O . SER A 1 742 ? -5.531 -17.490 -45.792 1.00 24.81 742 SER A O 1
ATOM 5872 N N . SER A 1 743 ? -7.015 -16.566 -44.395 1.00 23.55 743 SER A N 1
ATOM 5873 C CA . SER A 1 743 ? -7.891 -16.028 -45.436 1.00 23.55 743 SER A CA 1
ATOM 5874 C C . SER A 1 743 ? -7.562 -14.552 -45.649 1.00 23.55 743 SER A C 1
ATOM 5876 O O . SER A 1 743 ? -7.943 -13.708 -44.839 1.00 23.55 743 SER A O 1
ATOM 5878 N N . THR A 1 744 ? -6.852 -14.229 -46.729 1.00 27.36 744 THR A N 1
ATOM 5879 C CA . THR A 1 744 ? -6.513 -12.844 -47.087 1.00 27.36 744 THR A CA 1
ATOM 5880 C C . THR A 1 744 ? -7.757 -12.074 -47.539 1.00 27.36 744 THR A C 1
ATOM 5882 O O . THR A 1 744 ? -8.144 -12.145 -48.707 1.00 27.36 744 THR A O 1
ATOM 5885 N N . GLY A 1 745 ? -8.376 -11.332 -46.621 1.00 24.70 745 GLY A N 1
ATOM 5886 C CA . GLY A 1 745 ? -9.301 -10.245 -46.940 1.00 24.70 745 GLY A CA 1
ATOM 5887 C C . GLY A 1 745 ? -8.540 -8.923 -46.945 1.00 24.70 745 GLY A C 1
ATOM 5888 O O . GLY A 1 745 ? -7.953 -8.558 -45.933 1.00 24.70 745 GLY A O 1
ATOM 5889 N N . SER A 1 746 ? -8.510 -8.223 -48.078 1.00 27.05 746 SER A N 1
ATOM 5890 C CA . SER A 1 746 ? -7.821 -6.937 -48.205 1.00 27.05 746 SER A CA 1
ATOM 5891 C C . SER A 1 746 ? -8.712 -5.788 -47.730 1.00 27.05 746 SER A C 1
ATOM 5893 O O . SER A 1 746 ? -9.537 -5.288 -48.497 1.00 27.05 746 SER A O 1
ATOM 5895 N N . THR A 1 747 ? -8.533 -5.361 -46.483 1.00 27.17 747 THR A N 1
ATOM 5896 C CA . THR A 1 747 ? -8.884 -4.004 -46.044 1.00 27.17 747 THR A CA 1
ATOM 5897 C C . THR A 1 747 ? -7.671 -3.101 -46.224 1.00 27.17 747 THR A C 1
ATOM 5899 O O . THR A 1 747 ? -6.560 -3.475 -45.854 1.00 27.17 747 THR A O 1
ATOM 5902 N N . GLU A 1 748 ? -7.890 -1.933 -46.816 1.00 31.94 748 GLU A N 1
ATOM 5903 C CA . GLU A 1 748 ? -6.877 -0.896 -47.005 1.00 31.94 748 GLU A CA 1
ATOM 5904 C C . GLU A 1 748 ? -6.415 -0.359 -45.638 1.00 31.94 748 GLU A C 1
ATOM 5906 O O . GLU A 1 748 ? -7.223 -0.242 -44.713 1.00 31.94 748 GLU A O 1
ATOM 5911 N N . ALA A 1 749 ? -5.113 -0.111 -45.476 1.00 34.59 749 ALA A N 1
ATOM 5912 C CA . ALA A 1 749 ? -4.564 0.394 -44.218 1.00 34.59 749 ALA A CA 1
ATOM 5913 C C . ALA A 1 749 ? -4.880 1.897 -44.056 1.00 34.59 749 ALA A C 1
ATOM 5915 O O . ALA A 1 749 ? -4.920 2.605 -45.064 1.00 34.59 749 ALA A O 1
ATOM 5916 N N . PRO A 1 750 ? -5.099 2.401 -42.825 1.00 41.50 750 PRO A N 1
ATOM 5917 C CA . PRO A 1 750 ? -5.294 3.834 -42.595 1.00 41.50 750 PRO A CA 1
ATOM 5918 C C . PRO A 1 750 ? -4.049 4.644 -43.001 1.00 41.50 750 PRO A C 1
ATOM 5920 O O . PRO A 1 750 ? -2.927 4.165 -42.839 1.00 41.50 750 PRO A O 1
ATOM 5923 N N . GLU A 1 751 ? -4.241 5.870 -43.512 1.00 56.94 751 GLU A N 1
ATOM 5924 C CA . GLU A 1 751 ? -3.133 6.770 -43.884 1.00 56.94 751 GLU A CA 1
ATOM 5925 C C . GLU A 1 751 ? -2.263 7.090 -42.646 1.00 56.94 751 GLU A C 1
ATOM 5927 O O . GLU A 1 751 ? -2.765 7.571 -41.629 1.00 56.94 751 GLU A O 1
ATOM 5932 N N . GLU A 1 752 ? -0.954 6.825 -42.719 1.00 72.50 752 GLU A N 1
ATOM 5933 C CA . GLU A 1 752 ? -0.014 7.024 -41.606 1.00 72.50 752 GLU A CA 1
ATOM 5934 C C . GLU A 1 752 ? 0.483 8.479 -41.530 1.00 72.50 752 GLU A C 1
ATOM 5936 O O . GLU A 1 752 ? 0.980 9.031 -42.516 1.00 72.50 752 GLU A O 1
ATOM 5941 N N . ASN A 1 753 ? 0.384 9.101 -40.347 1.00 83.12 753 ASN A N 1
ATOM 5942 C CA . ASN A 1 753 ? 0.929 10.438 -40.101 1.00 83.12 753 ASN A CA 1
ATOM 5943 C C . ASN A 1 753 ? 2.455 10.371 -39.911 1.00 83.12 753 ASN A C 1
ATOM 5945 O O . ASN A 1 753 ? 2.952 10.211 -38.797 1.00 83.12 753 ASN A O 1
ATOM 5949 N N . LEU A 1 754 ? 3.193 10.579 -41.001 1.00 86.81 754 LEU A N 1
ATOM 5950 C CA . LEU A 1 754 ? 4.655 10.584 -41.066 1.00 86.81 754 LEU A CA 1
ATOM 5951 C C . LEU A 1 754 ? 5.324 11.575 -40.099 1.00 86.81 754 LEU A C 1
ATOM 5953 O O . LEU A 1 754 ? 6.500 11.391 -39.781 1.00 86.81 754 LEU A O 1
ATOM 5957 N N . ALA A 1 755 ? 4.617 12.632 -39.676 1.00 79.75 755 ALA A N 1
ATOM 5958 C CA . ALA A 1 755 ? 5.133 13.673 -38.784 1.00 79.75 755 ALA A CA 1
ATOM 5959 C C . ALA A 1 755 ? 4.994 13.343 -37.286 1.00 79.75 755 ALA A C 1
ATOM 5961 O O . ALA A 1 755 ? 5.643 13.998 -36.470 1.00 79.75 755 ALA A O 1
ATOM 5962 N N . LEU A 1 756 ? 4.192 12.339 -36.916 1.00 71.94 756 LEU A N 1
ATOM 5963 C CA . LEU A 1 756 ? 3.918 11.989 -35.521 1.00 71.94 756 LEU A CA 1
ATOM 5964 C C . LEU A 1 756 ? 5.212 11.622 -34.764 1.00 71.94 756 LEU A C 1
ATOM 5966 O O . LEU A 1 756 ? 6.006 10.803 -35.222 1.00 71.94 756 LEU A O 1
ATOM 5970 N N . TYR A 1 757 ? 5.439 12.271 -33.619 1.00 56.88 757 TYR A N 1
ATOM 5971 C CA . TYR A 1 757 ? 6.641 12.179 -32.770 1.00 56.88 757 TYR A CA 1
ATOM 5972 C C . TYR A 1 757 ? 7.992 12.444 -33.466 1.00 56.88 757 TYR A C 1
ATOM 5974 O O . TYR A 1 757 ? 9.053 12.200 -32.886 1.00 56.88 757 TYR A O 1
ATOM 5982 N N . ARG A 1 758 ? 7.993 12.985 -34.690 1.00 78.25 758 ARG A N 1
ATOM 5983 C CA . ARG A 1 758 ? 9.221 13.344 -35.409 1.00 78.25 758 ARG A CA 1
ATOM 5984 C C . ARG A 1 758 ? 9.898 14.578 -34.813 1.00 78.25 758 ARG A C 1
ATOM 5986 O O . ARG A 1 758 ? 9.308 15.362 -34.070 1.00 78.25 758 ARG A O 1
ATOM 5993 N N . LEU A 1 759 ? 11.163 14.786 -35.187 1.00 74.44 759 LEU A N 1
ATOM 5994 C CA . LEU A 1 759 ? 11.929 15.954 -34.760 1.00 74.44 759 LEU A CA 1
ATOM 5995 C C . LEU A 1 759 ? 11.364 17.228 -35.405 1.00 74.44 759 LEU A C 1
ATOM 5997 O O . LEU A 1 759 ? 11.683 17.550 -36.552 1.00 74.44 759 LEU A O 1
ATOM 6001 N N . ALA A 1 760 ? 10.552 17.959 -34.643 1.00 88.88 760 ALA A N 1
ATOM 6002 C CA . ALA A 1 760 ? 10.091 19.291 -35.000 1.00 88.88 760 ALA A CA 1
ATOM 6003 C C . ALA A 1 760 ? 11.009 20.383 -34.424 1.00 88.88 760 ALA A C 1
ATOM 6005 O O . ALA A 1 760 ? 11.398 20.338 -33.257 1.00 88.88 760 ALA A O 1
ATOM 6006 N N . VAL A 1 761 ? 11.328 21.388 -35.243 1.00 87.25 761 VAL A N 1
ATOM 6007 C CA . VAL A 1 761 ? 12.085 22.592 -34.862 1.00 87.25 761 VAL A CA 1
ATOM 6008 C C . VAL A 1 761 ? 11.444 23.836 -35.474 1.00 87.25 761 VAL A C 1
ATOM 6010 O O . VAL A 1 761 ? 10.950 23.791 -36.604 1.00 87.25 761 VAL A O 1
ATOM 6013 N N . ALA A 1 762 ? 11.460 24.947 -34.738 1.00 95.19 762 ALA A N 1
ATOM 6014 C CA . ALA A 1 762 ? 10.827 26.206 -35.121 1.00 95.19 762 ALA A CA 1
ATOM 6015 C C . ALA A 1 762 ? 11.806 27.392 -35.133 1.00 95.19 762 ALA A C 1
ATOM 6017 O O . ALA A 1 762 ? 12.939 27.296 -34.661 1.00 95.19 762 ALA A O 1
ATOM 6018 N N . SER A 1 763 ? 11.348 28.523 -35.672 1.00 94.06 763 SER A N 1
ATOM 6019 C CA . SER A 1 763 ? 12.059 29.806 -35.656 1.00 94.06 763 SER A CA 1
ATOM 6020 C C . SER A 1 763 ? 12.194 30.386 -34.245 1.00 94.06 763 SER A C 1
ATOM 6022 O O . SER A 1 763 ? 13.244 30.916 -33.879 1.00 94.06 763 SER A O 1
ATOM 6024 N N . SER A 1 764 ? 11.137 30.239 -33.445 1.00 92.31 764 SER A N 1
ATOM 6025 C CA . SER A 1 764 ? 11.106 30.500 -32.012 1.00 92.31 764 SER A CA 1
ATOM 6026 C C . SER A 1 764 ? 9.987 29.700 -31.339 1.00 92.31 764 SER A C 1
ATOM 6028 O O . SER A 1 764 ? 9.033 29.268 -31.990 1.00 92.31 764 SER A O 1
ATOM 6030 N N . ASP A 1 765 ? 10.099 29.556 -30.021 1.00 90.31 765 ASP A N 1
ATOM 6031 C CA . ASP A 1 765 ? 9.083 28.985 -29.140 1.00 90.31 765 ASP A CA 1
ATOM 6032 C C . ASP A 1 765 ? 8.773 30.002 -28.026 1.00 90.31 765 ASP A C 1
ATOM 6034 O O . ASP A 1 765 ? 9.681 30.647 -27.495 1.00 90.31 765 ASP A O 1
ATOM 6038 N N . LEU A 1 766 ? 7.498 30.167 -27.667 1.00 84.19 766 LEU A N 1
ATOM 6039 C CA . LEU A 1 766 ? 7.036 31.129 -26.658 1.00 84.19 766 LEU A CA 1
ATOM 6040 C C . LEU A 1 766 ? 7.466 30.735 -25.232 1.00 84.19 766 LEU A C 1
ATOM 6042 O O . LEU A 1 766 ? 7.801 31.594 -24.415 1.00 84.19 766 LEU A O 1
ATOM 6046 N N . SER A 1 767 ? 7.464 29.433 -24.947 1.00 83.38 767 SER A N 1
ATOM 6047 C CA . SER A 1 767 ? 8.080 28.786 -23.783 1.00 83.38 767 SER A CA 1
ATOM 6048 C C . SER A 1 767 ? 8.371 27.319 -24.125 1.00 83.38 767 SER A C 1
ATOM 6050 O O . SER A 1 767 ? 7.939 26.826 -25.169 1.00 83.38 767 SER A O 1
ATOM 6052 N N . ALA A 1 768 ? 9.061 26.592 -23.240 1.00 66.94 768 ALA A N 1
ATOM 6053 C CA . ALA A 1 768 ? 9.280 25.150 -23.405 1.00 66.94 768 ALA A CA 1
ATOM 6054 C C . ALA A 1 768 ? 7.964 24.339 -23.445 1.00 66.94 768 ALA A C 1
ATOM 6056 O O . ALA A 1 768 ? 7.903 23.277 -24.063 1.00 66.94 768 ALA A O 1
ATOM 6057 N N . ASP A 1 769 ? 6.901 24.861 -22.830 1.00 69.12 769 ASP A N 1
ATOM 6058 C CA . ASP A 1 769 ? 5.559 24.262 -22.801 1.00 69.12 769 ASP A CA 1
ATOM 6059 C C . ASP A 1 769 ? 4.823 24.403 -24.143 1.00 69.12 769 ASP A C 1
ATOM 6061 O O . ASP A 1 769 ? 3.866 23.674 -24.397 1.00 69.12 769 ASP A O 1
ATOM 6065 N N . PHE A 1 770 ? 5.283 25.319 -25.006 1.00 87.00 770 PHE A N 1
ATOM 6066 C CA . PHE A 1 770 ? 4.730 25.586 -26.336 1.00 87.00 770 PHE A CA 1
ATOM 6067 C C . PHE A 1 770 ? 5.763 25.395 -27.459 1.00 87.00 770 PHE A C 1
ATOM 6069 O O . PHE A 1 770 ? 5.709 26.078 -28.484 1.00 87.00 770 PHE A O 1
ATOM 6076 N N . ALA A 1 771 ? 6.730 24.499 -27.242 1.00 84.50 771 ALA A N 1
ATOM 6077 C CA . ALA A 1 771 ? 7.806 24.213 -28.186 1.00 84.50 771 ALA A CA 1
ATOM 6078 C C . ALA A 1 771 ? 7.325 23.465 -29.443 1.00 84.50 771 ALA A C 1
ATOM 6080 O O . ALA A 1 771 ? 6.318 22.768 -29.394 1.00 84.50 771 ALA A O 1
ATOM 6081 N N . ALA A 1 772 ? 8.070 23.541 -30.549 1.00 85.44 772 ALA A N 1
ATOM 6082 C CA . ALA A 1 772 ? 7.733 22.910 -31.836 1.00 85.44 772 ALA A CA 1
ATOM 6083 C C . ALA A 1 772 ? 7.218 21.452 -31.750 1.00 85.44 772 ALA A C 1
ATOM 6085 O O . ALA A 1 772 ? 6.251 21.097 -32.420 1.00 85.44 772 ALA A O 1
ATOM 6086 N N . ALA A 1 773 ? 7.811 20.618 -30.885 1.00 80.69 773 ALA A N 1
ATOM 6087 C CA . ALA A 1 773 ? 7.396 19.225 -30.665 1.00 80.69 773 ALA A CA 1
ATOM 6088 C C . ALA A 1 773 ? 5.926 19.068 -30.211 1.00 80.69 773 ALA A C 1
ATOM 6090 O O . ALA A 1 773 ? 5.316 18.029 -30.437 1.00 80.69 773 ALA A O 1
ATOM 6091 N N . ARG A 1 774 ? 5.343 20.113 -29.613 1.00 86.00 774 ARG A N 1
ATOM 6092 C CA . ARG A 1 774 ? 3.960 20.171 -29.116 1.00 86.00 774 ARG A CA 1
ATOM 6093 C C . ARG A 1 774 ? 2.904 20.364 -30.198 1.00 86.00 774 ARG A C 1
ATOM 6095 O O . ARG A 1 774 ? 1.739 20.486 -29.862 1.00 86.00 774 ARG A O 1
ATOM 6102 N N . ALA A 1 775 ? 3.304 20.452 -31.462 1.00 83.31 775 ALA A N 1
ATOM 6103 C CA . ALA A 1 775 ? 2.399 20.385 -32.606 1.00 83.31 775 ALA A CA 1
ATOM 6104 C C . ALA A 1 775 ? 2.558 19.073 -33.392 1.00 83.31 775 ALA A C 1
ATOM 6106 O O . ALA A 1 775 ? 2.034 18.972 -34.492 1.00 83.31 775 ALA A O 1
ATOM 6107 N N . VAL A 1 776 ? 3.329 18.102 -32.895 1.00 77.50 776 VAL A N 1
ATOM 6108 C CA . VAL A 1 776 ? 3.535 16.798 -33.554 1.00 77.50 776 VAL A CA 1
ATOM 6109 C C . VAL A 1 776 ? 3.460 15.632 -32.563 1.00 77.50 776 VAL A C 1
ATOM 6111 O O . VAL A 1 776 ? 3.864 14.518 -32.891 1.00 77.50 776 VAL A O 1
ATOM 6114 N N . ASP A 1 777 ? 2.971 15.864 -31.339 1.00 59.62 777 ASP A N 1
ATOM 6115 C CA . ASP A 1 777 ? 2.843 14.834 -30.303 1.00 59.62 777 ASP A CA 1
ATOM 6116 C C . ASP A 1 777 ? 1.490 14.090 -30.325 1.00 59.62 777 ASP A C 1
ATOM 6118 O O . ASP A 1 777 ? 1.215 13.287 -29.431 1.00 59.62 777 ASP A O 1
ATOM 6122 N N . GLY A 1 778 ? 0.664 14.300 -31.364 1.00 51.56 778 GLY A N 1
ATOM 6123 C CA . GLY A 1 778 ? -0.619 13.611 -31.575 1.00 51.56 778 GLY A CA 1
ATOM 6124 C C . GLY A 1 778 ? -1.703 14.002 -30.567 1.00 51.56 778 GLY A C 1
ATOM 6125 O O . GLY A 1 778 ? -2.780 13.405 -30.519 1.00 51.56 778 GLY A O 1
ATOM 6126 N N . LEU A 1 779 ? -1.409 14.996 -29.732 1.00 49.09 779 LEU A N 1
ATOM 6127 C CA . LEU A 1 779 ? -2.230 15.461 -28.633 1.00 49.09 779 LEU A CA 1
ATOM 6128 C C . LEU A 1 779 ? -2.756 16.850 -28.989 1.00 49.09 779 LEU A C 1
ATOM 6130 O O . LEU A 1 779 ? -2.131 17.858 -28.688 1.00 49.09 779 LEU A O 1
ATOM 6134 N N . PHE A 1 780 ? -3.969 16.915 -29.539 1.00 60.31 780 PHE A N 1
ATOM 6135 C CA . PHE A 1 780 ? -4.668 18.151 -29.942 1.00 60.31 780 PHE A CA 1
ATOM 6136 C C . PHE A 1 780 ? -4.973 19.151 -28.786 1.00 60.31 780 PHE A C 1
ATOM 6138 O O . PHE A 1 780 ? -5.767 20.078 -28.946 1.00 60.31 780 PHE A O 1
ATOM 6145 N N . VAL A 1 781 ? -4.367 18.950 -27.611 1.00 53.62 781 VAL A N 1
ATOM 6146 C CA . VAL A 1 781 ? -4.420 19.773 -26.390 1.00 53.62 781 VAL A CA 1
ATOM 6147 C C . VAL A 1 781 ? -3.042 20.325 -25.976 1.00 53.62 781 VAL A C 1
ATOM 6149 O O . VAL A 1 781 ? -2.965 21.181 -25.093 1.00 53.62 781 VAL A O 1
ATOM 6152 N N . THR A 1 782 ? -1.959 19.889 -26.623 1.00 64.56 782 THR A N 1
ATOM 6153 C CA . THR A 1 782 ? -0.643 20.545 -26.650 1.00 64.56 782 THR A CA 1
ATOM 6154 C C . THR A 1 782 ? -0.506 21.354 -27.942 1.00 64.56 782 THR A C 1
ATOM 6156 O O . THR A 1 782 ? -1.267 21.160 -28.883 1.00 64.56 782 THR A O 1
ATOM 6159 N N . ARG A 1 783 ? 0.366 22.372 -27.962 1.00 88.19 783 ARG A N 1
ATOM 6160 C CA . ARG A 1 783 ? 0.557 23.220 -29.151 1.00 88.19 783 ARG A CA 1
ATOM 6161 C C . ARG A 1 783 ? 1.946 23.819 -29.257 1.00 88.19 783 ARG A C 1
ATOM 6163 O O . ARG A 1 783 ? 2.535 24.182 -28.242 1.00 88.19 783 ARG A O 1
ATOM 6170 N N . TRP A 1 784 ? 2.389 24.076 -30.481 1.00 95.06 784 TRP A N 1
ATOM 6171 C CA . TRP A 1 784 ? 3.418 25.077 -30.742 1.00 95.06 784 TRP A CA 1
ATOM 6172 C C . TRP A 1 784 ? 2.826 26.497 -30.708 1.00 95.06 784 TRP A C 1
ATOM 6174 O O . TRP A 1 784 ? 1.741 26.757 -31.244 1.00 95.06 784 TRP A O 1
ATOM 6184 N N . SER A 1 785 ? 3.571 27.432 -30.118 1.00 95.31 785 SER A N 1
ATOM 6185 C CA . SER A 1 785 ? 3.343 28.877 -30.230 1.00 95.31 785 SER A CA 1
ATOM 6186 C C . SER A 1 785 ? 4.687 29.599 -30.390 1.00 95.31 785 SER A C 1
ATOM 6188 O O . SER A 1 785 ? 5.531 29.451 -29.507 1.00 95.31 785 SER A O 1
ATOM 6190 N N . PRO A 1 786 ? 4.903 30.410 -31.444 1.00 95.19 786 PRO A N 1
ATOM 6191 C CA . PRO A 1 786 ? 6.102 31.238 -31.577 1.00 95.19 786 PRO A CA 1
ATOM 6192 C C . PRO A 1 786 ? 6.082 32.452 -30.638 1.00 95.19 786 PRO A C 1
ATOM 6194 O O . PRO A 1 786 ? 5.040 32.835 -30.098 1.00 95.19 786 PRO A O 1
ATOM 6197 N N . VAL A 1 787 ? 7.227 33.125 -30.497 1.00 91.44 787 VAL A N 1
ATOM 6198 C CA . VAL A 1 787 ? 7.303 34.438 -29.836 1.00 91.44 787 VAL A CA 1
ATOM 6199 C C . VAL A 1 787 ? 6.503 35.454 -30.656 1.00 91.44 787 VAL A C 1
ATOM 6201 O O . VAL A 1 787 ? 6.848 35.757 -31.795 1.00 91.44 787 VAL A O 1
ATOM 6204 N N . SER A 1 788 ? 5.439 36.021 -30.083 1.00 87.75 788 SER A N 1
ATOM 6205 C CA . SER A 1 788 ? 4.393 36.711 -30.857 1.00 87.75 788 SER A CA 1
ATOM 6206 C C . SER A 1 788 ? 4.778 38.044 -31.513 1.00 87.75 788 SER A C 1
ATOM 6208 O O . SER A 1 788 ? 4.012 38.591 -32.310 1.00 87.75 788 SER A O 1
ATOM 6210 N N . THR A 1 789 ? 5.982 38.551 -31.242 1.00 89.62 789 THR A N 1
ATOM 6211 C CA . THR A 1 789 ? 6.581 39.700 -31.939 1.00 89.62 789 THR A CA 1
ATOM 6212 C C . THR A 1 789 ? 7.436 39.311 -33.155 1.00 89.62 789 THR A C 1
ATOM 6214 O O . THR A 1 789 ? 7.822 40.196 -33.925 1.00 89.62 789 THR A O 1
ATOM 6217 N N . GLU A 1 790 ? 7.720 38.019 -33.364 1.00 90.69 790 GLU A N 1
ATOM 6218 C CA . GLU A 1 790 ? 8.475 37.517 -34.517 1.00 90.69 790 GLU A CA 1
ATOM 6219 C C . GLU A 1 790 ? 7.713 37.741 -35.834 1.00 90.69 790 GLU A C 1
ATOM 6221 O O . GLU A 1 790 ? 6.503 37.536 -35.915 1.00 90.69 790 GLU A O 1
ATOM 6226 N N . GLN A 1 791 ? 8.428 38.156 -36.885 1.00 93.88 791 GLN A N 1
ATOM 6227 C CA . GLN A 1 791 ? 7.869 38.372 -38.221 1.00 93.88 791 GLN A CA 1
ATOM 6228 C C . GLN A 1 791 ? 8.104 37.155 -39.119 1.00 93.88 791 GLN A C 1
ATOM 6230 O O . GLN A 1 791 ? 9.244 36.850 -39.461 1.00 93.88 791 GLN A O 1
ATOM 6235 N N . ASN A 1 792 ? 7.014 36.549 -39.588 1.00 92.94 792 ASN A N 1
ATOM 6236 C CA . ASN A 1 792 ? 6.976 35.328 -40.398 1.00 92.94 792 ASN A CA 1
ATOM 6237 C C . ASN A 1 792 ? 7.604 34.102 -39.695 1.00 92.94 792 ASN A C 1
ATOM 6239 O O . ASN A 1 792 ? 8.492 33.463 -40.271 1.00 92.94 792 ASN A O 1
ATOM 6243 N N . PRO A 1 793 ? 7.171 33.773 -38.457 1.00 96.25 793 PRO A N 1
ATOM 6244 C CA . PRO A 1 793 ? 7.656 32.594 -37.751 1.00 96.25 793 PRO A CA 1
ATOM 6245 C C . PRO A 1 793 ? 7.337 31.308 -38.524 1.00 96.25 793 PRO A C 1
ATOM 6247 O O . PRO A 1 793 ? 6.416 31.256 -39.347 1.00 96.25 793 PRO A O 1
ATOM 6250 N N . TRP A 1 794 ? 8.094 30.249 -38.257 1.00 96.81 794 TRP A N 1
ATOM 6251 C CA . TRP A 1 794 ? 7.916 28.964 -38.927 1.00 96.81 794 TRP A CA 1
ATOM 6252 C C . TRP A 1 794 ? 8.163 27.779 -38.000 1.00 96.81 794 TRP A C 1
ATOM 6254 O O . TRP A 1 794 ? 8.961 27.863 -37.073 1.00 96.81 794 TRP A O 1
ATOM 6264 N N . ILE A 1 795 ? 7.507 26.662 -38.306 1.00 97.12 795 ILE A N 1
ATOM 6265 C CA . ILE A 1 795 ? 7.735 25.343 -37.704 1.00 97.12 795 ILE A CA 1
ATOM 6266 C C . ILE A 1 795 ? 8.027 24.340 -38.813 1.00 97.12 795 ILE A C 1
ATOM 6268 O O . ILE A 1 795 ? 7.385 24.369 -39.861 1.00 97.12 795 ILE A O 1
ATOM 6272 N N . SER A 1 796 ? 9.001 23.465 -38.595 1.00 95.38 796 SER A N 1
ATOM 6273 C CA . SER A 1 796 ? 9.413 22.408 -39.517 1.00 95.38 796 SER A CA 1
ATOM 6274 C C . SER A 1 796 ? 9.502 21.063 -38.812 1.00 95.38 796 SER A C 1
ATOM 6276 O O . SER A 1 796 ? 9.772 21.033 -37.616 1.00 95.38 796 SER A O 1
ATOM 6278 N N . VAL A 1 797 ? 9.325 19.975 -39.557 1.00 94.56 797 VAL A N 1
ATOM 6279 C CA . VAL A 1 797 ? 9.465 18.592 -39.093 1.00 94.56 797 VAL A CA 1
ATOM 6280 C C . VAL A 1 797 ? 10.390 17.810 -40.029 1.00 94.56 797 VAL A C 1
ATOM 6282 O O . VAL A 1 797 ? 10.306 17.961 -41.250 1.00 94.56 797 VAL A O 1
ATOM 6285 N N . ASP A 1 798 ? 11.293 17.005 -39.462 1.00 90.69 798 ASP A N 1
ATOM 6286 C CA . ASP A 1 798 ? 12.130 16.040 -40.187 1.00 90.69 798 ASP A CA 1
ATOM 6287 C C . ASP A 1 798 ? 11.471 14.653 -40.175 1.00 90.69 798 ASP A C 1
ATOM 6289 O O . ASP A 1 798 ? 11.453 13.978 -39.145 1.00 90.69 798 ASP A O 1
ATOM 6293 N N . LEU A 1 799 ? 10.959 14.214 -41.326 1.00 88.00 799 LEU A N 1
ATOM 6294 C CA . LEU A 1 799 ? 10.327 12.902 -41.503 1.00 88.00 799 LEU A CA 1
ATOM 6295 C C . LEU A 1 799 ? 11.340 11.737 -41.463 1.00 88.00 799 LEU A C 1
ATOM 6297 O O . LEU A 1 799 ? 10.951 10.576 -41.462 1.00 88.00 799 LEU A O 1
ATOM 6301 N N . GLY A 1 800 ? 12.647 12.018 -41.415 1.00 81.12 800 GLY A N 1
ATOM 6302 C CA . GLY A 1 800 ? 13.724 11.029 -41.328 1.00 81.12 800 GLY A CA 1
ATOM 6303 C C . GLY A 1 800 ? 14.260 10.568 -42.686 1.00 81.12 800 GLY A C 1
ATOM 6304 O O . GLY A 1 800 ? 15.476 10.442 -42.847 1.00 81.12 800 GLY A O 1
ATOM 6305 N N . GLU A 1 801 ? 13.400 10.401 -43.690 1.00 82.50 801 GLU A N 1
ATOM 6306 C CA . GLU A 1 801 ? 13.787 10.127 -45.080 1.00 82.50 801 GLU A CA 1
ATOM 6307 C C . GLU A 1 801 ? 12.887 10.851 -46.097 1.00 82.50 801 GLU A C 1
ATOM 6309 O O . GLU A 1 801 ? 12.016 11.629 -45.716 1.00 82.50 801 GLU A O 1
ATOM 6314 N N . VAL A 1 802 ? 13.172 10.714 -47.399 1.00 90.12 802 VAL A N 1
ATOM 6315 C CA . VAL A 1 802 ? 12.455 11.448 -48.458 1.00 90.12 802 VAL A CA 1
ATOM 6316 C C . VAL A 1 802 ? 11.207 10.676 -48.875 1.00 90.12 802 VAL A C 1
ATOM 6318 O O . VAL A 1 802 ? 11.299 9.710 -49.631 1.00 90.12 802 VAL A O 1
ATOM 6321 N N . HIS A 1 803 ? 10.051 11.163 -48.439 1.00 87.88 803 HIS A N 1
ATOM 6322 C CA . HIS A 1 803 ? 8.740 10.592 -48.734 1.00 87.88 803 HIS A CA 1
ATOM 6323 C C . HIS A 1 803 ? 8.083 11.245 -49.956 1.00 87.88 803 HIS A C 1
ATOM 6325 O O . HIS A 1 803 ? 8.390 12.389 -50.318 1.00 87.88 803 HIS A O 1
ATOM 6331 N N . ALA A 1 804 ? 7.155 10.521 -50.586 1.00 88.44 804 ALA A N 1
ATOM 6332 C CA . ALA A 1 804 ? 6.274 11.050 -51.628 1.00 88.44 804 ALA A CA 1
ATOM 6333 C C . ALA A 1 804 ? 4.988 11.568 -50.973 1.00 88.44 804 ALA A C 1
ATOM 6335 O O . ALA A 1 804 ? 4.134 10.781 -50.603 1.00 88.44 804 ALA A O 1
ATOM 6336 N N . LEU A 1 805 ? 4.842 12.874 -50.776 1.00 90.00 805 LEU A N 1
ATOM 6337 C CA . LEU A 1 805 ? 3.781 13.428 -49.932 1.00 90.00 805 LEU A CA 1
ATOM 6338 C C . LEU A 1 805 ? 2.469 13.657 -50.691 1.00 90.00 805 LEU A C 1
ATOM 6340 O O . LEU A 1 805 ? 2.467 14.286 -51.754 1.00 90.00 805 LEU A O 1
ATOM 6344 N N . SER A 1 806 ? 1.353 13.225 -50.097 1.00 86.12 806 SER A N 1
ATOM 6345 C CA . SER A 1 806 ? 0.001 13.471 -50.614 1.00 86.12 806 SER A CA 1
ATOM 6346 C C . SER A 1 806 ? -0.595 14.765 -50.064 1.00 86.12 806 SER A C 1
ATOM 6348 O O . SER A 1 806 ? -1.090 15.591 -50.832 1.00 86.12 806 SER A O 1
ATOM 6350 N N . HIS A 1 807 ? -0.545 14.961 -48.744 1.00 83.81 807 HIS A N 1
ATOM 6351 C CA . HIS A 1 807 ? -1.202 16.078 -48.071 1.00 83.81 807 HIS A CA 1
ATOM 6352 C C . HIS A 1 807 ? -0.590 16.410 -46.698 1.00 83.81 807 HIS A C 1
ATOM 6354 O O . HIS A 1 807 ? 0.177 15.640 -46.119 1.00 83.81 807 HIS A O 1
ATOM 6360 N N . VAL A 1 808 ? -0.946 17.589 -46.186 1.00 88.62 808 VAL A N 1
ATOM 6361 C CA . VAL A 1 808 ? -0.616 18.087 -44.840 1.00 88.62 808 VAL A CA 1
ATOM 6362 C C . VAL A 1 808 ? -1.916 18.460 -44.133 1.00 88.62 808 VAL A C 1
ATOM 6364 O O . VAL A 1 808 ? -2.790 19.050 -44.764 1.00 88.62 808 VAL A O 1
ATOM 6367 N N . VAL A 1 809 ? -2.055 18.171 -42.840 1.00 82.75 809 VAL A N 1
ATOM 6368 C CA . VAL A 1 809 ? -3.213 18.598 -42.033 1.00 82.75 809 VAL A CA 1
ATOM 6369 C C . VAL A 1 809 ? -2.726 19.420 -40.847 1.00 82.75 809 VAL A C 1
ATOM 6371 O O . VAL A 1 809 ? -1.888 18.952 -40.083 1.00 82.75 809 VAL A O 1
ATOM 6374 N N . LEU A 1 810 ? -3.234 20.646 -40.689 1.00 82.31 810 LEU A N 1
ATOM 6375 C CA . LEU A 1 810 ? -2.900 21.520 -39.558 1.00 82.31 810 LEU A CA 1
ATOM 6376 C C . LEU A 1 810 ? -4.140 21.817 -38.704 1.00 82.31 810 LEU A C 1
ATOM 6378 O O . LEU A 1 810 ? -5.158 22.236 -39.256 1.00 82.31 810 LEU A O 1
ATOM 6382 N N . LEU A 1 811 ? -4.044 21.705 -37.375 1.00 77.75 811 LEU A N 1
ATOM 6383 C CA . LEU A 1 811 ? -5.034 22.280 -36.454 1.00 77.75 811 LEU A CA 1
ATOM 6384 C C . LEU A 1 811 ? -4.493 23.566 -35.830 1.00 77.75 811 LEU A C 1
ATOM 6386 O O . LEU A 1 811 ? -3.633 23.518 -34.951 1.00 77.75 811 LEU A O 1
ATOM 6390 N N . TRP A 1 812 ? -5.035 24.719 -36.222 1.00 80.50 812 TRP A N 1
ATOM 6391 C CA . TRP A 1 812 ? -4.788 25.967 -35.497 1.00 80.50 812 TRP A CA 1
ATOM 6392 C C . TRP A 1 812 ? -5.843 26.203 -34.414 1.00 80.50 812 TRP A C 1
ATOM 6394 O O . TRP A 1 812 ? -6.973 25.733 -34.507 1.00 80.50 812 TRP A O 1
ATOM 6404 N N . GLY A 1 813 ? -5.470 26.949 -33.377 1.00 68.00 813 GLY A N 1
ATOM 6405 C CA . GLY A 1 813 ? -6.375 27.353 -32.305 1.00 68.00 813 GLY A CA 1
ATOM 6406 C C . GLY A 1 813 ? -7.127 28.654 -32.566 1.00 68.00 813 GLY A C 1
ATOM 6407 O O . GLY A 1 813 ? -7.120 29.206 -33.662 1.00 68.00 813 GLY A O 1
ATOM 6408 N N . GLU A 1 814 ? -7.707 29.196 -31.493 1.00 67.00 814 GLU A N 1
ATOM 6409 C CA . GLU A 1 814 ? -8.434 30.479 -31.473 1.00 67.00 814 GLU A CA 1
ATOM 6410 C C . GLU A 1 814 ? -7.607 31.689 -31.978 1.00 67.00 814 GLU A C 1
ATOM 6412 O O . GLU A 1 814 ? -8.173 32.719 -32.337 1.00 67.00 814 GLU A O 1
ATOM 6417 N N . PHE A 1 815 ? -6.276 31.552 -32.045 1.00 73.50 815 PHE A N 1
ATOM 6418 C CA . PHE A 1 815 ? -5.346 32.501 -32.656 1.00 73.50 815 PHE A CA 1
ATOM 6419 C C . PHE A 1 815 ? -4.545 31.802 -33.763 1.00 73.50 815 PHE A C 1
ATOM 6421 O O . PHE A 1 815 ? -3.640 31.007 -33.494 1.00 73.50 815 PHE A O 1
ATOM 6428 N N . TYR A 1 816 ? -4.878 32.118 -35.013 1.00 84.00 816 TYR A N 1
ATOM 6429 C CA . TYR A 1 816 ? -4.366 31.468 -36.220 1.00 84.00 816 TYR A CA 1
ATOM 6430 C C . TYR A 1 816 ? -3.909 32.509 -37.262 1.00 84.00 816 TYR A C 1
ATOM 6432 O O . TYR A 1 816 ? -4.353 33.661 -37.222 1.00 84.00 816 TYR A O 1
ATOM 6440 N N . PRO A 1 817 ? -2.985 32.164 -38.179 1.00 84.00 817 PRO A N 1
ATOM 6441 C CA . PRO A 1 817 ? -2.459 33.109 -39.161 1.00 84.00 817 PRO A CA 1
ATOM 6442 C C . PRO A 1 817 ? -3.485 33.390 -40.264 1.00 84.00 817 PRO A C 1
ATOM 6444 O O . PRO A 1 817 ? -4.275 32.523 -40.621 1.00 84.00 817 PRO A O 1
ATOM 6447 N N . THR A 1 818 ? -3.440 34.567 -40.894 1.00 81.38 818 THR A N 1
ATOM 6448 C CA . THR A 1 818 ? -4.302 34.843 -42.062 1.00 81.38 818 THR A CA 1
ATOM 6449 C C . THR A 1 818 ? -3.883 34.031 -43.290 1.00 81.38 818 THR A C 1
ATOM 6451 O O . THR A 1 818 ? -4.728 33.637 -44.092 1.00 81.38 818 THR A O 1
ATOM 6454 N N . SER A 1 819 ? -2.587 33.739 -43.433 1.00 88.12 819 SER A N 1
ATOM 6455 C CA . SER A 1 819 ? -2.061 32.794 -44.422 1.00 88.12 819 SER A CA 1
ATOM 6456 C C . SER A 1 819 ? -0.688 32.248 -44.025 1.00 88.12 819 SER A C 1
ATOM 6458 O O . SER A 1 819 ? 0.042 32.859 -43.239 1.00 88.12 819 SER A O 1
ATOM 6460 N N . TYR A 1 820 ? -0.335 31.097 -44.588 1.00 93.56 820 TYR A N 1
ATOM 6461 C CA . TYR A 1 820 ? 0.969 30.455 -44.448 1.00 93.56 820 TYR A CA 1
ATOM 6462 C C . TYR A 1 820 ? 1.377 29.754 -45.751 1.00 93.56 820 TYR A C 1
ATOM 6464 O O . TYR A 1 820 ? 0.563 29.517 -46.644 1.00 93.56 820 TYR A O 1
ATOM 6472 N N . VAL A 1 821 ? 2.662 29.434 -45.870 1.00 95.19 821 VAL A N 1
ATOM 6473 C CA . VAL A 1 821 ? 3.240 28.702 -47.001 1.00 95.19 821 VAL A CA 1
ATOM 6474 C C . VAL A 1 821 ? 3.741 27.356 -46.500 1.00 95.19 821 VAL A C 1
ATOM 6476 O O . VAL A 1 821 ? 4.595 27.311 -45.615 1.00 95.19 821 VAL A O 1
ATOM 6479 N N . LEU A 1 822 ? 3.231 26.267 -47.071 1.00 95.44 822 LEU A N 1
ATOM 6480 C CA . LEU A 1 822 ? 3.800 24.937 -46.882 1.00 95.44 822 LEU A CA 1
ATOM 6481 C C . LEU A 1 822 ? 5.017 24.795 -47.796 1.00 95.44 822 LEU A C 1
ATOM 6483 O O . LEU A 1 822 ? 4.927 25.036 -49.004 1.00 95.44 822 LEU A O 1
ATOM 6487 N N . GLN A 1 823 ? 6.154 24.415 -47.224 1.00 95.12 823 GLN A N 1
ATOM 6488 C CA . GLN A 1 823 ? 7.412 24.214 -47.936 1.00 95.12 823 GLN A CA 1
ATOM 6489 C C . GLN A 1 823 ? 7.985 22.821 -47.674 1.00 95.12 823 GLN A C 1
ATOM 6491 O O . GLN A 1 823 ? 7.850 22.293 -46.575 1.00 95.12 823 GLN A O 1
ATOM 6496 N N . GLY A 1 824 ? 8.659 22.261 -48.676 1.00 94.44 824 GLY A N 1
ATOM 6497 C CA . GLY A 1 824 ? 9.314 20.957 -48.619 1.00 94.44 824 GLY A CA 1
ATOM 6498 C C . GLY A 1 824 ? 10.759 21.028 -49.098 1.00 94.44 824 GLY A C 1
ATOM 6499 O O . GLY A 1 824 ? 11.080 21.813 -49.998 1.00 94.44 824 GLY A O 1
ATOM 6500 N N . ALA A 1 825 ? 11.621 20.207 -48.506 1.00 92.50 825 ALA A N 1
ATOM 6501 C CA . ALA A 1 825 ? 13.014 20.041 -48.905 1.00 92.50 825 ALA A CA 1
ATOM 6502 C C . ALA A 1 825 ? 13.418 18.557 -48.868 1.00 92.50 825 ALA A C 1
ATOM 6504 O O . ALA A 1 825 ? 13.085 17.841 -47.923 1.00 92.50 825 ALA A O 1
ATOM 6505 N N . THR A 1 826 ? 14.154 18.092 -49.880 1.00 91.75 826 THR A N 1
ATOM 6506 C CA . THR A 1 826 ? 14.781 16.752 -49.907 1.00 91.75 826 THR A CA 1
ATOM 6507 C C . THR A 1 826 ? 16.227 16.765 -49.407 1.00 91.75 826 THR A C 1
ATOM 6509 O O . THR A 1 826 ? 16.777 15.718 -49.097 1.00 91.75 826 THR A O 1
ATOM 6512 N N . GLU A 1 827 ? 16.833 17.950 -49.340 1.00 78.25 827 GLU A N 1
ATOM 6513 C CA . GLU A 1 827 ? 18.205 18.226 -48.905 1.00 78.25 827 GLU A CA 1
ATOM 6514 C C . GLU A 1 827 ? 18.160 19.374 -47.887 1.00 78.25 827 GLU A C 1
ATOM 6516 O O . GLU A 1 827 ? 17.294 20.249 -47.986 1.00 78.25 827 GLU A O 1
ATOM 6521 N N . ALA A 1 828 ? 19.081 19.397 -46.922 1.00 70.19 828 ALA A N 1
ATOM 6522 C CA . ALA A 1 828 ? 19.075 20.410 -45.865 1.00 70.19 828 ALA A CA 1
ATOM 6523 C C . ALA A 1 828 ? 19.121 21.844 -46.439 1.00 70.19 828 ALA A C 1
ATOM 6525 O O . ALA A 1 828 ? 19.877 22.139 -47.365 1.00 70.19 828 ALA A O 1
ATOM 6526 N N . ASP A 1 829 ? 18.278 22.725 -45.893 1.00 73.56 829 ASP A N 1
ATOM 6527 C CA . ASP A 1 829 ? 18.072 24.125 -46.302 1.00 73.56 829 ASP A CA 1
ATOM 6528 C C . ASP A 1 829 ? 17.613 24.386 -47.757 1.00 73.56 829 ASP A C 1
ATOM 6530 O O . ASP A 1 829 ? 17.361 25.537 -48.130 1.00 73.56 829 ASP A O 1
ATOM 6534 N N . ALA A 1 830 ? 17.394 23.349 -48.573 1.00 87.50 830 ALA A N 1
ATOM 6535 C CA . ALA A 1 830 ? 16.968 23.458 -49.972 1.00 87.50 830 ALA A CA 1
ATOM 6536 C C . ALA A 1 830 ? 15.433 23.558 -50.135 1.00 87.50 830 ALA A C 1
ATOM 6538 O O . ALA A 1 830 ? 14.801 22.749 -50.816 1.00 87.50 830 ALA A O 1
ATOM 6539 N N . TRP A 1 831 ? 14.819 24.548 -49.485 1.00 92.50 831 TRP A N 1
ATOM 6540 C CA . TRP A 1 831 ? 13.361 24.683 -49.379 1.00 92.50 831 TRP A CA 1
ATOM 6541 C C . TRP A 1 831 ? 12.660 25.131 -50.672 1.00 92.50 831 TRP A C 1
ATOM 6543 O O . TRP A 1 831 ? 13.041 26.118 -51.304 1.00 92.50 831 TRP A O 1
ATOM 6553 N N . SER A 1 832 ? 11.559 24.455 -51.005 1.00 90.75 832 SER A N 1
ATOM 6554 C CA . SER A 1 832 ? 10.662 24.753 -52.130 1.00 90.75 832 SER A CA 1
ATOM 6555 C C . SER A 1 832 ? 9.215 24.941 -51.653 1.00 90.75 832 SER A C 1
ATOM 6557 O O . SER A 1 832 ? 8.819 24.343 -50.658 1.00 90.75 832 SER A O 1
ATOM 6559 N N . ASN A 1 833 ? 8.413 25.775 -52.327 1.00 93.19 833 ASN A N 1
ATOM 6560 C CA . ASN A 1 833 ? 6.996 25.958 -51.981 1.00 93.19 833 ASN A CA 1
ATOM 6561 C C . ASN A 1 833 ? 6.157 24.791 -52.516 1.00 93.19 833 ASN A C 1
ATOM 6563 O O . ASN A 1 833 ? 6.141 24.569 -53.725 1.00 93.19 833 ASN A O 1
ATOM 6567 N N . LEU A 1 834 ? 5.407 24.126 -51.635 1.00 89.81 834 LEU A N 1
ATOM 6568 C CA . LEU A 1 834 ? 4.441 23.085 -51.994 1.00 89.81 834 LEU A CA 1
ATOM 6569 C C . LEU A 1 834 ? 3.031 23.679 -52.143 1.00 89.81 834 LEU A C 1
ATOM 6571 O O . LEU A 1 834 ? 2.365 23.449 -53.147 1.00 89.81 834 LEU A O 1
ATOM 6575 N N . ALA A 1 835 ? 2.598 24.502 -51.181 1.00 87.12 835 ALA A N 1
ATOM 6576 C CA . ALA A 1 835 ? 1.292 25.166 -51.206 1.00 87.12 835 ALA A CA 1
ATOM 6577 C C . ALA A 1 835 ? 1.325 26.542 -50.519 1.00 87.12 835 ALA A C 1
ATOM 6579 O O . ALA A 1 835 ? 2.167 26.808 -49.663 1.00 87.12 835 ALA A O 1
ATOM 6580 N N . VAL A 1 836 ? 0.376 27.413 -50.870 1.00 86.69 836 VAL A N 1
ATOM 6581 C CA . VAL A 1 836 ? 0.075 28.656 -50.140 1.00 86.69 836 VAL A CA 1
ATOM 6582 C C . VAL A 1 836 ? -1.366 28.554 -49.663 1.00 86.69 836 VAL A C 1
ATOM 6584 O O . VAL A 1 836 ? -2.262 28.327 -50.474 1.00 86.69 836 VAL A O 1
ATOM 6587 N N . VAL A 1 837 ? -1.579 28.695 -48.358 1.00 87.38 837 VAL A N 1
ATOM 6588 C CA . VAL A 1 837 ? -2.824 28.321 -47.682 1.00 87.38 837 VAL A CA 1
ATOM 6589 C C . VAL A 1 837 ? -3.343 29.511 -46.873 1.00 87.38 837 VAL A C 1
ATOM 6591 O O . VAL A 1 837 ? -2.576 30.185 -46.184 1.00 87.38 837 VAL A O 1
ATOM 6594 N N . ALA A 1 838 ? -4.643 29.792 -46.962 1.00 78.88 838 ALA A N 1
ATOM 6595 C CA . ALA A 1 838 ? -5.315 30.735 -46.068 1.00 78.88 838 ALA A CA 1
ATOM 6596 C C . ALA A 1 838 ? -5.617 30.030 -44.739 1.00 78.88 838 ALA A C 1
ATOM 6598 O O . ALA A 1 838 ? -6.101 28.901 -44.747 1.00 78.88 838 ALA A O 1
ATOM 6599 N N . GLY A 1 839 ? -5.313 30.660 -43.605 1.00 64.50 839 GLY A N 1
ATOM 6600 C CA . GLY A 1 839 ? -5.504 30.011 -42.308 1.00 64.50 839 GLY A CA 1
ATOM 6601 C C . GLY A 1 839 ? -6.964 29.979 -41.854 1.00 64.50 839 GLY A C 1
ATOM 6602 O O . GLY A 1 839 ? -7.760 30.857 -42.187 1.00 64.50 839 GLY A O 1
ATOM 6603 N N . SER A 1 840 ? -7.284 28.959 -41.061 1.00 58.50 840 SER A N 1
ATOM 6604 C CA . SER A 1 840 ? -8.573 28.737 -40.400 1.00 58.50 840 SER A CA 1
ATOM 6605 C C . SER A 1 840 ? -8.321 28.240 -38.974 1.00 58.50 840 SER A C 1
ATOM 6607 O O . SER A 1 840 ? -7.263 27.669 -38.717 1.00 58.50 840 SER A O 1
ATOM 6609 N N . SER A 1 841 ? -9.292 28.418 -38.077 1.00 50.50 841 SER A N 1
ATOM 6610 C CA . SER A 1 841 ? -9.348 27.771 -36.754 1.00 50.50 841 SER A CA 1
ATOM 6611 C C . SER A 1 841 ? -9.945 26.353 -36.796 1.00 50.50 841 SER A C 1
ATOM 6613 O O . SER A 1 841 ? -10.218 25.764 -35.755 1.00 50.50 841 SER A O 1
ATOM 6615 N N . GLU A 1 842 ? -10.224 25.828 -37.989 1.00 46.84 842 GLU A N 1
ATOM 6616 C CA . GLU A 1 842 ? -10.666 24.448 -38.216 1.00 46.84 842 GLU A CA 1
ATOM 6617 C C . GLU A 1 842 ? -9.481 23.557 -38.628 1.00 46.84 842 GLU A C 1
ATOM 6619 O O . GLU A 1 842 ? -8.460 24.051 -39.114 1.00 46.84 842 GLU A O 1
ATOM 6624 N N . LEU A 1 843 ? -9.626 22.236 -38.461 1.00 53.81 843 LEU A N 1
ATOM 6625 C CA . LEU A 1 843 ? -8.651 21.237 -38.909 1.00 53.81 843 LEU A CA 1
ATOM 6626 C C . LEU A 1 843 ? -8.523 21.286 -40.442 1.00 53.81 843 LEU A C 1
ATOM 6628 O O . LEU A 1 843 ? -9.433 20.878 -41.164 1.00 53.81 843 LEU A O 1
ATOM 6632 N N . LEU A 1 844 ? -7.406 21.809 -40.946 1.00 70.19 844 LEU A N 1
ATOM 6633 C CA . LEU A 1 844 ? -7.260 22.197 -42.346 1.00 70.19 844 LEU A CA 1
ATOM 6634 C C . LEU A 1 844 ? -6.331 21.247 -43.111 1.00 70.19 844 LEU A C 1
ATOM 6636 O O . LEU A 1 844 ? -5.107 21.403 -43.095 1.00 70.19 844 LEU A O 1
ATOM 6640 N N . ARG A 1 845 ? -6.933 20.290 -43.831 1.00 77.50 845 ARG A N 1
ATOM 6641 C CA . ARG A 1 845 ? -6.250 19.474 -44.847 1.00 77.50 845 ARG A CA 1
ATOM 6642 C C . ARG A 1 845 ? -5.876 20.335 -46.057 1.00 77.50 845 ARG A C 1
ATOM 6644 O O . ARG A 1 845 ? -6.703 21.058 -46.606 1.00 77.50 845 ARG A O 1
ATOM 6651 N N . SER A 1 846 ? -4.616 20.235 -46.461 1.00 79.12 846 SER A N 1
ATOM 6652 C CA . SER A 1 846 ? -4.001 20.901 -47.607 1.00 79.12 846 SER A CA 1
ATOM 6653 C C . SER A 1 846 ? -3.330 19.843 -48.484 1.00 79.12 846 SER A C 1
ATOM 6655 O O . SER A 1 846 ? -2.223 19.394 -48.180 1.00 79.12 846 SER A O 1
ATOM 6657 N N . ASP A 1 847 ? -4.005 19.420 -49.553 1.00 78.38 847 ASP A N 1
ATOM 6658 C CA . ASP A 1 847 ? -3.439 18.476 -50.522 1.00 78.38 847 ASP A CA 1
ATOM 6659 C C . ASP A 1 847 ? -2.278 19.125 -51.302 1.00 78.38 847 ASP A C 1
ATOM 6661 O O . ASP A 1 847 ? -2.311 20.317 -51.630 1.00 78.38 847 ASP A O 1
ATOM 6665 N N . LEU A 1 848 ? -1.231 18.348 -51.585 1.00 82.88 848 LEU A N 1
ATOM 6666 C CA . LEU A 1 848 ? 0.012 18.830 -52.189 1.00 82.88 848 LEU A CA 1
ATOM 6667 C C . LEU A 1 848 ? 0.070 18.536 -53.702 1.00 82.88 848 LEU A C 1
ATOM 6669 O O . LEU A 1 848 ? -0.556 17.589 -54.184 1.00 82.88 848 LEU A O 1
ATOM 6673 N N . PRO A 1 849 ? 0.841 19.308 -54.495 1.00 79.06 849 PRO A N 1
ATOM 6674 C CA . PRO A 1 849 ? 1.006 19.033 -55.920 1.00 79.06 849 PRO A CA 1
ATOM 6675 C C . PRO A 1 849 ? 1.734 17.701 -56.146 1.00 79.06 849 PRO A C 1
ATOM 6677 O O . PRO A 1 849 ? 2.929 17.590 -55.873 1.00 79.06 849 PRO A O 1
ATOM 6680 N N . ARG A 1 850 ? 1.040 16.687 -56.667 1.00 76.12 850 ARG A N 1
ATOM 6681 C CA . ARG A 1 850 ? 1.649 15.378 -56.943 1.00 76.12 850 ARG A CA 1
ATOM 6682 C C . ARG A 1 850 ? 2.556 15.409 -58.192 1.00 76.12 850 ARG A C 1
ATOM 6684 O O . ARG A 1 850 ? 2.117 15.908 -59.233 1.00 76.12 850 ARG A O 1
ATOM 6691 N N . PRO A 1 851 ? 3.770 14.824 -58.151 1.00 67.94 851 PRO A N 1
ATOM 6692 C CA . PRO A 1 851 ? 4.459 14.303 -56.968 1.00 67.94 851 PRO A CA 1
ATOM 6693 C C . PRO A 1 851 ? 5.190 15.420 -56.196 1.00 67.94 851 PRO A C 1
ATOM 6695 O O . PRO A 1 851 ? 5.958 16.184 -56.785 1.00 67.94 851 PRO A O 1
ATOM 6698 N N . SER A 1 852 ? 5.011 15.467 -54.873 1.00 83.25 852 SER A N 1
ATOM 6699 C CA . SER A 1 852 ? 5.776 16.334 -53.965 1.00 83.25 852 SER A CA 1
ATOM 6700 C C . SER A 1 852 ? 6.716 15.484 -53.119 1.00 83.25 852 SER A C 1
ATOM 6702 O O . SER A 1 852 ? 6.265 14.787 -52.220 1.00 83.25 852 SER A O 1
ATOM 6704 N N . PHE A 1 853 ? 8.021 15.533 -53.385 1.00 85.88 853 PHE A N 1
ATOM 6705 C CA . PHE A 1 853 ? 9.013 14.810 -52.583 1.00 85.88 853 PHE A CA 1
ATOM 6706 C C . PHE A 1 853 ? 9.623 15.722 -51.519 1.00 85.88 853 PHE A C 1
ATOM 6708 O O . PHE A 1 853 ? 10.124 16.799 -51.848 1.00 85.88 853 PHE A O 1
ATOM 6715 N N . ALA A 1 854 ? 9.632 15.284 -50.260 1.00 91.56 854 ALA A N 1
ATOM 6716 C CA . ALA A 1 854 ? 10.329 15.980 -49.182 1.00 91.56 854 ALA A CA 1
ATOM 6717 C C . ALA A 1 854 ? 10.725 15.026 -48.048 1.00 91.56 854 ALA A C 1
ATOM 6719 O O . ALA A 1 854 ? 10.034 14.051 -47.769 1.00 91.56 854 ALA A O 1
ATOM 6720 N N . ARG A 1 855 ? 11.832 15.356 -47.377 1.00 91.81 855 ARG A N 1
ATOM 6721 C CA . ARG A 1 855 ? 12.201 14.826 -46.059 1.00 91.81 855 ARG A CA 1
ATOM 6722 C C . ARG A 1 855 ? 11.862 15.814 -44.950 1.00 91.81 855 ARG A C 1
ATOM 6724 O O . ARG A 1 855 ? 11.391 15.414 -43.894 1.00 91.81 855 ARG A O 1
ATOM 6731 N N . TRP A 1 856 ? 12.088 17.102 -45.190 1.00 94.69 856 TRP A N 1
ATOM 6732 C CA . TRP A 1 856 ? 11.690 18.155 -44.264 1.00 94.69 856 TRP A CA 1
ATOM 6733 C C . TRP A 1 856 ? 10.473 18.890 -44.808 1.00 94.69 856 TRP A C 1
ATOM 6735 O O . TRP A 1 856 ? 10.493 19.349 -45.953 1.00 94.69 856 TRP A O 1
ATOM 6745 N N . VAL A 1 857 ? 9.439 19.041 -43.984 1.00 95.62 857 VAL A N 1
ATOM 6746 C CA . VAL A 1 857 ? 8.234 19.824 -44.300 1.00 95.62 857 VAL A CA 1
ATOM 6747 C C . VAL A 1 857 ? 8.126 20.964 -43.302 1.00 95.62 857 VAL A C 1
ATOM 6749 O O . VAL A 1 857 ? 8.380 20.765 -42.117 1.00 95.62 857 VAL A O 1
ATOM 6752 N N . ARG A 1 858 ? 7.768 22.170 -43.749 1.00 95.06 858 ARG A N 1
ATOM 6753 C CA . ARG A 1 858 ? 7.593 23.317 -42.853 1.00 95.06 858 ARG A CA 1
ATOM 6754 C C . ARG A 1 858 ? 6.445 24.237 -43.223 1.00 95.06 858 ARG A C 1
ATOM 6756 O O . ARG A 1 858 ? 6.097 24.392 -44.390 1.00 95.06 858 ARG A O 1
ATOM 6763 N N . VAL A 1 859 ? 5.924 24.899 -42.201 1.00 96.50 859 VAL A N 1
ATOM 6764 C CA . VAL A 1 859 ? 4.850 25.885 -42.249 1.00 96.50 859 VAL A CA 1
ATOM 6765 C C . VAL A 1 859 ? 5.469 27.262 -42.021 1.00 96.50 859 VAL A C 1
ATOM 6767 O O . VAL A 1 859 ? 5.960 27.535 -40.930 1.00 96.50 859 VAL A O 1
ATOM 6770 N N . VAL A 1 860 ? 5.470 28.133 -43.034 1.00 95.62 860 VAL A N 1
ATOM 6771 C CA . VAL A 1 860 ? 6.001 29.507 -42.940 1.00 95.62 860 VAL A CA 1
ATOM 6772 C C . VAL A 1 860 ? 4.850 30.506 -42.906 1.00 95.62 860 VAL A C 1
ATOM 6774 O O . VAL A 1 860 ? 4.219 30.785 -43.929 1.00 95.62 860 VAL A O 1
ATOM 6777 N N . ILE A 1 861 ? 4.562 31.051 -41.727 1.00 94.75 861 ILE A N 1
ATOM 6778 C CA . ILE A 1 861 ? 3.475 32.014 -41.514 1.00 94.75 861 ILE A CA 1
ATOM 6779 C C . ILE A 1 861 ? 3.771 33.328 -42.244 1.00 94.75 861 ILE A C 1
ATOM 6781 O O . ILE A 1 861 ? 4.924 33.728 -42.372 1.00 94.75 861 ILE A O 1
ATOM 6785 N N . GLN A 1 862 ? 2.731 34.016 -42.721 1.00 91.12 862 GLN A N 1
ATOM 6786 C CA . GLN A 1 862 ? 2.835 35.388 -43.218 1.00 91.12 862 GLN A CA 1
ATOM 6787 C C . GLN A 1 862 ? 2.315 36.365 -42.146 1.00 91.12 862 GLN A C 1
ATOM 6789 O O . GLN A 1 862 ? 1.128 36.357 -41.820 1.00 91.12 862 GLN A O 1
ATOM 6794 N N . GLY A 1 863 ? 3.194 37.210 -41.596 1.00 84.56 863 GLY A N 1
ATOM 6795 C CA . GLY A 1 863 ? 2.882 38.145 -40.501 1.00 84.56 863 GLY A CA 1
ATOM 6796 C C . GLY A 1 863 ? 3.333 37.669 -39.110 1.00 84.56 863 GLY A C 1
ATOM 6797 O O . GLY A 1 863 ? 4.291 36.913 -38.994 1.00 84.56 863 GLY A O 1
ATOM 6798 N N . SER A 1 864 ? 2.674 38.152 -38.051 1.00 87.69 864 SER A N 1
ATOM 6799 C CA . SER A 1 864 ? 3.061 37.961 -36.638 1.00 87.69 864 SER A CA 1
ATOM 6800 C C . SER A 1 864 ? 1.850 37.986 -35.698 1.00 87.69 864 SER A C 1
ATOM 6802 O O . SER A 1 864 ? 0.915 38.745 -35.961 1.00 87.69 864 SER A O 1
ATOM 6804 N N . GLY A 1 865 ? 1.883 37.251 -34.582 1.00 83.69 865 GLY A N 1
ATOM 6805 C CA . GLY A 1 865 ? 0.849 37.296 -33.535 1.00 83.69 865 GLY A CA 1
ATOM 6806 C C . GLY A 1 865 ? 0.963 36.164 -32.505 1.00 83.69 865 GLY A C 1
ATOM 6807 O O . GLY A 1 865 ? 1.880 35.349 -32.585 1.00 83.69 865 GLY A O 1
ATOM 6808 N N . ASP A 1 866 ? 0.024 36.096 -31.553 1.00 82.19 866 ASP A N 1
ATOM 6809 C CA . ASP A 1 866 ? -0.049 35.084 -30.473 1.00 82.19 866 ASP A CA 1
ATOM 6810 C C . ASP A 1 866 ? -0.545 33.705 -30.966 1.00 82.19 866 ASP A C 1
ATOM 6812 O O . ASP A 1 866 ? -1.525 33.147 -30.473 1.00 82.19 866 ASP A O 1
ATOM 6816 N N . LEU A 1 867 ? 0.110 33.179 -32.002 1.00 89.19 867 LEU A N 1
ATOM 6817 C CA . LEU A 1 867 ? -0.349 32.046 -32.807 1.00 89.19 867 LEU A CA 1
ATOM 6818 C C . LEU A 1 867 ? -0.287 30.703 -32.066 1.00 89.19 867 LEU A C 1
ATOM 6820 O O . LEU A 1 867 ? 0.572 30.479 -31.213 1.00 89.19 867 LEU A O 1
ATOM 6824 N N . ARG A 1 868 ? -1.204 29.792 -32.408 1.00 90.19 868 ARG A N 1
ATOM 6825 C CA . ARG A 1 868 ? -1.359 28.480 -31.762 1.00 90.19 868 ARG A CA 1
ATOM 6826 C C . ARG A 1 868 ? -1.592 27.383 -32.797 1.00 90.19 868 ARG A C 1
ATOM 6828 O O . ARG A 1 868 ? -2.653 27.370 -33.415 1.00 90.19 868 ARG A O 1
ATOM 6835 N N . LEU A 1 869 ? -0.641 26.468 -32.952 1.00 90.88 869 LEU A N 1
ATOM 6836 C CA . LEU A 1 869 ? -0.762 25.270 -33.787 1.00 90.88 869 LEU A CA 1
ATOM 6837 C C . LEU A 1 869 ? -0.802 24.045 -32.870 1.00 90.88 869 LEU A C 1
ATOM 6839 O O . LEU A 1 869 ? 0.220 23.714 -32.277 1.00 90.88 869 LEU A O 1
ATOM 6843 N N . TRP A 1 870 ? -1.969 23.420 -32.712 1.00 76.19 870 TRP A N 1
ATOM 6844 C CA . TRP A 1 870 ? -2.144 22.249 -31.843 1.00 76.19 870 TRP A CA 1
ATOM 6845 C C . TRP A 1 870 ? -1.669 20.946 -32.497 1.00 76.19 870 TRP A C 1
ATOM 6847 O O . TRP A 1 870 ? -1.256 20.041 -31.793 1.00 76.19 870 TRP A O 1
ATOM 6857 N N . GLU A 1 871 ? -1.713 20.839 -33.828 1.00 87.12 871 GLU A N 1
ATOM 6858 C CA . GLU A 1 871 ? -1.278 19.628 -34.538 1.00 87.12 871 GLU A CA 1
ATOM 6859 C C . GLU A 1 871 ? -0.813 19.958 -35.971 1.00 87.12 871 GLU A C 1
ATOM 6861 O O . GLU A 1 871 ? -1.371 20.841 -36.632 1.00 87.12 871 GLU A O 1
ATOM 6866 N N . PHE A 1 872 ? 0.203 19.236 -36.447 1.00 90.50 872 PHE A N 1
ATOM 6867 C CA . PHE A 1 872 ? 0.846 19.315 -37.757 1.00 90.50 872 PHE A CA 1
ATOM 6868 C C . PHE A 1 872 ? 1.132 17.894 -38.256 1.00 90.50 872 PHE A C 1
ATOM 6870 O O . PHE A 1 872 ? 2.101 17.250 -37.862 1.00 90.50 872 PHE A O 1
ATOM 6877 N N . GLN A 1 873 ? 0.285 17.420 -39.164 1.00 89.31 873 GLN A N 1
ATOM 6878 C CA . GLN A 1 873 ? 0.331 16.071 -39.719 1.00 89.31 873 GLN A CA 1
ATOM 6879 C C . GLN A 1 873 ? 0.790 16.093 -41.175 1.00 89.31 873 GLN A C 1
ATOM 6881 O O . GLN A 1 873 ? 0.485 17.032 -41.917 1.00 89.31 873 GLN A O 1
ATOM 6886 N N . VAL A 1 874 ? 1.500 15.051 -41.599 1.00 88.69 874 VAL A N 1
ATOM 6887 C CA . VAL A 1 874 ? 2.028 14.893 -42.962 1.00 88.69 874 VAL A CA 1
ATOM 6888 C C . VAL A 1 874 ? 1.815 13.450 -43.399 1.00 88.69 874 VAL A C 1
ATOM 6890 O O . VAL A 1 874 ? 2.135 12.545 -42.640 1.00 88.69 874 VAL A O 1
ATOM 6893 N N . PHE A 1 875 ? 1.319 13.226 -44.614 1.00 85.06 875 PHE A N 1
ATOM 6894 C CA . PHE A 1 875 ? 0.926 11.893 -45.083 1.00 85.06 875 PHE A CA 1
ATOM 6895 C C . PHE A 1 875 ? 1.541 11.551 -46.446 1.00 85.06 875 PHE A C 1
ATOM 6897 O O . PHE A 1 875 ? 1.777 12.434 -47.280 1.00 85.06 875 PHE A O 1
ATOM 6904 N N . GLU A 1 876 ? 1.792 10.260 -46.677 1.00 84.38 876 GLU A N 1
ATOM 6905 C CA . GLU A 1 876 ? 2.368 9.755 -47.929 1.00 84.38 876 GLU A CA 1
ATOM 6906 C C . GLU A 1 876 ? 1.321 9.579 -49.047 1.00 84.38 876 GLU A C 1
ATOM 6908 O O . GLU A 1 876 ? 0.112 9.611 -48.821 1.00 84.38 876 GLU A O 1
ATOM 6913 N N . ASP A 1 877 ? 1.796 9.435 -50.280 1.00 76.50 877 ASP A N 1
ATOM 6914 C CA . ASP A 1 877 ? 1.028 9.209 -51.496 1.00 76.50 877 ASP A CA 1
ATOM 6915 C C . ASP A 1 877 ? 1.089 7.729 -51.898 1.00 76.50 877 ASP A C 1
ATOM 6917 O O . ASP A 1 877 ? 2.021 7.272 -52.560 1.00 76.50 877 ASP A O 1
ATOM 6921 N N . THR A 1 878 ? 0.089 6.965 -51.460 1.00 61.62 878 THR A N 1
ATOM 6922 C CA . THR A 1 878 ? 0.040 5.498 -51.578 1.00 61.62 878 THR A CA 1
ATOM 6923 C C . THR A 1 878 ? -0.373 4.986 -52.967 1.00 61.62 878 THR A C 1
ATOM 6925 O O . THR A 1 878 ? -0.302 3.781 -53.228 1.00 61.62 878 THR A O 1
ATOM 6928 N N . GLU A 1 879 ? -0.765 5.864 -53.900 1.00 49.00 879 GLU A N 1
ATOM 6929 C CA . GLU A 1 879 ? -1.153 5.473 -55.263 1.00 49.00 879 GLU A CA 1
ATOM 6930 C C . GLU A 1 879 ? 0.067 5.073 -56.116 1.00 49.00 879 GLU A C 1
ATOM 6932 O O . GLU A 1 879 ? 0.798 5.910 -56.644 1.00 49.00 879 GLU A O 1
ATOM 6937 N N . THR A 1 880 ? 0.267 3.764 -56.307 1.00 34.72 880 THR A N 1
ATOM 6938 C CA . THR A 1 880 ? 1.434 3.196 -57.007 1.00 34.72 880 THR A CA 1
ATOM 6939 C C . THR A 1 880 ? 1.652 3.766 -58.424 1.00 34.72 880 THR A C 1
ATOM 6941 O O . THR A 1 880 ? 0.846 3.486 -59.323 1.00 34.72 880 THR A O 1
ATOM 6944 N N . PRO A 1 881 ? 2.779 4.454 -58.706 1.00 32.00 881 PRO A N 1
ATOM 6945 C CA . PRO A 1 881 ? 3.115 4.891 -60.058 1.00 32.00 881 PRO A CA 1
ATOM 6946 C C . PRO A 1 881 ? 3.551 3.700 -60.923 1.00 32.00 881 PRO A C 1
ATOM 6948 O O . PRO A 1 881 ? 4.582 3.068 -60.684 1.00 32.00 881 PRO A O 1
ATOM 6951 N N . VAL A 1 882 ? 2.768 3.373 -61.952 1.00 28.81 882 VAL A N 1
ATOM 6952 C CA . VAL A 1 882 ? 3.042 2.218 -62.819 1.00 28.81 882 VAL A CA 1
ATOM 6953 C C . VAL A 1 882 ? 4.122 2.535 -63.867 1.00 28.81 882 VAL A C 1
ATOM 6955 O O . VAL A 1 882 ? 4.044 3.526 -64.590 1.00 28.81 882 VAL A O 1
ATOM 6958 N N . THR A 1 883 ? 5.045 1.582 -64.050 1.00 29.17 883 THR A N 1
ATOM 6959 C CA . THR A 1 883 ? 6.084 1.472 -65.105 1.00 29.17 883 THR A CA 1
ATOM 6960 C C . THR A 1 883 ? 7.305 2.401 -65.068 1.00 29.17 883 THR A C 1
ATOM 6962 O O . THR A 1 883 ? 7.316 3.493 -64.515 1.00 29.17 883 THR A O 1
ATOM 6965 N N . SER A 1 884 ? 8.385 1.895 -65.675 1.00 29.11 884 SER A N 1
ATOM 6966 C CA . SER A 1 884 ? 9.760 2.391 -65.599 1.00 29.11 884 SER A CA 1
ATOM 6967 C C . SER A 1 884 ? 10.391 2.550 -66.990 1.00 29.11 884 SER A C 1
ATOM 6969 O O . SER A 1 884 ? 10.117 1.760 -67.893 1.00 29.11 884 SER A O 1
ATOM 6971 N N . ALA A 1 885 ? 11.280 3.537 -67.165 1.00 26.86 885 ALA A N 1
ATOM 6972 C CA . ALA A 1 885 ? 12.199 3.622 -68.309 1.00 26.86 885 ALA A CA 1
ATOM 6973 C C . ALA A 1 885 ? 13.398 4.553 -68.032 1.00 26.86 885 ALA A C 1
ATOM 6975 O O . ALA A 1 885 ? 13.368 5.392 -67.136 1.00 26.86 885 ALA A O 1
ATOM 6976 N N . SER A 1 886 ? 14.471 4.382 -68.808 1.00 26.30 886 SER A N 1
ATOM 6977 C CA . SER A 1 886 ? 15.807 4.932 -68.549 1.00 26.30 886 SER A CA 1
ATOM 6978 C C . SER A 1 886 ? 16.180 6.156 -69.409 1.00 26.30 886 SER A C 1
ATOM 6980 O O . SER A 1 886 ? 15.902 6.182 -70.604 1.00 26.30 886 SER A O 1
ATOM 6982 N N . THR A 1 887 ? 16.977 7.063 -68.825 1.00 27.05 887 THR A N 1
ATOM 6983 C CA . THR A 1 887 ? 17.982 7.963 -69.454 1.00 27.05 887 THR A CA 1
ATOM 6984 C C . THR A 1 887 ? 17.608 9.119 -70.414 1.00 27.05 887 THR A C 1
ATOM 6986 O O . THR A 1 887 ? 16.863 8.985 -71.376 1.00 27.05 887 THR A O 1
ATOM 6989 N N . THR A 1 888 ? 18.414 10.188 -70.264 1.00 24.22 888 THR A N 1
ATOM 6990 C CA . THR A 1 888 ? 18.862 11.209 -71.254 1.00 24.22 888 THR A CA 1
ATOM 6991 C C . THR A 1 888 ? 18.084 12.530 -71.452 1.00 24.22 888 THR A C 1
ATOM 6993 O O . THR A 1 888 ? 17.214 12.649 -72.300 1.00 24.22 888 THR A O 1
ATOM 6996 N N . ALA A 1 889 ? 18.593 13.571 -70.777 1.00 25.36 889 ALA A N 1
ATOM 6997 C CA . ALA A 1 889 ? 18.956 14.904 -71.298 1.00 25.36 889 ALA A CA 1
ATOM 6998 C C . ALA A 1 889 ? 17.939 15.869 -71.981 1.00 25.36 889 ALA A C 1
ATOM 7000 O O . ALA A 1 889 ? 17.546 15.692 -73.126 1.00 25.36 889 ALA A O 1
ATOM 7001 N N . SER A 1 890 ? 17.874 17.070 -71.377 1.00 22.41 890 SER A N 1
ATOM 7002 C CA . SER A 1 890 ? 17.973 18.404 -72.021 1.00 22.41 890 SER A CA 1
ATOM 7003 C C . SER A 1 890 ? 16.710 19.221 -72.381 1.00 22.41 890 SER A C 1
ATOM 7005 O O . SER A 1 890 ? 15.953 18.881 -73.275 1.00 22.41 890 SER A O 1
ATOM 7007 N N . THR A 1 891 ? 16.679 20.424 -71.785 1.00 23.41 891 THR A N 1
ATOM 7008 C CA . THR A 1 891 ? 16.240 21.750 -72.299 1.00 23.41 891 THR A CA 1
ATOM 7009 C C . THR A 1 891 ? 14.772 22.097 -72.657 1.00 23.41 891 THR A C 1
ATOM 7011 O O . THR A 1 891 ? 14.141 21.555 -73.553 1.00 23.41 891 THR A O 1
ATOM 7014 N N . THR A 1 892 ? 14.365 23.244 -72.078 1.00 22.19 892 THR A N 1
ATOM 7015 C CA . THR A 1 892 ? 13.481 24.323 -72.600 1.00 22.19 892 THR A CA 1
ATOM 7016 C C . THR A 1 892 ? 11.934 24.238 -72.589 1.00 22.19 892 THR A C 1
ATOM 7018 O O . THR A 1 892 ? 11.304 23.562 -73.387 1.00 22.19 892 THR A O 1
ATOM 7021 N N . SER A 1 893 ? 11.369 25.166 -71.794 1.00 22.52 893 SER A N 1
ATOM 7022 C CA . SER A 1 893 ? 10.391 26.220 -72.172 1.00 22.52 893 SER A CA 1
ATOM 7023 C C . SER A 1 893 ? 8.864 25.967 -72.278 1.00 22.52 893 SER A C 1
ATOM 7025 O O . SER A 1 893 ? 8.360 25.464 -73.274 1.00 22.52 893 SER A O 1
ATOM 7027 N N . THR A 1 894 ? 8.150 26.598 -71.327 1.00 22.02 894 THR A N 1
ATOM 7028 C CA . THR A 1 894 ? 6.986 27.519 -71.492 1.00 22.02 894 THR A CA 1
ATOM 7029 C C . THR A 1 894 ? 5.578 27.048 -71.939 1.00 22.02 894 THR A C 1
ATOM 7031 O O . THR A 1 894 ? 5.288 26.976 -73.128 1.00 22.02 894 THR A O 1
ATOM 7034 N N . SER A 1 895 ? 4.640 27.147 -70.976 1.00 24.16 895 SER A N 1
ATOM 7035 C CA . SER A 1 895 ? 3.448 28.050 -70.978 1.00 24.16 895 SER A CA 1
ATOM 7036 C C . SER A 1 895 ? 2.028 27.608 -71.426 1.00 24.16 895 SER A C 1
ATOM 7038 O O . SER A 1 895 ? 1.835 26.789 -72.314 1.00 24.16 895 SER A O 1
ATOM 7040 N N . THR A 1 896 ? 1.044 28.317 -70.830 1.00 22.33 896 THR A N 1
ATOM 7041 C CA . THR A 1 896 ? -0.368 28.592 -71.231 1.00 22.33 896 THR A CA 1
ATOM 7042 C C . THR A 1 896 ? -1.495 27.543 -71.091 1.00 22.33 896 THR A C 1
ATOM 7044 O O . THR A 1 896 ? -1.793 26.798 -72.012 1.00 22.33 896 THR A O 1
ATOM 7047 N N . VAL A 1 897 ? -2.221 27.633 -69.962 1.00 24.77 897 VAL A N 1
ATOM 7048 C CA . VAL A 1 897 ? -3.642 28.074 -69.827 1.00 24.77 897 VAL A CA 1
ATOM 7049 C C . VAL A 1 897 ? -4.670 27.700 -70.920 1.00 24.77 897 VAL A C 1
ATOM 7051 O O . VAL A 1 897 ? -4.575 28.193 -72.041 1.00 24.77 897 VAL A O 1
ATOM 7054 N N . ALA A 1 898 ? -5.782 27.062 -70.508 1.00 23.69 898 ALA A N 1
ATOM 7055 C CA . ALA A 1 898 ? -7.133 27.271 -71.068 1.00 23.69 898 ALA A CA 1
ATOM 7056 C C . ALA A 1 898 ? -8.258 26.859 -70.079 1.00 23.69 898 ALA A C 1
ATOM 7058 O O . ALA A 1 898 ? -8.065 25.961 -69.263 1.00 23.69 898 ALA A O 1
ATOM 7059 N N . THR A 1 899 ? -9.438 27.489 -70.181 1.00 25.84 899 THR A N 1
ATOM 7060 C CA . THR A 1 899 ? -10.628 27.306 -69.309 1.00 25.84 899 THR A CA 1
ATOM 7061 C C . THR A 1 899 ? -11.862 26.917 -70.135 1.00 25.84 899 THR A C 1
ATOM 7063 O O . THR A 1 899 ? -12.033 27.491 -71.206 1.00 25.84 899 THR A O 1
ATOM 7066 N N . VAL A 1 900 ? -12.779 26.077 -69.621 1.00 22.34 900 VAL A N 1
ATOM 7067 C CA . VAL A 1 900 ? -14.220 26.016 -70.008 1.00 22.34 900 VAL A CA 1
ATOM 7068 C C . VAL A 1 900 ? -15.065 25.636 -68.769 1.00 22.34 900 VAL A C 1
ATOM 7070 O O . VAL A 1 900 ? -14.527 25.074 -67.820 1.00 22.34 900 VAL A O 1
ATOM 7073 N N . ALA A 1 901 ? -16.357 25.991 -68.740 1.00 25.27 901 ALA A N 1
ATOM 7074 C CA . ALA A 1 901 ? -17.207 26.021 -67.540 1.00 25.27 901 ALA A CA 1
ATOM 7075 C C . ALA A 1 901 ? -18.590 25.321 -67.687 1.00 25.27 901 ALA A C 1
ATOM 7077 O O . ALA A 1 901 ? -18.931 24.808 -68.751 1.00 25.27 901 ALA A O 1
ATOM 7078 N N . THR A 1 902 ? -19.415 25.471 -66.633 1.00 26.19 902 THR A N 1
ATOM 7079 C CA . THR A 1 902 ? -20.896 25.671 -66.590 1.00 26.19 902 THR A CA 1
ATOM 7080 C C . THR A 1 902 ? -21.933 24.536 -66.374 1.00 26.19 902 THR A C 1
ATOM 7082 O O . THR A 1 902 ? -22.077 23.616 -67.172 1.00 26.19 902 THR A O 1
ATOM 7085 N N . THR A 1 903 ? -22.833 24.845 -65.414 1.00 24.12 903 THR A N 1
ATOM 7086 C CA . THR A 1 903 ? -24.317 24.666 -65.345 1.00 24.12 903 THR A CA 1
ATOM 7087 C C . THR A 1 903 ? -24.995 23.489 -64.607 1.00 24.12 903 THR A C 1
ATOM 7089 O O . THR A 1 903 ? -24.378 22.479 -64.296 1.00 24.12 903 THR A O 1
ATOM 7092 N N . GLU A 1 904 ? -26.266 23.731 -64.229 1.00 29.34 904 GLU A N 1
ATOM 7093 C CA . GLU A 1 904 ? -27.001 23.221 -63.047 1.00 29.34 904 GLU A CA 1
ATOM 7094 C C . GLU A 1 904 ? -28.287 22.399 -63.382 1.00 29.34 904 GLU A C 1
ATOM 7096 O O . GLU A 1 904 ? -28.510 22.048 -64.540 1.00 29.34 904 GLU A O 1
ATOM 7101 N N . VAL A 1 905 ? -29.174 22.249 -62.365 1.00 24.83 905 VAL A N 1
ATOM 7102 C CA . VAL A 1 905 ? -30.630 21.898 -62.324 1.00 24.83 905 VAL A CA 1
ATOM 7103 C C . VAL A 1 905 ? -30.913 20.517 -61.689 1.00 24.83 905 VAL A C 1
ATOM 7105 O O . VAL A 1 905 ? -30.277 19.542 -62.060 1.00 24.83 905 VAL A O 1
ATOM 7108 N N . GLY A 1 906 ? -31.873 20.319 -60.762 1.00 24.89 906 GLY A N 1
ATOM 7109 C CA . GLY A 1 906 ? -32.798 21.232 -60.047 1.00 24.89 906 GLY A CA 1
ATOM 7110 C C . GLY A 1 906 ? -34.152 20.567 -59.662 1.00 24.89 906 GLY A C 1
ATOM 7111 O O . GLY A 1 906 ? -34.428 19.460 -60.113 1.00 24.89 906 GLY A O 1
ATOM 7112 N N . THR A 1 907 ? -35.035 21.279 -58.929 1.00 23.95 907 THR A N 1
ATOM 7113 C CA . THR A 1 907 ? -36.450 20.947 -58.527 1.00 23.95 907 THR A CA 1
ATOM 7114 C C . THR A 1 907 ? -36.713 20.229 -57.171 1.00 23.95 907 THR A C 1
ATOM 7116 O O . THR A 1 907 ? -35.775 19.919 -56.445 1.00 23.95 907 THR A O 1
ATOM 7119 N N . THR A 1 908 ? -37.991 20.183 -56.732 1.00 23.11 908 THR A N 1
ATOM 7120 C CA . THR A 1 908 ? -38.440 20.407 -55.323 1.00 23.11 908 THR A CA 1
ATOM 7121 C C . THR A 1 908 ? -39.854 19.835 -54.974 1.00 23.11 908 THR A C 1
ATOM 7123 O O . THR A 1 908 ? -40.515 19.303 -55.862 1.00 23.11 908 THR A O 1
ATOM 7126 N N . LEU A 1 909 ? -40.347 20.072 -53.725 1.00 24.25 909 LEU A N 1
ATOM 7127 C CA . LEU A 1 909 ? -41.751 19.995 -53.184 1.00 24.25 909 LEU A CA 1
ATOM 7128 C C . LEU A 1 909 ? -42.248 18.641 -52.585 1.00 24.25 909 LEU A C 1
ATOM 7130 O O . LEU A 1 909 ? -41.850 17.595 -53.079 1.00 24.25 909 LEU A O 1
ATOM 7134 N N . SER A 1 910 ? -43.200 18.542 -51.620 1.00 23.86 910 SER A N 1
ATOM 7135 C CA . SER A 1 910 ? -43.615 19.385 -50.450 1.00 23.86 910 SER A CA 1
ATOM 7136 C C . SER A 1 910 ? -44.788 18.771 -49.622 1.00 23.86 910 SER A C 1
ATOM 7138 O O . SER A 1 910 ? -45.725 18.244 -50.212 1.00 23.86 910 SER A O 1
ATOM 7140 N N . GLY A 1 911 ? -44.844 19.032 -48.296 1.00 24.20 911 GLY A N 1
ATOM 7141 C CA . GLY A 1 911 ? -46.084 19.077 -47.462 1.00 24.20 911 GLY A CA 1
ATOM 7142 C C . GLY A 1 911 ? -46.595 17.753 -46.830 1.00 24.20 911 GLY A C 1
ATOM 7143 O O . GLY A 1 911 ? -46.094 16.696 -47.183 1.00 24.20 911 GLY A O 1
ATOM 7144 N N . VAL A 1 912 ? -47.568 17.703 -45.888 1.00 22.88 912 VAL A N 1
ATOM 7145 C CA . VAL A 1 912 ? -48.401 18.716 -45.164 1.00 22.88 912 VAL A CA 1
ATOM 7146 C C . VAL A 1 912 ? -48.776 18.193 -43.738 1.00 22.88 912 VAL A C 1
ATOM 7148 O O . VAL A 1 912 ? -48.736 16.993 -43.493 1.00 22.88 912 VAL A O 1
ATOM 7151 N N . VAL A 1 913 ? -49.152 19.085 -42.802 1.00 26.05 913 VAL A N 1
ATOM 7152 C CA . VAL A 1 913 ? -49.469 18.850 -41.361 1.00 26.05 913 VAL A CA 1
ATOM 7153 C C . VAL A 1 913 ? -50.967 18.584 -41.067 1.00 26.05 913 VAL A C 1
ATOM 7155 O O . VAL A 1 913 ? -51.833 19.098 -41.774 1.00 26.05 913 VAL A O 1
ATOM 7158 N N . THR A 1 914 ? -51.311 17.888 -39.966 1.00 22.27 914 THR A N 1
ATOM 7159 C CA . THR A 1 914 ? -52.607 18.044 -39.236 1.00 22.27 914 THR A CA 1
ATOM 7160 C C . THR A 1 914 ? -52.484 17.669 -37.736 1.00 22.27 914 THR A C 1
ATOM 7162 O O . THR A 1 914 ? -51.415 17.229 -37.320 1.00 22.27 914 THR A O 1
ATOM 7165 N N . THR A 1 915 ? -53.499 17.936 -36.891 1.00 23.73 915 THR A N 1
ATOM 7166 C CA . THR A 1 915 ? -53.318 18.168 -35.431 1.00 23.73 915 THR A CA 1
ATOM 7167 C C . THR A 1 915 ? -54.481 17.725 -34.502 1.00 23.73 915 THR A C 1
ATOM 7169 O O . THR A 1 915 ? -55.591 17.488 -34.970 1.00 23.73 915 THR A O 1
ATOM 7172 N N . GLN A 1 916 ? -54.223 17.778 -33.174 1.00 20.78 916 GLN A N 1
ATOM 7173 C CA . GLN A 1 916 ? -55.170 17.914 -32.027 1.00 20.78 916 GLN A CA 1
ATOM 7174 C C . GLN A 1 916 ? -55.854 16.626 -31.447 1.00 20.78 916 GLN A C 1
ATOM 7176 O O . GLN A 1 916 ? -55.799 15.582 -32.094 1.00 20.78 916 GLN A O 1
ATOM 7181 N N . PRO A 1 917 ? -56.345 16.639 -30.172 1.00 48.34 917 PRO A N 1
ATOM 7182 C CA . PRO A 1 917 ? -56.163 15.512 -29.222 1.00 48.34 917 PRO A CA 1
ATOM 7183 C C . PRO A 1 917 ? -57.449 14.988 -28.523 1.00 48.34 917 PRO A C 1
ATOM 7185 O O . PRO A 1 917 ? -58.514 15.557 -28.724 1.00 48.34 917 PRO A O 1
ATOM 7188 N N . GLU A 1 918 ? -57.324 13.989 -27.622 1.00 22.66 918 GLU A N 1
ATOM 7189 C CA . GLU A 1 918 ? -57.954 13.959 -26.269 1.00 22.66 918 GLU A CA 1
ATOM 7190 C C . GLU A 1 918 ? -57.448 12.772 -25.390 1.00 22.66 918 GLU A C 1
ATOM 7192 O O . GLU A 1 918 ? -56.402 12.199 -25.693 1.00 22.66 918 GLU A O 1
ATOM 7197 N N . THR A 1 919 ? -58.083 12.474 -24.241 1.00 23.27 919 THR A N 1
ATOM 7198 C CA . THR A 1 919 ? -57.460 11.838 -23.052 1.00 23.27 919 THR A CA 1
ATOM 7199 C C . THR A 1 919 ? -58.019 10.477 -22.569 1.00 23.27 919 THR A C 1
ATOM 7201 O O . THR A 1 919 ? -59.169 10.111 -22.801 1.00 23.27 919 THR A O 1
ATOM 7204 N N . THR A 1 920 ? -57.229 9.846 -21.679 1.00 23.59 920 THR A N 1
ATOM 7205 C CA . THR A 1 920 ? -57.596 8.961 -20.534 1.00 23.59 920 THR A CA 1
ATOM 7206 C C . THR A 1 920 ? -57.776 7.431 -20.668 1.00 23.59 920 THR A C 1
ATOM 7208 O O . THR A 1 920 ? -58.195 6.892 -21.683 1.00 23.59 920 THR A O 1
ATOM 7211 N N . VAL A 1 921 ? -57.555 6.789 -19.501 1.00 20.94 921 VAL A N 1
ATOM 7212 C CA . VAL A 1 921 ? -57.793 5.389 -19.067 1.00 20.94 921 VAL A CA 1
ATOM 7213 C C . VAL A 1 921 ? -56.622 4.399 -19.232 1.00 20.94 921 VAL A C 1
ATOM 7215 O O . VAL A 1 921 ? -55.962 4.319 -20.259 1.00 20.94 921 VAL A O 1
ATOM 7218 N N . VAL A 1 922 ? -56.366 3.653 -18.148 1.00 31.98 922 VAL A N 1
ATOM 7219 C CA . VAL A 1 922 ? -55.273 2.683 -17.959 1.00 31.98 922 VAL A CA 1
ATOM 7220 C C . VAL A 1 922 ? -55.739 1.261 -18.275 1.00 31.98 922 VAL A C 1
ATOM 7222 O O . VAL A 1 922 ? -56.775 0.840 -17.766 1.00 31.98 922 VAL A O 1
ATOM 7225 N N . THR A 1 923 ? -54.902 0.481 -18.963 1.00 21.17 923 THR A N 1
ATOM 7226 C CA . THR A 1 923 ? -54.894 -0.995 -18.893 1.00 21.17 923 THR A CA 1
ATOM 7227 C C . THR A 1 923 ? -53.473 -1.510 -19.097 1.00 21.17 923 THR A C 1
ATOM 7229 O O . THR A 1 923 ? -52.832 -1.181 -20.091 1.00 21.17 923 THR A O 1
ATOM 7232 N N . SER A 1 924 ? -52.977 -2.327 -18.168 1.00 32.00 924 SER A N 1
ATOM 7233 C CA . SER A 1 924 ? -51.670 -2.976 -18.265 1.00 32.00 924 SER A CA 1
ATOM 7234 C C . SER A 1 924 ? -51.765 -4.289 -19.047 1.00 32.00 924 SER A C 1
ATOM 7236 O O . SER A 1 924 ? -52.267 -5.294 -18.550 1.00 32.00 924 SER A O 1
ATOM 7238 N N . THR A 1 925 ? -51.229 -4.303 -20.266 1.00 22.73 925 THR A N 1
ATOM 7239 C CA . THR A 1 925 ? -51.001 -5.532 -21.040 1.00 22.73 925 THR A CA 1
ATOM 7240 C C . THR A 1 925 ? -49.554 -5.576 -21.507 1.00 22.73 925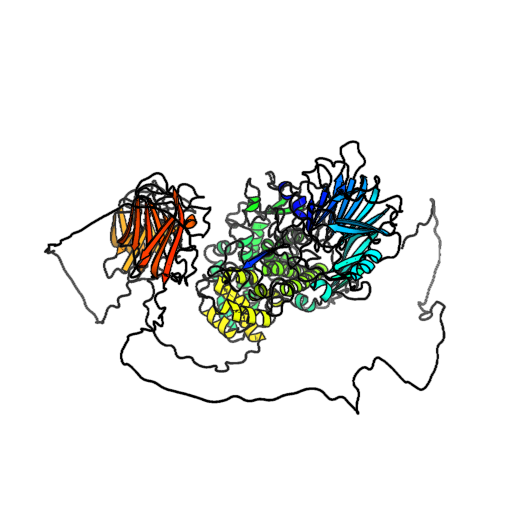 THR A C 1
ATOM 7242 O O . THR A 1 925 ? -49.176 -4.858 -22.431 1.00 22.73 925 THR A O 1
ATOM 7245 N N . VAL A 1 926 ? -48.746 -6.425 -20.869 1.00 28.91 926 VAL A N 1
ATOM 7246 C CA . VAL A 1 926 ? -47.365 -6.690 -21.292 1.00 28.91 926 VAL A CA 1
ATOM 7247 C C . VAL A 1 926 ? -47.407 -7.586 -22.529 1.00 28.91 926 VAL A C 1
ATOM 7249 O O . VAL A 1 926 ? -47.496 -8.808 -22.428 1.00 28.91 926 VAL A O 1
ATOM 7252 N N . GLY A 1 927 ? -47.379 -6.966 -23.707 1.00 25.69 927 GLY A N 1
ATOM 7253 C CA . GLY A 1 927 ? -46.924 -7.646 -24.918 1.00 25.69 927 GLY A CA 1
ATOM 7254 C C . GLY A 1 927 ? -45.402 -7.849 -24.871 1.00 25.69 927 GLY A C 1
ATOM 7255 O O . GLY A 1 927 ? -44.722 -7.150 -24.114 1.00 25.69 927 GLY A O 1
ATOM 7256 N N . PRO A 1 928 ? -44.840 -8.775 -25.668 1.00 27.12 928 PRO A N 1
ATOM 7257 C CA . PRO A 1 928 ? -43.396 -8.914 -25.796 1.00 27.12 928 PRO A CA 1
ATOM 7258 C C . PRO A 1 928 ? -42.831 -7.673 -26.495 1.00 27.12 928 PRO A C 1
ATOM 7260 O O . PRO A 1 928 ? -42.828 -7.578 -27.721 1.00 27.12 928 PRO A O 1
ATOM 7263 N N . SER A 1 929 ? -42.369 -6.705 -25.704 1.00 23.91 929 SER A N 1
ATOM 7264 C CA . SER A 1 929 ? -41.620 -5.559 -26.208 1.00 23.91 929 SER A CA 1
ATOM 7265 C C . SER A 1 929 ? -40.250 -6.037 -26.673 1.00 23.91 929 SER A C 1
ATOM 7267 O O . SER A 1 929 ? -39.293 -6.040 -25.902 1.00 23.91 929 SER A O 1
ATOM 7269 N N . THR A 1 930 ? -40.148 -6.420 -27.944 1.00 29.38 930 THR A N 1
ATOM 7270 C CA . THR A 1 930 ? -38.866 -6.479 -28.649 1.00 29.38 930 THR A CA 1
ATOM 7271 C C . THR A 1 930 ? -38.353 -5.051 -28.807 1.00 29.38 930 THR A C 1
ATOM 7273 O O . THR A 1 930 ? -38.532 -4.428 -29.854 1.00 29.38 930 THR A O 1
ATOM 7276 N N . THR A 1 931 ? -37.762 -4.510 -27.740 1.00 30.27 931 THR A N 1
ATOM 7277 C CA . THR A 1 931 ? -36.919 -3.316 -27.818 1.00 30.27 931 THR A CA 1
ATOM 7278 C C . THR A 1 931 ? -35.875 -3.569 -28.902 1.00 30.27 931 THR A C 1
ATOM 7280 O O . THR A 1 931 ? -35.186 -4.592 -28.808 1.00 30.27 931 THR A O 1
ATOM 7283 N N . PRO A 1 932 ? -35.751 -2.712 -29.931 1.00 38.38 932 PRO A N 1
ATOM 7284 C CA . PRO A 1 932 ? -34.693 -2.875 -30.913 1.00 38.38 932 PRO A CA 1
ATOM 7285 C C . PRO A 1 932 ? -33.343 -2.904 -30.196 1.00 38.38 932 PRO A C 1
ATOM 7287 O O . PRO A 1 932 ? -33.093 -2.112 -29.286 1.00 38.38 932 PRO A O 1
ATOM 7290 N N . PHE A 1 933 ? -32.485 -3.849 -30.566 1.00 39.78 933 PHE A N 1
ATOM 7291 C CA . PHE A 1 933 ? -31.111 -3.861 -30.089 1.00 39.78 933 PHE A CA 1
ATOM 7292 C C . PHE A 1 933 ? -30.338 -2.848 -30.935 1.00 39.78 933 PHE A C 1
ATOM 7294 O O . PHE A 1 933 ? -29.986 -3.138 -32.073 1.00 39.78 933 PHE A O 1
ATOM 7301 N N . TYR A 1 934 ? -30.151 -1.636 -30.408 1.00 50.41 934 TYR A N 1
ATOM 7302 C CA . TYR A 1 934 ? -29.540 -0.523 -31.148 1.00 50.41 934 TYR A CA 1
ATOM 7303 C C . TYR A 1 934 ? -28.005 -0.629 -31.261 1.00 50.41 934 TYR A C 1
ATOM 7305 O O . TYR A 1 934 ? -27.400 0.142 -31.998 1.00 50.41 934 TYR A O 1
ATOM 7313 N N . GLY A 1 935 ? -27.369 -1.575 -30.565 1.00 57.00 935 GLY A N 1
ATOM 7314 C CA . GLY A 1 935 ? -25.910 -1.666 -30.458 1.00 57.00 935 GLY A CA 1
ATOM 7315 C C . GLY A 1 935 ? -25.332 -0.863 -29.276 1.00 57.00 935 GLY A C 1
ATOM 7316 O O . GLY A 1 935 ? -26.077 -0.173 -28.569 1.00 57.00 935 GLY A O 1
ATOM 7317 N N . PRO A 1 936 ? -24.015 -0.983 -29.021 1.00 68.81 936 PRO A N 1
ATOM 7318 C CA . PRO A 1 936 ? -23.327 -0.314 -27.909 1.00 68.81 936 PRO A CA 1
ATOM 7319 C C . PRO A 1 936 ? -23.324 1.216 -28.057 1.00 68.81 936 PRO A C 1
ATOM 7321 O O . PRO A 1 936 ? -23.655 1.736 -29.125 1.00 68.81 936 PRO A O 1
ATOM 7324 N N . ASN A 1 937 ? -22.940 1.945 -27.001 1.00 85.75 937 ASN A N 1
ATOM 7325 C CA . ASN A 1 937 ? -22.698 3.385 -27.102 1.00 85.75 937 ASN A CA 1
ATOM 7326 C C . ASN A 1 937 ? -21.340 3.642 -27.776 1.00 85.75 937 ASN A C 1
ATOM 7328 O O . ASN A 1 937 ? -20.302 3.738 -27.131 1.00 85.75 937 ASN A O 1
ATOM 7332 N N . LEU A 1 938 ? -21.359 3.788 -29.097 1.00 86.38 938 LEU A N 1
ATOM 7333 C CA . LEU A 1 938 ? -20.198 4.101 -29.923 1.00 86.38 938 LEU A CA 1
ATOM 7334 C C . LEU A 1 938 ? -19.515 5.423 -29.538 1.00 86.38 938 LEU A C 1
ATOM 7336 O O . LEU A 1 938 ? -18.366 5.608 -29.924 1.00 86.38 938 LEU A O 1
ATOM 7340 N N . ALA A 1 939 ? -20.190 6.330 -28.819 1.00 79.00 939 ALA A N 1
ATOM 7341 C CA . ALA A 1 939 ? -19.629 7.610 -28.382 1.00 79.00 939 ALA A CA 1
ATOM 7342 C C . ALA A 1 939 ? -18.907 7.567 -27.026 1.00 79.00 939 ALA A C 1
ATOM 7344 O O . ALA A 1 939 ? -18.176 8.508 -26.722 1.00 79.00 939 ALA A O 1
ATOM 7345 N N . PHE A 1 940 ? -19.086 6.516 -26.217 1.00 71.75 940 PHE A N 1
ATOM 7346 C CA . PHE A 1 940 ? -18.591 6.497 -24.838 1.00 71.75 940 PHE A CA 1
ATOM 7347 C C . PHE A 1 940 ? -17.066 6.681 -24.761 1.00 71.75 940 PHE A C 1
ATOM 7349 O O . PHE A 1 940 ? -16.306 5.963 -25.414 1.00 71.75 940 PHE A O 1
ATOM 7356 N N . GLN A 1 941 ? -16.638 7.675 -23.975 1.00 59.91 941 GLN A N 1
ATOM 7357 C CA . GLN A 1 941 ? -15.248 8.114 -23.775 1.00 59.91 941 GLN A CA 1
ATOM 7358 C C . GLN A 1 941 ? -14.440 8.333 -25.070 1.00 59.91 941 GLN A C 1
ATOM 7360 O O . GLN A 1 941 ? -13.208 8.292 -25.070 1.00 59.91 941 GLN A O 1
ATOM 7365 N N . LYS A 1 942 ? -15.120 8.595 -26.191 1.00 71.19 942 LYS A N 1
ATOM 7366 C CA . LYS A 1 942 ? -14.474 8.894 -27.471 1.00 71.19 942 LYS A CA 1
ATOM 7367 C C . LYS A 1 942 ? -13.853 10.296 -27.499 1.00 71.19 942 LYS A C 1
ATOM 7369 O O . LYS A 1 942 ? -14.284 11.177 -26.751 1.00 71.19 942 LYS A O 1
ATOM 7374 N N . PRO A 1 943 ? -12.878 10.546 -28.397 1.00 65.50 943 PRO A N 1
ATOM 7375 C CA . PRO A 1 943 ? -12.379 11.890 -28.646 1.00 65.50 943 PRO A CA 1
ATOM 7376 C C . PRO A 1 943 ? -13.520 12.820 -29.060 1.00 65.50 943 PRO A C 1
ATOM 7378 O O . PRO A 1 943 ? -14.266 12.541 -30.003 1.00 65.50 943 PRO A O 1
ATOM 7381 N N . VAL A 1 944 ? -13.638 13.941 -28.352 1.00 69.62 944 VAL A N 1
ATOM 7382 C CA . VAL A 1 944 ? -14.648 14.964 -28.614 1.00 69.62 944 VAL A CA 1
ATOM 7383 C C . VAL A 1 944 ? -14.038 16.353 -28.642 1.00 69.62 944 VAL A C 1
ATOM 7385 O O . VAL A 1 944 ? -13.210 16.706 -27.801 1.00 69.62 944 VAL A O 1
ATOM 7388 N N . LEU A 1 945 ? -14.502 17.164 -29.588 1.00 65.06 945 LEU A N 1
ATOM 7389 C CA . LEU A 1 945 ? -14.187 18.586 -29.678 1.00 65.06 945 LEU A CA 1
ATOM 7390 C C . LEU A 1 945 ? -15.470 19.414 -29.647 1.00 65.06 945 LEU A C 1
ATOM 7392 O O . LEU A 1 945 ? -16.551 18.947 -30.003 1.00 65.06 945 LEU A O 1
ATOM 7396 N N . SER A 1 946 ? -15.347 20.672 -29.234 1.00 75.12 946 SER A N 1
ATOM 7397 C CA . SER A 1 946 ? -16.463 21.614 -29.151 1.00 75.12 946 SER A CA 1
ATOM 7398 C C . SER A 1 946 ? -16.049 23.011 -29.592 1.00 75.12 946 SER A C 1
ATOM 7400 O O . SER A 1 946 ? -14.916 23.416 -29.337 1.00 75.12 946 SER A O 1
ATOM 7402 N N . SER A 1 947 ? -16.985 23.788 -30.138 1.00 71.88 947 SER A N 1
ATOM 7403 C CA . SER A 1 947 ? -16.775 25.192 -30.521 1.00 71.88 947 SER A CA 1
ATOM 7404 C C . SER A 1 947 ? -16.352 26.090 -29.355 1.00 71.88 947 SER A C 1
ATOM 7406 O O . SER A 1 947 ? -15.718 27.122 -29.562 1.00 71.88 947 SER A O 1
ATOM 7408 N N . SER A 1 948 ? -16.750 25.734 -28.132 1.00 71.12 948 SER A N 1
ATOM 7409 C CA . SER A 1 948 ? -16.360 26.390 -26.886 1.00 71.12 948 SER A CA 1
ATOM 7410 C C . SER A 1 948 ? -16.724 25.523 -25.682 1.00 71.12 948 SER A C 1
ATOM 7412 O O . SER A 1 948 ? -17.573 24.640 -25.787 1.00 71.12 948 SER A O 1
ATOM 7414 N N . PHE A 1 949 ? -16.155 25.830 -24.519 1.00 70.69 949 PHE A N 1
ATOM 7415 C CA . PHE A 1 949 ? -16.660 25.376 -23.224 1.00 70.69 949 PHE A CA 1
ATOM 7416 C C . PHE A 1 949 ? -16.681 26.547 -22.230 1.00 70.69 949 PHE A C 1
ATOM 7418 O O . PHE A 1 949 ? -15.885 27.482 -22.326 1.00 70.69 949 PHE A O 1
ATOM 7425 N N . ARG A 1 950 ? -17.626 26.516 -21.291 1.00 75.31 950 ARG A N 1
ATOM 7426 C CA . ARG A 1 950 ? -17.912 27.589 -20.325 1.00 75.31 950 ARG A CA 1
ATOM 7427 C C . ARG A 1 950 ? -16.906 27.634 -19.174 1.00 75.31 950 ARG A C 1
ATOM 7429 O O . ARG A 1 950 ? -16.577 28.713 -18.684 1.00 75.31 950 ARG A O 1
ATOM 7436 N N . SER A 1 951 ? -16.420 26.471 -18.753 1.00 62.31 951 SER A N 1
ATOM 7437 C CA . SER A 1 951 ? -15.446 26.290 -17.676 1.00 62.31 951 SER A CA 1
ATOM 7438 C C . SER A 1 951 ? -14.684 24.972 -17.869 1.00 62.31 951 SER A C 1
ATOM 7440 O O . SER A 1 951 ? -15.163 24.079 -18.565 1.00 62.31 951 SER A O 1
ATOM 7442 N N . ALA A 1 952 ? -13.509 24.814 -17.249 1.00 54.91 952 ALA A N 1
ATOM 7443 C CA . ALA A 1 952 ? -12.727 23.569 -17.339 1.00 54.91 952 ALA A CA 1
ATOM 7444 C C . ALA A 1 952 ? -13.461 22.345 -16.744 1.00 54.91 952 ALA A C 1
ATOM 7446 O O . ALA A 1 952 ? -13.167 21.208 -17.100 1.00 54.91 952 ALA A O 1
ATOM 7447 N N . THR A 1 953 ? -14.436 22.587 -15.865 1.00 63.38 953 THR A N 1
ATOM 7448 C CA . THR A 1 953 ? -15.351 21.588 -15.294 1.00 63.38 953 THR A CA 1
ATOM 7449 C C . THR A 1 953 ? -16.535 21.237 -16.200 1.00 63.38 953 THR A C 1
ATOM 7451 O O . THR A 1 953 ? -17.231 20.270 -15.919 1.00 63.38 953 THR A O 1
ATOM 7454 N N . GLU A 1 954 ? -16.764 21.997 -17.276 1.00 76.06 954 GLU A N 1
ATOM 7455 C CA . GLU A 1 954 ? -17.864 21.816 -18.239 1.00 76.06 954 GLU A CA 1
ATOM 7456 C C . GLU A 1 954 ? -17.327 21.538 -19.662 1.00 76.06 954 GLU A C 1
ATOM 7458 O O . GLU A 1 954 ? -17.824 22.067 -20.663 1.00 76.06 954 GLU A O 1
ATOM 7463 N N . HIS A 1 955 ? -16.239 20.767 -19.745 1.00 76.81 955 HIS A N 1
ATOM 7464 C CA . HIS A 1 955 ? -15.488 20.489 -20.975 1.00 76.81 955 HIS A CA 1
ATOM 7465 C C . HIS A 1 955 ? -16.158 19.415 -21.857 1.00 76.81 955 HIS A C 1
ATOM 7467 O O . HIS A 1 955 ? -16.943 18.612 -21.370 1.00 76.81 955 HIS A O 1
ATOM 7473 N N . ALA A 1 956 ? -15.821 19.354 -23.153 1.00 74.62 956 ALA A N 1
ATOM 7474 C CA . ALA A 1 956 ? -16.493 18.500 -24.146 1.00 74.62 956 ALA A CA 1
ATOM 7475 C C . ALA A 1 956 ? -16.629 17.011 -23.755 1.00 74.62 956 ALA A C 1
ATOM 7477 O O . ALA A 1 956 ? -17.677 16.417 -23.993 1.00 74.62 956 ALA A O 1
ATOM 7478 N N . TYR A 1 957 ? -15.616 16.408 -23.115 1.00 67.50 957 TYR A N 1
ATOM 7479 C CA . TYR A 1 957 ? -15.661 14.992 -22.702 1.00 67.50 957 TYR A CA 1
ATOM 7480 C C . TYR A 1 957 ? -16.771 14.693 -21.679 1.00 67.50 957 TYR A C 1
ATOM 7482 O O . TYR A 1 957 ? -17.242 13.563 -21.617 1.00 67.50 957 TYR A O 1
ATOM 7490 N N . LYS A 1 958 ? -17.269 15.713 -20.966 1.00 82.19 958 LYS A N 1
ATOM 7491 C CA . LYS A 1 958 ? -18.433 15.631 -20.070 1.00 82.19 958 LYS A CA 1
ATOM 7492 C C . LYS A 1 958 ? -19.791 15.577 -20.779 1.00 82.19 958 LYS A C 1
ATOM 7494 O O . LYS A 1 958 ? -20.821 15.757 -20.146 1.00 82.19 958 LYS A O 1
ATOM 7499 N N . ALA A 1 959 ? -19.800 15.367 -22.093 1.00 85.88 959 ALA A N 1
ATOM 7500 C CA . ALA A 1 959 ? -20.986 14.960 -22.838 1.00 85.88 959 ALA A CA 1
ATOM 7501 C C . ALA A 1 959 ? -20.958 13.480 -23.249 1.00 85.88 959 ALA A C 1
ATOM 7503 O O . ALA A 1 959 ? -21.901 13.052 -23.899 1.00 85.88 959 ALA A O 1
ATOM 7504 N N . VAL A 1 960 ? -19.891 12.721 -22.966 1.00 83.69 960 VAL A N 1
ATOM 7505 C CA . VAL A 1 960 ? -19.728 11.334 -23.454 1.00 83.69 960 VAL A CA 1
ATOM 7506 C C . VAL A 1 960 ? -19.076 10.390 -22.434 1.00 83.69 960 VAL A C 1
ATOM 7508 O O . VAL A 1 960 ? -18.634 9.301 -22.801 1.00 83.69 960 VAL A O 1
ATOM 7511 N N . ASP A 1 961 ? -18.949 10.785 -21.165 1.00 69.81 961 ASP A N 1
ATOM 7512 C CA . ASP A 1 961 ? -18.299 9.970 -20.130 1.00 69.81 961 ASP A CA 1
ATOM 7513 C C . ASP A 1 961 ? -19.272 9.135 -19.278 1.00 69.81 961 ASP A C 1
ATOM 7515 O O . ASP A 1 961 ? -18.833 8.446 -18.355 1.00 69.81 961 ASP A O 1
ATOM 7519 N N . GLY A 1 962 ? -20.571 9.144 -19.607 1.00 64.56 962 GLY A N 1
ATOM 7520 C CA . GLY A 1 962 ? -21.621 8.374 -18.936 1.00 64.56 962 GLY A CA 1
ATOM 7521 C C . GLY A 1 962 ? -22.139 9.000 -17.637 1.00 64.56 962 GLY A C 1
ATOM 7522 O O . GLY A 1 962 ? -23.091 8.480 -17.047 1.00 64.56 962 GLY A O 1
ATOM 7523 N N . ASP A 1 963 ? -21.544 10.103 -17.173 1.00 74.38 963 ASP A N 1
ATOM 7524 C CA . ASP A 1 963 ? -21.952 10.800 -15.956 1.00 74.38 963 ASP A CA 1
ATOM 7525 C C . ASP A 1 963 ? -22.988 11.885 -16.270 1.00 74.38 963 ASP A C 1
ATOM 7527 O O . ASP A 1 963 ? -22.663 13.056 -16.477 1.00 74.38 963 ASP A O 1
ATOM 7531 N N . VAL A 1 964 ? -24.262 11.484 -16.232 1.00 78.56 964 VAL A N 1
ATOM 7532 C CA . VAL A 1 964 ? -25.430 12.345 -16.484 1.00 78.56 964 VAL A CA 1
ATOM 7533 C C . VAL A 1 964 ? -25.609 13.505 -15.494 1.00 78.56 964 VAL A C 1
ATOM 7535 O O . VAL A 1 964 ? -26.493 14.337 -15.720 1.00 78.56 964 VAL A O 1
ATOM 7538 N N . GLU A 1 965 ? -24.835 13.579 -14.403 1.00 73.44 965 GLU A N 1
ATOM 7539 C CA . GLU A 1 965 ? -24.784 14.754 -13.515 1.00 73.44 965 GLU A CA 1
ATOM 7540 C C . GLU A 1 965 ? -23.646 15.728 -13.854 1.00 73.44 965 GLU A C 1
ATOM 7542 O O . GLU A 1 965 ? -23.657 16.874 -13.392 1.00 73.44 965 GLU A O 1
ATOM 7547 N N . SER A 1 966 ? -22.716 15.321 -14.716 1.00 79.56 966 SER A N 1
ATOM 7548 C CA . SER A 1 966 ? -21.780 16.216 -15.392 1.00 79.56 966 SER A CA 1
ATOM 7549 C C . SER A 1 966 ? -22.384 16.793 -16.683 1.00 79.56 966 SER A C 1
ATOM 7551 O O . SER A 1 966 ? -23.511 16.466 -17.052 1.00 79.56 966 SER A O 1
ATOM 7553 N N . GLN A 1 967 ? -21.691 17.737 -17.330 1.00 87.50 967 GLN A N 1
ATOM 7554 C CA . GLN A 1 967 ? -22.089 18.267 -18.641 1.00 87.50 967 GLN A CA 1
ATOM 7555 C C . GLN A 1 967 ? -20.923 18.926 -19.381 1.00 87.50 967 GLN A C 1
ATOM 7557 O O . GLN A 1 967 ? -20.104 19.604 -18.763 1.00 87.50 967 GLN A O 1
ATOM 7562 N N . TRP A 1 968 ? -20.920 18.865 -20.711 1.00 93.25 968 TRP A N 1
ATOM 7563 C CA . TRP A 1 968 ? -20.337 19.932 -21.527 1.00 93.25 968 TRP A CA 1
ATOM 7564 C C . TRP A 1 968 ? -21.284 21.132 -21.542 1.00 93.25 968 TRP A C 1
ATOM 7566 O O . TRP A 1 968 ? -22.481 20.950 -21.754 1.00 93.25 968 TRP A O 1
ATOM 7576 N N . ALA A 1 969 ? -20.782 22.361 -21.409 1.00 90.31 969 ALA A N 1
ATOM 7577 C CA . ALA A 1 969 ? -21.592 23.567 -21.593 1.00 90.31 969 ALA A CA 1
ATOM 7578 C C . ALA A 1 969 ? -20.884 24.596 -22.474 1.00 90.31 969 ALA A C 1
ATOM 7580 O O . ALA A 1 969 ? -19.760 24.994 -22.177 1.00 90.31 969 ALA A O 1
ATOM 7581 N N . SER A 1 970 ? -21.551 25.088 -23.520 1.00 88.69 970 SER A N 1
ATOM 7582 C CA . SER A 1 970 ? -20.996 26.125 -24.393 1.00 88.69 970 SER A CA 1
ATOM 7583 C C . SER A 1 970 ? -20.985 27.505 -23.718 1.00 88.69 970 SER A C 1
ATOM 7585 O O . SER A 1 970 ? -21.733 27.781 -22.767 1.00 88.69 970 SER A O 1
ATOM 7587 N N . VAL A 1 971 ? -20.194 28.429 -24.273 1.00 72.19 971 VAL A N 1
ATOM 7588 C CA . VAL A 1 971 ? -20.360 29.865 -23.995 1.00 72.19 971 VAL A CA 1
ATOM 7589 C C . VAL A 1 971 ? -21.630 30.407 -24.665 1.00 72.19 971 VAL A C 1
ATOM 7591 O O . VAL A 1 971 ? -22.196 29.776 -25.563 1.00 72.19 971 VAL A O 1
ATOM 7594 N N . SER A 1 972 ? -22.074 31.592 -24.238 1.00 85.31 972 SER A N 1
ATOM 7595 C CA . SER A 1 972 ? -23.308 32.256 -24.688 1.00 85.31 972 SER A CA 1
ATOM 7596 C C . SER A 1 972 ? -23.186 32.909 -26.076 1.00 85.31 972 SER A C 1
ATOM 7598 O O . SER A 1 972 ? -23.298 34.127 -26.214 1.00 85.31 972 SER A O 1
ATOM 7600 N N . LEU A 1 973 ? -22.940 32.094 -27.102 1.00 78.06 973 LEU A N 1
ATOM 7601 C CA . LEU A 1 973 ? -22.908 32.469 -28.520 1.00 78.06 973 LEU A CA 1
ATOM 7602 C C . LEU A 1 973 ? -23.904 31.619 -29.332 1.00 78.06 973 LEU A C 1
ATOM 7604 O O . LEU A 1 973 ? -24.486 30.666 -28.816 1.00 78.06 973 LEU A O 1
ATOM 7608 N N . ASN A 1 974 ? -24.102 31.974 -30.602 1.00 80.62 974 ASN A N 1
ATOM 7609 C CA . ASN A 1 974 ? -24.876 31.176 -31.559 1.00 80.62 974 ASN A CA 1
ATOM 7610 C C . ASN A 1 974 ? -24.012 30.080 -32.203 1.00 80.62 974 ASN A C 1
ATOM 7612 O O . ASN A 1 974 ? -22.787 30.096 -32.062 1.00 80.62 974 ASN A O 1
ATOM 7616 N N . ASP A 1 975 ? -24.664 29.154 -32.912 1.00 82.81 975 ASP A N 1
ATOM 7617 C CA . ASP A 1 975 ? -24.037 28.124 -33.759 1.00 82.81 975 ASP A CA 1
ATOM 7618 C C . ASP A 1 975 ? -22.928 27.327 -33.042 1.00 82.81 975 ASP A C 1
ATOM 7620 O O . ASP A 1 975 ? -21.868 27.023 -33.593 1.00 82.81 975 ASP A O 1
ATOM 7624 N N . GLN A 1 976 ? -23.175 27.013 -31.768 1.00 90.25 976 GLN A N 1
ATOM 7625 C CA . GLN A 1 976 ? -22.257 26.266 -30.917 1.00 90.25 976 GLN A CA 1
ATOM 7626 C C . GLN A 1 976 ? -22.387 24.771 -31.180 1.00 90.25 976 GLN A C 1
ATOM 7628 O O . GLN A 1 976 ? -23.493 24.259 -31.334 1.00 90.25 976 GLN A O 1
ATOM 7633 N N . TRP A 1 977 ? -21.268 24.057 -31.214 1.00 89.75 977 TRP A N 1
ATOM 7634 C CA . TRP A 1 977 ? -21.252 22.642 -31.557 1.00 89.75 977 TRP A CA 1
ATOM 7635 C C . TRP A 1 977 ? -20.383 21.805 -30.630 1.00 89.75 977 TRP A C 1
ATOM 7637 O O . TRP A 1 977 ? -19.413 22.295 -30.054 1.00 89.75 977 TRP A O 1
ATOM 7647 N N . LEU A 1 978 ? -20.725 20.522 -30.548 1.00 89.06 978 LEU A N 1
ATOM 7648 C CA . LEU A 1 978 ? -19.895 19.452 -30.004 1.00 89.06 978 LEU A CA 1
ATOM 7649 C C . LEU A 1 978 ? -19.909 18.284 -30.991 1.00 89.06 978 LEU A C 1
ATOM 7651 O O . LEU A 1 978 ? -20.957 17.975 -31.566 1.00 89.06 978 LEU A O 1
ATOM 7655 N N . TRP A 1 979 ? -18.757 17.656 -31.214 1.00 86.44 979 TRP A N 1
ATOM 7656 C CA . TRP A 1 979 ? -18.623 16.506 -32.101 1.00 86.44 979 TRP A CA 1
ATOM 7657 C C . TRP A 1 979 ? -17.774 15.390 -31.523 1.00 86.44 979 TRP A C 1
ATOM 7659 O O . TRP A 1 979 ? -16.889 15.644 -30.713 1.00 86.44 979 TRP A O 1
ATOM 7669 N N . VAL A 1 980 ? -18.069 14.170 -31.972 1.00 83.56 980 VAL A N 1
ATOM 7670 C CA . VAL A 1 980 ? -17.452 12.907 -31.558 1.00 83.56 980 VAL A CA 1
ATOM 7671 C C . VAL A 1 980 ? -16.751 12.262 -32.752 1.00 83.56 980 VAL A C 1
ATOM 7673 O O . VAL A 1 980 ? -17.351 12.153 -33.826 1.00 83.56 980 VAL A O 1
ATOM 7676 N N . ASP A 1 981 ? -15.511 11.816 -32.553 1.00 83.44 981 ASP A N 1
ATOM 7677 C CA . ASP A 1 981 ? -14.847 10.841 -33.420 1.00 83.44 981 ASP A CA 1
ATOM 7678 C C . ASP A 1 981 ? -15.117 9.431 -32.888 1.00 83.44 981 ASP A C 1
ATOM 7680 O O . ASP A 1 981 ? -14.658 9.065 -31.810 1.00 83.44 981 ASP A O 1
ATOM 7684 N N . LEU A 1 982 ? -15.835 8.601 -33.639 1.00 77.69 982 LEU A N 1
ATOM 7685 C CA . LEU A 1 982 ? -16.096 7.219 -33.235 1.00 77.69 982 LEU A CA 1
ATOM 7686 C C . LEU A 1 982 ? -14.835 6.324 -33.333 1.00 77.69 982 LEU A C 1
ATOM 7688 O O . LEU A 1 982 ? -14.869 5.168 -32.898 1.00 77.69 982 LEU A O 1
ATOM 7692 N N . LEU A 1 983 ? -13.706 6.847 -33.835 1.00 62.28 983 LEU A N 1
ATOM 7693 C CA . LEU A 1 983 ? -12.431 6.154 -34.083 1.00 62.28 983 LEU A CA 1
ATOM 7694 C C . LEU A 1 983 ? -12.579 4.977 -35.060 1.00 62.28 983 LEU A C 1
ATOM 7696 O O . LEU A 1 983 ? -12.074 3.876 -34.843 1.00 62.28 983 LEU A O 1
ATOM 7700 N N . GLY A 1 984 ? -13.342 5.208 -36.124 1.00 69.94 984 GLY A N 1
ATOM 7701 C CA . GLY A 1 984 ? -13.637 4.249 -37.184 1.00 69.94 984 GLY A CA 1
ATOM 7702 C C . GLY A 1 984 ? -14.994 4.526 -37.823 1.00 69.94 984 GLY A C 1
ATOM 7703 O O . GLY A 1 984 ? -15.799 5.279 -37.283 1.00 69.94 984 GLY A O 1
ATOM 7704 N N . LEU A 1 985 ? -15.260 3.920 -38.976 1.00 77.81 985 LEU A N 1
ATOM 7705 C CA . LEU A 1 985 ? -16.549 4.029 -39.662 1.00 77.81 985 LEU A CA 1
ATOM 7706 C C . LEU A 1 985 ? -17.579 3.098 -38.990 1.00 77.81 985 LEU A C 1
ATOM 7708 O O . LEU A 1 985 ? -17.288 1.919 -38.815 1.00 77.81 985 LEU A O 1
ATOM 7712 N N . TYR A 1 986 ? -18.783 3.580 -38.667 1.00 83.88 986 TYR A N 1
ATOM 7713 C CA . TYR A 1 986 ? -19.867 2.778 -38.072 1.00 83.88 986 TYR A CA 1
ATOM 7714 C C . TYR A 1 986 ? -21.213 3.036 -38.742 1.00 83.88 986 TYR A C 1
ATOM 7716 O O . TYR A 1 986 ? -21.484 4.143 -39.204 1.00 83.88 986 TYR A O 1
ATOM 7724 N N . ALA A 1 987 ? -22.081 2.024 -38.765 1.00 85.50 987 ALA A N 1
ATOM 7725 C CA . ALA A 1 987 ? -23.459 2.149 -39.231 1.00 85.50 987 ALA A CA 1
ATOM 7726 C C . ALA A 1 987 ? -24.360 2.646 -38.086 1.00 85.50 987 ALA A C 1
ATOM 7728 O O . ALA A 1 987 ? -25.044 1.864 -37.426 1.00 85.50 987 ALA A O 1
ATOM 7729 N N . VAL A 1 988 ? -24.340 3.957 -37.836 1.00 90.06 988 VAL A N 1
ATOM 7730 C CA . VAL A 1 988 ? -25.099 4.635 -36.774 1.00 90.06 988 VAL A CA 1
ATOM 7731 C C . VAL A 1 988 ? -26.601 4.556 -37.055 1.00 90.06 988 VAL A C 1
ATOM 7733 O O . VAL A 1 988 ? -27.107 5.148 -38.009 1.00 90.06 988 VAL A O 1
ATOM 7736 N N . ASN A 1 989 ? -27.333 3.841 -36.205 1.00 89.56 989 ASN A N 1
ATOM 7737 C CA . ASN A 1 989 ? -28.783 3.671 -36.302 1.00 89.56 989 ASN A CA 1
ATOM 7738 C C . ASN A 1 989 ? -29.564 4.600 -35.351 1.00 89.56 989 ASN A C 1
ATOM 7740 O O . ASN A 1 989 ? -30.764 4.796 -35.557 1.00 89.56 989 ASN A O 1
ATOM 7744 N N . ARG A 1 990 ? -28.913 5.202 -34.342 1.00 90.25 990 ARG A N 1
ATOM 7745 C CA . ARG A 1 990 ? -29.566 6.081 -33.359 1.00 90.25 990 ARG A CA 1
ATOM 7746 C C . ARG A 1 990 ? -28.592 7.047 -32.677 1.00 90.25 990 ARG A C 1
ATOM 7748 O O . ARG A 1 990 ? -27.437 6.714 -32.443 1.00 90.25 990 ARG A O 1
ATOM 7755 N N . VAL A 1 991 ? -29.089 8.226 -32.305 1.00 93.44 991 VAL A N 1
ATOM 7756 C CA . VAL A 1 991 ? -28.418 9.217 -31.445 1.00 93.44 991 VAL A CA 1
ATOM 7757 C C . VAL A 1 991 ? -29.375 9.627 -30.329 1.00 93.44 991 VAL A C 1
ATOM 7759 O O . VAL A 1 991 ? -30.555 9.878 -30.589 1.00 93.44 991 VAL A O 1
ATOM 7762 N N . VAL A 1 992 ? -28.886 9.716 -29.094 1.00 90.50 992 VAL A N 1
ATOM 7763 C CA . VAL A 1 992 ? -29.646 10.181 -27.926 1.00 90.50 992 VAL A CA 1
ATOM 7764 C C . VAL A 1 992 ? -28.900 11.337 -27.270 1.00 90.50 992 VAL A C 1
ATOM 7766 O O . VAL A 1 992 ? -27.678 11.328 -27.188 1.00 90.50 992 VAL A O 1
ATOM 7769 N N . LEU A 1 993 ? -29.645 12.344 -26.823 1.00 92.75 993 LEU A N 1
ATOM 7770 C CA . LEU A 1 993 ? -29.128 13.562 -26.211 1.00 92.75 993 LEU A CA 1
ATOM 7771 C C . LEU A 1 993 ? -29.884 13.888 -24.927 1.00 92.75 993 LEU A C 1
ATOM 7773 O O . LEU A 1 993 ? -31.112 14.012 -24.939 1.00 92.75 993 LEU A O 1
ATOM 7777 N N . LEU A 1 994 ? -29.136 14.097 -23.849 1.00 88.81 994 LEU A N 1
ATOM 7778 C CA . LEU A 1 994 ? -29.596 14.685 -22.599 1.00 88.81 994 LEU A CA 1
ATOM 7779 C C . LEU A 1 994 ? -29.001 16.097 -22.492 1.00 88.81 994 LEU A C 1
ATOM 7781 O O . LEU A 1 994 ? -27.798 16.258 -22.309 1.00 88.81 994 LEU A O 1
ATOM 7785 N N . PHE A 1 995 ? -29.833 17.127 -22.622 1.00 91.81 995 PHE A N 1
ATOM 7786 C CA . PHE A 1 995 ? -29.439 18.529 -22.474 1.00 91.81 995 PHE A CA 1
ATOM 7787 C C . PHE A 1 995 ? -29.635 19.012 -21.029 1.00 91.81 995 PHE A C 1
ATOM 7789 O O . PHE A 1 995 ? -30.617 18.654 -20.378 1.00 91.81 995 PHE A O 1
ATOM 7796 N N . GLY A 1 996 ? -28.747 19.891 -20.558 1.00 87.19 996 GLY A N 1
ATOM 7797 C CA . GLY A 1 996 ? -28.992 20.738 -19.386 1.00 87.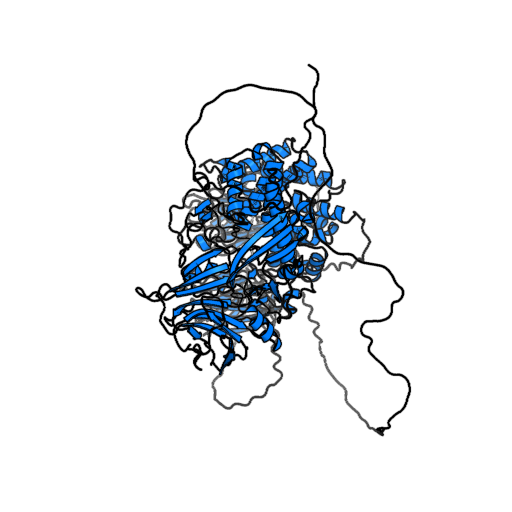19 996 GLY A CA 1
ATOM 7798 C C . GLY A 1 996 ? -29.648 22.055 -19.813 1.00 87.19 996 GLY A C 1
ATOM 7799 O O . GLY A 1 996 ? -30.860 22.231 -19.693 1.00 87.19 996 GLY A O 1
ATOM 7800 N N . ASP A 1 997 ? -28.848 22.956 -20.382 1.00 89.12 997 ASP A N 1
ATOM 7801 C CA . ASP A 1 997 ? -29.290 24.169 -21.068 1.00 89.12 997 ASP A CA 1
ATOM 7802 C C . ASP A 1 997 ? -29.759 23.791 -22.489 1.00 89.12 997 ASP A C 1
ATOM 7804 O O . ASP A 1 997 ? -28.952 23.523 -23.383 1.00 89.12 997 ASP A O 1
ATOM 7808 N N . VAL A 1 998 ? -31.077 23.735 -22.703 1.00 86.69 998 VAL A N 1
ATOM 7809 C CA . VAL A 1 998 ? -31.676 23.233 -23.954 1.00 86.69 998 VAL A CA 1
ATOM 7810 C C . VAL A 1 998 ? -31.744 24.330 -25.036 1.00 86.69 998 VAL A C 1
ATOM 7812 O O . VAL A 1 998 ? -32.324 25.391 -24.781 1.00 86.69 998 VAL A O 1
ATOM 7815 N N . PRO A 1 999 ? -31.219 24.111 -26.260 1.00 88.25 999 PRO A N 1
ATOM 7816 C CA . PRO A 1 999 ? -31.266 25.105 -27.332 1.00 88.25 999 PRO A CA 1
ATOM 7817 C C . PRO A 1 999 ? -32.654 25.196 -27.983 1.00 88.25 999 PRO A C 1
ATOM 7819 O O . PRO A 1 999 ? -33.397 24.217 -28.057 1.00 88.25 999 PRO A O 1
ATOM 7822 N N . GLN A 1 1000 ? -32.987 26.363 -28.550 1.00 82.12 1000 GLN A N 1
ATOM 7823 C CA . GLN A 1 1000 ? -34.258 26.541 -29.277 1.00 82.12 1000 GLN A CA 1
ATOM 7824 C C . GLN A 1 1000 ? -34.336 25.688 -30.554 1.00 82.12 1000 GLN A C 1
ATOM 7826 O O . GLN A 1 1000 ? -35.423 25.275 -30.961 1.00 82.12 1000 GLN A O 1
ATOM 7831 N N . GLN A 1 1001 ? -33.186 25.419 -31.172 1.00 90.19 1001 GLN A N 1
ATOM 7832 C CA . GLN A 1 1001 ? -33.031 24.572 -32.348 1.00 90.19 1001 GLN A CA 1
ATOM 7833 C C . GLN A 1 1001 ? -31.617 23.980 -32.360 1.00 90.19 1001 GLN A C 1
ATOM 7835 O O . GLN A 1 1001 ? -30.659 24.661 -31.985 1.00 90.19 1001 GLN A O 1
ATOM 7840 N N . PHE A 1 1002 ? -31.469 22.740 -32.824 1.00 93.12 1002 PHE A N 1
ATOM 7841 C CA . PHE A 1 1002 ? -30.161 22.163 -33.138 1.00 93.12 1002 PHE A CA 1
ATOM 7842 C C . PHE A 1 1002 ? -30.207 21.270 -34.383 1.00 93.12 1002 PHE A C 1
ATOM 7844 O O . PHE A 1 1002 ? -31.279 20.849 -34.825 1.00 93.12 1002 PHE A O 1
ATOM 7851 N N . VAL A 1 1003 ? -29.037 20.991 -34.954 1.00 94.12 1003 VAL A N 1
ATOM 7852 C CA . VAL A 1 1003 ? -28.856 20.098 -36.104 1.00 94.12 1003 VAL A CA 1
ATOM 7853 C C . VAL A 1 1003 ? -27.924 18.953 -35.713 1.00 94.12 1003 VAL A C 1
ATOM 7855 O O . VAL A 1 1003 ? -26.842 19.199 -35.187 1.00 94.12 1003 VAL A O 1
ATOM 7858 N N . LEU A 1 1004 ? -28.322 17.709 -35.973 1.00 94.00 1004 LEU A N 1
ATOM 7859 C CA . LEU A 1 1004 ? -27.398 16.576 -36.026 1.00 94.00 1004 LEU A CA 1
ATOM 7860 C C . LEU A 1 1004 ? -26.786 16.523 -37.424 1.00 94.00 1004 LEU A C 1
ATOM 7862 O O . LEU A 1 1004 ? -27.528 16.499 -38.407 1.00 94.00 1004 LEU A O 1
ATOM 7866 N N . GLN A 1 1005 ? -25.461 16.473 -37.514 1.00 93.25 1005 GLN A N 1
ATOM 7867 C CA . GLN A 1 1005 ? -24.724 16.303 -38.767 1.00 93.25 1005 GLN A CA 1
ATOM 7868 C C . GLN A 1 1005 ? -23.711 15.162 -38.636 1.00 93.25 1005 GLN A C 1
ATOM 7870 O O . GLN A 1 1005 ? -23.237 14.872 -37.539 1.00 93.25 1005 GLN A O 1
ATOM 7875 N N . SER A 1 1006 ? -23.323 14.552 -39.751 1.00 92.00 1006 SER A N 1
ATOM 7876 C CA . SER A 1 1006 ? -22.267 13.534 -39.794 1.00 92.00 1006 SER A CA 1
ATOM 7877 C C . SER A 1 1006 ? -21.320 13.738 -40.966 1.00 92.00 1006 SER A C 1
ATOM 7879 O O . SER A 1 1006 ? -21.755 14.191 -42.025 1.00 92.00 1006 SER A O 1
ATOM 7881 N N . ALA A 1 1007 ? -20.061 13.344 -40.803 1.00 83.75 1007 ALA A N 1
ATOM 7882 C CA . ALA A 1 1007 ? -19.075 13.286 -41.873 1.00 83.75 1007 ALA A CA 1
ATOM 7883 C C . ALA A 1 1007 ? -18.378 11.914 -41.839 1.00 83.75 1007 ALA A C 1
ATOM 7885 O O . ALA A 1 1007 ? -17.718 11.607 -40.847 1.00 83.75 1007 ALA A O 1
ATOM 7886 N N . PRO A 1 1008 ? -18.468 11.086 -42.895 1.00 75.06 1008 PRO A N 1
ATOM 7887 C CA . PRO A 1 1008 ? -17.708 9.836 -42.974 1.00 75.06 1008 PRO A CA 1
ATOM 7888 C C . PRO A 1 1008 ? -16.191 10.072 -43.017 1.00 75.06 1008 PRO A C 1
ATOM 7890 O O . PRO A 1 1008 ? -15.432 9.238 -42.545 1.00 75.06 1008 PRO A O 1
ATOM 7893 N N . ASP A 1 1009 ? -15.775 11.223 -43.552 1.00 64.88 1009 ASP A N 1
ATOM 7894 C CA . ASP A 1 1009 ? -14.390 11.657 -43.770 1.00 64.88 1009 ASP A CA 1
ATOM 7895 C C . ASP A 1 1009 ? -13.933 12.771 -42.801 1.00 64.88 1009 ASP A C 1
ATOM 7897 O O . ASP A 1 1009 ? -12.847 13.317 -42.967 1.00 64.88 1009 ASP A O 1
ATOM 7901 N N . GLY A 1 1010 ? -14.773 13.174 -41.838 1.00 54.47 1010 GLY A N 1
ATOM 7902 C CA . GLY A 1 1010 ? -14.527 14.300 -40.918 1.00 54.47 1010 GLY A CA 1
ATOM 7903 C C . GLY A 1 1010 ? -14.621 15.696 -41.556 1.00 54.47 1010 GLY A C 1
ATOM 7904 O O . GLY A 1 1010 ? -14.665 16.704 -40.850 1.00 54.47 1010 GLY A O 1
ATOM 7905 N N . ILE A 1 1011 ? -14.708 15.767 -42.888 1.00 49.47 1011 ILE A N 1
ATOM 7906 C CA . ILE A 1 1011 ? -14.575 16.991 -43.685 1.00 49.47 1011 ILE A CA 1
ATOM 7907 C C . ILE A 1 1011 ? -15.935 17.415 -44.265 1.00 49.47 1011 ILE A C 1
ATOM 7909 O O . ILE A 1 1011 ? -16.302 18.590 -44.207 1.00 49.47 1011 ILE A O 1
ATOM 7913 N N . LYS A 1 1012 ? -16.719 16.478 -44.813 1.00 67.25 1012 LYS A N 1
ATOM 7914 C CA . LYS A 1 1012 ? -17.982 16.744 -45.527 1.00 67.25 1012 LYS A CA 1
ATOM 7915 C C . LYS A 1 1012 ? -19.202 16.446 -44.664 1.00 67.25 1012 LYS A C 1
ATOM 7917 O O . LYS A 1 1012 ? -19.911 15.454 -44.836 1.00 67.25 1012 LYS A O 1
ATOM 7922 N N . TRP A 1 1013 ? -19.460 17.373 -43.752 1.00 80.62 1013 TRP A N 1
ATOM 7923 C CA . TRP A 1 1013 ? -20.612 17.350 -42.859 1.00 80.62 1013 TRP A CA 1
ATOM 7924 C C . TRP A 1 1013 ? -21.940 17.445 -43.621 1.00 80.62 1013 TRP A C 1
ATOM 7926 O O . TRP A 1 1013 ? -22.172 18.385 -44.379 1.00 80.62 1013 TRP A O 1
ATOM 7936 N N . SER A 1 1014 ? -22.809 16.460 -43.395 1.00 87.25 1014 SER A N 1
ATOM 7937 C CA . SER A 1 1014 ? -24.149 16.345 -43.977 1.00 87.25 1014 SER A CA 1
ATOM 7938 C C . SER A 1 1014 ? -25.211 16.330 -42.876 1.00 87.25 1014 SER A C 1
ATOM 7940 O O . SER A 1 1014 ? -25.046 15.628 -41.878 1.00 87.25 1014 SER A O 1
ATOM 7942 N N . ASP A 1 1015 ? -26.300 17.079 -43.059 1.00 93.25 1015 ASP A N 1
ATOM 7943 C CA . ASP A 1 1015 ? -27.424 17.139 -42.116 1.00 93.25 1015 ASP A CA 1
ATOM 7944 C C . ASP A 1 1015 ? -28.156 15.792 -42.023 1.00 93.25 1015 ASP A C 1
ATOM 7946 O O . ASP A 1 1015 ? -28.647 15.265 -43.022 1.00 93.25 1015 ASP A O 1
ATOM 7950 N N . LEU A 1 1016 ? -28.276 15.269 -40.802 1.00 89.56 1016 LEU A N 1
ATOM 7951 C CA . LEU A 1 1016 ? -29.050 14.071 -40.476 1.00 89.56 1016 LEU A CA 1
ATOM 7952 C C . LEU A 1 1016 ? -30.440 14.405 -39.930 1.00 89.56 1016 LEU A C 1
ATOM 7954 O O . LEU A 1 1016 ? -31.415 13.732 -40.259 1.00 89.56 1016 LEU A O 1
ATOM 7958 N N . ALA A 1 1017 ? -30.541 15.430 -39.080 1.00 88.38 1017 ALA A N 1
ATOM 7959 C CA . ALA A 1 1017 ? -31.811 15.883 -38.519 1.00 88.38 1017 ALA A CA 1
ATOM 7960 C C . ALA A 1 1017 ? -31.732 17.334 -38.031 1.00 88.38 1017 ALA A C 1
ATOM 7962 O O . ALA A 1 1017 ? -30.797 17.698 -37.324 1.00 88.38 1017 ALA A O 1
ATOM 7963 N N . THR A 1 1018 ? -32.756 18.138 -38.320 1.00 91.12 1018 THR A N 1
ATOM 7964 C CA . THR A 1 1018 ? -32.956 19.465 -37.717 1.00 91.12 1018 THR A CA 1
ATOM 7965 C C . THR A 1 1018 ? -34.084 19.387 -36.690 1.00 91.12 1018 THR A C 1
ATOM 7967 O O . THR A 1 1018 ? -35.227 19.099 -37.045 1.00 91.12 1018 THR A O 1
ATOM 7970 N N . VAL A 1 1019 ? -33.784 19.660 -35.420 1.00 85.06 1019 VAL A N 1
ATOM 7971 C CA . VAL A 1 1019 ? -34.732 19.559 -34.301 1.00 85.06 1019 VAL A CA 1
ATOM 7972 C C . VAL A 1 1019 ? -35.095 20.959 -33.811 1.00 85.06 1019 VAL A C 1
ATOM 7974 O O . VAL A 1 1019 ? -34.226 21.720 -33.393 1.00 85.06 1019 VAL A O 1
ATOM 7977 N N . ASN A 1 1020 ? -36.387 21.296 -33.850 1.00 82.69 1020 ASN A N 1
ATOM 7978 C CA . ASN A 1 1020 ? -36.934 22.584 -33.408 1.00 82.69 1020 ASN A CA 1
ATOM 7979 C C . ASN A 1 1020 ? -37.689 22.420 -32.082 1.00 82.69 1020 ASN A C 1
ATOM 7981 O O . ASN A 1 1020 ? -38.527 21.527 -31.977 1.00 82.69 1020 ASN A O 1
ATOM 7985 N N . GLY A 1 1021 ? -37.458 23.308 -31.111 1.00 63.75 1021 GLY A N 1
ATOM 7986 C CA . GLY A 1 1021 ? -38.169 23.309 -29.827 1.00 63.75 1021 GLY A CA 1
ATOM 7987 C C . GLY A 1 1021 ? -37.862 22.079 -28.971 1.00 63.75 1021 GLY A C 1
ATOM 7988 O O . GLY A 1 1021 ? -38.781 21.379 -28.551 1.00 63.75 1021 GLY A O 1
ATOM 7989 N N . ALA A 1 1022 ? -36.575 21.790 -28.766 1.00 61.38 1022 ALA A N 1
ATOM 7990 C CA . ALA A 1 1022 ? -36.123 20.580 -28.090 1.00 61.38 1022 ALA A CA 1
ATOM 7991 C C . ALA A 1 1022 ? -36.580 20.489 -26.619 1.00 61.38 1022 ALA A C 1
ATOM 7993 O O . ALA A 1 1022 ? -36.694 21.485 -25.904 1.00 61.38 1022 ALA A O 1
ATOM 7994 N N . SER A 1 1023 ? -36.807 19.258 -26.164 1.00 62.28 1023 SER A N 1
ATOM 7995 C CA . SER A 1 1023 ? -36.909 18.884 -24.752 1.00 62.28 1023 SER A CA 1
ATOM 7996 C C . SER A 1 1023 ? -35.527 18.564 -24.173 1.00 62.28 1023 SER A C 1
ATOM 7998 O O . SER A 1 1023 ? -34.600 18.256 -24.916 1.00 62.28 1023 SER A O 1
ATOM 8000 N N . GLY A 1 1024 ? -35.396 18.560 -22.840 1.00 69.94 1024 GLY A N 1
ATOM 8001 C CA . GLY A 1 1024 ? -34.146 18.184 -22.155 1.00 69.94 1024 GLY A CA 1
ATOM 8002 C C . GLY A 1 1024 ? -33.661 16.755 -22.439 1.00 69.94 1024 GLY A C 1
ATOM 8003 O O . GLY A 1 1024 ? -32.510 16.443 -22.182 1.00 69.94 1024 GLY A O 1
ATOM 8004 N N . PHE A 1 1025 ? -34.507 15.900 -23.016 1.00 84.00 1025 PHE A N 1
ATOM 8005 C CA . PHE A 1 1025 ? -34.127 14.615 -23.599 1.00 84.00 1025 PHE A CA 1
ATOM 8006 C C . PHE A 1 1025 ? -34.619 14.554 -25.050 1.00 84.00 1025 PHE A C 1
ATOM 8008 O O . PHE A 1 1025 ? -35.771 14.914 -25.317 1.00 84.00 1025 PHE A O 1
ATOM 8015 N N . VAL A 1 1026 ? -33.777 14.086 -25.973 1.00 83.62 1026 VAL A N 1
ATOM 8016 C CA . VAL A 1 1026 ? -34.095 13.879 -27.396 1.00 83.62 1026 VAL A CA 1
ATOM 8017 C C . VAL A 1 1026 ? -33.497 12.552 -27.865 1.00 83.62 1026 VAL A C 1
ATOM 8019 O O . VAL A 1 1026 ? -32.389 12.197 -27.484 1.00 83.62 1026 VAL A O 1
ATOM 8022 N N . SER A 1 1027 ? -34.216 11.818 -28.713 1.00 88.94 1027 SER A N 1
ATOM 8023 C CA . SER A 1 1027 ? -33.746 10.574 -29.331 1.00 88.94 1027 SER A CA 1
ATOM 8024 C C . SER A 1 1027 ? -34.113 10.586 -30.812 1.00 88.94 1027 SER A C 1
ATOM 8026 O O . SER A 1 1027 ? -35.287 10.737 -31.146 1.00 88.94 1027 SER A O 1
ATOM 8028 N N . THR A 1 1028 ? -33.122 10.403 -31.680 1.00 87.69 1028 THR A N 1
ATOM 8029 C CA . THR A 1 1028 ? -33.258 10.403 -33.143 1.00 87.69 1028 THR A CA 1
ATOM 8030 C C . THR A 1 1028 ? -32.808 9.050 -33.682 1.00 87.69 1028 THR A C 1
ATOM 8032 O O . THR A 1 1028 ? -31.736 8.576 -33.319 1.00 87.69 1028 THR A O 1
ATOM 8035 N N . GLU A 1 1029 ? -33.607 8.428 -34.546 1.00 89.31 1029 GLU A N 1
ATOM 8036 C CA . GLU A 1 1029 ? -33.313 7.120 -35.149 1.00 89.31 1029 GLU A CA 1
ATOM 8037 C C . GLU A 1 1029 ? -33.178 7.245 -36.671 1.00 89.31 1029 GLU A C 1
ATOM 8039 O O . GLU A 1 1029 ? -33.885 8.034 -37.302 1.00 89.31 1029 GLU A O 1
ATOM 8044 N N . PHE A 1 1030 ? -32.281 6.454 -37.260 1.00 85.44 1030 PHE A N 1
ATOM 8045 C CA . PHE A 1 1030 ? -31.943 6.487 -38.680 1.00 85.44 1030 PHE A CA 1
ATOM 8046 C C . PHE A 1 1030 ? -32.225 5.133 -39.333 1.00 85.44 1030 PHE A C 1
ATOM 8048 O O . PHE A 1 1030 ? -31.694 4.102 -38.919 1.00 85.44 1030 PHE A O 1
ATOM 8055 N N . GLN A 1 1031 ? -33.080 5.138 -40.358 1.00 83.44 1031 GLN A N 1
ATOM 8056 C CA . GLN A 1 1031 ? -33.433 3.962 -41.154 1.00 83.44 1031 GLN A CA 1
ATOM 8057 C C . GLN A 1 1031 ? -33.482 4.351 -42.646 1.00 83.44 1031 GLN A C 1
ATOM 8059 O O . GLN A 1 1031 ? -34.406 5.063 -43.046 1.00 83.44 1031 GLN A O 1
ATOM 8064 N N . PRO A 1 1032 ? -32.519 3.908 -43.483 1.00 79.88 1032 PRO A N 1
ATOM 8065 C CA . PRO A 1 1032 ? -31.354 3.082 -43.139 1.00 79.88 1032 PRO A CA 1
ATOM 8066 C C . PRO A 1 1032 ? -30.374 3.787 -42.184 1.00 79.88 1032 PRO A C 1
ATOM 8068 O O . PRO A 1 1032 ? -30.397 5.010 -42.049 1.00 79.88 1032 PRO A O 1
ATOM 8071 N N . ALA A 1 1033 ? -29.512 3.001 -41.538 1.00 85.31 1033 ALA A N 1
ATOM 8072 C CA . ALA A 1 1033 ? -28.446 3.511 -40.679 1.00 85.31 1033 ALA A CA 1
ATOM 8073 C C . ALA A 1 1033 ? -27.434 4.369 -41.466 1.00 85.31 1033 ALA A C 1
ATOM 8075 O O . ALA A 1 1033 ? -27.154 4.115 -42.640 1.00 85.31 1033 ALA A O 1
ATOM 8076 N N . VAL A 1 1034 ? -26.872 5.376 -40.800 1.00 88.62 1034 VAL A N 1
ATOM 8077 C CA . VAL A 1 1034 ? -25.898 6.321 -41.355 1.00 88.62 1034 VAL A CA 1
ATOM 8078 C C . VAL A 1 1034 ? -24.493 5.760 -41.181 1.00 88.62 1034 VAL A C 1
ATOM 8080 O O . VAL A 1 1034 ? -24.015 5.627 -40.060 1.00 88.62 1034 VAL A O 1
ATOM 8083 N N . LEU A 1 1035 ? -23.807 5.470 -42.285 1.00 87.00 1035 LEU A N 1
ATOM 8084 C CA . LEU A 1 1035 ? -22.404 5.061 -42.251 1.00 87.00 1035 LEU A CA 1
ATOM 8085 C C . LEU A 1 1035 ? -21.503 6.294 -42.057 1.00 87.00 1035 LEU A C 1
ATOM 8087 O O . LEU A 1 1035 ? -21.355 7.088 -42.983 1.00 87.00 1035 LEU A O 1
ATOM 8091 N N . THR A 1 1036 ? -20.920 6.471 -40.868 1.00 86.31 1036 THR A N 1
ATOM 8092 C CA . THR A 1 1036 ? -20.062 7.625 -40.540 1.00 86.31 1036 THR A CA 1
ATOM 8093 C C . THR A 1 1036 ? -18.996 7.293 -39.494 1.00 86.31 1036 THR A C 1
ATOM 8095 O O . THR A 1 1036 ? -19.194 6.388 -38.688 1.00 86.31 1036 THR A O 1
ATOM 8098 N N . GLN A 1 1037 ? -17.893 8.046 -39.479 1.00 83.50 1037 GLN A N 1
ATOM 8099 C CA . GLN A 1 1037 ? -16.935 8.061 -38.365 1.00 83.50 1037 GLN A CA 1
ATOM 8100 C C . GLN A 1 1037 ? -17.163 9.253 -37.434 1.00 83.50 1037 G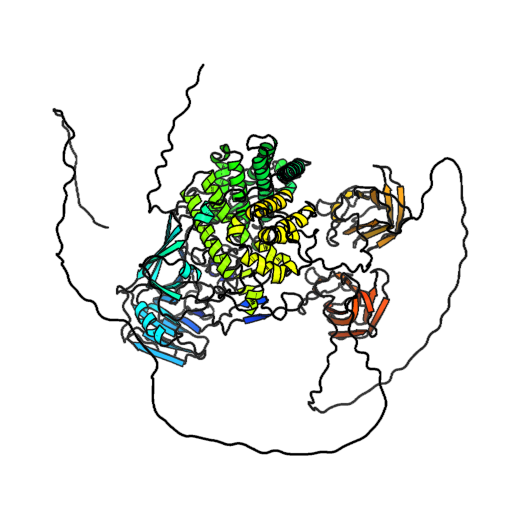LN A C 1
ATOM 8102 O O . GLN A 1 1037 ? -17.031 9.113 -36.224 1.00 83.50 1037 GLN A O 1
ATOM 8107 N N . TRP A 1 1038 ? -17.543 10.411 -37.973 1.00 86.06 1038 TRP A N 1
ATOM 8108 C CA . TRP A 1 1038 ? -17.638 11.649 -37.204 1.00 86.06 1038 TRP A CA 1
ATOM 8109 C C . TRP A 1 1038 ? -19.106 12.091 -37.127 1.00 86.06 1038 TRP A C 1
ATOM 8111 O O . TRP A 1 1038 ? -19.833 12.038 -38.128 1.00 86.06 1038 TRP A O 1
ATOM 8121 N N . LEU A 1 1039 ? -19.569 12.513 -35.947 1.00 92.56 1039 LEU A N 1
ATOM 8122 C CA . LEU A 1 1039 ? -20.953 12.958 -35.724 1.00 92.56 1039 LEU A CA 1
ATOM 8123 C C . LEU A 1 1039 ? -20.984 14.180 -34.803 1.00 92.56 1039 LEU A C 1
ATOM 8125 O O . LEU A 1 1039 ? -20.280 14.216 -33.798 1.00 92.56 1039 LEU A O 1
ATOM 8129 N N . ARG A 1 1040 ? -21.796 15.189 -35.143 1.00 91.75 1040 ARG A N 1
ATOM 8130 C CA . ARG A 1 1040 ? -21.874 16.452 -34.401 1.00 91.75 1040 ARG A CA 1
ATOM 8131 C C . ARG A 1 1040 ? -23.276 16.962 -34.144 1.00 91.75 1040 ARG A C 1
ATOM 8133 O O . ARG A 1 1040 ? -24.187 16.775 -34.945 1.00 91.75 1040 ARG A O 1
ATOM 8140 N N . VAL A 1 1041 ? -23.392 17.677 -33.033 1.00 93.88 1041 VAL A N 1
ATOM 8141 C CA . VAL A 1 1041 ? -24.569 18.419 -32.591 1.00 93.88 1041 VAL A CA 1
ATOM 8142 C C . VAL A 1 1041 ? -24.257 19.899 -32.770 1.00 93.88 1041 VAL A C 1
ATOM 8144 O O . VAL A 1 1041 ? -23.299 20.386 -32.181 1.00 93.88 1041 VAL A O 1
ATOM 8147 N N . VAL A 1 1042 ? -25.038 20.616 -33.578 1.00 92.81 1042 VAL A N 1
ATOM 8148 C CA . VAL A 1 1042 ? -24.891 22.060 -33.822 1.00 92.81 1042 VAL A CA 1
ATOM 8149 C C . VAL A 1 1042 ? -26.099 22.787 -33.239 1.00 92.81 1042 VAL A C 1
ATOM 8151 O O . VAL A 1 1042 ? -27.157 22.867 -33.863 1.00 92.81 1042 VAL A O 1
ATOM 8154 N N . CYS A 1 1043 ? -25.962 23.294 -32.020 1.00 90.94 1043 CYS A N 1
ATOM 8155 C CA . CYS A 1 1043 ? -26.948 24.125 -31.344 1.00 90.94 1043 CYS A CA 1
ATOM 8156 C C . CYS A 1 1043 ? -26.967 25.537 -31.963 1.00 90.94 1043 CYS A C 1
ATOM 8158 O O . CYS A 1 1043 ? -25.971 26.255 -31.930 1.00 90.94 1043 CYS A O 1
ATOM 8160 N N . GLN A 1 1044 ? -28.110 25.979 -32.496 1.00 89.06 1044 GLN A N 1
ATOM 8161 C CA . GLN A 1 1044 ? -28.251 27.317 -33.105 1.00 89.06 1044 GLN A CA 1
ATOM 8162 C C . GLN A 1 1044 ? -28.066 28.460 -32.086 1.00 89.06 1044 GLN A C 1
ATOM 8164 O O . GLN A 1 1044 ? -27.656 29.565 -32.434 1.00 89.06 1044 GLN A O 1
ATOM 8169 N N . THR A 1 1045 ? -28.321 28.173 -30.812 1.00 85.69 1045 THR A N 1
ATOM 8170 C CA . THR A 1 1045 ? -28.012 29.009 -29.645 1.00 85.69 1045 THR A CA 1
ATOM 8171 C C . THR A 1 1045 ? -27.156 28.208 -28.670 1.00 85.69 1045 THR A C 1
ATOM 8173 O O . THR A 1 1045 ? -27.185 26.982 -28.718 1.00 85.69 1045 THR A O 1
ATOM 8176 N N . SER A 1 1046 ? -26.478 28.864 -27.730 1.00 87.81 1046 SER A N 1
ATOM 8177 C CA . SER A 1 1046 ? -25.748 28.197 -26.644 1.00 87.81 1046 SER A CA 1
ATOM 8178 C C . SER A 1 1046 ? -26.559 27.101 -25.944 1.00 87.81 1046 SER A C 1
ATOM 8180 O O . SER A 1 1046 ? -27.758 27.280 -25.710 1.00 87.81 1046 SER A O 1
ATOM 8182 N N . CYS A 1 1047 ? -25.893 26.007 -25.582 1.00 91.12 1047 CYS A N 1
ATOM 8183 C CA . CYS A 1 1047 ? -26.493 24.813 -24.990 1.00 91.12 1047 CYS A CA 1
ATOM 8184 C C . CYS A 1 1047 ? -25.536 24.136 -23.994 1.00 91.12 1047 CYS A C 1
ATOM 8186 O O . CYS A 1 1047 ? -24.347 24.461 -23.944 1.00 91.12 1047 CYS A O 1
ATOM 8188 N N . SER A 1 1048 ? -26.039 23.175 -23.219 1.00 93.31 1048 SER A N 1
ATOM 8189 C CA . SER A 1 1048 ? -25.210 22.213 -22.487 1.00 93.31 1048 SER A CA 1
ATOM 8190 C C . SER A 1 1048 ? -25.741 20.797 -22.688 1.00 93.31 1048 SER A C 1
ATOM 8192 O O . SER A 1 1048 ? -26.953 20.584 -22.736 1.00 93.31 1048 SER A O 1
ATOM 8194 N N . ILE A 1 1049 ? -24.835 19.834 -22.833 1.00 94.12 1049 ILE A N 1
ATOM 8195 C CA . ILE A 1 1049 ? -25.132 18.417 -23.048 1.00 94.12 1049 ILE A CA 1
ATOM 8196 C C . ILE A 1 1049 ? -24.548 17.655 -21.861 1.00 94.12 1049 ILE A C 1
ATOM 8198 O O . ILE A 1 1049 ? -23.340 17.688 -21.648 1.00 94.12 1049 ILE A O 1
ATOM 8202 N N . ARG A 1 1050 ? -25.423 16.998 -21.097 1.00 88.56 1050 ARG A N 1
ATOM 8203 C CA . ARG A 1 1050 ? -25.084 16.079 -20.003 1.00 88.56 1050 ARG A CA 1
ATOM 8204 C C . ARG A 1 1050 ? -24.631 14.719 -20.524 1.00 88.56 1050 ARG A C 1
ATOM 8206 O O . ARG A 1 1050 ? -23.750 14.114 -19.944 1.00 88.56 1050 ARG A O 1
ATOM 8213 N N . GLU A 1 1051 ? -25.241 14.245 -21.612 1.00 92.88 1051 GLU A N 1
ATOM 8214 C CA . GLU A 1 1051 ? -24.878 12.975 -22.252 1.00 92.88 1051 GLU A CA 1
ATOM 8215 C C . GLU A 1 1051 ? -25.295 12.969 -23.736 1.00 92.88 1051 GLU A C 1
ATOM 8217 O O . GLU A 1 1051 ? -26.375 13.456 -24.092 1.00 92.88 1051 GLU A O 1
ATOM 8222 N N . LEU A 1 1052 ? -24.445 12.404 -24.591 1.00 94.06 1052 LEU A N 1
ATOM 8223 C CA . LEU A 1 1052 ? -24.605 12.193 -26.026 1.00 94.06 1052 LEU A CA 1
ATOM 8224 C C . LEU A 1 1052 ? -24.229 10.739 -26.324 1.00 94.06 1052 LEU A C 1
ATOM 8226 O O . LEU A 1 1052 ? -23.060 10.416 -26.526 1.00 94.06 1052 LEU A O 1
ATOM 8230 N N . THR A 1 1053 ? -25.233 9.867 -26.417 1.00 91.44 1053 THR A N 1
ATOM 8231 C CA . THR A 1 1053 ? -25.006 8.481 -26.833 1.00 91.44 1053 THR A CA 1
ATOM 8232 C C . THR A 1 1053 ? -25.239 8.323 -28.331 1.00 91.44 1053 THR A C 1
ATOM 8234 O O . THR A 1 1053 ? -26.149 8.917 -28.921 1.00 91.44 1053 THR A O 1
ATOM 8237 N N . ILE A 1 1054 ? -24.412 7.505 -28.975 1.00 93.50 1054 ILE A N 1
ATOM 8238 C CA . ILE A 1 1054 ? -24.486 7.210 -30.408 1.00 93.50 1054 ILE A CA 1
ATOM 8239 C C . ILE A 1 1054 ? -24.472 5.692 -30.547 1.00 93.50 1054 ILE A C 1
ATOM 8241 O O . ILE A 1 1054 ? -23.562 5.046 -30.053 1.00 93.50 1054 ILE A O 1
ATOM 8245 N N . HIS A 1 1055 ? -25.471 5.110 -31.203 1.00 89.06 1055 HIS A N 1
ATOM 8246 C CA . HIS A 1 1055 ? -25.643 3.660 -31.297 1.00 89.06 1055 HIS A CA 1
ATOM 8247 C C . HIS A 1 1055 ? -25.653 3.201 -32.757 1.00 89.06 1055 HIS A C 1
ATOM 8249 O O . HIS A 1 1055 ? -26.193 3.882 -33.635 1.00 89.06 1055 HIS A O 1
ATOM 8255 N N . GLY A 1 1056 ? -25.040 2.051 -33.027 1.00 83.00 1056 GLY A N 1
ATOM 8256 C CA . GLY A 1 1056 ? -24.846 1.534 -34.377 1.00 83.00 1056 GLY A CA 1
ATOM 8257 C C . GLY A 1 1056 ? -24.087 0.213 -34.426 1.00 83.00 1056 GLY A C 1
ATOM 8258 O O . GLY A 1 1056 ? -23.621 -0.293 -33.405 1.00 83.00 1056 GLY A O 1
ATOM 8259 N N . ASP A 1 1057 ? -23.943 -0.315 -35.641 1.00 75.50 1057 ASP A N 1
ATOM 8260 C CA . ASP A 1 1057 ? -23.253 -1.577 -35.924 1.00 75.50 1057 ASP A CA 1
ATOM 8261 C C . ASP A 1 1057 ? -21.830 -1.362 -36.472 1.00 75.50 1057 ASP A C 1
ATOM 8263 O O . ASP A 1 1057 ? -21.545 -0.387 -37.177 1.00 75.50 1057 ASP A O 1
ATOM 8267 N N . VAL A 1 1058 ? -20.936 -2.315 -36.185 1.00 54.22 1058 VAL A N 1
ATOM 8268 C CA . VAL A 1 1058 ? -19.539 -2.323 -36.658 1.00 54.22 1058 VAL A CA 1
ATOM 8269 C C . VAL A 1 1058 ? -19.453 -2.916 -38.078 1.00 54.22 1058 VAL A C 1
ATOM 8271 O O . VAL A 1 1058 ? -19.907 -4.049 -38.286 1.00 54.22 1058 VAL A O 1
ATOM 8274 N N . PRO A 1 1059 ? -18.853 -2.227 -39.071 1.00 42.53 1059 PRO A N 1
ATOM 8275 C CA . PRO A 1 1059 ? -18.682 -2.772 -40.414 1.00 42.53 1059 PRO A CA 1
ATOM 8276 C C . PRO A 1 1059 ? -17.809 -4.030 -40.397 1.00 42.53 1059 PRO A C 1
ATOM 8278 O O . PRO A 1 1059 ? -16.685 -4.020 -39.906 1.00 42.53 1059 PRO A O 1
ATOM 8281 N N . GLY A 1 1060 ? -18.344 -5.127 -40.934 1.00 43.47 1060 GLY A N 1
ATOM 8282 C CA . GLY A 1 1060 ? -17.737 -6.463 -40.861 1.00 43.47 1060 GLY A CA 1
ATOM 8283 C C . GLY A 1 1060 ? -18.603 -7.477 -40.109 1.00 43.47 1060 GLY A C 1
ATOM 8284 O O . GLY A 1 1060 ? -18.509 -8.675 -40.383 1.00 43.47 1060 GLY A O 1
ATOM 8285 N N . ALA A 1 1061 ? -19.524 -7.017 -39.253 1.00 33.19 1061 ALA A N 1
ATOM 8286 C CA . ALA A 1 1061 ? -20.549 -7.860 -38.645 1.00 33.19 1061 ALA A CA 1
ATOM 8287 C C . ALA A 1 1061 ? -21.526 -8.392 -39.714 1.00 33.19 1061 ALA A C 1
ATOM 8289 O O . ALA A 1 1061 ? -22.526 -7.762 -40.059 1.00 33.19 1061 ALA A O 1
ATOM 8290 N N . THR A 1 1062 ? -21.244 -9.582 -40.251 1.00 26.45 1062 THR A N 1
ATOM 8291 C CA . THR A 1 1062 ? -22.156 -10.299 -41.152 1.00 26.45 1062 THR A CA 1
ATOM 8292 C C . THR A 1 1062 ? -23.314 -10.882 -40.347 1.00 26.45 1062 THR A C 1
ATOM 8294 O O . THR A 1 1062 ? -23.303 -12.040 -39.930 1.00 26.45 1062 THR A O 1
ATOM 8297 N N . THR A 1 1063 ? -24.342 -10.065 -40.120 1.00 26.92 1063 THR A N 1
ATOM 8298 C CA . THR A 1 1063 ? -25.593 -10.509 -39.502 1.00 26.92 1063 THR A CA 1
ATOM 8299 C C . THR A 1 1063 ? -26.215 -11.635 -40.330 1.00 26.92 1063 THR A C 1
ATOM 8301 O O . THR A 1 1063 ? -26.534 -11.476 -41.512 1.00 26.92 1063 THR A O 1
ATOM 8304 N N . ALA A 1 1064 ? -26.413 -12.796 -39.697 1.00 25.30 1064 ALA A N 1
ATOM 8305 C CA . ALA A 1 1064 ? -27.039 -13.974 -40.297 1.00 25.30 1064 ALA A CA 1
ATOM 8306 C C . ALA A 1 1064 ? -28.561 -13.775 -40.462 1.00 25.30 1064 ALA A C 1
ATOM 8308 O O . ALA A 1 1064 ? -29.388 -14.444 -39.838 1.00 25.30 1064 ALA A O 1
ATOM 8309 N N . THR A 1 1065 ? -28.933 -12.808 -41.301 1.00 23.94 1065 THR A N 1
ATOM 8310 C CA . THR A 1 1065 ? -30.315 -12.394 -41.538 1.00 23.94 1065 THR A CA 1
ATOM 8311 C C . THR A 1 1065 ? -31.077 -13.537 -42.202 1.00 23.94 1065 THR A C 1
ATOM 8313 O O . THR A 1 1065 ? -30.957 -13.777 -43.404 1.00 23.94 1065 THR A O 1
ATOM 8316 N N . THR A 1 1066 ? -31.868 -14.272 -41.418 1.00 24.06 1066 THR A N 1
ATOM 8317 C CA . THR A 1 1066 ? -32.633 -15.426 -41.910 1.00 24.06 1066 THR A CA 1
ATOM 8318 C C . THR A 1 1066 ? -33.858 -14.933 -42.686 1.00 24.06 1066 THR A C 1
ATOM 8320 O O . THR A 1 1066 ? -34.962 -14.822 -42.153 1.00 24.06 1066 THR A O 1
ATOM 8323 N N . ALA A 1 1067 ? -33.639 -14.581 -43.955 1.00 24.38 1067 ALA A N 1
ATOM 8324 C CA . ALA A 1 1067 ? -34.627 -13.960 -44.831 1.00 24.38 1067 ALA A CA 1
ATOM 8325 C C . ALA A 1 1067 ? -35.796 -14.910 -45.155 1.00 24.38 1067 ALA A C 1
ATOM 8327 O O . ALA A 1 1067 ? -35.762 -15.693 -46.107 1.00 24.38 1067 ALA A O 1
ATOM 8328 N N . THR A 1 1068 ? -36.870 -14.810 -44.372 1.00 23.50 1068 THR A N 1
ATOM 8329 C CA . THR A 1 1068 ? -38.133 -15.508 -44.623 1.00 23.50 1068 THR A CA 1
ATOM 8330 C C . THR A 1 1068 ? -38.852 -14.896 -45.826 1.00 23.50 1068 THR A C 1
ATOM 8332 O O . THR A 1 1068 ? -39.558 -13.896 -45.725 1.00 23.50 1068 THR A O 1
ATOM 8335 N N . THR A 1 1069 ? -38.710 -15.535 -46.987 1.00 22.50 1069 THR A N 1
ATOM 8336 C CA . THR A 1 1069 ? -39.607 -15.345 -48.138 1.00 22.50 1069 THR A CA 1
ATOM 8337 C C . THR A 1 1069 ? -40.606 -16.501 -48.197 1.00 22.50 1069 THR A C 1
ATOM 8339 O O . THR A 1 1069 ? -40.332 -17.592 -47.697 1.00 22.50 1069 THR A O 1
ATOM 8342 N N . SER A 1 1070 ? -41.826 -16.242 -48.679 1.00 23.23 1070 SER A N 1
ATOM 8343 C CA . SER A 1 1070 ? -42.999 -17.002 -48.228 1.00 23.23 1070 SER A CA 1
ATOM 8344 C C . SER A 1 1070 ? -43.870 -17.593 -49.339 1.00 23.23 1070 SER A C 1
ATOM 8346 O O . SER A 1 1070 ? -44.021 -17.008 -50.408 1.00 23.23 1070 SER A O 1
ATOM 8348 N N . SER A 1 1071 ? -44.565 -18.675 -48.962 1.00 22.00 1071 SER A N 1
ATOM 8349 C CA . SER A 1 1071 ? -45.835 -19.145 -49.543 1.00 22.00 1071 SER A CA 1
ATOM 8350 C C . SER A 1 1071 ? -45.795 -19.770 -50.954 1.00 22.00 1071 SER A C 1
ATOM 8352 O O . SER A 1 1071 ? -44.864 -19.535 -51.718 1.00 22.00 1071 SER A O 1
ATOM 8354 N N . PRO A 1 1072 ? -46.858 -20.493 -51.377 1.00 31.14 1072 PRO A N 1
ATOM 8355 C CA . PRO A 1 1072 ? -47.877 -21.213 -50.595 1.00 31.14 1072 PRO A CA 1
ATOM 8356 C C . PRO A 1 1072 ? -48.018 -22.699 -51.002 1.00 31.14 1072 PRO A C 1
ATOM 8358 O O . PRO A 1 1072 ? -47.688 -23.070 -52.123 1.00 31.14 1072 PRO A O 1
ATOM 8361 N N . LEU A 1 1073 ? -48.666 -23.517 -50.157 1.00 22.92 1073 LEU A N 1
ATOM 8362 C CA . LEU A 1 1073 ? -49.816 -24.351 -50.568 1.00 22.92 1073 LEU A CA 1
ATOM 8363 C C . LEU A 1 1073 ? -50.521 -25.009 -49.365 1.00 22.92 1073 LEU A C 1
ATOM 8365 O O . LEU A 1 1073 ? -50.036 -24.978 -48.238 1.00 22.92 1073 LEU A O 1
ATOM 8369 N N . THR A 1 1074 ? -51.728 -25.517 -49.608 1.00 22.50 1074 THR A N 1
ATOM 8370 C CA . THR A 1 1074 ? -52.759 -25.828 -48.605 1.00 22.50 1074 THR A CA 1
ATOM 8371 C C . THR A 1 1074 ? -52.972 -27.325 -48.362 1.00 22.50 1074 THR A C 1
ATOM 8373 O O . THR A 1 1074 ? -52.880 -28.104 -49.308 1.00 22.50 1074 THR A O 1
ATOM 8376 N N . THR A 1 1075 ? -53.504 -27.669 -47.172 1.00 24.08 1075 THR A N 1
ATOM 8377 C CA . THR A 1 1075 ? -54.322 -28.883 -46.872 1.00 24.08 1075 THR A CA 1
ATOM 8378 C C . THR A 1 1075 ? -53.611 -30.260 -46.987 1.00 24.08 1075 THR A C 1
ATOM 8380 O O . THR A 1 1075 ? -52.610 -30.384 -47.671 1.00 24.08 1075 THR A O 1
ATOM 8383 N N . THR A 1 1076 ? -54.011 -31.361 -46.324 1.00 23.61 1076 THR A N 1
ATOM 8384 C CA . THR A 1 1076 ? -55.211 -31.688 -45.509 1.00 23.61 1076 THR A CA 1
ATOM 8385 C C . THR A 1 1076 ? -54.930 -32.888 -44.581 1.00 23.61 1076 THR A C 1
ATOM 8387 O O . THR A 1 1076 ? -54.371 -33.853 -45.082 1.00 23.61 1076 THR A O 1
ATOM 8390 N N . ALA A 1 1077 ? -55.481 -32.890 -43.351 1.00 23.81 1077 ALA A N 1
ATOM 8391 C CA . ALA A 1 1077 ? -55.891 -34.072 -42.544 1.00 23.81 1077 ALA A CA 1
ATOM 8392 C C . ALA A 1 1077 ? -54.822 -35.188 -42.257 1.00 23.81 1077 ALA A C 1
ATOM 8394 O O . ALA A 1 1077 ? -53.712 -35.129 -42.758 1.00 23.81 1077 ALA A O 1
ATOM 8395 N N . ALA A 1 1078 ? -55.020 -36.215 -41.413 1.00 22.64 1078 ALA A N 1
ATOM 8396 C CA . ALA A 1 1078 ? -56.136 -36.622 -40.547 1.00 22.64 1078 ALA A CA 1
ATOM 8397 C C . ALA A 1 1078 ? -55.629 -37.450 -39.322 1.00 22.64 1078 ALA A C 1
ATOM 8399 O O . ALA A 1 1078 ? -54.517 -37.960 -39.355 1.00 22.64 1078 ALA A O 1
ATOM 8400 N N . VAL A 1 1079 ? -56.467 -37.596 -38.278 1.00 22.11 1079 VAL A N 1
ATOM 8401 C CA . VAL A 1 1079 ? -56.935 -38.874 -37.651 1.00 22.11 1079 VAL A CA 1
ATOM 8402 C C . VAL A 1 1079 ? -55.972 -40.095 -37.637 1.00 22.11 1079 VAL A C 1
ATOM 8404 O O . VAL A 1 1079 ? -55.532 -40.515 -38.698 1.00 22.11 1079 VAL A O 1
ATOM 8407 N N . SER A 1 1080 ? -55.736 -40.843 -36.540 1.00 22.11 1080 SER A N 1
ATOM 8408 C CA . SER A 1 1080 ? -56.093 -40.743 -35.099 1.00 22.11 1080 SER A CA 1
ATOM 8409 C C . SER A 1 1080 ? -55.454 -41.904 -34.285 1.00 22.11 1080 SER A C 1
ATOM 8411 O O . SER A 1 1080 ? -54.955 -42.845 -34.895 1.00 22.11 1080 SER A O 1
ATOM 8413 N N . THR A 1 1081 ? -55.664 -41.934 -32.948 1.00 24.45 1081 THR A N 1
ATOM 8414 C CA . THR A 1 1081 ? -55.736 -43.153 -32.070 1.00 24.45 1081 THR A CA 1
ATOM 8415 C C . THR A 1 1081 ? -54.447 -44.003 -31.878 1.00 24.45 1081 THR A C 1
ATOM 8417 O O . THR A 1 1081 ? -53.573 -43.988 -32.729 1.00 24.45 1081 THR A O 1
ATOM 8420 N N . THR A 1 1082 ? -54.203 -44.756 -30.785 1.00 23.83 1082 THR A N 1
ATOM 8421 C CA . THR A 1 1082 ? -54.993 -45.130 -29.576 1.00 23.83 1082 THR A CA 1
ATOM 8422 C C . THR A 1 1082 ? -54.068 -45.556 -28.411 1.00 23.83 1082 THR A C 1
ATOM 8424 O O . THR A 1 1082 ? -53.017 -46.113 -28.691 1.00 23.83 1082 THR A O 1
ATOM 8427 N N . GLN A 1 1083 ? -54.559 -45.428 -27.162 1.00 23.97 1083 GLN A N 1
ATOM 8428 C CA . GLN A 1 1083 ? -54.221 -46.171 -25.914 1.00 23.97 1083 GLN A CA 1
ATOM 8429 C C . GLN A 1 1083 ? -52.760 -46.143 -25.365 1.00 23.97 1083 GLN A C 1
ATOM 8431 O O . GLN A 1 1083 ? -51.815 -46.254 -26.130 1.00 23.97 1083 GLN A O 1
ATOM 8436 N N . GLU A 1 1084 ? -52.437 -45.925 -24.073 1.00 25.59 1084 GLU A N 1
ATOM 8437 C CA . GLU A 1 1084 ? -53.086 -46.132 -22.740 1.00 25.59 1084 GLU A CA 1
ATOM 8438 C C . GLU A 1 1084 ? -52.758 -47.497 -22.072 1.00 25.59 1084 GLU A C 1
ATOM 8440 O O . GLU A 1 1084 ? -52.532 -48.479 -22.769 1.00 25.59 1084 GLU A O 1
ATOM 8445 N N . VAL A 1 1085 ? -52.810 -47.539 -20.720 1.00 25.86 1085 VAL A N 1
ATOM 8446 C CA . VAL A 1 1085 ? -52.768 -48.717 -19.802 1.00 25.86 1085 VAL A CA 1
ATOM 8447 C C . VAL A 1 1085 ? -51.371 -49.309 -19.499 1.00 25.86 1085 VAL A C 1
ATOM 8449 O O . VAL A 1 1085 ? -50.616 -49.568 -20.424 1.00 25.86 1085 VAL A O 1
ATOM 8452 N N . THR A 1 1086 ? -50.945 -49.689 -18.273 1.00 25.06 1086 THR A N 1
ATOM 8453 C CA . THR A 1 1086 ? -51.078 -49.241 -16.844 1.00 25.06 1086 THR A CA 1
ATOM 8454 C C . THR A 1 1086 ? -50.046 -50.054 -16.009 1.00 25.06 1086 THR A C 1
ATOM 8456 O O . THR A 1 1086 ? -49.679 -51.142 -16.451 1.00 25.06 1086 THR A O 1
ATOM 8459 N N . GLY A 1 1087 ? -49.644 -49.657 -14.785 1.00 24.78 1087 GLY A N 1
ATOM 8460 C CA . GLY A 1 1087 ? -48.868 -50.559 -13.896 1.00 24.78 1087 GLY A CA 1
ATOM 8461 C C . GLY A 1 1087 ? -48.629 -50.086 -12.447 1.00 24.78 1087 GLY A C 1
ATOM 8462 O O . GLY A 1 1087 ? -48.159 -48.974 -12.231 1.00 24.78 1087 GLY A O 1
ATOM 8463 N N . THR A 1 1088 ? -48.931 -50.943 -11.459 1.00 25.48 1088 THR A N 1
ATOM 8464 C CA . THR A 1 1088 ? -48.968 -50.665 -9.996 1.00 25.48 1088 THR A CA 1
ATOM 8465 C C . THR A 1 1088 ? -48.846 -51.976 -9.186 1.00 25.48 1088 THR A C 1
ATOM 8467 O O . THR A 1 1088 ? -49.311 -52.996 -9.686 1.00 25.48 1088 THR A O 1
ATOM 8470 N N . SER A 1 1089 ? -48.351 -52.057 -7.938 1.00 25.31 1089 SER A N 1
ATOM 8471 C CA . SER A 1 1089 ? -47.610 -51.124 -7.052 1.00 25.31 1089 SER A CA 1
ATOM 8472 C C . SER A 1 1089 ? -47.176 -51.849 -5.744 1.00 25.31 1089 SER A C 1
ATOM 8474 O O . SER A 1 1089 ? -47.531 -53.007 -5.551 1.00 25.31 1089 SER A O 1
ATOM 8476 N N . THR A 1 1090 ? -46.536 -51.116 -4.812 1.00 25.59 1090 THR A N 1
ATOM 8477 C CA . THR A 1 1090 ? -46.584 -51.273 -3.322 1.00 25.59 1090 THR A CA 1
ATOM 8478 C C . THR A 1 1090 ? -46.019 -52.523 -2.596 1.00 25.59 1090 THR A C 1
ATOM 8480 O O . THR A 1 1090 ? -46.487 -53.632 -2.801 1.00 25.59 1090 THR A O 1
ATOM 8483 N N . GLU A 1 1091 ? -45.165 -52.238 -1.588 1.00 27.22 1091 GLU A N 1
ATOM 8484 C CA . GLU A 1 1091 ? -44.960 -52.939 -0.283 1.00 27.22 1091 GLU A CA 1
ATOM 8485 C C . GLU A 1 1091 ? -44.311 -54.352 -0.210 1.00 27.22 1091 GLU A C 1
ATOM 8487 O O . GLU A 1 1091 ? -44.342 -55.113 -1.169 1.00 27.22 1091 GLU A O 1
ATOM 8492 N N . GLY A 1 1092 ? -43.723 -54.722 0.959 1.00 23.52 1092 GLY A N 1
ATOM 8493 C CA . GLY A 1 1092 ? -43.476 -56.155 1.274 1.00 23.52 1092 GLY A CA 1
ATOM 8494 C C . GLY A 1 1092 ? -42.288 -56.673 2.135 1.00 23.52 1092 GLY A C 1
ATOM 8495 O O . GLY A 1 1092 ? -41.957 -57.839 1.978 1.00 23.52 1092 GLY A O 1
ATOM 8496 N N . THR A 1 1093 ? -41.639 -55.904 3.026 1.00 24.36 1093 THR A N 1
ATOM 8497 C CA . THR A 1 1093 ? -40.856 -56.380 4.224 1.00 24.36 1093 THR A CA 1
ATOM 8498 C C . THR A 1 1093 ? -40.023 -57.704 4.234 1.00 24.36 1093 THR A C 1
ATOM 8500 O O . THR A 1 1093 ? -40.594 -58.779 4.381 1.00 24.36 1093 THR A O 1
ATOM 8503 N N . THR A 1 1094 ? -38.688 -57.588 4.422 1.00 24.52 1094 THR A N 1
ATOM 8504 C CA . THR A 1 1094 ? -37.767 -58.472 5.228 1.00 24.52 1094 THR A CA 1
ATOM 8505 C C . THR A 1 1094 ? -37.625 -59.980 4.873 1.00 24.52 1094 THR A C 1
ATOM 8507 O O . THR A 1 1094 ? -38.591 -60.638 4.536 1.00 24.52 1094 THR A O 1
ATOM 8510 N N . SER A 1 1095 ? -36.466 -60.656 4.979 1.00 24.16 1095 SER A N 1
ATOM 8511 C CA . SER A 1 1095 ? -35.373 -60.538 5.969 1.00 24.16 1095 SER A CA 1
ATOM 8512 C C . SER A 1 1095 ? -34.032 -61.187 5.534 1.00 24.16 1095 SER A C 1
ATOM 8514 O O . SER A 1 1095 ? -34.058 -62.191 4.829 1.00 24.16 1095 SER A O 1
ATOM 8516 N N . THR A 1 1096 ? -32.905 -60.753 6.136 1.00 23.78 1096 THR A N 1
ATOM 8517 C CA . THR A 1 1096 ? -31.551 -61.400 6.175 1.00 23.78 1096 THR A CA 1
ATOM 8518 C C . THR A 1 1096 ? -30.795 -61.565 4.833 1.00 23.78 1096 THR A C 1
ATOM 8520 O O . THR A 1 1096 ? -31.409 -61.849 3.819 1.00 23.78 1096 THR A O 1
ATOM 8523 N N . THR A 1 1097 ? -29.464 -61.408 4.719 1.00 25.30 1097 THR A N 1
ATOM 8524 C CA . THR A 1 1097 ? -28.348 -61.276 5.696 1.00 25.30 1097 THR A CA 1
ATOM 8525 C C . THR A 1 1097 ? -27.336 -60.173 5.313 1.00 25.30 1097 THR A C 1
ATOM 8527 O O . THR A 1 1097 ? -27.081 -59.997 4.127 1.00 25.30 1097 THR A O 1
ATOM 8530 N N . GLY A 1 1098 ? -26.640 -59.569 6.292 1.00 23.62 1098 GLY A N 1
ATOM 8531 C CA . GLY A 1 1098 ? -25.391 -58.800 6.076 1.00 23.62 1098 GLY A CA 1
ATOM 8532 C C . GLY A 1 1098 ? -25.478 -57.300 6.426 1.00 23.62 1098 GLY A C 1
ATOM 8533 O O . GLY A 1 1098 ? -26.035 -56.543 5.636 1.00 23.62 1098 GLY A O 1
ATOM 8534 N N . PRO A 1 1099 ? -24.966 -56.853 7.594 1.00 28.44 1099 PRO A N 1
ATOM 8535 C CA . PRO A 1 1099 ? -25.071 -55.463 8.053 1.00 28.44 1099 PRO A CA 1
ATOM 8536 C C . PRO A 1 1099 ? -23.870 -54.575 7.665 1.00 28.44 1099 PRO A C 1
ATOM 8538 O O . PRO A 1 1099 ? -22.862 -55.043 7.142 1.00 28.44 1099 PRO A O 1
ATOM 8541 N N . VAL A 1 1100 ? -23.993 -53.276 7.959 1.00 28.05 1100 VAL A N 1
ATOM 8542 C CA . VAL A 1 1100 ? -23.113 -52.182 7.510 1.00 28.05 1100 VAL A CA 1
ATOM 8543 C C . VAL A 1 1100 ? -22.608 -51.344 8.703 1.00 28.05 1100 VAL A C 1
ATOM 8545 O O . VAL A 1 1100 ? -23.306 -51.224 9.707 1.00 28.05 1100 VAL A O 1
ATOM 8548 N N . ASN A 1 1101 ? -21.462 -50.674 8.505 1.00 28.14 1101 ASN A N 1
ATOM 8549 C CA . ASN A 1 1101 ? -20.924 -49.506 9.234 1.00 28.14 1101 ASN A CA 1
ATOM 8550 C C . ASN A 1 1101 ? -20.141 -49.663 10.560 1.00 28.14 1101 ASN A C 1
ATOM 8552 O O . ASN A 1 1101 ? -20.448 -50.479 11.420 1.00 28.14 1101 ASN A O 1
ATOM 8556 N N . ARG A 1 1102 ? -19.201 -48.706 10.714 1.00 27.06 1102 ARG A N 1
ATOM 8557 C CA . ARG A 1 1102 ? -18.376 -48.309 11.882 1.00 27.06 1102 ARG A CA 1
ATOM 8558 C C . ARG A 1 1102 ? -17.339 -49.305 12.427 1.00 27.06 1102 ARG A C 1
ATOM 8560 O O . ARG A 1 1102 ? -17.683 -50.322 13.012 1.00 27.06 1102 ARG A O 1
ATOM 8567 N N . VAL A 1 1103 ? -16.081 -48.854 12.440 1.00 23.94 1103 VAL A N 1
ATOM 8568 C CA . VAL A 1 1103 ? -15.076 -49.189 13.466 1.00 23.94 1103 VAL A CA 1
ATOM 8569 C C . VAL A 1 1103 ? -14.365 -47.890 13.876 1.00 23.94 1103 VAL A C 1
ATOM 8571 O O . VAL A 1 1103 ? -13.973 -47.106 13.015 1.00 23.94 1103 VAL A O 1
ATOM 8574 N N . ASN A 1 1104 ? -14.249 -47.653 15.185 1.00 22.75 1104 ASN A N 1
ATOM 8575 C CA . ASN A 1 1104 ? -13.386 -46.632 15.800 1.00 22.75 1104 ASN A CA 1
ATOM 8576 C C . ASN A 1 1104 ? -12.133 -47.340 16.377 1.00 22.75 1104 ASN A C 1
ATOM 8578 O O . ASN A 1 1104 ? -12.071 -48.565 16.340 1.00 22.75 1104 ASN A O 1
ATOM 8582 N N . LEU A 1 1105 ? -11.139 -46.602 16.877 1.00 29.19 1105 LEU A N 1
ATOM 8583 C CA . LEU A 1 1105 ? -9.818 -47.112 17.283 1.00 29.19 1105 LEU A CA 1
ATOM 8584 C C . LEU A 1 1105 ? -9.812 -48.358 18.205 1.00 29.19 1105 LEU A C 1
ATOM 8586 O O . LEU A 1 1105 ? -10.690 -48.538 19.046 1.00 29.19 1105 LEU A O 1
ATOM 8590 N N . ALA A 1 1106 ? -8.671 -49.069 18.137 1.00 25.42 1106 ALA A N 1
ATOM 8591 C CA . ALA A 1 1106 ? -8.203 -50.170 18.999 1.00 25.42 1106 ALA A CA 1
ATOM 8592 C C . ALA A 1 1106 ? -8.775 -51.575 18.654 1.00 25.42 1106 ALA A C 1
ATOM 8594 O O . ALA A 1 1106 ? -9.842 -51.693 18.070 1.00 25.42 1106 ALA A O 1
ATOM 8595 N N . GLU A 1 1107 ? -8.078 -52.695 18.910 1.00 27.62 1107 GLU A N 1
ATOM 8596 C CA . GLU A 1 1107 ? -7.208 -52.975 20.068 1.00 27.62 1107 GLU A CA 1
ATOM 8597 C C . GLU A 1 1107 ? -6.126 -54.083 19.834 1.00 27.62 1107 GLU A C 1
ATOM 8599 O O . GLU A 1 1107 ? -5.948 -54.575 18.724 1.00 27.62 1107 GLU A O 1
ATOM 8604 N N . LEU A 1 1108 ? -5.452 -54.495 20.926 1.00 24.36 1108 LEU A N 1
ATOM 8605 C CA . LEU A 1 1108 ? -4.705 -55.755 21.168 1.00 24.36 1108 LEU A CA 1
ATOM 8606 C C . LEU A 1 1108 ? -3.221 -55.913 20.737 1.00 24.36 1108 LEU A C 1
ATOM 8608 O O . LEU A 1 1108 ? -2.856 -56.620 19.801 1.00 24.36 1108 LEU A O 1
ATOM 8612 N N . LYS A 1 1109 ? -2.347 -55.396 21.619 1.00 27.81 1109 LYS A N 1
ATOM 8613 C CA . LYS A 1 1109 ? -1.058 -56.011 22.045 1.00 27.81 1109 LYS A CA 1
ATOM 8614 C C . LYS A 1 1109 ? -1.301 -57.401 22.696 1.00 27.81 1109 LYS A C 1
ATOM 8616 O O . LYS A 1 1109 ? -2.402 -57.597 23.213 1.00 27.81 1109 LYS A O 1
ATOM 8621 N N . PRO A 1 1110 ? -0.331 -58.351 22.748 1.00 47.94 1110 PRO A N 1
ATOM 8622 C CA . PRO A 1 1110 ? 0.812 -58.343 23.701 1.00 47.94 1110 PRO A CA 1
ATOM 8623 C C . PRO A 1 1110 ? 2.149 -58.829 23.049 1.00 47.94 1110 PRO A C 1
ATOM 8625 O O . PRO A 1 1110 ? 2.164 -59.088 21.855 1.00 47.94 1110 PRO A O 1
ATOM 8628 N N . VAL A 1 1111 ? 3.342 -58.912 23.674 1.00 25.03 1111 VAL A N 1
ATOM 8629 C CA . VAL A 1 1111 ? 3.762 -59.211 25.067 1.00 25.03 1111 VAL A CA 1
ATOM 8630 C C . VAL A 1 1111 ? 5.053 -58.442 25.464 1.00 25.03 1111 VAL A C 1
ATOM 8632 O O . VAL A 1 1111 ? 6.023 -58.451 24.720 1.00 25.03 1111 VAL A O 1
ATOM 8635 N N . LEU A 1 1112 ? 5.012 -57.803 26.649 1.00 25.72 1112 LEU A N 1
ATOM 8636 C CA . LEU A 1 1112 ? 6.027 -57.606 27.729 1.00 25.72 1112 LEU A CA 1
ATOM 8637 C C . LEU A 1 1112 ? 7.532 -57.914 27.483 1.00 25.72 1112 LEU A C 1
ATOM 8639 O O . LEU A 1 1112 ? 7.858 -58.916 26.862 1.00 25.72 1112 LEU A O 1
ATOM 8643 N N . ALA A 1 1113 ? 8.515 -57.208 28.079 1.00 26.17 1113 ALA A N 1
ATOM 8644 C CA . ALA A 1 1113 ? 8.575 -56.022 28.981 1.00 26.17 1113 ALA A CA 1
ATOM 8645 C C . ALA A 1 1113 ? 9.976 -55.339 28.806 1.00 26.17 1113 ALA A C 1
ATOM 8647 O O . ALA A 1 1113 ? 10.553 -55.520 27.741 1.00 26.17 1113 ALA A O 1
ATOM 8648 N N . SER A 1 1114 ? 10.659 -54.571 29.682 1.00 25.86 1114 SER A N 1
ATOM 8649 C CA . SER A 1 1114 ? 10.547 -53.995 31.059 1.00 25.86 1114 SER A CA 1
ATOM 8650 C C . SER A 1 1114 ? 11.758 -53.035 31.241 1.00 25.86 1114 SER A C 1
ATOM 8652 O O . SER A 1 1114 ? 12.780 -53.292 30.616 1.00 25.86 1114 SER A O 1
ATOM 8654 N N . SER A 1 1115 ? 11.828 -51.998 32.093 1.00 27.05 1115 SER A N 1
ATOM 8655 C CA . SER A 1 1115 ? 10.875 -51.277 32.969 1.00 27.05 1115 SER A CA 1
ATOM 8656 C C . SER A 1 1115 ? 11.534 -49.965 33.485 1.00 27.05 1115 SER A C 1
ATOM 8658 O O . SER A 1 1115 ? 12.747 -49.814 33.388 1.00 27.05 1115 SER A O 1
ATOM 8660 N N . GLN A 1 1116 ? 10.766 -49.032 34.063 1.00 28.08 1116 GLN A N 1
ATOM 8661 C CA . GLN A 1 1116 ? 11.214 -47.691 34.509 1.00 28.08 1116 GLN A CA 1
ATOM 8662 C C . GLN A 1 1116 ? 12.065 -47.657 35.804 1.00 28.08 1116 GLN A C 1
ATOM 8664 O O . GLN A 1 1116 ? 11.919 -48.530 36.658 1.00 28.08 1116 GLN A O 1
ATOM 8669 N N . ARG A 1 1117 ? 12.804 -46.546 36.004 1.00 25.19 1117 ARG A N 1
ATOM 8670 C CA . ARG A 1 1117 ? 12.980 -45.743 37.251 1.00 25.19 1117 ARG A CA 1
ATOM 8671 C C . ARG A 1 1117 ? 13.404 -44.322 36.815 1.00 25.19 1117 ARG A C 1
ATOM 8673 O O . ARG A 1 1117 ? 14.231 -44.218 35.923 1.00 25.19 1117 ARG A O 1
ATOM 8680 N N . LEU A 1 1118 ? 12.650 -43.268 37.149 1.00 28.67 1118 LEU A N 1
ATOM 8681 C CA . LEU A 1 1118 ? 12.668 -42.445 38.383 1.00 28.67 1118 LEU A CA 1
ATOM 8682 C C . LEU A 1 1118 ? 13.857 -41.462 38.472 1.00 28.67 1118 LEU A C 1
ATOM 8684 O O . LEU A 1 1118 ? 14.904 -41.699 37.888 1.00 28.67 1118 LEU A O 1
ATOM 8688 N N . ALA A 1 1119 ? 13.626 -40.318 39.125 1.00 27.34 1119 ALA A N 1
ATOM 8689 C CA . ALA A 1 1119 ? 14.317 -39.049 38.861 1.00 27.34 1119 ALA A CA 1
ATOM 8690 C C . ALA A 1 1119 ? 15.273 -38.575 39.983 1.00 27.34 1119 ALA A C 1
ATOM 8692 O O . ALA A 1 1119 ? 15.398 -39.236 41.014 1.00 27.34 1119 ALA A O 1
ATOM 8693 N N . THR A 1 1120 ? 15.782 -37.341 39.815 1.00 24.64 1120 THR A N 1
ATOM 8694 C CA . THR A 1 1120 ? 16.515 -36.459 40.765 1.00 24.64 1120 THR A CA 1
ATOM 8695 C C . THR A 1 1120 ? 18.056 -36.480 40.672 1.00 24.64 1120 THR A C 1
ATOM 8697 O O . THR A 1 1120 ? 18.650 -37.469 40.267 1.00 24.64 1120 THR A O 1
ATOM 8700 N N . GLU A 1 1121 ? 18.654 -35.350 41.082 1.00 26.08 1121 GLU A N 1
ATOM 8701 C CA . GLU A 1 1121 ? 20.077 -35.085 41.405 1.00 26.08 1121 GLU A CA 1
ATOM 8702 C C . GLU A 1 1121 ? 21.094 -34.803 40.266 1.00 26.08 1121 GLU A C 1
ATOM 8704 O O . GLU A 1 1121 ? 21.725 -35.675 39.684 1.00 26.08 1121 GLU A O 1
ATOM 8709 N N . HIS A 1 1122 ? 21.254 -33.499 40.003 1.00 26.56 1122 HIS A N 1
ATOM 8710 C CA . HIS A 1 1122 ? 22.503 -32.709 39.967 1.00 26.56 1122 HIS A CA 1
ATOM 8711 C C . HIS A 1 1122 ? 23.908 -33.350 39.754 1.00 26.56 1122 HIS A C 1
ATOM 8713 O O . HIS A 1 1122 ? 24.332 -34.246 40.472 1.00 26.56 1122 HIS A O 1
ATOM 8719 N N . VAL A 1 1123 ? 24.710 -32.612 38.960 1.00 24.67 1123 VAL A N 1
ATOM 8720 C CA . VAL A 1 1123 ? 26.178 -32.389 39.071 1.00 24.67 1123 VAL A CA 1
ATOM 8721 C C . VAL A 1 1123 ? 27.156 -33.465 38.540 1.00 24.67 1123 VAL A C 1
ATOM 8723 O O . VAL A 1 1123 ? 27.448 -34.468 39.175 1.00 24.67 1123 VAL A O 1
ATOM 8726 N N . SER A 1 1124 ? 27.774 -33.105 37.404 1.00 24.22 1124 SER A N 1
ATOM 8727 C CA . SER A 1 1124 ? 29.191 -33.257 36.995 1.00 24.22 1124 SER A CA 1
ATOM 8728 C C . SER A 1 1124 ? 29.984 -34.552 37.251 1.00 24.22 1124 SER A C 1
ATOM 8730 O O . SER A 1 1124 ? 30.235 -34.915 38.397 1.00 24.22 1124 SER A O 1
ATOM 8732 N N . ARG A 1 1125 ? 30.658 -35.050 36.190 1.00 26.03 1125 ARG A N 1
ATOM 8733 C CA . ARG A 1 1125 ? 32.147 -35.016 36.069 1.00 26.03 1125 ARG A CA 1
ATOM 8734 C C . ARG A 1 1125 ? 32.708 -35.636 34.770 1.00 26.03 1125 ARG A C 1
ATOM 8736 O O . ARG A 1 1125 ? 33.069 -36.806 34.733 1.00 26.03 1125 ARG A O 1
ATOM 8743 N N . MET A 1 1126 ? 32.910 -34.789 33.763 1.00 23.48 1126 MET A N 1
ATOM 8744 C CA . MET A 1 1126 ? 34.137 -34.688 32.948 1.00 23.48 1126 MET A CA 1
ATOM 8745 C C . MET A 1 1126 ? 34.247 -33.196 32.573 1.00 23.48 1126 MET A C 1
ATOM 8747 O O . MET A 1 1126 ? 33.219 -32.589 32.292 1.00 23.48 1126 MET A O 1
ATOM 8751 N N . VAL A 1 1127 ? 35.391 -32.513 32.607 1.00 26.45 1127 VAL A N 1
ATOM 8752 C CA . VAL A 1 1127 ? 36.794 -32.939 32.776 1.00 26.45 1127 VAL A CA 1
ATOM 8753 C C . VAL A 1 1127 ? 37.383 -32.355 34.072 1.00 26.45 1127 VAL A C 1
ATOM 8755 O O . VAL A 1 1127 ? 36.944 -31.304 34.530 1.00 26.45 1127 VAL A O 1
ATOM 8758 N N . ASP A 1 1128 ? 38.389 -33.019 34.646 1.00 25.75 1128 ASP A N 1
ATOM 8759 C CA . ASP A 1 1128 ? 39.246 -32.474 35.709 1.00 25.75 1128 ASP A CA 1
ATOM 8760 C C . ASP A 1 1128 ? 40.723 -32.741 35.352 1.00 25.75 1128 ASP A C 1
ATOM 8762 O O . ASP A 1 1128 ? 41.033 -33.805 34.815 1.00 25.75 1128 ASP A O 1
ATOM 8766 N N . ALA A 1 1129 ? 41.600 -31.781 35.667 1.00 26.02 1129 ALA A N 1
ATOM 8767 C CA . ALA A 1 1129 ? 43.046 -31.732 35.395 1.00 26.02 1129 ALA A CA 1
ATOM 8768 C C . ALA A 1 1129 ? 43.494 -31.791 33.898 1.00 26.02 1129 ALA A C 1
ATOM 8770 O O . ALA A 1 1129 ? 42.871 -32.420 33.053 1.00 26.02 1129 ALA A O 1
ATOM 8771 N N . SER A 1 1130 ? 44.596 -31.155 33.471 1.00 25.52 1130 SER A N 1
ATOM 8772 C CA . SER A 1 1130 ? 45.577 -30.339 34.208 1.00 25.52 1130 SER A CA 1
ATOM 8773 C C . SER A 1 1130 ? 46.125 -29.170 33.373 1.00 25.52 1130 SER A C 1
ATOM 8775 O O . SER A 1 1130 ? 46.711 -29.389 32.313 1.00 25.52 1130 SER A O 1
ATOM 8777 N N . LEU A 1 1131 ? 46.090 -27.956 33.930 1.00 29.56 1131 LEU A N 1
ATOM 8778 C CA . LEU A 1 1131 ? 47.174 -26.983 33.751 1.00 29.56 1131 LEU A CA 1
ATOM 8779 C C . LEU A 1 1131 ? 48.283 -27.302 34.763 1.00 29.56 1131 LEU A C 1
ATOM 8781 O O . LEU A 1 1131 ? 47.990 -27.587 35.925 1.00 29.56 1131 LEU A O 1
ATOM 8785 N N . SER A 1 1132 ? 49.550 -27.236 34.351 1.00 28.30 1132 SER A N 1
ATOM 8786 C CA . SER A 1 1132 ? 50.689 -27.596 35.202 1.00 28.30 1132 SER A CA 1
ATOM 8787 C C . SER A 1 1132 ? 51.664 -26.434 35.416 1.00 28.30 1132 SER A C 1
ATOM 8789 O O . SER A 1 1132 ? 52.538 -26.216 34.581 1.00 28.30 1132 SER A O 1
ATOM 8791 N N . THR A 1 1133 ? 51.612 -25.832 36.616 1.00 31.36 1133 THR A N 1
ATOM 8792 C CA . THR A 1 1133 ? 52.748 -25.186 37.332 1.00 31.36 1133 THR A CA 1
ATOM 8793 C C . THR A 1 1133 ? 53.392 -23.923 36.693 1.00 31.36 1133 THR A C 1
ATOM 8795 O O . THR A 1 1133 ? 53.346 -23.738 35.490 1.00 31.36 1133 THR A O 1
ATOM 8798 N N . GLN A 1 1134 ? 54.006 -22.975 37.424 1.00 30.44 1134 GLN A N 1
ATOM 8799 C CA . GLN A 1 1134 ? 54.422 -22.931 38.838 1.00 30.44 1134 GLN A CA 1
ATOM 8800 C C . GLN A 1 1134 ? 54.637 -21.471 39.326 1.00 30.44 1134 GLN A C 1
ATOM 8802 O O . GLN A 1 1134 ? 55.289 -20.724 38.614 1.00 30.44 1134 GLN A O 1
ATOM 8807 N N . TRP A 1 1135 ? 54.219 -21.153 40.569 1.00 26.95 1135 TRP A N 1
ATOM 8808 C CA . TRP A 1 1135 ? 54.850 -20.200 41.534 1.00 26.95 1135 TRP A CA 1
ATOM 8809 C C . TRP A 1 1135 ? 55.077 -18.701 41.145 1.00 26.95 1135 TRP A C 1
ATOM 8811 O O . TRP A 1 1135 ? 55.121 -18.347 39.981 1.00 26.95 1135 TRP A O 1
ATOM 8821 N N . ALA A 1 1136 ? 55.295 -17.738 42.062 1.00 28.31 1136 ALA A N 1
ATOM 8822 C CA . ALA A 1 1136 ? 54.874 -17.567 43.468 1.00 28.31 1136 ALA A CA 1
ATOM 8823 C C . ALA A 1 1136 ? 55.182 -16.130 43.992 1.00 28.31 1136 ALA A C 1
ATOM 8825 O O . ALA A 1 1136 ? 56.143 -15.504 43.558 1.00 28.31 1136 ALA A O 1
ATOM 8826 N N . SER A 1 1137 ? 54.478 -15.725 45.064 1.00 28.67 1137 SER A N 1
ATOM 8827 C CA . SER A 1 1137 ? 54.889 -14.776 46.133 1.00 28.67 1137 SER A CA 1
ATOM 8828 C C . SER A 1 1137 ? 54.845 -13.234 45.955 1.00 28.67 1137 SER A C 1
ATOM 8830 O O . SER A 1 1137 ? 55.152 -12.691 44.904 1.00 28.67 1137 SER A O 1
ATOM 8832 N N . ALA A 1 1138 ? 54.580 -12.585 47.108 1.00 28.62 1138 ALA A N 1
ATOM 8833 C CA . ALA A 1 1138 ? 55.067 -11.272 47.587 1.00 28.62 1138 ALA A CA 1
ATOM 8834 C C . ALA A 1 1138 ? 54.274 -9.951 47.348 1.00 28.62 1138 ALA A C 1
ATOM 8836 O O . ALA A 1 1138 ? 54.565 -9.183 46.441 1.00 28.62 1138 ALA A O 1
ATOM 8837 N N . THR A 1 1139 ? 53.418 -9.630 48.339 1.00 30.30 1139 THR A N 1
ATOM 8838 C CA . THR A 1 1139 ? 53.314 -8.337 49.086 1.00 30.30 1139 THR A CA 1
ATOM 8839 C C . THR A 1 1139 ? 53.038 -6.989 48.387 1.00 30.30 1139 THR A C 1
ATOM 8841 O O . THR A 1 1139 ? 53.843 -6.522 47.588 1.00 30.30 1139 THR A O 1
ATOM 8844 N N . GLY A 1 1140 ? 52.028 -6.260 48.894 1.00 26.84 1140 GLY A N 1
ATOM 8845 C CA . GLY A 1 1140 ? 51.884 -4.802 48.744 1.00 26.84 1140 GLY A CA 1
ATOM 8846 C C . GLY A 1 1140 ? 50.488 -4.273 49.116 1.00 26.84 1140 GLY A C 1
ATOM 8847 O O . GLY A 1 1140 ? 49.534 -4.520 48.386 1.00 26.84 1140 GLY A O 1
ATOM 8848 N N . ASP A 1 1141 ? 50.365 -3.549 50.234 1.00 31.00 1141 ASP A N 1
ATOM 8849 C CA . ASP A 1 1141 ? 49.160 -2.791 50.640 1.00 31.00 1141 ASP A CA 1
ATOM 8850 C C . ASP A 1 1141 ? 48.900 -1.598 49.669 1.00 31.00 1141 ASP A C 1
ATOM 8852 O O . ASP A 1 1141 ? 49.785 -1.237 48.895 1.00 31.00 1141 ASP A O 1
ATOM 8856 N N . VAL A 1 1142 ? 47.739 -0.924 49.590 1.00 28.55 1142 VAL A N 1
ATOM 8857 C CA . VAL A 1 1142 ? 46.991 -0.207 50.649 1.00 28.55 1142 VAL A CA 1
ATOM 8858 C C . VAL A 1 1142 ? 45.516 0.032 50.236 1.00 28.55 1142 VAL A C 1
ATOM 8860 O O . VAL A 1 1142 ? 45.228 0.324 49.079 1.00 28.55 1142 VAL A O 1
ATOM 8863 N N . ALA A 1 1143 ? 44.596 -0.013 51.209 1.00 27.61 1143 ALA A N 1
ATOM 8864 C CA . ALA A 1 1143 ? 43.185 0.436 51.147 1.00 27.61 1143 ALA A CA 1
ATOM 8865 C C . ALA A 1 1143 ? 43.004 1.705 52.040 1.00 27.61 1143 ALA A C 1
ATOM 8867 O O . ALA A 1 1143 ? 43.945 1.978 52.793 1.00 27.61 1143 ALA A O 1
ATOM 8868 N N . PRO A 1 1144 ? 41.876 2.472 52.085 1.00 50.03 1144 PRO A N 1
ATOM 8869 C CA . PRO A 1 1144 ? 40.466 2.119 51.797 1.00 50.03 1144 PRO A CA 1
ATOM 8870 C C . PRO A 1 1144 ? 39.720 3.190 50.923 1.00 50.03 1144 PRO A C 1
ATOM 8872 O O . PRO A 1 1144 ? 40.377 4.069 50.380 1.00 50.03 1144 PRO A O 1
ATOM 8875 N N . TRP A 1 1145 ? 38.415 3.119 50.590 1.00 26.75 1145 TRP A N 1
ATOM 8876 C CA . TRP A 1 1145 ? 37.215 3.266 51.450 1.00 26.75 1145 TRP A CA 1
ATOM 8877 C C . TRP A 1 1145 ? 35.952 2.516 50.940 1.00 26.75 1145 TRP A C 1
ATOM 8879 O O . TRP A 1 1145 ? 35.628 2.593 49.764 1.00 26.75 1145 TRP A O 1
ATOM 8889 N N . ALA A 1 1146 ? 35.262 1.846 51.886 1.00 26.31 1146 ALA A N 1
ATOM 8890 C CA . ALA A 1 1146 ? 33.798 1.683 52.100 1.00 26.31 1146 ALA A CA 1
ATOM 8891 C C . ALA A 1 1146 ? 32.840 1.493 50.883 1.00 26.31 1146 ALA A C 1
ATOM 8893 O O . ALA A 1 1146 ? 32.713 2.397 50.070 1.00 26.31 1146 ALA A O 1
ATOM 8894 N N . TRP A 1 1147 ? 32.151 0.348 50.680 1.00 27.27 1147 TRP A N 1
ATOM 8895 C CA . TRP A 1 1147 ? 31.012 -0.235 51.460 1.00 27.27 1147 TRP A CA 1
ATOM 8896 C C . TRP A 1 1147 ? 29.833 0.770 51.595 1.00 27.27 1147 TRP A C 1
ATOM 8898 O O . TRP A 1 1147 ? 30.076 1.877 52.058 1.00 27.27 1147 TRP A O 1
ATOM 8908 N N . VAL A 1 1148 ? 28.549 0.513 51.263 1.00 28.92 1148 VAL A N 1
ATOM 8909 C CA . VAL A 1 1148 ? 27.654 -0.677 51.400 1.00 28.92 1148 VAL A CA 1
ATOM 8910 C C . VAL A 1 1148 ? 26.290 -0.334 50.691 1.00 28.92 1148 VAL A C 1
ATOM 8912 O O . VAL A 1 1148 ? 26.054 0.857 50.509 1.00 28.92 1148 VAL A O 1
ATOM 8915 N N . ASP A 1 1149 ? 25.334 -1.183 50.252 1.00 30.73 1149 ASP A N 1
ATOM 8916 C CA . ASP A 1 1149 ? 25.092 -2.647 50.305 1.00 30.73 1149 ASP A CA 1
ATOM 8917 C C . ASP A 1 1149 ? 24.001 -3.126 49.279 1.00 30.73 1149 ASP A C 1
ATOM 8919 O O . ASP A 1 1149 ? 23.371 -2.305 48.618 1.00 30.73 1149 ASP A O 1
ATOM 8923 N N . LEU A 1 1150 ? 23.713 -4.442 49.273 1.00 27.69 1150 LEU A N 1
ATOM 8924 C CA . LEU A 1 1150 ? 22.431 -5.142 48.982 1.00 27.69 1150 LEU A CA 1
ATOM 8925 C C . LEU A 1 1150 ? 21.771 -5.171 47.572 1.00 27.69 1150 LEU A C 1
ATOM 8927 O O . LEU A 1 1150 ? 20.977 -4.318 47.192 1.00 27.69 1150 LEU A O 1
ATOM 8931 N N . LEU A 1 1151 ? 21.971 -6.321 46.906 1.00 28.53 1151 LEU A N 1
ATOM 8932 C CA . LEU A 1 1151 ? 20.965 -7.264 46.350 1.00 28.53 1151 LEU A CA 1
ATOM 8933 C C . LEU A 1 1151 ? 19.543 -6.775 45.964 1.00 28.53 1151 LEU A C 1
ATOM 8935 O O . LEU A 1 1151 ? 18.753 -6.392 46.823 1.00 28.53 1151 LEU A O 1
ATOM 8939 N N . GLY A 1 1152 ? 19.140 -7.044 44.710 1.00 26.89 1152 GLY A N 1
ATOM 8940 C CA . GLY A 1 1152 ? 17.747 -6.945 44.238 1.00 26.89 1152 GLY A CA 1
ATOM 8941 C C . GLY A 1 1152 ? 17.474 -7.729 42.942 1.00 26.89 1152 GLY A C 1
ATOM 8942 O O . GLY A 1 1152 ? 17.756 -7.247 41.854 1.00 26.89 1152 GLY A O 1
ATOM 8943 N N . VAL A 1 1153 ? 16.937 -8.943 43.085 1.00 30.66 1153 VAL A N 1
ATOM 8944 C CA . VAL A 1 1153 ? 16.479 -9.882 42.033 1.00 30.66 1153 VAL A CA 1
ATOM 8945 C C . VAL A 1 1153 ? 15.592 -9.232 40.956 1.00 30.66 1153 VAL A C 1
ATOM 8947 O O . VAL A 1 1153 ? 14.654 -8.537 41.327 1.00 30.66 1153 VAL A O 1
ATOM 8950 N N . TYR A 1 1154 ? 15.793 -9.574 39.673 1.00 26.20 1154 TYR A N 1
ATOM 8951 C CA . TYR A 1 1154 ? 14.738 -10.158 38.817 1.00 26.20 1154 TYR A CA 1
ATOM 8952 C C . TYR A 1 1154 ? 15.307 -10.926 37.611 1.00 26.20 1154 TYR A C 1
ATOM 8954 O O . TYR A 1 1154 ? 16.394 -10.623 37.122 1.00 26.20 1154 TYR A O 1
ATOM 8962 N N . ASN A 1 1155 ? 14.559 -11.953 37.205 1.00 28.83 1155 ASN A N 1
ATOM 8963 C CA . ASN A 1 1155 ? 14.729 -12.860 36.068 1.00 28.83 1155 ASN A CA 1
ATOM 8964 C C . ASN A 1 1155 ? 13.321 -13.301 35.632 1.00 28.83 1155 ASN A C 1
ATOM 8966 O O . ASN A 1 1155 ? 12.422 -13.238 36.504 1.00 28.83 1155 ASN A O 1
#

pLDDT: mean 80.36, std 24.99, range [20.78, 98.94]

Secondary structure (DSSP, 8-state):
-------------PPPTT--S---S--SPP-TTTSPPPSSPPSS---SB---S---SSSTTGGGGSGGGTTS-B--SSEEEEE--TTSS-EEEEEE--GGG-EEEE--TTTT-TTSEEEEE----EEEEEEESS---TT-EEEEEEETTEEEEEEEPSTT---EEEEEEETTBSSEEEEEES--EEEE-SSPEEEEEEEETTEEEEEETT--EEEEEEEETTSSBPPTT--B-TTSBBSS---EEEEEEEESSTTHHHHHHHHTT-EEEEEEEEEEGGGEEEEEEEEE-SS-PPEEEEE-HHHHHHEESSSEEE--SPPB--SSS--BEEEEESEEEEE--THHHHH--SS-SSPPPHHHHHHHHHHHHHHHHHHHSTTHHHHHH--SSHHHHHHHHHHHHHHHHHHHHHH-TTSHHHHHHHHHHHHHHHHHHS--S-GGGTTS---EEEETTTTEEEEGGG-STTGGGTGGGGGGGT-SHHHHHHHHHHHHHHHHHH-GGGGG-HHHHHHHHHHHHHHH---TT-TTS-TTSSEETTTTEE----SS--TT--EE--HHHHHHHHHHHHHHHHHTT-HHHHHHHHHHHHHHHHHHHHHTB--TT-SSS-HHHHTTSB-SEEESSEEESSBTTB--HHHHHHGGG-S--GGGGGTS-HHHHHHHHHHTGGGS---TTSHHHHHHIIIIIHHH-HHHHHHHHHHS-GGGS-TT--HHHHHHHHHHHHHHTT-PPPP---PPPP----PPPPPPBTTTT-EEEES--SSGGG-GGGGSSS-TTS-B---TT-SS-EEEEEEEEEEEEEEEEEEE-SS--SEEEEEEESSTT--EEEEEEE--SSEEEEEEEEEEEEEEEEEEESS-SS--EEEEEEEE--S--------------------------------------------------------SBTTTT--EEES--SSGGG-GGGGSSS-TTS-EE--S-EEEEEEEEEEEEEEEEEEEEEESS--SEEEEEEETTSSS-EEEEEEES--SEEEEEEEEEEEEEEEEEEEEE--EEEEEEEEEEPTT--------------------------------------------S--------------------S-----------------------------

Radius of gyration: 38.15 Å; chains: 1; bounding box: 119×101×125 Å

Sequence (1155 aa):
MTAVRFLVFFLEVPFAAGESLLQPLAVEQPDASMFPLPQQARHLPPFGTEVQGAKATNKFWANWVVEEGRELSIHPMPYVLRYESSTGAPNMKVSRASSDARVVQYGDSETNGADKIRYYFSPFVSEFGLSAVESASQEGQIIVKEGLFGVHAEVRGPSGTQRRILFPIYSGMTYVSGFYTGFTPKISSDRALLVIERVSNGIWRLLNNGGKEFRVYAIDALGAFADASFDFHPDGRMTKAFEGWIRLAEVQAPEDREILDFHAAAVLVDWQLEVEQDGIIKYSFTKQAAVPKQVLHFAYAHHQKLLAGNAQVVTELTPLAPPTKGLMKGIAGDMWQLQVNVSEARSLGFLPASEPDASKAEDLKEKAYGTLQFFLHSDQWRQAMFKGSYYFSGKGFQKVAYTCLMLEKYYGREHSHTQSCANLLLRGFQCLYAPGPAPECNGAPIGLYYDSAWHGVASREGFTDTGCRTADFGNACYNDHHYHFSYFVVSAAVLVKLKPEFAQNTPFVSFVDTLIRDTANPSVQDSHFPQFRSFDWFDLHSWSRGVIPSADGKDQESTSEELNLLYGIHLWGMVLQREPLQELGSTMLTLCALTIREFFLMTDDNPHHPEDFVTNHVTGIFFQNKVDYATWFGWRYDFIHGIQMLPVSPALLMIRTPEFCRQEWDNVLSRLPLSPTDPWTSLLVTGTLSIIEPQEAYSRLSAMLPEHMDDGLTWAWALYWTASLEAANGGTGPSPSTSLASSTGSTEAPEENLALYRLAVASSDLSADFAAARAVDGLFVTRWSPVSTEQNPWISVDLGEVHALSHVVLLWGEFYPTSYVLQGATEADAWSNLAVVAGSSELLRSDLPRPSFARWVRVVIQGSGDLRLWEFQVFEDTETPVTSASTTASTTSTSTVATVATTEVGTTLSGVVTTQPETTVVTSTVGPSTTPFYGPNLAFQKPVLSSSFRSATEHAYKAVDGDVESQWASVSLNDQWLWVDLLGLYAVNRVVLLFGDVPQQFVLQSAPDGIKWSDLATVNGASGFVSTEFQPAVLTQWLRVVCQTSCSIRELTIHGDVPGATTATTATTSSPLTTTAAVSTTQEVTGTSTEGTTSTTGPVNRVNLAELKPVLASSQRLATEHVSRMVDASLSTQWASATGDVAPWAWVDLLGVYN